Protein 9AVI (pdb70)

Secondary structure (DSSP, 8-state):
-HHHHHHSS-HHHHHHHHHHHHHHHHHHHHHHHHHHHHHHHHHHHHHHHHHHHSSS-HHHHHHHHHH-S---THHHHHHHHHHHHHHHHTT---HHHHHHHHHHTTTTTSSTTTTTTSSSHHHHHHHHHHHHHHHHHHHHHHHTTTHHHHTTSS---HHHHHHHHHHHHHHHHHHHHHHSTTTSSTTHHHHHHHHHHHHHHHHHHHHHHHHHHHH-/-HHHHHHSS-HHHHHHHHHHHHHHHHHHHHHHHHHHHHHHHHHHHHHHHHHHHSSS-HHHHHHHHHH-S---THHHHHHHHHHHHHHHHTT---HHHHHHHHHHTTTTTSSTTTTTTSSSHHHHHHHHHHHHHHHHHHHHHHHTTTHHHHTTSS---HHHHHHHHHHHHHHHHHHHHHHSTTTSSTTHHHHHHHHHHHHHHHHHHHHHHHHHHHH-/-HHHHHHSS-HHHHHHHHHHHHHHHHHHHHHHHHHHHHHHHHHHHHHHHHHHHSSS-HHHHHHHHHH-S---THHHHHHHHHHHHHHHHTT---HHHHHHHHH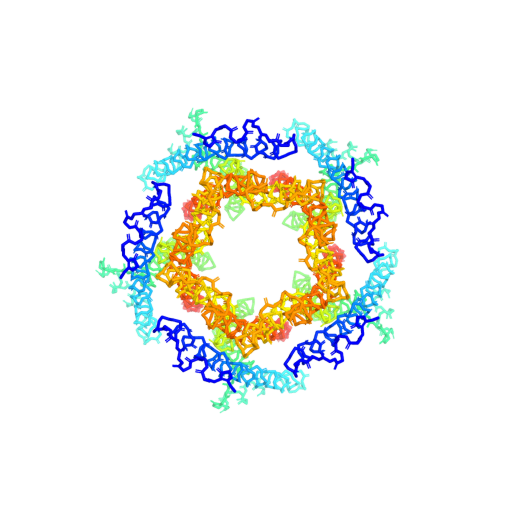HTTTTTSSTTTTTTSSSHHHHHHHHHHHHHHHHHHHHHHHTTTHHHHTTSS---HHHHHHHHHHHHHHHHHHHHHHSTTTSSTTHHHHHHHHHHHHHHHHHHHHHHHHHHHH-/-HHHHHHSS-HHHHHHHHHHHHHHHHHHHHHHHHHHHHHHHHHHHHHHHHHHHSSS-HHHHHHHHHH-S---THHHHHHHHHHHHHHHHTT---HHHHHHHHHHTTTTTSSTTTTTTSSSHHHHHHHHHHHHHHHHHHHHHHHTTTHHHHTTSS---HHHHHHHHHHHHHHHHHHHHHHSTTTSSTTHHHHHHHHHHHHHHHHHHHHHHHHHHHH-/-HHHHHHSS-HHHHHHHHHHHHHHHHHHHHHHHHHHHHHHHHHHHHHHHHHHHSSS-HHHHHHHHHH-S---THHHHHHHHHHHHHHHHTT---HHHHHHHHHHTTTTTSSTTTTTTSSSHHHHHHHHHHHHHHHHHHHHHHHTTTHHHHTTSS---HHHHHHHHHHHHHHHHHHHHHHSTTTSSTTHHHHHHHHHHHHHHHHHHHHHHHHHHHH-

InterPro domains:
  IPR002898 MotA/TolQ/ExbB proton channel [PF01618] (82-206)
  IPR014163 Tol-Pal system, TolQ [MF_02202] (9-227)
  IPR014163 Tol-Pal system, TolQ [TIGR02796] (11-222)
  IPR050790 ExbB/TolQ Biopolymer Transport [PTHR30625] (5-228)

Structure (mmCIF, N/CA/C/O backbone):
data_9AVI
#
_entry.id   9AVI
#
_cell.length_a   1.00
_cell.length_b   1.00
_cell.length_c   1.00
_cell.angle_alpha   90.00
_cell.angle_beta   90.00
_cell.angle_gamma   90.00
#
_symmetry.space_group_name_H-M   'P 1'
#
loop_
_atom_site.group_PDB
_atom_site.id
_atom_site.type_symbol
_atom_site.label_atom_id
_atom_site.label_alt_id
_atom_site.label_comp_id
_atom_site.label_asym_id
_atom_site.label_entity_id
_atom_site.label_seq_id
_atom_site.pdbx_PDB_ins_code
_atom_site.Cartn_x
_atom_site.Cartn_y
_atom_site.Cartn_z
_atom_site.occupancy
_atom_site.B_iso_or_equiv
_atom_site.auth_seq_id
_atom_site.auth_comp_id
_atom_site.auth_asym_id
_atom_site.auth_atom_id
_atom_site.pdbx_PDB_model_num
ATOM 1 N N . HIS A 1 10 ? 153.672 143.240 197.335 1.00 296.61 10 HIS A N 1
ATOM 2 C CA . HIS A 1 10 ? 153.323 144.429 198.181 1.00 306.30 10 HIS A CA 1
ATOM 3 C C . HIS A 1 10 ? 153.079 145.668 197.304 1.00 301.00 10 HIS A C 1
ATOM 4 O O . HIS A 1 10 ? 152.132 146.420 197.610 1.00 301.06 10 HIS A O 1
ATOM 11 N N . ILE A 1 11 ? 153.899 145.877 196.265 1.00 289.00 11 ILE A N 1
ATOM 12 C CA . ILE A 1 11 ? 153.849 147.082 195.375 1.00 273.44 11 ILE A CA 1
ATOM 13 C C . ILE A 1 11 ? 152.400 147.271 194.906 1.00 262.35 11 ILE A C 1
ATOM 14 O O . ILE A 1 11 ? 151.874 148.398 195.047 1.00 257.79 11 ILE A O 1
ATOM 19 N N . SER A 1 12 ? 151.780 146.191 194.411 1.00 257.22 12 SER A N 1
ATOM 20 C CA . SER A 1 12 ? 150.346 146.106 194.017 1.00 254.12 12 SER A CA 1
ATOM 21 C C . SER A 1 12 ? 149.477 146.909 194.993 1.00 237.27 12 SER A C 1
ATOM 22 O O . SER A 1 12 ? 148.655 147.715 194.515 1.00 232.23 12 SER A O 1
ATOM 25 N N . ASP A 1 13 ? 149.673 146.712 196.304 1.00 234.09 13 ASP A N 1
ATOM 26 C CA . ASP A 1 13 ? 148.909 147.412 197.374 1.00 237.03 13 ASP A CA 1
ATOM 27 C C . ASP A 1 13 ? 148.980 148.929 197.153 1.00 222.56 13 ASP A C 1
ATOM 28 O O . ASP A 1 13 ? 147.901 149.548 197.139 1.00 229.31 13 ASP A O 1
ATOM 33 N N . LEU A 1 14 ? 150.180 149.504 196.980 1.00 199.75 14 LEU A N 1
ATOM 34 C CA . LEU A 1 14 ? 150.360 150.984 196.866 1.00 179.00 14 LEU A CA 1
ATOM 35 C C . LEU A 1 14 ? 149.481 151.531 195.732 1.00 166.93 14 LEU A C 1
ATOM 36 O O . LEU A 1 14 ? 148.626 152.385 196.031 1.00 168.05 14 LEU A O 1
ATOM 41 N N . ILE A 1 15 ? 149.633 151.019 194.508 1.00 141.20 15 ILE A N 1
ATOM 42 C CA . ILE A 1 15 ? 148.836 151.454 193.317 1.00 135.41 15 ILE A CA 1
ATOM 43 C C . ILE A 1 15 ? 147.343 151.450 193.684 1.00 152.29 15 ILE A C 1
ATOM 44 O O . ILE A 1 15 ? 146.643 152.392 193.281 1.00 163.77 15 ILE A O 1
ATOM 49 N N . LEU A 1 16 ? 146.873 150.447 194.433 1.00 177.55 16 LEU A N 1
ATOM 50 C CA . LEU A 1 16 ? 145.440 150.305 194.814 1.00 194.85 16 LEU A CA 1
ATOM 51 C C . LEU A 1 16 ? 145.013 151.466 195.724 1.00 195.70 16 LEU A C 1
ATOM 52 O O . LEU A 1 16 ? 143.871 151.937 195.545 1.00 198.52 16 LEU A O 1
ATOM 57 N N . GLN A 1 17 ? 145.881 151.914 196.645 1.00 190.63 17 GLN A N 1
ATOM 58 C CA . GLN A 1 17 ? 145.545 152.931 197.686 1.00 206.31 17 GLN A CA 1
ATOM 59 C C . GLN A 1 17 ? 146.332 154.222 197.403 1.00 192.70 17 GLN A C 1
ATOM 60 O O . GLN A 1 17 ? 147.312 154.491 198.122 1.00 192.21 17 GLN A O 1
ATOM 66 N N . ALA A 1 18 ? 145.898 154.994 196.399 1.00 188.06 18 ALA A N 1
ATOM 67 C CA . ALA A 1 18 ? 146.517 156.274 195.971 1.00 181.49 18 ALA A CA 1
ATOM 68 C C . ALA A 1 18 ? 145.444 157.300 195.598 1.00 186.31 18 ALA A C 1
ATOM 69 O O . ALA A 1 18 ? 144.270 156.906 195.414 1.00 198.55 18 ALA A O 1
ATOM 71 N N . SER A 1 19 ? 145.856 158.567 195.485 1.00 170.67 19 SER A N 1
ATOM 72 C CA . SER A 1 19 ? 145.027 159.711 195.022 1.00 166.42 19 SER A CA 1
ATOM 73 C C . SER A 1 19 ? 144.377 159.359 193.688 1.00 144.91 19 SER A C 1
ATOM 74 O O . SER A 1 19 ? 145.033 158.764 192.840 1.00 153.99 19 SER A O 1
ATOM 77 N N . PRO A 1 20 ? 143.095 159.715 193.450 1.00 138.75 20 PRO A N 1
ATOM 78 C CA . PRO A 1 20 ? 142.446 159.450 192.167 1.00 139.56 20 PRO A CA 1
ATOM 79 C C . PRO A 1 20 ? 143.289 159.845 190.946 1.00 124.93 20 PRO A C 1
ATOM 80 O O . PRO A 1 20 ? 143.310 159.090 189.987 1.00 147.03 20 PRO A O 1
ATOM 84 N N . VAL A 1 21 ? 143.976 160.988 191.020 1.00 109.62 21 VAL A N 1
ATOM 85 C CA . VAL A 1 21 ? 144.757 161.568 189.889 1.00 99.40 21 VAL A CA 1
ATOM 86 C C . VAL A 1 21 ? 145.925 160.640 189.564 1.00 94.88 21 VAL A C 1
ATOM 87 O O . VAL A 1 21 ? 146.097 160.315 188.374 1.00 98.42 21 VAL A O 1
ATOM 91 N N . VAL A 1 22 ? 146.720 160.255 190.564 1.00 83.30 22 VAL A N 1
ATOM 92 C CA . VAL A 1 22 ? 147.911 159.407 190.303 1.00 82.08 22 VAL A CA 1
ATOM 93 C C . VAL A 1 22 ? 147.397 158.083 189.728 1.00 83.44 22 VAL A C 1
ATOM 94 O O . VAL A 1 22 ? 148.009 157.607 188.771 1.00 98.57 22 VAL A O 1
ATOM 98 N N . GLN A 1 23 ? 146.267 157.567 190.202 1.00 84.22 23 GLN A N 1
ATOM 99 C CA . GLN A 1 23 ? 145.704 156.291 189.689 1.00 95.27 23 GLN A CA 1
ATOM 100 C C . GLN A 1 23 ? 145.371 156.433 188.201 1.00 90.27 23 GLN A C 1
ATOM 101 O O . GLN A 1 23 ? 145.669 155.480 187.454 1.00 100.20 23 GLN A O 1
ATOM 107 N N . LEU A 1 24 ? 144.759 157.545 187.782 1.00 88.86 24 LEU A N 1
ATOM 108 C CA . LEU A 1 24 ? 144.446 157.792 186.345 1.00 80.09 24 LEU A CA 1
ATOM 109 C C . LEU A 1 24 ? 145.762 157.887 185.553 1.00 77.86 24 LEU A C 1
ATOM 110 O O . LEU A 1 24 ? 145.835 157.269 184.483 1.00 76.75 24 LEU A O 1
ATOM 115 N N . VAL A 1 25 ? 146.777 158.597 186.049 1.00 68.35 25 VAL A N 1
ATOM 116 C CA . VAL A 1 25 ? 148.113 158.614 185.385 1.00 65.40 25 VAL A CA 1
ATOM 117 C C . VAL A 1 25 ? 148.567 157.163 185.220 1.00 69.04 25 VAL A C 1
ATOM 118 O O . VAL A 1 25 ? 148.987 156.807 184.125 1.00 75.89 25 VAL A O 1
ATOM 122 N N . MET A 1 26 ? 148.456 156.344 186.259 1.00 72.39 26 MET A N 1
ATOM 123 C CA . MET A 1 26 ? 148.948 154.950 186.197 1.00 73.76 26 MET A CA 1
ATOM 124 C C . MET A 1 26 ? 148.106 154.116 185.221 1.00 72.63 26 MET A C 1
ATOM 125 O O . MET A 1 26 ? 148.708 153.241 184.597 1.00 83.95 26 MET A O 1
ATOM 130 N N . LEU A 1 27 ? 146.821 154.398 185.002 1.00 66.83 27 LEU A N 1
ATOM 131 C CA . LEU A 1 27 ? 146.062 153.656 183.958 1.00 75.44 27 LEU A CA 1
ATOM 132 C C . LEU A 1 27 ? 146.459 154.152 182.571 1.00 73.38 27 LEU A C 1
ATOM 133 O O . LEU A 1 27 ? 146.673 153.315 181.690 1.00 83.17 27 LEU A O 1
ATOM 138 N N . ILE A 1 28 ? 146.503 155.460 182.365 1.00 66.12 28 ILE A N 1
ATOM 139 C CA . ILE A 1 28 ? 146.930 156.040 181.065 1.00 61.80 28 ILE A CA 1
ATOM 140 C C . ILE A 1 28 ? 148.257 155.390 180.661 1.00 56.70 28 ILE A C 1
ATOM 141 O O . ILE A 1 28 ? 148.490 155.264 179.470 1.00 81.80 28 ILE A O 1
ATOM 146 N N . LEU A 1 29 ? 149.118 155.049 181.606 1.00 58.29 29 LEU A N 1
ATOM 147 C CA . LEU A 1 29 ? 150.490 154.590 181.313 1.00 57.66 29 LEU A CA 1
ATOM 148 C C . LEU A 1 29 ? 150.505 153.083 181.150 1.00 61.45 29 LEU A C 1
ATOM 149 O O . LEU A 1 29 ? 151.257 152.633 180.294 1.00 73.31 29 LEU A O 1
ATOM 154 N N . LEU A 1 30 ? 149.763 152.335 181.961 1.00 67.83 30 LEU A N 1
ATOM 155 C CA . LEU A 1 30 ? 149.709 150.864 181.793 1.00 79.63 30 LEU A CA 1
ATOM 156 C C . LEU A 1 30 ? 148.989 150.549 180.483 1.00 75.13 30 LEU A C 1
ATOM 157 O O . LEU A 1 30 ? 149.446 149.645 179.788 1.00 89.12 30 LEU A O 1
ATOM 162 N N . LEU A 1 31 ? 148.017 151.344 180.074 1.00 71.54 31 LEU A N 1
ATOM 163 C CA . LEU A 1 31 ? 147.419 151.163 178.732 1.00 79.18 31 LEU A CA 1
ATOM 164 C C . LEU A 1 31 ? 148.455 151.501 177.659 1.00 72.74 31 LEU A C 1
ATOM 165 O O . LEU A 1 31 ? 148.522 150.745 176.688 1.00 89.78 31 LEU A O 1
ATOM 170 N N . ALA A 1 32 ? 149.221 152.579 177.791 1.00 65.93 32 ALA A N 1
ATOM 171 C CA . ALA A 1 32 ? 150.260 152.916 176.789 1.00 64.92 32 ALA A CA 1
ATOM 172 C C . ALA A 1 32 ? 151.211 151.734 176.689 1.00 57.98 32 ALA A C 1
ATOM 173 O O . ALA A 1 32 ? 151.516 151.345 175.566 1.00 62.78 32 ALA A O 1
ATOM 175 N N . SER A 1 33 ? 151.619 151.177 177.828 1.00 57.69 33 SER A N 1
ATOM 176 C CA . SER A 1 33 ? 152.508 149.998 177.889 1.00 60.99 33 SER A CA 1
ATOM 177 C C . SER A 1 33 ? 151.884 148.902 177.054 1.00 57.99 33 SER A C 1
ATOM 178 O O . SER A 1 33 ? 152.526 148.429 176.103 1.00 71.67 33 SER A O 1
ATOM 181 N N . ILE A 1 34 ? 150.656 148.550 177.368 1.00 62.09 34 ILE A N 1
ATOM 182 C CA . ILE A 1 34 ? 149.975 147.411 176.694 1.00 69.20 34 ILE A CA 1
ATOM 183 C C . ILE A 1 34 ? 149.855 147.719 175.200 1.00 59.37 34 ILE A C 1
ATOM 184 O O . ILE A 1 34 ? 150.184 146.829 174.415 1.00 70.14 34 ILE A O 1
ATOM 189 N N . PHE A 1 35 ? 149.431 148.913 174.807 1.00 53.79 35 PHE A N 1
ATOM 190 C CA . PHE A 1 35 ? 149.309 149.235 173.370 1.00 61.55 35 PHE A CA 1
ATOM 191 C C . PHE A 1 35 ? 150.686 149.188 172.699 1.00 62.52 35 PHE A C 1
ATOM 192 O O . PHE A 1 35 ? 150.766 148.610 171.609 1.00 71.66 35 PHE A O 1
ATOM 200 N N . SER A 1 36 ? 151.723 149.780 173.299 1.00 60.77 36 SER A N 1
ATOM 201 C CA . SER A 1 36 ? 153.121 149.657 172.817 1.00 57.71 36 SER A CA 1
ATOM 202 C C . SER A 1 36 ? 153.349 148.209 172.422 1.00 60.86 36 SER A C 1
ATOM 203 O O . SER A 1 36 ? 153.709 147.964 171.262 1.00 67.10 36 SER A O 1
ATOM 206 N N . TRP A 1 37 ? 153.132 147.297 173.366 1.00 61.32 37 TRP A N 1
ATOM 207 C CA . TRP A 1 37 ? 153.457 145.870 173.165 1.00 66.77 37 TRP A CA 1
ATOM 208 C C . TRP A 1 37 ? 152.632 145.297 172.007 1.00 66.19 37 TRP A C 1
ATOM 209 O O . TRP A 1 37 ? 153.198 144.556 171.206 1.00 73.61 37 TRP A O 1
ATOM 220 N N . TYR A 1 38 ? 151.368 145.674 171.856 1.00 69.08 38 TYR A N 1
ATOM 221 C CA . TYR A 1 38 ? 150.542 145.174 170.730 1.00 75.21 38 TYR A CA 1
ATOM 222 C C . TYR A 1 38 ? 151.164 145.673 169.428 1.00 68.00 38 TYR A C 1
ATOM 223 O O . TYR A 1 38 ? 151.380 144.842 168.538 1.00 83.24 38 TYR A O 1
ATOM 232 N N . LEU A 1 39 ? 151.452 146.965 169.311 1.00 62.27 39 LEU A N 1
ATOM 233 C CA . LEU A 1 39 ? 152.122 147.530 168.110 1.00 59.48 39 LEU A CA 1
ATOM 234 C C . LEU A 1 39 ? 153.465 146.852 167.851 1.00 61.69 39 LEU A C 1
ATOM 235 O O . LEU A 1 39 ? 153.841 146.721 166.689 1.00 73.98 39 LEU A O 1
ATOM 240 N N . ILE A 1 40 ? 154.219 146.532 168.886 1.00 61.99 40 ILE A N 1
ATOM 241 C CA . ILE A 1 40 ? 155.584 145.984 168.697 1.00 58.48 40 ILE A CA 1
ATOM 242 C C . ILE A 1 40 ? 155.432 144.577 168.146 1.00 58.24 40 ILE A C 1
ATOM 243 O O . ILE A 1 40 ? 156.295 144.184 167.374 1.00 76.63 40 ILE A O 1
ATOM 248 N N . ALA A 1 41 ? 154.337 143.892 168.448 1.00 64.89 41 ALA A N 1
ATOM 249 C CA . ALA A 1 41 ? 154.020 142.581 167.848 1.00 76.75 41 ALA A CA 1
ATOM 250 C C . ALA A 1 41 ? 153.551 142.783 166.410 1.00 70.58 41 ALA A C 1
ATOM 251 O O . ALA A 1 41 ? 154.033 142.030 165.556 1.00 88.16 41 ALA A O 1
ATOM 253 N N . LYS A 1 42 ? 152.647 143.726 166.145 1.00 67.07 42 LYS A N 1
ATOM 254 C CA . LYS A 1 42 ? 152.146 143.953 164.763 1.00 80.32 42 LYS A CA 1
ATOM 255 C C . LYS A 1 42 ? 153.318 144.348 163.865 1.00 71.02 42 LYS A C 1
ATOM 256 O O . LYS A 1 42 ? 153.429 143.761 162.789 1.00 83.62 42 LYS A O 1
ATOM 262 N N . LEU A 1 43 ? 154.129 145.320 164.263 1.00 66.18 43 LEU A N 1
ATOM 263 C CA . LEU A 1 43 ? 155.254 145.811 163.432 1.00 61.04 43 LEU A CA 1
ATOM 264 C C . LEU A 1 43 ? 156.220 144.666 163.187 1.00 60.26 43 LEU A C 1
ATOM 265 O O . LEU A 1 43 ? 156.727 144.614 162.072 1.00 81.73 43 LEU A O 1
ATOM 270 N N . HIS A 1 44 ? 156.472 143.806 164.168 1.00 59.29 44 HIS A N 1
ATOM 271 C CA . HIS A 1 44 ? 157.415 142.672 164.007 1.00 71.96 44 HIS A CA 1
ATOM 272 C C . HIS A 1 44 ? 156.890 141.663 162.983 1.00 84.41 44 HIS A C 1
ATOM 273 O O . HIS A 1 44 ? 157.707 141.163 162.188 1.00 106.06 44 HIS A O 1
ATOM 280 N N . MET A 1 45 ? 155.601 141.346 163.002 1.00 82.19 45 MET A N 1
ATOM 281 C CA . MET A 1 45 ? 155.017 140.438 161.991 1.00 92.34 45 MET A CA 1
ATOM 282 C C . MET A 1 45 ? 155.130 141.088 160.616 1.00 77.92 45 MET A C 1
ATOM 283 O O . MET A 1 45 ? 155.617 140.413 159.707 1.00 99.93 45 MET A O 1
ATOM 288 N N . SER A 1 46 ? 154.685 142.334 160.474 1.00 79.90 46 SER A N 1
ATOM 289 C CA . SER A 1 46 ? 154.641 143.076 159.185 1.00 91.60 46 SER A CA 1
ATOM 290 C C . SER A 1 46 ? 156.025 143.096 158.538 1.00 84.73 46 SER A C 1
ATOM 291 O O . SER A 1 46 ? 156.093 142.901 157.317 1.00 101.69 46 SER A O 1
ATOM 294 N N . TYR A 1 47 ? 157.069 143.380 159.305 1.00 72.48 47 TYR A N 1
ATOM 295 C CA . TYR A 1 47 ? 158.426 143.553 158.754 1.00 68.11 47 TYR A CA 1
ATOM 296 C C . TYR A 1 47 ? 159.096 142.202 158.594 1.00 72.79 47 TYR A C 1
ATOM 297 O O . TYR A 1 47 ? 160.161 142.202 157.973 1.00 103.88 47 TYR A O 1
ATOM 306 N N . LYS A 1 48 ? 158.558 141.108 159.121 1.00 82.68 48 LYS A N 1
ATOM 307 C CA . LYS A 1 48 ? 159.164 139.783 158.828 1.00 103.32 48 LYS A CA 1
ATOM 308 C C . LYS A 1 48 ? 158.525 139.254 157.543 1.00 92.15 48 LYS A C 1
ATOM 309 O O . LYS A 1 48 ? 159.279 138.716 156.728 1.00 108.36 48 LYS A O 1
ATOM 315 N N . LYS A 1 49 ? 157.214 139.410 157.353 1.00 89.82 49 LYS A N 1
ATOM 316 C CA . LYS A 1 49 ? 156.546 139.023 156.084 1.00 95.74 49 LYS A CA 1
ATOM 317 C C . LYS A 1 49 ? 157.202 139.803 154.940 1.00 94.76 49 LYS A C 1
ATOM 318 O O . LYS A 1 49 ? 157.575 139.161 153.941 1.00 118.72 49 LYS A O 1
ATOM 324 N N . ALA A 1 50 ? 157.358 141.119 155.077 1.00 93.20 50 ALA A N 1
ATOM 325 C CA . ALA A 1 50 ? 158.010 141.993 154.068 1.00 97.57 50 ALA A CA 1
ATOM 326 C C . ALA A 1 50 ? 159.374 141.426 153.686 1.00 92.90 50 ALA A C 1
ATOM 327 O O . ALA A 1 50 ? 159.583 141.184 152.494 1.00 120.22 50 ALA A O 1
ATOM 329 N N . ARG A 1 51 ? 160.266 141.250 154.658 1.00 96.82 51 ARG A N 1
ATOM 330 C CA . ARG A 1 51 ? 161.657 140.805 154.402 1.00 107.82 51 ARG A CA 1
ATOM 331 C C . ARG A 1 51 ? 161.611 139.450 153.694 1.00 111.69 51 ARG A C 1
ATOM 332 O O . ARG A 1 51 ? 162.417 139.269 152.776 1.00 137.08 51 ARG A O 1
ATOM 340 N N . GLN A 1 52 ? 160.716 138.546 154.105 1.00 115.59 52 GLN A N 1
ATOM 341 C CA . GLN A 1 52 ? 160.624 137.165 153.561 1.00 129.34 52 GLN A CA 1
ATOM 342 C C . GLN A 1 52 ? 160.190 137.212 152.100 1.00 121.08 52 GLN A C 1
ATOM 343 O O . GLN A 1 52 ? 160.857 136.551 151.284 1.00 146.33 52 GLN A O 1
ATOM 349 N N . ASP A 1 53 ? 159.108 137.926 151.790 1.00 107.65 53 ASP A N 1
ATOM 350 C CA . ASP A 1 53 ? 158.537 137.947 150.417 1.00 117.61 53 ASP A CA 1
ATOM 351 C C . ASP A 1 53 ? 159.500 138.690 149.489 1.00 106.79 53 ASP A C 1
ATOM 352 O O . ASP A 1 53 ? 159.713 138.189 148.382 1.00 114.90 53 ASP A O 1
ATOM 357 N N . ASP A 1 54 ? 160.128 139.774 149.948 1.00 109.40 54 ASP A N 1
ATOM 358 C CA . ASP A 1 54 ? 161.145 140.521 149.160 1.00 118.65 54 ASP A CA 1
ATOM 359 C C . ASP A 1 54 ? 162.247 139.559 148.714 1.00 130.67 54 ASP A C 1
ATOM 360 O O . ASP A 1 54 ? 162.540 139.561 147.510 1.00 163.09 54 ASP A O 1
ATOM 365 N N . GLU A 1 55 ? 162.807 138.749 149.618 1.00 132.91 55 GLU A N 1
ATOM 366 C CA . GLU A 1 55 ? 163.890 137.788 149.270 1.00 146.86 55 GLU A CA 1
ATOM 367 C C . GLU A 1 55 ? 163.360 136.783 148.242 1.00 134.57 55 GLU A C 1
ATOM 368 O O . GLU A 1 55 ? 164.078 136.535 147.259 1.00 143.53 55 GLU A O 1
ATOM 374 N N . HIS A 1 56 ? 162.153 136.251 148.442 1.00 125.61 56 HIS A N 1
ATOM 375 C CA . HIS A 1 56 ? 161.540 135.238 147.545 1.00 137.76 56 HIS A CA 1
ATOM 376 C C . HIS A 1 56 ? 161.458 135.798 146.120 1.00 135.88 56 HIS A C 1
ATOM 377 O O . HIS A 1 56 ? 162.079 135.203 145.210 1.00 156.44 56 HIS A O 1
ATOM 384 N N . PHE A 1 57 ? 160.743 136.909 145.933 1.00 124.93 57 PHE A N 1
ATOM 385 C CA . PHE A 1 57 ? 160.561 137.574 144.615 1.00 116.02 57 PHE A CA 1
ATOM 386 C C . PHE A 1 57 ? 161.926 137.954 144.046 1.00 104.56 57 PHE A C 1
ATOM 387 O O . PHE A 1 57 ? 162.238 137.537 142.921 1.00 119.28 57 PHE A O 1
ATOM 395 N N . GLN A 1 58 ? 162.708 138.705 144.816 1.00 102.57 58 GLN A N 1
ATOM 396 C CA . GLN A 1 58 ? 164.018 139.247 144.375 1.00 117.48 58 GLN A CA 1
ATOM 397 C C . GLN A 1 58 ? 164.861 138.087 143.825 1.00 128.58 58 GLN A C 1
ATOM 398 O O . GLN A 1 58 ? 165.329 138.209 142.682 1.00 151.65 58 GLN A O 1
ATOM 404 N N . LYS A 1 59 ? 164.963 136.973 144.559 1.00 145.01 59 LYS A N 1
ATOM 405 C CA . LYS A 1 59 ? 165.636 135.722 144.098 1.00 163.24 59 LYS A CA 1
ATOM 406 C C . LYS A 1 59 ? 165.062 135.310 142.734 1.00 153.64 59 LYS A C 1
ATOM 407 O O . LYS A 1 59 ? 165.852 135.192 141.767 1.00 170.81 59 LYS A O 1
ATOM 413 N N . MET A 1 60 ? 163.743 135.114 142.660 1.00 136.02 60 MET A N 1
ATOM 414 C CA . MET A 1 60 ? 163.041 134.578 141.461 1.00 143.67 60 MET A CA 1
ATOM 415 C C . MET A 1 60 ? 163.246 135.503 140.247 1.00 146.21 60 MET A C 1
ATOM 416 O O . MET A 1 60 ? 163.462 134.990 139.134 1.00 154.47 60 MET A O 1
ATOM 421 N N . PHE A 1 61 ? 163.199 136.821 140.449 1.00 151.32 61 PHE A N 1
ATOM 422 C CA . PHE A 1 61 ? 163.410 137.853 139.396 1.00 148.63 61 PHE A CA 1
ATOM 423 C C . PHE A 1 61 ? 164.832 137.750 138.835 1.00 139.01 61 PHE A C 1
ATOM 424 O O . PHE A 1 61 ? 164.978 137.678 137.604 1.00 151.98 61 PHE A O 1
ATOM 432 N N . TRP A 1 62 ? 165.843 137.742 139.703 1.00 136.53 62 TRP A N 1
ATOM 433 C CA . TRP A 1 62 ? 167.267 137.627 139.288 1.00 163.42 62 TRP A CA 1
ATOM 434 C C . TRP A 1 62 ? 167.589 136.173 138.914 1.00 177.06 62 TRP A C 1
ATOM 435 O O . TRP A 1 62 ? 168.702 135.944 138.402 1.00 182.97 62 TRP A O 1
ATOM 446 N N . SER A 1 63 ? 166.655 135.232 139.122 1.00 185.80 63 SER A N 1
ATOM 447 C CA . SER A 1 63 ? 166.677 133.885 138.488 1.00 200.21 63 SER A CA 1
ATOM 448 C C . SER A 1 63 ? 166.411 134.017 136.981 1.00 207.80 63 SER A C 1
ATOM 449 O O . SER A 1 63 ? 165.926 135.083 136.548 1.00 223.25 63 SER A O 1
ATOM 452 N N . GLY A 1 64 ? 166.713 132.959 136.221 1.00 213.39 64 GLY A N 1
ATOM 453 C CA . GLY A 1 64 ? 166.776 132.955 134.744 1.00 222.78 64 GLY A CA 1
ATOM 454 C C . GLY A 1 64 ? 165.520 133.497 134.076 1.00 227.45 64 GLY A C 1
ATOM 455 O O . GLY A 1 64 ? 165.661 134.302 133.129 1.00 230.41 64 GLY A O 1
ATOM 456 N N . ALA A 1 65 ? 164.340 133.079 134.549 1.00 221.41 65 ALA A N 1
ATOM 457 C CA . ALA A 1 65 ? 163.013 133.338 133.935 1.00 226.43 65 ALA A CA 1
ATOM 458 C C . ALA A 1 65 ? 162.880 134.808 133.503 1.00 237.15 65 ALA A C 1
ATOM 459 O O . ALA A 1 65 ? 163.233 135.702 134.303 1.00 250.64 65 ALA A O 1
ATOM 461 N N . GLU A 1 66 ? 162.376 135.034 132.283 1.00 235.34 66 GLU A N 1
ATOM 462 C CA . GLU A 1 66 ? 162.215 136.368 131.632 1.00 232.92 66 GLU A CA 1
ATOM 463 C C . GLU A 1 66 ? 161.162 137.214 132.369 1.00 210.65 66 GLU A C 1
ATOM 464 O O . GLU A 1 66 ? 160.285 136.630 133.061 1.00 206.51 66 GLU A O 1
ATOM 470 N N . LEU A 1 67 ? 161.203 138.537 132.163 1.00 188.66 67 LEU A N 1
ATOM 471 C CA . LEU A 1 67 ? 160.204 139.508 132.690 1.00 178.03 67 LEU A CA 1
ATOM 472 C C . LEU A 1 67 ? 158.784 139.028 132.366 1.00 177.04 67 LEU A C 1
ATOM 473 O O . LEU A 1 67 ? 157.974 138.919 133.313 1.00 189.12 67 LEU A O 1
ATOM 478 N N . ASN A 1 68 ? 158.500 138.733 131.093 1.00 174.62 68 ASN A N 1
ATOM 479 C CA . ASN A 1 68 ? 157.141 138.339 130.631 1.00 179.03 68 ASN A CA 1
ATOM 480 C C . ASN A 1 68 ? 156.640 137.180 131.507 1.00 176.30 68 ASN A C 1
ATOM 481 O O . ASN A 1 68 ? 155.552 137.338 132.091 1.00 177.39 68 ASN A O 1
ATOM 486 N N . THR A 1 69 ? 157.406 136.088 131.624 1.00 180.20 69 THR A N 1
ATOM 487 C CA . THR A 1 69 ? 157.110 134.923 132.505 1.00 186.14 69 THR A CA 1
ATOM 488 C C . THR A 1 69 ? 156.670 135.434 133.883 1.00 179.16 69 THR A C 1
ATOM 489 O O . THR A 1 69 ? 155.510 135.162 134.273 1.00 169.81 69 THR A O 1
ATOM 493 N N . LEU A 1 70 ? 157.553 136.172 134.567 1.00 163.88 70 LEU A N 1
ATOM 494 C CA . LEU A 1 70 ? 157.300 136.717 135.928 1.00 149.52 70 LEU A CA 1
ATOM 495 C C . LEU A 1 70 ? 155.967 137.474 135.914 1.00 146.60 70 LEU A C 1
ATOM 496 O O . LEU A 1 70 ? 155.093 137.107 136.720 1.00 161.26 70 LEU A O 1
ATOM 501 N N . TYR A 1 71 ? 155.786 138.426 134.989 1.00 139.98 71 TYR A N 1
ATOM 502 C CA . TYR A 1 71 ? 154.545 139.241 134.878 1.00 145.20 71 TYR A CA 1
ATOM 503 C C . TYR A 1 71 ? 153.322 138.318 134.823 1.00 155.50 71 TYR A C 1
ATOM 504 O O . TYR A 1 71 ? 152.342 138.615 135.527 1.00 154.90 71 TYR A O 1
ATOM 513 N N . ASN A 1 72 ? 153.393 137.226 134.051 1.00 179.96 72 ASN A N 1
ATOM 514 C CA . ASN A 1 72 ? 152.277 136.252 133.899 1.00 202.34 72 ASN A CA 1
ATOM 515 C C . ASN A 1 72 ? 151.844 135.805 135.301 1.00 203.73 72 ASN A C 1
ATOM 516 O O . ASN A 1 72 ? 150.674 136.046 135.664 1.00 197.43 72 ASN A O 1
ATOM 521 N N . ASN A 1 73 ? 152.789 135.264 136.075 1.00 197.68 73 ASN A N 1
ATOM 522 C CA . ASN A 1 73 ? 152.550 134.641 137.406 1.00 199.66 73 ASN A CA 1
ATOM 523 C C . ASN A 1 73 ? 151.871 135.666 138.324 1.00 193.66 73 ASN A C 1
ATOM 524 O O . ASN A 1 73 ? 150.775 135.361 138.842 1.00 199.01 73 ASN A O 1
ATOM 529 N N . ALA A 1 74 ? 152.482 136.846 138.476 1.00 178.20 74 ALA A N 1
ATOM 530 C CA . ALA A 1 74 ? 151.988 137.966 139.315 1.00 171.16 74 ALA A CA 1
ATOM 531 C C . ALA A 1 74 ? 150.521 138.266 138.976 1.00 178.76 74 ALA A C 1
ATOM 532 O O . ALA A 1 74 ? 149.696 138.296 139.910 1.00 183.73 74 ALA A O 1
ATOM 534 N N . GLN A 1 75 ? 150.204 138.453 137.691 1.00 199.30 75 GLN A N 1
ATOM 535 C CA . GLN A 1 75 ? 148.816 138.690 137.205 1.00 213.93 75 GLN A CA 1
ATOM 536 C C . GLN A 1 75 ? 147.910 137.558 137.710 1.00 214.78 75 GLN A C 1
ATOM 537 O O . GLN A 1 75 ? 146.803 137.874 138.186 1.00 199.82 75 GLN A O 1
ATOM 543 N N . LEU A 1 76 ? 148.384 136.305 137.660 1.00 227.11 76 LEU A N 1
ATOM 544 C CA . LEU A 1 76 ? 147.618 135.106 138.108 1.00 246.54 76 LEU A CA 1
ATOM 545 C C . LEU A 1 76 ? 147.345 135.198 139.616 1.00 249.00 76 LEU A C 1
ATOM 546 O O . LEU A 1 76 ? 146.180 134.976 140.009 1.00 244.24 76 LEU A O 1
ATOM 551 N N . ASN A 1 77 ? 148.364 135.517 140.424 1.00 251.05 77 ASN A N 1
ATOM 552 C CA . ASN A 1 77 ? 148.259 135.556 141.911 1.00 253.64 77 ASN A CA 1
ATOM 553 C C . ASN A 1 77 ? 147.327 136.702 142.330 1.00 259.75 77 ASN A C 1
ATOM 554 O O . ASN A 1 77 ? 147.518 137.833 141.839 1.00 275.14 77 ASN A O 1
ATOM 559 N N . SER A 1 78 ? 146.371 136.410 143.218 1.00 257.16 78 SER A N 1
ATOM 560 C CA . SER A 1 78 ? 145.461 137.395 143.865 1.00 256.16 78 SER A CA 1
ATOM 561 C C . SER A 1 78 ? 146.028 137.848 145.220 1.00 250.88 78 SER A C 1
ATOM 562 O O . SER A 1 78 ? 145.449 138.783 145.813 1.00 242.18 78 SER A O 1
ATOM 565 N N . LYS A 1 79 ? 147.108 137.208 145.687 1.00 246.03 79 LYS A N 1
ATOM 566 C CA . LYS A 1 79 ? 147.816 137.511 146.963 1.00 241.63 79 LYS A CA 1
ATOM 567 C C . LYS A 1 79 ? 149.052 138.390 146.714 1.00 219.99 79 LYS A C 1
ATOM 568 O O . LYS A 1 79 ? 149.891 138.481 147.637 1.00 214.18 79 LYS A O 1
ATOM 574 N N . ARG A 1 80 ? 149.163 139.025 145.538 1.00 201.95 80 ARG A N 1
ATOM 575 C CA . ARG A 1 80 ? 150.221 140.026 145.224 1.00 183.38 80 ARG A CA 1
ATOM 576 C C . ARG A 1 80 ? 150.382 140.976 146.414 1.00 171.99 80 ARG A C 1
ATOM 577 O O . ARG A 1 80 ? 149.374 141.598 146.816 1.00 154.90 80 ARG A O 1
ATOM 585 N N . SER A 1 81 ? 151.599 141.057 146.955 1.00 162.04 81 SER A N 1
ATOM 586 C CA . SER A 1 81 ? 151.973 141.907 148.113 1.00 150.59 81 SER A CA 1
ATOM 587 C C . SER A 1 81 ? 153.435 142.344 147.982 1.00 128.05 81 SER A C 1
ATOM 588 O O . SER A 1 81 ? 154.258 141.521 147.529 1.00 115.79 81 SER A O 1
ATOM 591 N N . GLY A 1 82 ? 153.744 143.575 148.394 1.00 123.17 82 GLY A N 1
ATOM 592 C CA . GLY A 1 82 ? 155.128 144.081 148.500 1.00 128.26 82 GLY A CA 1
ATOM 593 C C . GLY A 1 82 ? 155.761 144.225 147.133 1.00 116.80 82 GLY A C 1
ATOM 594 O O . GLY A 1 82 ? 155.058 144.697 146.223 1.00 126.86 82 GLY A O 1
ATOM 595 N N . LEU A 1 83 ? 157.025 143.816 146.972 1.00 110.76 83 LEU A N 1
ATOM 596 C CA . LEU A 1 83 ? 157.745 143.958 145.680 1.00 94.82 83 LEU A CA 1
ATOM 597 C C . LEU A 1 83 ? 156.879 143.381 144.564 1.00 94.13 83 LEU A C 1
ATOM 598 O O . LEU A 1 83 ? 156.663 144.125 143.601 1.00 97.41 83 LEU A O 1
ATOM 603 N N . GLU A 1 84 ? 156.330 142.172 144.718 1.00 94.14 84 GLU A N 1
ATOM 604 C CA . GLU A 1 84 ? 155.561 141.520 143.625 1.00 105.54 84 GLU A CA 1
ATOM 605 C C . GLU A 1 84 ? 154.465 142.469 143.111 1.00 102.29 84 GLU A C 1
ATOM 606 O O . GLU A 1 84 ? 154.348 142.583 141.884 1.00 120.25 84 GLU A O 1
ATOM 612 N N . ASP A 1 85 ? 153.717 143.152 143.978 1.00 100.15 85 ASP A N 1
ATOM 613 C CA . ASP A 1 85 ? 152.671 144.115 143.537 1.00 106.61 85 ASP A CA 1
ATOM 614 C C . ASP A 1 85 ? 153.349 145.363 142.964 1.00 96.91 85 ASP A C 1
ATOM 615 O O . ASP A 1 85 ? 152.837 145.876 141.962 1.00 119.21 85 ASP A O 1
ATOM 620 N N . ILE A 1 86 ? 154.454 145.833 143.544 1.00 84.62 86 ILE A N 1
ATOM 621 C CA . ILE A 1 86 ? 155.149 147.062 143.054 1.00 86.47 86 ILE A CA 1
ATOM 622 C C . ILE A 1 86 ? 155.645 146.791 141.629 1.00 95.00 86 ILE A C 1
ATOM 623 O O . ILE A 1 86 ? 155.530 147.701 140.789 1.00 103.75 86 ILE A O 1
ATOM 628 N N . PHE A 1 87 ? 156.152 145.581 141.375 1.00 98.29 87 PHE A N 1
ATOM 629 C CA . PHE A 1 87 ? 156.586 145.092 140.038 1.00 101.74 87 PHE A CA 1
ATOM 630 C C . PHE A 1 87 ? 155.377 145.027 139.094 1.00 93.74 87 PHE A C 1
ATOM 631 O O . PHE A 1 87 ? 155.474 145.585 137.988 1.00 105.42 87 PHE A O 1
ATOM 639 N N . TYR A 1 88 ? 154.287 144.372 139.487 1.00 84.19 88 TYR A N 1
ATOM 640 C CA . TYR A 1 88 ? 153.103 144.228 138.608 1.00 98.48 88 TYR A CA 1
ATOM 641 C C . TYR A 1 88 ? 152.634 145.617 138.176 1.00 99.18 88 TYR A C 1
ATOM 642 O O . TYR A 1 88 ? 152.363 145.785 136.979 1.00 116.16 88 TYR A O 1
ATOM 651 N N . GLN A 1 89 ? 152.520 146.557 139.113 1.00 103.57 89 GLN A N 1
ATOM 652 C CA . GLN A 1 89 ? 152.020 147.926 138.828 1.00 126.20 89 GLN A CA 1
ATOM 653 C C . GLN A 1 89 ? 153.003 148.637 137.893 1.00 119.56 89 GLN A C 1
ATOM 654 O O . GLN A 1 89 ? 152.529 149.349 136.991 1.00 122.18 89 GLN A O 1
ATOM 660 N N . GLY A 1 90 ? 154.308 148.436 138.101 1.00 115.36 90 GLY A N 1
ATOM 661 C CA . GLY A 1 90 ? 155.388 148.979 137.256 1.00 115.39 9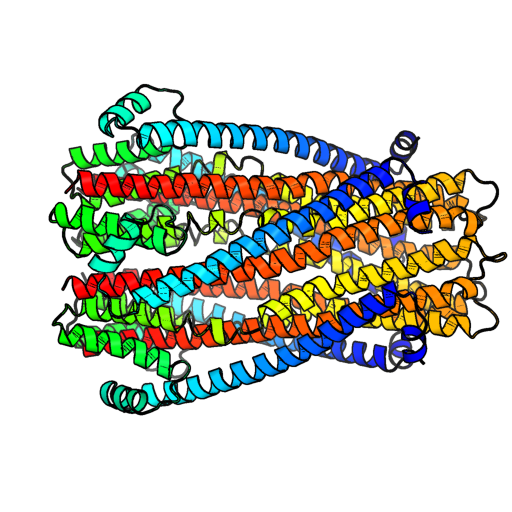0 GLY A CA 1
ATOM 662 C C . GLY A 1 90 ? 155.269 148.505 135.819 1.00 118.99 90 GLY A C 1
ATOM 663 O O . GLY A 1 90 ? 155.068 149.357 134.938 1.00 126.50 90 GLY A O 1
ATOM 664 N N . LEU A 1 91 ? 155.389 147.195 135.582 1.00 123.32 91 LEU A N 1
ATOM 665 C CA . LEU A 1 91 ? 155.349 146.607 134.214 1.00 124.49 91 LEU A CA 1
ATOM 666 C C . LEU A 1 91 ? 153.970 146.844 133.590 1.00 125.98 91 LEU A C 1
ATOM 667 O O . LEU A 1 91 ? 153.938 147.151 132.386 1.00 151.64 91 LEU A O 1
ATOM 672 N N . SER A 1 92 ? 152.883 146.737 134.361 1.00 117.00 92 SER A N 1
ATOM 673 C CA . SER A 1 92 ? 151.515 147.020 133.861 1.00 125.41 92 SER A CA 1
ATOM 674 C C . SER A 1 92 ? 151.539 148.354 133.113 1.00 130.60 92 SER A C 1
ATOM 675 O O . SER A 1 92 ? 151.009 148.391 131.988 1.00 150.39 92 SER A O 1
ATOM 678 N N . GLU A 1 93 ? 152.174 149.383 133.686 1.00 121.02 93 GLU A N 1
ATOM 679 C CA . GLU A 1 93 ? 152.330 150.709 133.030 1.00 125.99 93 GLU A CA 1
ATOM 680 C C . GLU A 1 93 ? 153.115 150.526 131.732 1.00 134.10 93 GLU A C 1
ATOM 681 O O . GLU A 1 93 ? 152.608 150.965 130.684 1.00 149.87 93 GLU A O 1
ATOM 687 N N . PHE A 1 94 ? 154.281 149.880 131.806 1.00 128.99 94 PHE A N 1
ATOM 688 C CA . PHE A 1 94 ? 155.228 149.680 130.674 1.00 131.02 94 PHE A CA 1
ATOM 689 C C . PHE A 1 94 ? 154.515 148.974 129.511 1.00 126.61 94 PHE A C 1
ATOM 690 O O . PHE A 1 94 ? 154.585 149.491 128.388 1.00 139.73 94 PHE A O 1
ATOM 698 N N . PHE A 1 95 ? 153.824 147.862 129.768 1.00 134.73 95 PHE A N 1
ATOM 699 C CA . PHE A 1 95 ? 153.055 147.112 128.736 1.00 158.68 95 PHE A CA 1
ATOM 700 C C . PHE A 1 95 ? 151.927 147.993 128.186 1.00 155.91 95 PHE A C 1
ATOM 701 O O . PHE A 1 95 ? 151.747 148.016 126.957 1.00 168.19 95 PHE A O 1
ATOM 709 N N . LYS A 1 96 ? 151.235 148.730 129.056 1.00 156.47 96 LYS A N 1
ATOM 710 C CA . LYS A 1 96 ? 150.098 149.613 128.680 1.00 165.92 96 LYS A CA 1
ATOM 711 C C . LYS A 1 96 ? 150.590 150.722 127.739 1.00 153.08 96 LYS A C 1
ATOM 712 O O . LYS A 1 96 ? 149.830 151.074 126.814 1.00 163.06 96 LYS A O 1
ATOM 718 N N . LEU A 1 97 ? 151.809 151.237 127.941 1.00 137.45 97 LEU A N 1
ATOM 719 C CA . LEU A 1 97 ? 152.405 152.287 127.066 1.00 141.56 97 LEU A CA 1
ATOM 720 C C . LEU A 1 97 ? 152.835 151.671 125.729 1.00 158.67 97 LEU A C 1
ATOM 721 O O . LEU A 1 97 ? 152.331 152.152 124.689 1.00 175.21 97 LEU A O 1
ATOM 726 N N . LYS A 1 98 ? 153.699 150.648 125.744 1.00 163.05 98 LYS A N 1
ATOM 727 C CA . LYS A 1 98 ? 154.250 150.006 124.514 1.00 177.67 98 LYS A CA 1
ATOM 728 C C . LYS A 1 98 ? 153.120 149.774 123.501 1.00 185.45 98 LYS A C 1
ATOM 729 O O . LYS A 1 98 ? 153.311 150.127 122.321 1.00 200.76 98 LYS A O 1
ATOM 735 N N . LYS A 1 99 ? 151.979 149.248 123.962 1.00 185.34 99 LYS A N 1
ATOM 736 C CA . LYS A 1 99 ? 150.761 148.999 123.140 1.00 194.45 99 LYS A CA 1
ATOM 737 C C . LYS A 1 99 ? 150.311 150.293 122.442 1.00 194.82 99 LYS A C 1
ATOM 738 O O . LYS A 1 99 ? 149.779 150.190 121.318 1.00 205.61 99 LYS A O 1
ATOM 744 N N . ARG A 1 100 ? 150.514 151.458 123.072 1.00 193.78 100 ARG A N 1
ATOM 745 C CA . ARG A 1 100 ? 150.258 152.805 122.483 1.00 200.72 100 ARG A CA 1
ATOM 746 C C . ARG A 1 100 ? 151.516 153.345 121.777 1.00 189.41 100 ARG A C 1
ATOM 747 O O . ARG A 1 100 ? 151.661 154.582 121.717 1.00 189.06 100 ARG A O 1
ATOM 755 N N . GLN A 1 101 ? 152.377 152.465 121.246 1.00 196.40 101 GLN A N 1
ATOM 756 C CA . GLN A 1 101 ? 153.565 152.798 120.406 1.00 210.18 101 GLN A CA 1
ATOM 757 C C . GLN A 1 101 ? 154.133 154.167 120.807 1.00 194.27 101 GLN A C 1
ATOM 758 O O . GLN A 1 101 ? 154.144 155.085 119.961 1.00 199.99 101 GLN A O 1
ATOM 764 N N . ALA A 1 102 ? 154.562 154.297 122.065 1.00 176.09 102 ALA A N 1
ATOM 765 C CA . ALA A 1 102 ? 155.217 155.502 122.624 1.00 173.18 102 ALA A CA 1
ATOM 766 C C . ALA A 1 102 ? 156.733 155.330 122.534 1.00 173.95 102 ALA A C 1
ATOM 767 O O . ALA A 1 102 ? 157.221 154.217 122.338 1.00 170.47 102 ALA A O 1
ATOM 769 N N . PRO A 1 103 ? 157.534 156.410 122.684 1.00 181.53 103 PRO A N 1
ATOM 770 C CA . PRO A 1 103 ? 158.990 156.295 122.607 1.00 192.49 103 PRO A CA 1
ATOM 771 C C . PRO A 1 103 ? 159.560 155.638 123.874 1.00 188.28 103 PRO A C 1
ATOM 772 O O . PRO A 1 103 ? 159.112 155.981 124.955 1.00 193.03 103 PRO A O 1
ATOM 776 N N . THR A 1 104 ? 160.515 154.715 123.704 1.00 191.08 104 THR A N 1
ATOM 777 C CA . THR A 1 104 ? 161.226 153.988 124.796 1.00 200.67 104 THR A CA 1
ATOM 778 C C . THR A 1 104 ? 161.449 154.932 125.983 1.00 195.43 104 THR A C 1
ATOM 779 O O . THR A 1 104 ? 160.942 154.628 127.078 1.00 201.39 104 THR A O 1
ATOM 783 N N . SER A 1 105 ? 162.148 156.048 125.741 1.00 190.86 105 SER A N 1
ATOM 784 C CA . SER A 1 105 ? 162.439 157.128 126.724 1.00 194.00 105 SER A CA 1
ATOM 785 C C . SER A 1 105 ? 161.218 157.374 127.619 1.00 183.02 105 SER A C 1
ATOM 786 O O . SER A 1 105 ? 161.377 157.350 128.853 1.00 186.58 105 SER A O 1
ATOM 789 N N . GLN A 1 106 ? 160.050 157.594 127.009 1.00 182.18 106 GLN A N 1
ATOM 790 C CA . GLN A 1 106 ? 158.758 157.811 127.714 1.00 179.72 106 GLN A CA 1
ATOM 791 C C . GLN A 1 106 ? 158.376 156.533 128.474 1.00 158.33 106 GLN A C 1
ATOM 792 O O . GLN A 1 106 ? 158.115 156.647 129.690 1.00 147.99 106 GLN A O 1
ATOM 798 N N . MET A 1 107 ? 158.375 155.372 127.800 1.00 146.23 107 MET A N 1
ATOM 799 C CA . MET A 1 107 ? 157.989 154.058 128.396 1.00 138.76 107 MET A CA 1
ATOM 800 C C . MET A 1 107 ? 158.715 153.872 129.733 1.00 133.56 107 MET A C 1
ATOM 801 O O . MET A 1 107 ? 158.030 153.594 130.733 1.00 137.99 107 MET A O 1
ATOM 806 N N . ILE A 1 108 ? 160.040 154.047 129.754 1.00 122.59 108 ILE A N 1
ATOM 807 C CA . ILE A 1 108 ? 160.870 153.887 130.987 1.00 120.70 108 ILE A CA 1
ATOM 808 C C . ILE A 1 108 ? 160.439 154.952 132.001 1.00 124.92 108 ILE A C 1
ATOM 809 O O . ILE A 1 108 ? 160.064 154.548 133.107 1.00 121.16 108 ILE A O 1
ATOM 814 N N . GLU A 1 109 ? 160.435 156.236 131.628 1.00 142.66 109 GLU A N 1
ATOM 815 C CA . GLU A 1 109 ? 160.075 157.353 132.547 1.00 154.73 109 GLU A CA 1
ATOM 816 C C . GLU A 1 109 ? 158.743 157.019 133.228 1.00 142.25 109 GLU A C 1
ATOM 817 O O . GLU A 1 109 ? 158.701 157.042 134.474 1.00 147.63 109 GLU A O 1
ATOM 823 N N . GLY A 1 110 ? 157.721 156.686 132.431 1.00 130.95 110 GLY A N 1
ATOM 824 C CA . GLY A 1 110 ? 156.390 156.254 132.901 1.00 130.46 110 GLY A CA 1
ATOM 825 C C . GLY A 1 110 ? 156.489 155.148 133.936 1.00 121.79 110 GLY A C 1
ATOM 826 O O . GLY A 1 110 ? 156.095 155.394 135.086 1.00 126.81 110 GLY A O 1
ATOM 827 N N . THR A 1 111 ? 157.068 153.999 133.572 1.00 115.50 111 THR A N 1
ATOM 828 C CA . THR A 1 111 ? 157.162 152.798 134.449 1.00 114.56 111 THR A CA 1
ATOM 829 C C . THR A 1 111 ? 157.947 153.117 135.728 1.00 107.75 111 THR A C 1
ATOM 830 O O . THR A 1 111 ? 157.733 152.398 136.709 1.00 113.95 111 THR A O 1
ATOM 834 N N . GLU A 1 112 ? 158.843 154.108 135.689 1.00 111.25 112 GLU A N 1
ATOM 835 C CA . GLU A 1 112 ? 159.709 154.523 136.825 1.00 117.80 112 GLU A CA 1
ATOM 836 C C . GLU A 1 112 ? 158.940 155.475 137.753 1.00 118.87 112 GLU A C 1
ATOM 837 O O . GLU A 1 112 ? 159.382 155.612 138.915 1.00 131.65 112 GLU A O 1
ATOM 843 N N . ARG A 1 113 ? 157.861 156.119 137.276 1.00 116.83 113 ARG A N 1
ATOM 844 C CA . ARG A 1 113 ? 156.987 156.992 138.112 1.00 111.82 113 ARG A CA 1
ATOM 845 C C . ARG A 1 113 ? 156.013 156.085 138.867 1.00 101.55 113 ARG A C 1
ATOM 846 O O . ARG A 1 113 ? 155.826 156.311 140.074 1.00 105.95 113 ARG A O 1
ATOM 854 N N . ILE A 1 114 ? 155.424 155.097 138.191 1.00 96.17 114 ILE A N 1
ATOM 855 C CA . ILE A 1 114 ? 154.318 154.284 138.769 1.00 96.98 114 ILE A CA 1
ATOM 856 C C . ILE A 1 114 ? 154.891 153.201 139.684 1.00 100.50 114 ILE A C 1
ATOM 857 O O . ILE A 1 114 ? 154.060 152.445 140.246 1.00 106.77 114 ILE A O 1
ATOM 862 N N . LEU A 1 115 ? 156.221 153.086 139.814 1.00 95.12 115 LEU A N 1
ATOM 863 C CA . LEU A 1 115 ? 156.828 152.222 140.864 1.00 99.46 115 LEU A CA 1
ATOM 864 C C . LEU A 1 115 ? 157.653 153.046 141.855 1.00 98.29 115 LEU A C 1
ATOM 865 O O . LEU A 1 115 ? 158.258 152.418 142.715 1.00 120.09 115 LEU A O 1
ATOM 870 N N . ARG A 1 116 ? 157.677 154.375 141.760 1.00 101.77 116 ARG A N 1
ATOM 871 C CA . ARG A 1 116 ? 157.959 155.265 142.923 1.00 111.40 116 ARG A CA 1
ATOM 872 C C . ARG A 1 116 ? 156.645 155.557 143.655 1.00 107.91 116 ARG A C 1
ATOM 873 O O . ARG A 1 116 ? 156.705 156.048 144.790 1.00 125.97 116 ARG A O 1
ATOM 881 N N . VAL A 1 117 ? 155.516 155.294 142.992 1.00 97.20 117 VAL A N 1
ATOM 882 C CA . VAL A 1 117 ? 154.115 155.423 143.488 1.00 88.70 117 VAL A CA 1
ATOM 883 C C . VAL A 1 117 ? 153.636 154.021 143.878 1.00 89.81 117 VAL A C 1
ATOM 884 O O . VAL A 1 117 ? 152.417 153.769 143.878 1.00 92.41 117 VAL A O 1
ATOM 888 N N . GLY A 1 118 ? 154.581 153.109 144.106 1.00 86.96 118 GLY A N 1
ATOM 889 C CA . GLY A 1 118 ? 154.329 151.772 144.667 1.00 87.67 118 GLY A CA 1
ATOM 890 C C . GLY A 1 118 ? 155.247 151.490 145.837 1.00 89.78 118 GLY A C 1
ATOM 891 O O . GLY A 1 118 ? 154.786 150.806 146.766 1.00 99.84 118 GLY A O 1
ATOM 892 N N . LEU A 1 119 ? 156.489 151.988 145.802 1.00 89.95 119 LEU A N 1
ATOM 893 C CA . LEU A 1 119 ? 157.470 151.848 146.911 1.00 106.66 119 LEU A CA 1
ATOM 894 C C . LEU A 1 119 ? 157.182 152.873 148.005 1.00 120.00 119 LEU A C 1
ATOM 895 O O . LEU A 1 119 ? 157.925 152.859 149.003 1.00 156.88 119 LEU A O 1
ATOM 900 N N . SER A 1 120 ? 156.246 153.793 147.780 1.00 108.80 120 SER A N 1
ATOM 901 C CA . SER A 1 120 ? 155.884 154.857 148.742 1.00 105.29 120 SER A CA 1
ATOM 902 C C . SER A 1 120 ? 154.472 154.641 149.267 1.00 92.80 120 SER A C 1
ATOM 903 O O . SER A 1 120 ? 154.151 155.226 150.312 1.00 122.10 120 SER A O 1
ATOM 906 N N . ARG A 1 121 ? 153.666 153.863 148.557 1.00 86.67 121 ARG A N 1
ATOM 907 C CA . ARG A 1 121 ? 152.286 153.521 148.960 1.00 92.42 121 ARG A CA 1
ATOM 908 C C . ARG A 1 121 ? 152.294 152.124 149.582 1.00 91.41 121 ARG A C 1
ATOM 909 O O . ARG A 1 121 ? 151.189 151.567 149.770 1.00 109.26 121 ARG A O 1
ATOM 917 N N . ASP A 1 122 ? 153.472 151.543 149.831 1.00 84.71 122 ASP A N 1
ATOM 918 C CA . ASP A 1 122 ? 153.589 150.291 150.626 1.00 89.52 122 ASP A CA 1
ATOM 919 C C . ASP A 1 122 ? 154.574 150.481 151.771 1.00 93.98 122 ASP A C 1
ATOM 920 O O . ASP A 1 122 ? 154.556 149.622 152.675 1.00 93.88 122 ASP A O 1
ATOM 925 N N . GLN A 1 123 ? 155.399 151.534 151.749 1.00 97.83 123 GLN A N 1
ATOM 926 C CA . GLN A 1 123 ? 156.193 151.936 152.939 1.00 96.02 123 GLN A CA 1
ATOM 927 C C . GLN A 1 123 ? 155.189 152.337 154.016 1.00 99.07 123 GLN A C 1
ATOM 928 O O . GLN A 1 123 ? 155.208 151.716 155.091 1.00 117.82 123 GLN A O 1
ATOM 934 N N . GLY A 1 124 ? 154.271 153.238 153.669 1.00 103.19 124 GLY A N 1
ATOM 935 C CA . GLY A 1 124 ? 153.179 153.725 154.531 1.00 115.01 124 GLY A CA 1
ATOM 936 C C . GLY A 1 124 ? 152.380 152.622 155.216 1.00 110.32 124 GLY A C 1
ATOM 937 O O . GLY A 1 124 ? 151.786 152.924 156.282 1.00 148.11 124 GLY A O 1
ATOM 938 N N . SER A 1 125 ? 152.306 151.423 154.639 1.00 89.90 125 SER A N 1
ATOM 939 C CA . SER A 1 125 ? 151.449 150.319 155.139 1.00 110.19 125 SER A CA 1
ATOM 940 C C . SER A 1 125 ? 152.268 149.287 155.924 1.00 106.54 125 SER A C 1
ATOM 941 O O . SER A 1 125 ? 151.646 148.365 156.496 1.00 120.96 125 SER A O 1
ATOM 944 N N . LEU A 1 126 ? 153.596 149.398 155.907 1.00 103.16 126 LEU A N 1
ATOM 945 C CA . LEU A 1 126 ? 154.506 148.587 156.758 1.00 105.69 126 LEU A CA 1
ATOM 946 C C . LEU A 1 126 ? 154.674 149.304 158.092 1.00 98.22 126 LEU A C 1
ATOM 947 O O . LEU A 1 126 ? 154.595 148.630 159.137 1.00 104.05 126 LEU A O 1
ATOM 952 N N . GLU A 1 127 ? 154.902 150.618 158.023 1.00 85.88 127 GLU A N 1
ATOM 953 C CA . GLU A 1 127 ? 155.105 151.525 159.174 1.00 83.65 127 GLU A CA 1
ATOM 954 C C . GLU A 1 127 ? 153.743 151.834 159.806 1.00 93.88 127 GLU A C 1
ATOM 955 O O . GLU A 1 127 ? 153.417 153.035 159.923 1.00 108.18 127 GLU A O 1
ATOM 961 N N . TYR A 1 128 ? 152.957 150.814 160.175 1.00 102.47 128 TYR A N 1
ATOM 962 C CA . TYR A 1 128 ? 151.520 150.977 160.518 1.00 110.61 128 TYR A CA 1
ATOM 963 C C . TYR A 1 128 ? 151.404 151.860 161.752 1.00 117.14 128 TYR A C 1
ATOM 964 O O . TYR A 1 128 ? 150.652 152.871 161.690 1.00 147.48 128 TYR A O 1
ATOM 973 N N . GLY A 1 129 ? 152.099 151.466 162.826 1.00 92.80 129 GLY A N 1
ATOM 974 C CA . GLY A 1 129 ? 151.989 152.087 164.161 1.00 81.88 129 GLY A CA 1
ATOM 975 C C . GLY A 1 129 ? 153.273 152.761 164.583 1.00 63.55 129 GLY A C 1
ATOM 976 O O . GLY A 1 129 ? 153.409 153.109 165.742 1.00 65.67 129 GLY A O 1
ATOM 977 N N . LEU A 1 130 ? 154.220 152.900 163.679 1.00 63.07 130 LEU A N 1
ATOM 978 C CA . LEU A 1 130 ? 155.602 153.218 164.083 1.00 68.45 130 LEU A CA 1
ATOM 979 C C . LEU A 1 130 ? 155.618 154.631 164.676 1.00 67.80 130 LEU A C 1
ATOM 980 O O . LEU A 1 130 ? 156.468 154.918 165.505 1.00 76.33 130 LEU A O 1
ATOM 985 N N . GLY A 1 131 ? 154.676 155.478 164.297 1.00 75.15 131 GLY A N 1
ATOM 986 C CA . GLY A 1 131 ? 154.649 156.865 164.783 1.00 82.65 131 GLY A CA 1
ATOM 987 C C . GLY A 1 131 ? 154.092 156.947 166.185 1.00 75.79 131 GLY A C 1
ATOM 988 O O . GLY A 1 131 ? 154.562 157.814 166.933 1.00 87.98 131 GLY A O 1
ATOM 989 N N . THR A 1 132 ? 153.084 156.132 166.491 1.00 58.60 132 THR A N 1
ATOM 990 C CA . THR A 1 132 ? 152.516 155.958 167.851 1.00 51.37 132 THR A CA 1
ATOM 991 C C . THR A 1 132 ? 153.610 155.576 168.864 1.00 50.61 132 THR A C 1
ATOM 992 O O . THR A 1 132 ? 153.706 156.204 169.919 1.00 57.84 132 THR A O 1
ATOM 996 N N . LEU A 1 133 ? 154.359 154.521 168.600 1.00 46.51 133 LEU A N 1
ATOM 997 C CA . LEU A 1 133 ? 155.510 154.149 169.431 1.00 45.32 133 LEU A CA 1
ATOM 998 C C . LEU A 1 133 ? 156.412 155.358 169.655 1.00 50.48 133 LEU A C 1
ATOM 999 O O . LEU A 1 133 ? 157.100 155.367 170.674 1.00 67.12 133 LEU A O 1
ATOM 1004 N N . ALA A 1 134 ? 156.533 156.280 168.720 1.00 52.61 134 ALA A N 1
ATOM 1005 C CA . ALA A 1 134 ? 157.415 157.443 168.936 1.00 68.56 134 ALA A CA 1
ATOM 1006 C C . ALA A 1 134 ? 156.782 158.336 170.001 1.00 70.93 134 ALA A C 1
ATOM 1007 O O . ALA A 1 134 ? 157.537 158.801 170.874 1.00 90.52 134 ALA A O 1
ATOM 1009 N N . SER A 1 135 ? 155.471 158.592 169.901 1.00 59.46 135 SER A N 1
ATOM 1010 C CA . SER A 1 135 ? 154.692 159.361 170.901 1.00 61.94 135 SER A CA 1
ATOM 1011 C C . SER A 1 135 ? 154.780 158.647 172.257 1.00 61.37 135 SER A C 1
ATOM 1012 O O . SER A 1 135 ? 155.506 159.154 173.144 1.00 62.83 135 SER A O 1
ATOM 1015 N N . ILE A 1 136 ? 154.132 157.490 172.414 1.00 51.60 136 ILE A N 1
ATOM 1016 C CA . ILE A 1 136 ? 154.240 156.694 173.667 1.00 48.90 136 ILE A CA 1
ATOM 1017 C C . ILE A 1 136 ? 155.650 156.866 174.232 1.00 45.72 136 ILE A C 1
ATOM 1018 O O . ILE A 1 136 ? 155.816 157.139 175.396 1.00 53.78 136 ILE A O 1
ATOM 1023 N N . GLY A 1 137 ? 156.657 156.704 173.422 1.00 51.52 137 GLY A N 1
ATOM 1024 C CA . GLY A 1 137 ? 158.029 156.714 173.930 1.00 57.65 137 GLY A CA 1
ATOM 1025 C C . GLY A 1 137 ? 158.470 158.061 174.437 1.00 53.27 137 GLY A C 1
ATOM 1026 O O . GLY A 1 137 ? 159.403 158.073 175.247 1.00 71.84 137 GLY A O 1
ATOM 1027 N N . SER A 1 138 ? 157.956 159.148 173.885 1.00 61.33 138 SER A N 1
ATOM 1028 C CA . SER A 1 138 ? 158.472 160.506 174.170 1.00 84.61 138 SER A CA 1
ATOM 1029 C C . SER A 1 138 ? 157.648 161.114 175.308 1.00 80.39 138 SER A C 1
ATOM 1030 O O . SER A 1 138 ? 158.251 161.547 176.321 1.00 86.39 138 SER A O 1
ATOM 1033 N N . VAL A 1 139 ? 156.328 161.136 175.139 1.00 64.10 139 VAL A N 1
ATOM 1034 C CA . VAL A 1 139 ? 155.367 161.654 176.147 1.00 63.95 139 VAL A CA 1
ATOM 1035 C C . VAL A 1 139 ? 155.387 160.825 177.441 1.00 66.24 139 VAL A C 1
ATOM 1036 O O . VAL A 1 139 ? 155.466 161.439 178.511 1.00 91.88 139 VAL A O 1
ATOM 1040 N N . ALA A 1 140 ? 155.265 159.507 177.375 1.00 58.81 140 ALA A N 1
ATOM 1041 C CA . ALA A 1 140 ? 154.938 158.652 178.539 1.00 56.52 140 ALA A CA 1
ATOM 1042 C C . ALA A 1 140 ? 155.847 158.931 179.709 1.00 62.37 140 ALA A C 1
ATOM 1043 O O . ALA A 1 140 ? 155.370 158.889 180.835 1.00 61.25 140 ALA A O 1
ATOM 1045 N N . PRO A 1 141 ? 157.165 159.167 179.513 1.00 72.58 141 PRO A N 1
ATOM 1046 C CA . PRO A 1 141 ? 158.040 159.519 180.629 1.00 76.11 141 PRO A CA 1
ATOM 1047 C C . PRO A 1 141 ? 157.458 160.699 181.417 1.00 82.05 141 PRO A C 1
ATOM 1048 O O . PRO A 1 141 ? 157.384 160.570 182.621 1.00 77.27 141 PRO A O 1
ATOM 1052 N N . TYR A 1 142 ? 156.964 161.723 180.709 1.00 65.02 142 TYR A N 1
ATOM 1053 C CA . TYR A 1 142 ? 156.498 163.012 181.268 1.00 65.85 142 TYR A CA 1
ATOM 1054 C C . TYR A 1 142 ? 155.056 162.924 181.789 1.00 58.91 142 TYR A C 1
ATOM 1055 O O . TYR A 1 142 ? 154.723 163.689 182.684 1.00 67.55 142 TYR A O 1
ATOM 1064 N N . ILE A 1 143 ? 154.211 162.035 181.283 1.00 55.57 143 ILE A N 1
ATOM 1065 C CA . ILE A 1 143 ? 152.928 161.678 181.964 1.00 53.34 143 ILE A CA 1
ATOM 1066 C C . ILE A 1 143 ? 153.253 161.121 183.349 1.00 55.07 143 ILE A C 1
ATOM 1067 O O . ILE A 1 143 ? 152.572 161.477 184.323 1.00 58.95 143 ILE A O 1
ATOM 1072 N N . GLY A 1 144 ? 154.237 160.233 183.411 1.00 54.80 144 GLY A N 1
ATOM 1073 C CA . GLY A 1 144 ? 154.703 159.662 184.676 1.00 55.50 144 GLY A CA 1
ATOM 1074 C C . GLY A 1 144 ? 155.128 160.767 185.598 1.00 58.53 144 GLY A C 1
ATOM 1075 O O . GLY A 1 144 ? 154.644 160.795 186.740 1.00 68.19 144 GLY A O 1
ATOM 1076 N N . LEU A 1 145 ? 155.977 161.661 185.106 1.00 57.30 145 LEU A N 1
ATOM 1077 C CA . LEU A 1 145 ? 156.538 162.782 185.908 1.00 64.37 145 LEU A CA 1
ATOM 1078 C C . LEU A 1 145 ? 155.407 163.640 186.464 1.00 58.70 145 LEU A C 1
ATOM 1079 O O . LEU A 1 145 ? 155.520 164.065 187.610 1.00 66.70 145 LEU A O 1
ATOM 1084 N N . PHE A 1 146 ? 154.373 163.900 185.673 1.00 50.70 146 PHE A N 1
ATOM 1085 C CA . PHE A 1 146 ? 153.191 164.633 186.154 1.00 49.42 146 PHE A CA 1
ATOM 1086 C C . PHE A 1 146 ? 152.600 163.880 187.341 1.00 50.63 146 PHE A C 1
ATOM 1087 O O . PHE A 1 146 ? 152.314 164.512 188.368 1.00 62.56 146 PHE A O 1
ATOM 1095 N N . GLY A 1 147 ? 152.450 162.570 187.227 1.00 53.39 147 GLY A N 1
ATOM 1096 C CA . GLY A 1 147 ? 152.000 161.739 188.356 1.00 61.79 147 GLY A CA 1
ATOM 1097 C C . GLY A 1 147 ? 152.908 161.914 189.564 1.00 56.03 147 GLY A C 1
ATOM 1098 O O . GLY A 1 147 ? 152.395 162.092 190.682 1.00 53.33 147 GLY A O 1
ATOM 1099 N N . THR A 1 148 ? 154.213 161.888 189.344 1.00 53.02 148 THR A N 1
ATOM 1100 C CA . THR A 1 148 ? 155.204 162.045 190.429 1.00 65.89 148 THR A CA 1
ATOM 1101 C C . THR A 1 148 ? 154.943 163.377 191.130 1.00 65.31 148 THR A C 1
ATOM 1102 O O . THR A 1 148 ? 154.801 163.382 192.361 1.00 71.47 148 THR A O 1
ATOM 1106 N N . VAL A 1 149 ? 154.915 164.469 190.378 1.00 63.24 149 VAL A N 1
ATOM 1107 C CA . VAL A 1 149 ? 154.746 165.831 190.950 1.00 58.84 149 VAL A CA 1
ATOM 1108 C C . VAL A 1 149 ? 153.408 165.879 191.683 1.00 57.73 149 VAL A C 1
ATOM 1109 O O . VAL A 1 149 ? 153.416 166.284 192.833 1.00 67.39 149 VAL A O 1
ATOM 1113 N N . TRP A 1 150 ? 152.314 165.434 191.089 1.00 57.85 150 TRP A N 1
ATOM 1114 C CA . TRP A 1 150 ? 151.030 165.394 191.827 1.00 66.43 150 TRP A CA 1
ATOM 1115 C C . TRP A 1 150 ? 151.199 164.650 193.144 1.00 71.36 150 TRP A C 1
ATOM 1116 O O . TRP A 1 150 ? 150.566 165.055 194.126 1.00 91.43 150 TRP A O 1
ATOM 1127 N N . GLY A 1 151 ? 152.005 163.593 193.152 1.00 71.99 151 GLY A N 1
ATOM 1128 C CA . GLY A 1 151 ? 152.225 162.758 194.344 1.00 79.87 151 GLY A CA 1
ATOM 1129 C C . GLY A 1 151 ? 153.015 163.481 195.415 1.00 73.90 151 GLY A C 1
ATOM 1130 O O . GLY A 1 151 ? 152.568 163.469 196.575 1.00 85.47 151 GLY A O 1
ATOM 1131 N N . ILE A 1 152 ? 154.147 164.074 195.051 1.00 65.94 152 ILE A N 1
ATOM 1132 C CA . ILE A 1 152 ? 155.018 164.818 196.001 1.00 77.19 152 ILE A CA 1
ATOM 1133 C C . ILE A 1 152 ? 154.239 166.026 196.552 1.00 92.81 152 ILE A C 1
ATOM 1134 O O . ILE A 1 152 ? 154.573 166.509 197.654 1.00 116.07 152 ILE A O 1
ATOM 1139 N N . MET A 1 153 ? 153.230 166.485 195.819 1.00 89.62 153 MET A N 1
ATOM 1140 C CA . MET A 1 153 ? 152.430 167.693 196.107 1.00 85.16 153 MET A CA 1
ATOM 1141 C C . MET A 1 153 ? 151.115 167.302 196.790 1.00 90.21 153 MET A C 1
ATOM 1142 O O . MET A 1 153 ? 150.334 168.210 197.069 1.00 106.03 153 MET A O 1
ATOM 1147 N N . ASN A 1 154 ? 150.847 166.014 197.013 1.00 93.55 154 ASN A N 1
ATOM 1148 C CA . ASN A 1 154 ? 149.752 165.551 197.907 1.00 115.86 154 ASN A CA 1
ATOM 1149 C C . ASN A 1 154 ? 150.383 164.868 199.117 1.00 131.70 154 ASN A C 1
ATOM 1150 O O . ASN A 1 154 ? 149.646 164.215 199.893 1.00 151.80 154 ASN A O 1
ATOM 1155 N N . ALA A 1 155 ? 151.698 165.021 199.261 1.00 123.74 155 ALA A N 1
ATOM 1156 C CA . ALA A 1 155 ? 152.424 164.845 200.532 1.00 140.59 155 ALA A CA 1
ATOM 1157 C C . ALA A 1 155 ? 152.429 166.201 201.234 1.00 142.85 155 ALA A C 1
ATOM 1158 O O . ALA A 1 155 ? 151.658 166.374 202.190 1.00 151.24 155 ALA A O 1
ATOM 1160 N N . PHE A 1 156 ? 153.209 167.143 200.706 1.00 130.74 156 PHE A N 1
ATOM 1161 C CA . PHE A 1 156 ? 153.545 168.424 201.374 1.00 129.96 156 PHE A CA 1
ATOM 1162 C C . PHE A 1 156 ? 152.241 169.144 201.737 1.00 134.18 156 PHE A C 1
ATOM 1163 O O . PHE A 1 156 ? 152.102 169.551 202.901 1.00 154.43 156 PHE A O 1
ATOM 1171 N N . ILE A 1 157 ? 151.279 169.214 200.816 1.00 132.11 157 ILE A N 1
ATOM 1172 C CA . ILE A 1 157 ? 149.914 169.747 201.110 1.00 142.51 157 ILE A CA 1
ATOM 1173 C C . ILE A 1 157 ? 149.332 169.005 202.324 1.00 157.46 157 ILE A C 1
ATOM 1174 O O . ILE A 1 157 ? 148.697 169.677 203.162 1.00 172.23 157 ILE A O 1
ATOM 1179 N N . GLY A 1 158 ? 149.560 167.694 202.437 1.00 169.60 158 GLY A N 1
ATOM 1180 C CA . GLY A 1 158 ? 149.148 166.877 203.598 1.00 194.54 158 GLY A CA 1
ATOM 1181 C C . GLY A 1 158 ? 149.971 167.162 204.850 1.00 207.48 158 GLY A C 1
ATOM 1182 O O . GLY A 1 158 ? 149.357 167.296 205.933 1.00 218.94 158 GLY A O 1
ATOM 1183 N N . LEU A 1 159 ? 151.303 167.236 204.716 1.00 207.40 159 LEU A N 1
ATOM 1184 C CA . LEU A 1 159 ? 152.294 167.392 205.824 1.00 215.24 159 LEU A CA 1
ATOM 1185 C C . LEU A 1 159 ? 151.878 168.531 206.766 1.00 232.70 159 LEU A C 1
ATOM 1186 O O . LEU A 1 159 ? 151.912 168.315 207.990 1.00 247.22 159 LEU A O 1
ATOM 1191 N N . ALA A 1 160 ? 151.522 169.698 206.218 1.00 242.34 160 ALA A N 1
ATOM 1192 C CA . ALA A 1 160 ? 151.117 170.912 206.970 1.00 255.58 160 ALA A CA 1
ATOM 1193 C C . ALA A 1 160 ? 150.126 170.549 208.086 1.00 267.59 160 ALA A C 1
ATOM 1194 O O . ALA A 1 160 ? 150.363 170.963 209.239 1.00 262.83 160 ALA A O 1
ATOM 1196 N N . ALA A 1 161 ? 149.090 169.768 207.756 1.00 284.52 161 ALA A N 1
ATOM 1197 C CA . ALA A 1 161 ? 147.926 169.447 208.621 1.00 301.05 161 ALA A CA 1
ATOM 1198 C C . ALA A 1 161 ? 148.361 168.742 209.915 1.00 319.22 161 ALA A C 1
ATOM 1199 O O . ALA A 1 161 ? 147.839 169.125 210.982 1.00 316.43 161 ALA A O 1
ATOM 1201 N N . VAL A 1 162 ? 149.266 167.756 209.832 1.00 344.86 162 VAL A N 1
ATOM 1202 C CA . VAL A 1 162 ? 149.608 166.836 210.964 1.00 363.98 162 VAL A CA 1
ATOM 1203 C C . VAL A 1 162 ? 150.316 167.618 212.080 1.00 376.58 162 VAL A C 1
ATOM 1204 O O . VAL A 1 162 ? 150.989 168.627 211.776 1.00 372.32 162 VAL A O 1
ATOM 1208 N N . ASP A 1 163 ? 150.165 167.142 213.320 1.00 389.61 163 ASP A N 1
ATOM 1209 C CA . ASP A 1 163 ? 150.838 167.672 214.538 1.00 394.99 163 ASP A CA 1
ATOM 1210 C C . ASP A 1 163 ? 152.362 167.545 214.394 1.00 385.71 163 ASP A C 1
ATOM 1211 O O . ASP A 1 163 ? 153.062 168.527 214.721 1.00 371.10 163 ASP A O 1
ATOM 1216 N N . GLN A 1 164 ? 152.853 166.390 213.924 1.00 379.81 164 GLN A N 1
ATOM 1217 C CA . GLN A 1 164 ? 154.301 166.042 213.917 1.00 372.05 164 GLN A CA 1
ATOM 1218 C C . GLN A 1 164 ? 154.745 165.581 212.523 1.00 351.53 164 GLN A C 1
ATOM 1219 O O . GLN A 1 164 ? 154.150 164.617 211.983 1.00 346.10 164 GLN A O 1
ATOM 1225 N N . VAL A 1 165 ? 155.805 166.213 212.009 1.00 331.88 165 VAL A N 1
ATOM 1226 C CA . VAL A 1 165 ? 156.403 165.945 210.667 1.00 317.54 165 VAL A CA 1
ATOM 1227 C C . VAL A 1 165 ? 157.481 164.858 210.808 1.00 300.40 165 VAL A C 1
ATOM 1228 O O . VAL A 1 165 ? 158.670 165.139 210.541 1.00 281.96 165 VAL A O 1
ATOM 1232 N N . THR A 1 166 ? 157.078 163.650 211.213 1.00 293.55 166 THR A N 1
ATOM 1233 C CA . THR A 1 166 ? 157.925 162.430 211.126 1.00 288.54 166 THR A CA 1
ATOM 1234 C C . THR A 1 166 ? 158.145 162.136 209.640 1.00 270.21 166 THR A C 1
ATOM 1235 O O . THR A 1 166 ? 157.162 162.238 208.877 1.00 267.29 166 THR A O 1
ATOM 1239 N N . LEU A 1 167 ? 159.378 161.821 209.234 1.00 249.22 167 LEU A N 1
ATOM 1240 C CA . LEU A 1 167 ? 159.662 161.372 207.844 1.00 232.70 167 LEU A CA 1
ATOM 1241 C C . LEU A 1 167 ? 158.630 160.287 207.502 1.00 203.62 167 LEU A C 1
ATOM 1242 O O . LEU A 1 167 ? 157.902 160.460 206.517 1.00 206.98 167 LEU A O 1
ATOM 1247 N N . ALA A 1 168 ? 158.468 159.303 208.394 1.00 192.49 168 ALA A N 1
ATOM 1248 C CA . ALA A 1 168 ? 157.466 158.208 208.333 1.00 197.43 168 ALA A CA 1
ATOM 1249 C C . ALA A 1 168 ? 156.061 158.705 207.945 1.00 190.89 168 ALA A C 1
ATOM 1250 O O . ALA A 1 168 ? 155.317 157.896 207.359 1.00 192.06 168 ALA A O 1
ATOM 1252 N N . THR A 1 169 ? 155.680 159.945 208.284 1.00 196.07 169 THR A N 1
ATOM 1253 C CA . THR A 1 169 ? 154.380 160.552 207.871 1.00 205.32 169 THR A CA 1
ATOM 1254 C C . THR A 1 169 ? 154.328 160.690 206.342 1.00 196.55 169 THR A C 1
ATOM 1255 O O . THR A 1 169 ? 153.335 160.226 205.743 1.00 193.07 169 THR A O 1
ATOM 1259 N N . VAL A 1 170 ? 155.346 161.323 205.747 1.00 175.27 170 VAL A N 1
ATOM 1260 C CA . VAL A 1 170 ? 155.377 161.707 204.301 1.00 152.04 170 VAL A CA 1
ATOM 1261 C C . VAL A 1 170 ? 155.654 160.462 203.439 1.00 148.32 170 VAL A C 1
ATOM 1262 O O . VAL A 1 170 ? 154.944 160.286 202.430 1.00 151.40 170 VAL A O 1
ATOM 1266 N N . ALA A 1 171 ? 156.604 159.611 203.855 1.00 150.43 171 ALA A N 1
ATOM 1267 C CA . ALA A 1 171 ? 157.247 158.546 203.041 1.00 148.52 171 ALA A CA 1
ATOM 1268 C C . ALA A 1 171 ? 156.217 157.688 202.313 1.00 147.08 171 ALA A C 1
ATOM 1269 O O . ALA A 1 171 ? 156.400 157.423 201.132 1.00 157.33 171 ALA A O 1
ATOM 1271 N N . PRO A 1 172 ? 155.120 157.216 202.951 1.00 164.72 172 PRO A N 1
ATOM 1272 C CA . PRO A 1 172 ? 154.104 156.443 202.234 1.00 177.36 172 PRO A CA 1
ATOM 1273 C C . PRO A 1 172 ? 153.547 157.191 201.012 1.00 167.25 172 PRO A C 1
ATOM 1274 O O . PRO A 1 172 ? 153.196 156.530 200.060 1.00 167.46 172 PRO A O 1
ATOM 1278 N N . GLY A 1 173 ? 153.489 158.527 201.076 1.00 150.36 173 GLY A N 1
ATOM 1279 C CA . GLY A 1 173 ? 153.046 159.411 199.980 1.00 137.71 173 GLY A CA 1
ATOM 1280 C C . GLY A 1 173 ? 154.125 159.667 198.934 1.00 120.36 173 GLY A C 1
ATOM 1281 O O . GLY A 1 173 ? 153.754 159.843 197.765 1.00 119.13 173 GLY A O 1
ATOM 1282 N N . ILE A 1 174 ? 155.403 159.727 199.323 1.00 109.23 174 ILE A N 1
ATOM 1283 C CA . ILE A 1 174 ? 156.550 159.931 198.385 1.00 104.87 174 ILE A CA 1
ATOM 1284 C C . ILE A 1 174 ? 156.680 158.701 197.479 1.00 105.78 174 ILE A C 1
ATOM 1285 O O . ILE A 1 174 ? 156.847 158.894 196.275 1.00 126.78 174 ILE A O 1
ATOM 1290 N N . ALA A 1 175 ? 156.582 157.489 198.028 1.00 100.58 175 ALA A N 1
ATOM 1291 C CA . ALA A 1 175 ? 156.599 156.220 197.266 1.00 100.59 175 ALA A CA 1
ATOM 1292 C C . ALA A 1 175 ? 155.594 156.295 196.111 1.00 105.55 175 ALA A C 1
ATOM 1293 O O . ALA A 1 175 ? 156.018 156.244 194.945 1.00 108.77 175 ALA A O 1
ATOM 1295 N N . GLU A 1 176 ? 154.314 156.484 196.427 1.00 117.03 176 GLU A N 1
ATOM 1296 C CA . GLU A 1 176 ? 153.203 156.492 195.436 1.00 133.66 176 GLU A CA 1
ATOM 1297 C C . GLU A 1 176 ? 153.451 157.532 194.332 1.00 104.80 176 GLU A C 1
ATOM 1298 O O . GLU A 1 176 ? 152.797 157.417 193.283 1.00 130.73 176 GLU A O 1
ATOM 1304 N N . ALA A 1 177 ? 154.337 158.499 194.541 1.00 79.19 177 ALA A N 1
ATOM 1305 C CA . ALA A 1 177 ? 154.863 159.375 193.472 1.00 93.56 177 ALA A CA 1
ATOM 1306 C C . ALA A 1 177 ? 155.841 158.615 192.575 1.00 96.72 177 ALA A C 1
ATOM 1307 O O . ALA A 1 177 ? 155.636 158.617 191.344 1.00 111.28 177 ALA A O 1
ATOM 1309 N N . LEU A 1 178 ? 156.908 158.065 193.160 1.00 90.87 178 LEU A N 1
ATOM 1310 C CA . LEU A 1 178 ? 157.984 157.371 192.408 1.00 81.13 178 LEU A CA 1
ATOM 1311 C C . LEU A 1 178 ? 157.374 156.224 191.610 1.00 77.40 178 LEU A C 1
ATOM 1312 O O . LEU A 1 178 ? 157.817 155.992 190.492 1.00 80.09 178 LEU A O 1
ATOM 1317 N N . ILE A 1 179 ? 156.385 155.531 192.150 1.00 76.43 179 ILE A N 1
ATOM 1318 C CA . ILE A 1 179 ? 155.732 154.439 191.383 1.00 80.37 179 ILE A CA 1
ATOM 1319 C C . ILE A 1 179 ? 155.332 154.997 190.018 1.00 75.06 179 ILE A C 1
ATOM 1320 O O . ILE A 1 179 ? 155.709 154.390 189.028 1.00 79.75 179 ILE A O 1
ATOM 1325 N N . ALA A 1 180 ? 154.662 156.143 189.974 1.00 80.40 180 ALA A N 1
ATOM 1326 C CA . ALA A 1 180 ? 154.168 156.743 188.716 1.00 79.13 180 ALA A CA 1
ATOM 1327 C C . ALA A 1 180 ? 155.344 157.044 187.789 1.00 69.98 180 ALA A C 1
ATOM 1328 O O . ALA A 1 180 ? 155.226 156.654 186.622 1.00 79.21 180 ALA A O 1
ATOM 1330 N N . THR A 1 181 ? 156.450 157.636 188.252 1.00 60.77 181 THR A N 1
ATOM 1331 C CA . THR A 1 181 ? 157.590 157.903 187.328 1.00 68.42 181 THR A CA 1
ATOM 1332 C C . THR A 1 181 ? 158.234 156.592 186.848 1.00 65.10 181 THR A C 1
ATOM 1333 O O . THR A 1 181 ? 158.668 156.555 185.698 1.00 67.68 181 THR A O 1
ATOM 1337 N N . ALA A 1 182 ? 158.299 155.564 187.686 1.00 63.03 182 ALA A N 1
ATOM 1338 C CA . ALA A 1 182 ? 158.788 154.224 187.300 1.00 58.52 182 ALA A CA 1
ATOM 1339 C C . ALA A 1 182 ? 157.895 153.668 186.195 1.00 55.71 182 ALA A C 1
ATOM 1340 O O . ALA A 1 182 ? 158.454 153.284 185.157 1.00 67.88 182 ALA A O 1
ATOM 1342 N N . ILE A 1 183 ? 156.579 153.600 186.411 1.00 52.15 183 ILE A N 1
ATOM 1343 C CA . ILE A 1 183 ? 155.607 153.110 185.384 1.00 55.03 183 ILE A CA 1
ATOM 1344 C C . ILE A 1 183 ? 155.811 153.953 184.121 1.00 53.43 183 ILE A C 1
ATOM 1345 O O . ILE A 1 183 ? 155.769 153.370 183.019 1.00 57.65 183 ILE A O 1
ATOM 1350 N N . GLY A 1 184 ? 156.058 155.253 184.275 1.00 49.97 184 GLY A N 1
ATOM 1351 C CA . GLY A 1 184 ? 156.273 156.170 183.146 1.00 53.61 184 GLY A CA 1
ATOM 1352 C C . GLY A 1 184 ? 157.442 155.753 182.281 1.00 57.94 184 GLY A C 1
ATOM 1353 O O . GLY A 1 184 ? 157.270 155.736 181.066 1.00 60.59 184 GLY A O 1
ATOM 1354 N N . LEU A 1 185 ? 158.585 155.443 182.906 1.00 63.01 185 LEU A N 1
ATOM 1355 C CA . LEU A 1 185 ? 159.825 154.921 182.266 1.00 54.01 185 LEU A CA 1
ATOM 1356 C C . LEU A 1 185 ? 159.600 153.523 181.706 1.00 54.00 185 LEU A C 1
ATOM 1357 O O . LEU A 1 185 ? 160.367 153.157 180.816 1.00 69.21 185 LEU A O 1
ATOM 1362 N N . PHE A 1 186 ? 158.710 152.725 182.284 1.00 54.33 186 PHE A N 1
ATOM 1363 C CA . PHE A 1 186 ? 158.500 151.327 181.844 1.00 59.56 186 PHE A CA 1
ATOM 1364 C C . PHE A 1 186 ? 157.585 151.288 180.616 1.00 66.85 186 PHE A C 1
ATOM 1365 O O . PHE A 1 186 ? 157.642 150.272 179.886 1.00 79.37 186 PHE A O 1
ATOM 1373 N N . ALA A 1 187 ? 156.735 152.303 180.408 1.00 73.90 187 ALA A N 1
ATOM 1374 C CA . ALA A 1 187 ? 155.893 152.446 179.190 1.00 70.37 187 ALA A CA 1
ATOM 1375 C C . ALA A 1 187 ? 156.775 152.906 178.035 1.00 65.12 187 ALA A C 1
ATOM 1376 O O . ALA A 1 187 ? 156.548 152.457 176.894 1.00 74.93 187 ALA A O 1
ATOM 1378 N N . ALA A 1 188 ? 157.768 153.728 178.354 1.00 57.31 188 ALA A N 1
ATOM 1379 C CA . ALA A 1 188 ? 158.484 154.585 177.396 1.00 59.62 188 ALA A CA 1
ATOM 1380 C C . ALA A 1 188 ? 159.725 153.896 176.848 1.00 60.69 188 ALA A C 1
ATOM 1381 O O . ALA A 1 188 ? 160.177 154.342 175.789 1.00 66.28 188 ALA A O 1
ATOM 1383 N N . ILE A 1 189 ? 160.306 152.941 177.575 1.00 64.40 189 ILE A N 1
ATOM 1384 C CA . ILE A 1 189 ? 161.617 152.339 177.188 1.00 68.14 189 ILE A CA 1
ATOM 1385 C C . ILE A 1 189 ? 161.365 151.313 176.098 1.00 59.09 189 ILE A C 1
ATOM 1386 O O . ILE A 1 189 ? 161.955 151.411 175.032 1.00 60.86 189 ILE A O 1
ATOM 1391 N N . PRO A 1 190 ? 160.432 150.363 176.267 1.00 54.31 190 PRO A N 1
ATOM 1392 C CA . PRO A 1 190 ? 160.115 149.419 175.200 1.00 54.13 190 PRO A CA 1
ATOM 1393 C C . PRO A 1 190 ? 159.652 150.066 173.889 1.00 57.77 190 PRO A C 1
ATOM 1394 O O . PRO A 1 190 ? 159.721 149.422 172.897 1.00 75.99 190 PRO A O 1
ATOM 1398 N N . ALA A 1 191 ? 159.196 151.309 173.924 1.00 59.31 191 ALA A N 1
ATOM 1399 C CA . ALA A 1 191 ? 158.635 152.029 172.767 1.00 55.84 191 ALA A CA 1
ATOM 1400 C C . ALA A 1 191 ? 159.653 153.019 172.204 1.00 65.79 191 ALA A C 1
ATOM 1401 O O . ALA A 1 191 ? 159.280 153.719 171.268 1.00 78.32 191 ALA A O 1
ATOM 1403 N N . VAL A 1 192 ? 160.856 153.146 172.775 1.00 70.75 192 VAL A N 1
ATOM 1404 C CA . VAL A 1 192 ? 161.980 153.861 172.098 1.00 71.69 192 VAL A CA 1
ATOM 1405 C C . VAL A 1 192 ? 163.108 152.887 171.781 1.00 68.57 192 VAL A C 1
ATOM 1406 O O . VAL A 1 192 ? 164.160 153.338 171.322 1.00 84.08 192 VAL A O 1
ATOM 1410 N N . LEU A 1 193 ? 162.888 151.611 172.041 1.00 63.11 193 LEU A N 1
ATOM 1411 C CA . LEU A 1 193 ? 163.707 150.510 171.512 1.00 67.78 193 LEU A CA 1
ATOM 1412 C C . LEU A 1 193 ? 162.891 149.753 170.472 1.00 83.82 193 LEU A C 1
ATOM 1413 O O . LEU A 1 193 ? 163.153 148.538 170.265 1.00 126.10 193 LEU A O 1
ATOM 1418 N N . ALA A 1 194 ? 161.858 150.370 169.931 1.00 65.84 194 ALA A N 1
ATOM 1419 C CA . ALA A 1 194 ? 161.079 149.760 168.840 1.00 55.70 194 ALA A CA 1
ATOM 1420 C C . ALA A 1 194 ? 160.685 150.850 167.853 1.00 64.42 194 ALA A C 1
ATOM 1421 O O . ALA A 1 194 ? 160.501 150.514 166.688 1.00 73.35 194 ALA A O 1
ATOM 1423 N N . PHE A 1 195 ? 160.576 152.109 168.278 1.00 64.54 195 PHE A N 1
ATOM 1424 C CA . PHE A 1 195 ? 160.635 153.216 167.314 1.00 63.24 195 PHE A CA 1
ATOM 1425 C C . PHE A 1 195 ? 162.069 153.391 166.850 1.00 73.92 195 PHE A C 1
ATOM 1426 O O . PHE A 1 195 ? 162.316 154.271 166.047 1.00 97.08 195 PHE A O 1
ATOM 1434 N N . ASN A 1 196 ? 163.016 152.637 167.384 1.00 80.61 196 ASN A N 1
ATOM 1435 C CA . ASN A 1 196 ? 164.411 152.733 166.901 1.00 77.41 196 ASN A CA 1
ATOM 1436 C C . ASN A 1 196 ? 164.701 151.547 166.002 1.00 68.20 196 ASN A C 1
ATOM 1437 O O . ASN A 1 196 ? 165.469 151.734 165.059 1.00 84.84 196 ASN A O 1
ATOM 1442 N N . HIS A 1 197 ? 164.157 150.387 166.339 1.00 63.87 197 HIS A N 1
ATOM 1443 C CA . HIS A 1 197 ? 164.477 149.093 165.699 1.00 66.67 197 HIS A CA 1
ATOM 1444 C C . HIS A 1 197 ? 163.653 148.890 164.437 1.00 66.29 197 HIS A C 1
ATOM 1445 O O . HIS A 1 197 ? 164.090 148.121 163.582 1.00 91.00 197 HIS A O 1
ATOM 1452 N N . PHE A 1 198 ? 162.464 149.463 164.378 1.00 63.91 198 PHE A N 1
ATOM 1453 C CA . PHE A 1 198 ? 161.540 149.304 163.239 1.00 52.96 198 PHE A CA 1
ATOM 1454 C C . PHE A 1 198 ? 161.680 150.502 162.317 1.00 52.11 198 PHE A C 1
ATOM 1455 O O . PHE A 1 198 ? 161.375 150.326 161.136 1.00 53.80 198 PHE A O 1
ATOM 1463 N N . THR A 1 199 ? 162.105 151.662 162.814 1.00 55.08 199 THR A N 1
ATOM 1464 C CA . THR A 1 199 ? 162.489 152.776 161.913 1.00 65.20 199 THR A CA 1
ATOM 1465 C C . THR A 1 199 ? 163.683 152.307 161.070 1.00 67.33 199 THR A C 1
ATOM 1466 O O . THR A 1 199 ? 163.678 152.547 159.850 1.00 73.36 199 THR A O 1
ATOM 1470 N N . ALA A 1 200 ? 164.632 151.615 161.688 1.00 68.79 200 ALA A N 1
ATOM 1471 C CA . ALA A 1 200 ? 165.769 150.964 161.010 1.00 70.61 200 ALA A CA 1
ATOM 1472 C C . ALA A 1 200 ? 165.268 149.925 160.013 1.00 61.92 200 ALA A C 1
ATOM 1473 O O . ALA A 1 200 ? 165.669 150.010 158.849 1.00 71.86 200 ALA A O 1
ATOM 1475 N N . LYS A 1 201 ? 164.478 148.953 160.456 1.00 57.08 201 LYS A N 1
ATOM 1476 C CA . LYS A 1 201 ? 163.977 147.882 159.555 1.00 59.87 201 LYS A CA 1
ATOM 1477 C C . LYS A 1 201 ? 163.159 148.517 158.431 1.00 58.35 201 LYS A C 1
ATOM 1478 O O . LYS A 1 201 ? 163.148 147.943 157.344 1.00 68.31 201 LYS A O 1
ATOM 1484 N N . SER A 1 202 ? 162.529 149.663 158.659 1.00 60.63 202 SER A N 1
ATOM 1485 C CA . SER A 1 202 ? 161.703 150.319 157.628 1.00 70.44 202 SER A CA 1
ATOM 1486 C C . SER A 1 202 ? 162.622 150.872 156.550 1.00 75.01 202 SER A C 1
ATOM 1487 O O . SER A 1 202 ? 162.260 150.731 155.369 1.00 89.11 202 SER A O 1
ATOM 1490 N N . GLU A 1 203 ? 163.735 151.495 156.938 1.00 78.24 203 GLU A N 1
ATOM 1491 C CA . GLU A 1 203 ? 164.675 152.128 155.977 1.00 92.56 203 GLU A CA 1
ATOM 1492 C C . GLU A 1 203 ? 165.406 151.026 155.202 1.00 85.24 203 GLU A C 1
ATOM 1493 O O . GLU A 1 203 ? 165.588 151.196 153.980 1.00 93.77 203 GLU A O 1
ATOM 1499 N N . SER A 1 204 ? 165.757 149.924 155.863 1.00 76.38 204 SER A N 1
ATOM 1500 C CA . SER A 1 204 ? 166.293 148.703 155.210 1.00 78.61 204 SER A CA 1
ATOM 1501 C C . SER A 1 204 ? 165.359 148.257 154.091 1.00 72.40 204 SER A C 1
ATOM 1502 O O . SER A 1 204 ? 165.851 148.089 152.971 1.00 104.98 204 SER A O 1
ATOM 1505 N N . VAL A 1 205 ? 164.078 148.056 154.383 1.00 72.43 205 VAL A N 1
ATOM 1506 C CA . VAL A 1 205 ? 163.108 147.507 153.397 1.00 70.65 205 VAL A CA 1
ATOM 1507 C C . VAL A 1 205 ? 162.908 148.538 152.290 1.00 73.70 205 VAL A C 1
ATOM 1508 O O . VAL A 1 205 ? 162.800 148.114 151.129 1.00 83.36 205 VAL A O 1
ATOM 1512 N N . TYR A 1 206 ? 162.849 149.831 152.600 1.00 78.42 206 TYR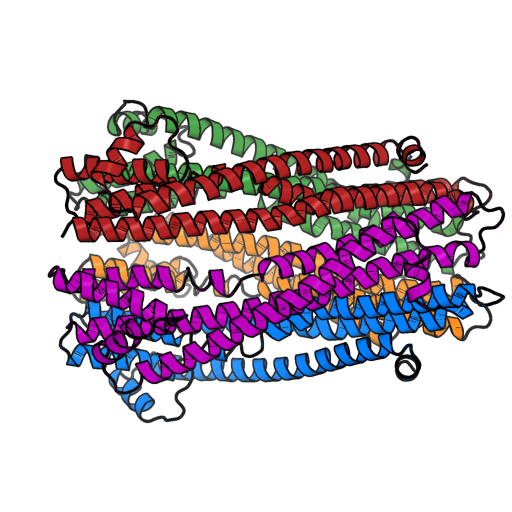 A N 1
ATOM 1513 C CA . TYR A 1 206 ? 162.682 150.849 151.536 1.00 86.96 206 TYR A CA 1
ATOM 1514 C C . TYR A 1 206 ? 163.891 150.751 150.617 1.00 96.62 206 TYR A C 1
ATOM 1515 O O . TYR A 1 206 ? 163.692 150.641 149.395 1.00 119.12 206 TYR A O 1
ATOM 1524 N N . SER A 1 207 ? 165.097 150.785 151.187 1.00 90.27 207 SER A N 1
ATOM 1525 C CA . SER A 1 207 ? 166.360 150.753 150.411 1.00 93.00 207 SER A CA 1
ATOM 1526 C C . SER A 1 207 ? 166.426 149.474 149.568 1.00 82.57 207 SER A C 1
ATOM 1527 O O . SER A 1 207 ? 166.619 149.593 148.357 1.00 83.96 207 SER A O 1
ATOM 1530 N N . ASP A 1 208 ? 166.229 148.306 150.168 1.00 82.88 208 ASP A N 1
ATOM 1531 C CA . ASP A 1 208 ? 166.213 147.015 149.438 1.00 94.19 208 ASP A CA 1
ATOM 1532 C C . ASP A 1 208 ? 165.282 147.126 148.228 1.00 86.24 208 ASP A C 1
ATOM 1533 O O . ASP A 1 208 ? 165.707 146.739 147.125 1.00 104.62 208 ASP A O 1
ATOM 1538 N N . ARG A 1 209 ? 164.061 147.618 148.415 1.00 88.43 209 ARG A N 1
ATOM 1539 C CA . ARG A 1 209 ? 163.044 147.676 147.329 1.00 88.86 209 ARG A CA 1
ATOM 1540 C C . ARG A 1 209 ? 163.395 148.788 146.336 1.00 80.93 209 ARG A C 1
ATOM 1541 O O . ARG A 1 209 ? 163.158 148.588 145.135 1.00 77.79 209 ARG A O 1
ATOM 1549 N N . ALA A 1 210 ? 163.924 149.916 146.813 1.00 75.37 210 ALA A N 1
ATOM 1550 C CA . ALA A 1 210 ? 164.327 151.061 145.967 1.00 84.49 210 ALA A CA 1
ATOM 1551 C C . ALA A 1 210 ? 165.440 150.627 145.015 1.00 93.06 210 ALA A C 1
ATOM 1552 O O . ALA A 1 210 ? 165.348 150.940 143.809 1.00 108.31 210 ALA A O 1
ATOM 1554 N N . LEU A 1 211 ? 166.459 149.950 145.547 1.00 96.17 211 LEU A N 1
ATOM 1555 C CA . LEU A 1 211 ? 167.617 149.469 144.750 1.00 92.86 211 LEU A CA 1
ATOM 1556 C C . LEU A 1 211 ? 167.149 148.364 143.805 1.00 85.17 211 LEU A C 1
ATOM 1557 O O . LEU A 1 211 ? 167.640 148.343 142.679 1.00 107.26 211 LEU A O 1
ATOM 1562 N N . PHE A 1 212 ? 166.193 147.528 144.203 1.00 83.43 212 PHE A N 1
ATOM 1563 C CA . PHE A 1 212 ? 165.577 146.553 143.273 1.00 85.98 212 PHE A CA 1
ATOM 1564 C C . PHE A 1 212 ? 164.857 147.292 142.154 1.00 85.42 212 PHE A C 1
ATOM 1565 O O . PHE A 1 212 ? 164.886 146.786 141.025 1.00 109.76 212 PHE A O 1
ATOM 1573 N N . ALA A 1 213 ? 164.177 148.393 142.457 1.00 92.29 213 ALA A N 1
ATOM 1574 C CA . ALA A 1 213 ? 163.442 149.172 141.436 1.00 111.24 213 ALA A CA 1
ATOM 1575 C C . ALA A 1 213 ? 164.449 149.702 140.414 1.00 118.64 213 ALA A C 1
ATOM 1576 O O . ALA A 1 213 ? 164.203 149.498 139.204 1.00 124.67 213 ALA A O 1
ATOM 1578 N N . GLU A 1 214 ? 165.546 150.312 140.886 1.00 116.19 214 GLU A N 1
ATOM 1579 C CA . GLU A 1 214 ? 166.631 150.848 140.020 1.00 112.33 214 GLU A CA 1
ATOM 1580 C C . GLU A 1 214 ? 167.136 149.726 139.115 1.00 104.14 214 GLU A C 1
ATOM 1581 O O . GLU A 1 214 ? 167.157 149.923 137.899 1.00 121.72 214 GLU A O 1
ATOM 1587 N N . GLU A 1 215 ? 167.478 148.577 139.685 1.00 104.55 215 GLU A N 1
ATOM 1588 C CA . GLU A 1 215 ? 168.041 147.442 138.915 1.00 116.04 215 GLU A CA 1
ATOM 1589 C C . GLU A 1 215 ? 166.995 146.904 137.933 1.00 104.55 215 GLU A C 1
ATOM 1590 O O . GLU A 1 215 ? 167.407 146.516 136.838 1.00 132.83 215 GLU A O 1
ATOM 1596 N N . MET A 1 216 ? 165.705 146.910 138.267 1.00 108.41 216 MET A N 1
ATOM 1597 C CA . MET A 1 216 ? 164.661 146.487 137.299 1.00 120.06 216 MET A CA 1
ATOM 1598 C C . MET A 1 216 ? 164.619 147.500 136.154 1.00 120.90 216 MET A C 1
ATOM 1599 O O . MET A 1 216 ? 164.507 147.053 135.011 1.00 132.58 216 MET A O 1
ATOM 1604 N N . ILE A 1 217 ? 164.686 148.805 136.439 1.00 123.70 217 ILE A N 1
ATOM 1605 C CA . ILE A 1 217 ? 164.643 149.857 135.378 1.00 130.14 217 ILE A CA 1
ATOM 1606 C C . ILE A 1 217 ? 165.752 149.529 134.378 1.00 131.66 217 ILE A C 1
ATOM 1607 O O . ILE A 1 217 ? 165.409 149.295 133.209 1.00 145.09 217 ILE A O 1
ATOM 1612 N N . ALA A 1 218 ? 167.002 149.428 134.848 1.00 120.78 218 ALA A N 1
ATOM 1613 C CA . ALA A 1 218 ? 168.196 149.094 134.031 1.00 124.79 218 ALA A CA 1
ATOM 1614 C C . ALA A 1 218 ? 167.853 147.961 133.051 1.00 121.23 218 ALA A C 1
ATOM 1615 O O . ALA A 1 218 ? 168.001 148.183 131.829 1.00 134.93 218 ALA A O 1
ATOM 1617 N N . LEU A 1 219 ? 167.365 146.821 133.551 1.00 109.87 219 LEU A N 1
ATOM 1618 C CA . LEU A 1 219 ? 166.978 145.666 132.701 1.00 113.69 219 LEU A CA 1
ATOM 1619 C C . LEU A 1 219 ? 166.083 146.169 131.565 1.00 125.71 219 LEU A C 1
ATOM 1620 O O . LEU A 1 219 ? 166.423 145.902 130.401 1.00 160.74 219 LEU A O 1
ATOM 1625 N N . LEU A 1 220 ? 165.013 146.902 131.882 1.00 126.79 220 LEU A N 1
ATOM 1626 C CA . LEU A 1 220 ? 163.996 147.334 130.885 1.00 135.21 220 LEU A CA 1
ATOM 1627 C C . LEU A 1 220 ? 164.648 148.207 129.803 1.00 132.27 220 LEU A C 1
ATOM 1628 O O . LEU A 1 220 ? 164.399 147.916 128.619 1.00 132.63 220 LEU A O 1
ATOM 1633 N N . GLN A 1 221 ? 165.486 149.184 130.181 1.00 128.51 221 GLN A N 1
ATOM 1634 C CA . GLN A 1 221 ? 166.218 150.076 129.233 1.00 137.23 221 GLN A CA 1
ATOM 1635 C C . GLN A 1 221 ? 167.022 149.236 128.229 1.00 159.15 221 GLN A C 1
ATOM 1636 O O . GLN A 1 221 ? 166.866 149.471 127.006 1.00 177.62 221 GLN A O 1
ATOM 1642 N N . ARG A 1 222 ? 167.822 148.281 128.716 1.00 157.51 222 ARG A N 1
ATOM 1643 C CA . ARG A 1 222 ? 168.635 147.362 127.869 1.00 161.73 222 ARG A CA 1
ATOM 1644 C C . ARG A 1 222 ? 167.705 146.516 126.987 1.00 164.02 222 ARG A C 1
ATOM 1645 O O . ARG A 1 222 ? 167.826 146.607 125.753 1.00 185.85 222 ARG A O 1
ATOM 1653 N N . GLN A 1 223 ? 166.789 145.756 127.591 1.00 161.10 223 GLN A N 1
ATOM 1654 C CA . GLN A 1 223 ? 165.800 144.912 126.862 1.00 189.32 223 GLN A CA 1
ATOM 1655 C C . GLN A 1 223 ? 165.043 145.740 125.810 1.00 210.78 223 GLN A C 1
ATOM 1656 O O . GLN A 1 223 ? 164.530 145.119 124.857 1.00 210.51 223 GLN A O 1
ATOM 1662 N N . SER A 1 224 ? 164.980 147.073 125.957 1.00 226.60 224 SER A N 1
ATOM 1663 C CA . SER A 1 224 ? 164.424 148.007 124.937 1.00 241.42 224 SER A CA 1
ATOM 1664 C C . SER A 1 224 ? 165.366 148.100 123.727 1.00 249.35 224 SER A C 1
ATOM 1665 O O . SER A 1 224 ? 164.968 147.619 122.643 1.00 253.18 224 SER A O 1
ATOM 1668 N N . VAL A 1 225 ? 166.560 148.683 123.899 1.00 244.61 225 VAL A N 1
ATOM 1669 C CA . VAL A 1 225 ? 167.553 148.926 122.806 1.00 243.87 225 VAL A CA 1
ATOM 1670 C C . VAL A 1 225 ? 168.085 147.573 122.312 1.00 244.52 225 VAL A C 1
ATOM 1671 O O . VAL A 1 225 ? 167.668 147.074 121.264 1.00 227.72 225 VAL A O 1
ATOM 1675 N N . HIS B 1 10 ? 184.822 147.086 197.335 1.00 296.61 10 HIS B N 1
ATOM 1676 C CA . HIS B 1 10 ? 183.583 147.122 198.181 1.00 306.30 10 HIS B CA 1
ATOM 1677 C C . HIS B 1 10 ? 182.329 147.272 197.304 1.00 301.00 10 HIS B C 1
ATOM 1678 O O . HIS B 1 10 ? 181.321 146.604 197.610 1.00 301.06 10 HIS B O 1
ATOM 1685 N N . ILE B 1 11 ? 182.384 148.117 196.265 1.00 289.00 11 ILE B N 1
ATOM 1686 C CA . ILE B 1 11 ? 181.222 148.442 195.375 1.00 273.44 11 ILE B CA 1
ATOM 1687 C C . ILE B 1 11 ? 180.595 147.122 194.906 1.00 262.35 11 ILE B C 1
ATOM 1688 O O . ILE B 1 11 ? 179.361 146.970 195.047 1.00 257.79 11 ILE B O 1
ATOM 1693 N N . SER B 1 12 ? 181.430 146.199 194.411 1.00 257.22 12 SER B N 1
ATOM 1694 C CA . SER B 1 12 ? 181.068 144.809 194.017 1.00 254.12 12 SER B CA 1
ATOM 1695 C C . SER B 1 12 ? 180.036 144.230 194.993 1.00 237.27 12 SER B C 1
ATOM 1696 O O . SER B 1 12 ? 179.015 143.698 194.515 1.00 232.23 12 SER B O 1
ATOM 1699 N N . ASP B 1 13 ? 180.284 144.356 196.304 1.00 234.09 13 ASP B N 1
ATOM 1700 C CA . ASP B 1 13 ? 179.382 143.845 197.374 1.00 237.03 13 ASP B CA 1
ATOM 1701 C C . ASP B 1 13 ? 177.961 144.382 197.153 1.00 222.56 13 ASP B C 1
ATOM 1702 O O . ASP B 1 13 ? 177.039 143.547 197.139 1.00 229.31 13 ASP B O 1
ATOM 1707 N N . LEU B 1 14 ? 177.785 145.701 196.980 1.00 199.75 14 LEU B N 1
ATOM 1708 C CA . LEU B 1 14 ? 176.433 146.329 196.866 1.00 179.00 14 LEU B CA 1
ATOM 1709 C C . LEU B 1 14 ? 175.641 145.662 195.732 1.00 166.93 14 LEU B C 1
ATOM 1710 O O . LEU B 1 14 ? 174.565 145.113 196.031 1.00 168.05 14 LEU B O 1
ATOM 1715 N N . ILE B 1 15 ? 176.175 145.649 194.508 1.00 141.20 15 ILE B N 1
ATOM 1716 C CA . ILE B 1 15 ? 175.515 145.025 193.317 1.00 135.41 15 ILE B CA 1
ATOM 1717 C C . ILE B 1 15 ? 175.058 143.604 193.684 1.00 152.29 15 ILE B C 1
ATOM 1718 O O . ILE B 1 15 ? 173.946 143.229 193.281 1.00 163.77 15 ILE B O 1
ATOM 1723 N N . LEU B 1 16 ? 175.866 142.847 194.433 1.00 177.55 16 LEU B N 1
ATOM 1724 C CA . LEU B 1 16 ? 175.559 141.440 194.814 1.00 194.85 16 LEU B CA 1
ATOM 1725 C C . LEU B 1 16 ? 174.323 141.393 195.724 1.00 195.70 16 LEU B C 1
ATOM 1726 O O . LEU B 1 16 ? 173.522 140.452 195.545 1.00 198.52 16 LEU B O 1
ATOM 1731 N N . GLN B 1 17 ? 174.165 142.357 196.645 1.00 190.63 17 GLN B N 1
ATOM 1732 C CA . GLN B 1 17 ? 173.094 142.352 197.686 1.00 206.31 17 GLN B CA 1
ATOM 1733 C C . GLN B 1 17 ? 172.109 143.499 197.403 1.00 192.70 17 GLN B C 1
ATOM 1734 O O . GLN B 1 17 ? 172.156 144.514 198.122 1.00 192.21 17 GLN B O 1
ATOM 1740 N N . ALA B 1 18 ? 171.241 143.325 196.399 1.00 188.06 18 ALA B N 1
ATOM 1741 C CA . ALA B 1 18 ? 170.215 144.309 195.971 1.00 181.49 18 ALA B CA 1
ATOM 1742 C C . ALA B 1 18 ? 168.907 143.606 195.598 1.00 186.31 18 ALA B C 1
ATOM 1743 O O . ALA B 1 18 ? 168.919 142.367 195.414 1.00 198.55 18 ALA B O 1
ATOM 1745 N N . SER B 1 19 ? 167.830 144.389 195.485 1.00 170.67 19 SER B N 1
ATOM 1746 C CA . SER B 1 19 ? 166.485 143.954 195.022 1.00 166.42 19 SER B CA 1
ATOM 1747 C C . SER B 1 19 ? 166.619 143.227 193.688 1.00 144.91 19 SER B C 1
ATOM 1748 O O . SER B 1 19 ? 167.388 143.667 192.840 1.00 153.99 19 SER B O 1
ATOM 1751 N N . PRO B 1 20 ? 165.885 142.118 193.450 1.00 138.75 20 PRO B N 1
ATOM 1752 C CA . PRO B 1 20 ? 165.936 141.419 192.167 1.00 139.56 20 PRO B CA 1
ATOM 1753 C C . PRO B 1 20 ? 165.821 142.343 190.946 1.00 124.93 20 PRO B C 1
ATOM 1754 O O . PRO B 1 20 ? 166.545 142.129 189.987 1.00 147.03 20 PRO B O 1
ATOM 1758 N N . VAL B 1 21 ? 164.946 143.349 191.020 1.00 109.62 21 VAL B N 1
ATOM 1759 C CA . VAL B 1 21 ? 164.636 144.271 189.889 1.00 99.40 21 VAL B CA 1
ATOM 1760 C C . VAL B 1 21 ? 165.879 145.095 189.564 1.00 94.88 21 VAL B C 1
ATOM 1761 O O . VAL B 1 21 ? 166.242 145.158 188.374 1.00 98.42 21 VAL B O 1
ATOM 1765 N N . VAL B 1 22 ? 166.491 145.732 190.564 1.00 83.30 22 VAL B N 1
ATOM 1766 C CA . VAL B 1 22 ? 167.666 146.603 190.303 1.00 82.08 22 VAL B CA 1
ATOM 1767 C C . VAL B 1 22 ? 168.766 145.705 189.728 1.00 83.44 22 VAL B C 1
ATOM 1768 O O . VAL B 1 22 ? 169.408 146.140 188.771 1.00 98.57 22 VAL B O 1
ATOM 1772 N N . GLN B 1 23 ? 168.908 144.471 190.202 1.00 84.22 23 GLN B N 1
ATOM 1773 C CA . GLN B 1 23 ? 169.947 143.541 189.689 1.00 95.27 23 GLN B CA 1
ATOM 1774 C C . GLN B 1 23 ? 169.709 143.268 188.201 1.00 90.27 23 GLN B C 1
ATOM 1775 O O . GLN B 1 23 ? 170.708 143.257 187.454 1.00 100.20 23 GLN B O 1
ATOM 1781 N N . LEU B 1 24 ? 168.463 143.030 187.782 1.00 88.86 24 LEU B N 1
ATOM 1782 C CA . LEU B 1 24 ? 168.131 142.808 186.345 1.00 80.09 24 LEU B CA 1
ATOM 1783 C C . LEU B 1 24 ? 168.447 144.089 185.553 1.00 77.86 24 LEU B C 1
ATOM 1784 O O . LEU B 1 24 ? 169.058 143.968 184.483 1.00 76.75 24 LEU B O 1
ATOM 1789 N N . VAL B 1 25 ? 168.086 145.274 186.049 1.00 68.35 25 VAL B N 1
ATOM 1790 C CA . VAL B 1 25 ? 168.482 146.550 185.385 1.00 65.40 25 VAL B CA 1
ATOM 1791 C C . VAL B 1 25 ? 170.003 146.533 185.220 1.00 69.04 25 VAL B C 1
ATOM 1792 O O . VAL B 1 25 ? 170.471 146.823 184.125 1.00 75.89 25 VAL B O 1
ATOM 1796 N N . MET B 1 26 ? 170.747 146.175 186.259 1.00 72.39 26 MET B N 1
ATOM 1797 C CA . MET B 1 26 ? 172.225 146.212 186.197 1.00 73.76 26 MET B CA 1
ATOM 1798 C C . MET B 1 26 ? 172.758 145.153 185.221 1.00 72.63 26 MET B C 1
ATOM 1799 O O . MET B 1 26 ? 173.776 145.456 184.597 1.00 83.95 26 MET B O 1
ATOM 1804 N N . LEU B 1 27 ? 172.093 144.018 185.002 1.00 66.83 27 LEU B N 1
ATOM 1805 C CA . LEU B 1 27 ? 172.564 143.067 183.958 1.00 75.44 27 LEU B CA 1
ATOM 1806 C C . LEU B 1 27 ? 172.215 143.598 182.571 1.00 73.38 27 LEU B C 1
ATOM 1807 O O . LEU B 1 27 ? 173.077 143.543 181.690 1.00 83.17 27 LEU B O 1
ATOM 1812 N N . ILE B 1 28 ? 170.984 144.044 182.365 1.00 66.12 28 ILE B N 1
ATOM 1813 C CA . ILE B 1 28 ? 170.565 144.630 181.065 1.00 61.80 28 ILE B CA 1
ATOM 1814 C C . ILE B 1 28 ? 171.593 145.691 180.661 1.00 56.70 28 ILE B C 1
ATOM 1815 O O . ILE B 1 28 ? 171.785 145.873 179.470 1.00 81.80 28 ILE B O 1
ATOM 1820 N N . LEU B 1 29 ? 172.183 146.404 181.606 1.00 58.29 29 LEU B N 1
ATOM 1821 C CA . LEU B 1 29 ? 173.044 147.567 181.313 1.00 57.66 29 LEU B CA 1
ATOM 1822 C C . LEU B 1 29 ? 174.482 147.116 181.150 1.00 61.45 29 LEU B C 1
ATOM 1823 O O . LEU B 1 29 ? 175.142 147.692 180.294 1.00 73.31 29 LEU B O 1
ATOM 1828 N N . LEU B 1 30 ? 174.964 146.179 181.961 1.00 67.83 30 LEU B N 1
ATOM 1829 C CA . LEU B 1 30 ? 176.346 145.673 181.793 1.00 79.63 30 LEU B CA 1
ATOM 1830 C C . LEU B 1 30 ? 176.423 144.891 180.483 1.00 75.13 30 LEU B C 1
ATOM 1831 O O . LEU B 1 30 ? 177.424 145.046 179.788 1.00 89.12 30 LEU B O 1
ATOM 1836 N N . LEU B 1 31 ? 175.367 144.212 180.074 1.00 71.54 31 LEU B N 1
ATOM 1837 C CA . LEU B 1 31 ? 175.354 143.588 178.732 1.00 79.18 31 LEU B CA 1
ATOM 1838 C C . LEU B 1 31 ? 175.353 144.677 177.659 1.00 72.74 31 LEU B C 1
ATOM 1839 O O . LEU B 1 31 ? 176.093 144.507 176.688 1.00 89.78 31 LEU B O 1
ATOM 1844 N N . ALA B 1 32 ? 174.564 145.739 177.791 1.00 65.93 32 ALA B N 1
ATOM 1845 C CA . ALA B 1 32 ? 174.565 146.831 176.789 1.00 64.92 32 ALA B CA 1
ATOM 1846 C C . ALA B 1 32 ? 175.983 147.370 176.689 1.00 57.98 32 ALA B C 1
ATOM 1847 O O . ALA B 1 32 ? 176.447 147.540 175.566 1.00 62.78 32 ALA B O 1
ATOM 1849 N N . SER B 1 33 ? 176.639 147.586 177.828 1.00 57.69 33 SER B N 1
ATOM 1850 C CA . SER B 1 33 ? 178.035 148.067 177.889 1.00 60.99 33 SER B CA 1
ATOM 1851 C C . SER B 1 33 ? 178.884 147.135 177.054 1.00 57.99 33 SER B C 1
ATOM 1852 O O . SER B 1 33 ? 179.533 147.600 176.103 1.00 71.67 33 SER B O 1
ATOM 1855 N N . ILE B 1 34 ? 178.840 145.859 177.368 1.00 62.09 34 ILE B N 1
ATOM 1856 C CA . ILE B 1 34 ? 179.712 144.859 176.694 1.00 69.20 34 ILE B CA 1
ATOM 1857 C C . ILE B 1 34 ? 179.382 144.840 175.200 1.00 59.37 34 ILE B C 1
ATOM 1858 O O . ILE B 1 34 ? 180.331 144.878 174.415 1.00 70.14 34 ILE B O 1
ATOM 1863 N N . PHE B 1 35 ? 178.116 144.806 174.807 1.00 53.79 35 PHE B N 1
ATOM 1864 C CA . PHE B 1 35 ? 177.772 144.789 173.370 1.00 61.55 35 PHE B CA 1
ATOM 1865 C C . PHE B 1 35 ? 178.242 146.084 172.699 1.00 62.52 35 PHE B C 1
ATOM 1866 O O . PHE B 1 35 ? 178.817 145.982 171.609 1.00 71.66 35 PHE B O 1
ATOM 1874 N N . SER B 1 36 ? 178.000 147.253 173.299 1.00 60.77 36 SER B N 1
ATOM 1875 C CA . SER B 1 36 ? 178.549 148.545 172.817 1.00 57.71 36 SER B CA 1
ATOM 1876 C C . SER B 1 36 ? 179.996 148.314 172.422 1.00 60.86 36 SER B C 1
ATOM 1877 O O . SER B 1 36 ? 180.340 148.581 171.262 1.00 67.10 36 SER B O 1
ATOM 1880 N N . TRP B 1 37 ? 180.796 147.826 173.366 1.00 61.32 37 TRP B N 1
ATOM 1881 C CA . TRP B 1 37 ? 182.254 147.694 173.165 1.00 66.77 37 TRP B CA 1
ATOM 1882 C C . TRP B 1 37 ? 182.544 146.733 172.007 1.00 66.19 37 TRP B C 1
ATOM 1883 O O . TRP B 1 37 ? 183.424 147.042 171.206 1.00 73.61 37 TRP B O 1
ATOM 1894 N N . TYR B 1 38 ? 181.795 145.647 171.856 1.00 69.08 38 TYR B N 1
ATOM 1895 C CA . TYR B 1 38 ? 182.015 144.707 170.730 1.00 75.21 38 TYR B CA 1
ATOM 1896 C C . TYR B 1 38 ? 181.733 145.453 169.428 1.00 68.00 38 TYR B C 1
ATOM 1897 O O . TYR B 1 38 ? 182.590 145.401 168.538 1.00 83.24 38 TYR B O 1
ATOM 1906 N N . LEU B 1 39 ? 180.593 146.126 169.311 1.00 62.27 39 LEU B N 1
ATOM 1907 C CA . LEU B 1 39 ? 180.263 146.938 168.110 1.00 59.48 39 LEU B CA 1
ATOM 1908 C C . LEU B 1 39 ? 181.323 148.005 167.851 1.00 61.69 39 LEU B C 1
ATOM 1909 O O . LEU B 1 39 ? 181.563 148.323 166.689 1.00 73.98 39 LEU B O 1
ATOM 1914 N N . ILE B 1 40 ? 181.860 148.624 168.886 1.00 61.99 40 ILE B N 1
ATOM 1915 C CA . ILE B 1 40 ? 182.803 149.752 168.697 1.00 58.48 40 ILE B CA 1
ATOM 1916 C C . ILE B 1 40 ? 184.094 149.173 168.146 1.00 58.24 40 ILE B C 1
ATOM 1917 O O . ILE B 1 40 ? 184.734 149.872 167.374 1.00 76.63 40 ILE B O 1
ATOM 1922 N N . ALA B 1 41 ? 184.407 147.920 168.448 1.00 64.89 41 ALA B N 1
ATOM 1923 C CA . ALA B 1 41 ? 185.556 147.213 167.848 1.00 76.75 41 ALA B CA 1
ATOM 1924 C C . ALA B 1 41 ? 185.219 146.830 166.410 1.00 70.58 41 ALA B C 1
ATOM 1925 O O . ALA B 1 41 ? 186.084 147.056 165.556 1.00 88.16 41 ALA B O 1
ATOM 1927 N N . LYS B 1 42 ? 184.043 146.261 166.145 1.00 67.07 42 LYS B N 1
ATOM 1928 C CA . LYS B 1 42 ? 183.672 145.855 164.763 1.00 80.32 42 LYS B CA 1
ATOM 1929 C C . LYS B 1 42 ? 183.659 147.092 163.865 1.00 71.02 42 LYS B C 1
ATOM 1930 O O . LYS B 1 42 ? 184.251 147.016 162.789 1.00 83.62 42 LYS B O 1
ATOM 1936 N N . LEU B 1 43 ? 182.985 148.164 164.263 1.00 66.18 43 LEU B N 1
ATOM 1937 C CA . LEU B 1 43 ? 182.865 149.385 163.432 1.00 61.04 43 LEU B CA 1
ATOM 1938 C C . LEU B 1 43 ? 184.253 149.950 163.187 1.00 60.26 43 LEU B C 1
ATOM 1939 O O . LEU B 1 43 ? 184.459 150.416 162.072 1.00 81.73 43 LEU B O 1
ATOM 1944 N N . HIS B 1 44 ? 185.149 149.924 164.168 1.00 59.29 44 HIS B N 1
ATOM 1945 C CA . HIS B 1 44 ? 186.519 150.470 164.007 1.00 71.96 44 HIS B CA 1
ATOM 1946 C C . HIS B 1 44 ? 187.316 149.659 162.983 1.00 84.41 44 HIS B C 1
ATOM 1947 O O . HIS B 1 44 ? 188.044 150.282 162.188 1.00 106.06 44 HIS B O 1
ATOM 1954 N N . MET B 1 45 ? 187.219 148.335 163.002 1.00 82.19 45 MET B N 1
ATOM 1955 C CA . MET B 1 45 ? 187.902 147.499 161.991 1.00 92.34 45 MET B CA 1
ATOM 1956 C C . MET B 1 45 ? 187.319 147.808 160.616 1.00 77.92 45 MET B C 1
ATOM 1957 O O . MET B 1 45 ? 188.111 148.062 159.707 1.00 99.93 45 MET B O 1
ATOM 1962 N N . SER B 1 46 ? 185.996 147.770 160.474 1.00 79.90 46 SER B N 1
ATOM 1963 C CA . SER B 1 46 ? 185.277 147.957 159.185 1.00 91.60 46 SER B CA 1
ATOM 1964 C C . SER B 1 46 ? 185.686 149.279 158.538 1.00 84.73 46 SER B C 1
ATOM 1965 O O . SER B 1 46 ? 185.892 149.284 157.317 1.00 101.69 46 SER B O 1
ATOM 1968 N N . TYR B 1 47 ? 185.738 150.360 159.305 1.00 72.48 47 TYR B N 1
ATOM 1969 C CA . TYR B 1 47 ? 185.993 151.704 158.754 1.00 68.11 47 TYR B CA 1
ATOM 1970 C C . TYR B 1 47 ? 187.485 151.924 158.594 1.00 72.79 47 TYR B C 1
ATOM 1971 O O . TYR B 1 47 ? 187.814 152.937 157.973 1.00 103.88 47 TYR B O 1
ATOM 1980 N N . LYS B 1 48 ? 188.359 151.074 159.121 1.00 82.68 48 LYS B N 1
ATOM 1981 C CA . LYS B 1 48 ? 189.807 151.241 158.828 1.00 103.32 48 LYS B CA 1
ATOM 1982 C C . LYS B 1 48 ? 190.112 150.470 157.543 1.00 92.15 48 LYS B C 1
ATOM 1983 O O . LYS B 1 48 ? 190.857 151.021 156.728 1.00 108.36 48 LYS B O 1
ATOM 1989 N N . LYS B 1 49 ? 189.559 149.271 157.353 1.00 89.82 49 LYS B N 1
ATOM 1990 C CA . LYS B 1 49 ? 189.720 148.516 156.084 1.00 95.74 49 LYS B CA 1
ATOM 1991 C C . LYS B 1 49 ? 189.181 149.381 154.940 1.00 94.76 49 LYS B C 1
ATOM 1992 O O . LYS B 1 49 ? 189.907 149.538 153.941 1.00 118.72 49 LYS B O 1
ATOM 1998 N N . ALA B 1 50 ? 187.978 149.936 155.077 1.00 93.20 50 ALA B N 1
ATOM 1999 C CA . ALA B 1 50 ? 187.348 150.826 154.068 1.00 97.57 50 ALA B CA 1
ATOM 2000 C C . ALA B 1 50 ? 188.309 151.948 153.686 1.00 92.90 50 ALA B C 1
ATOM 2001 O O . ALA B 1 50 ? 188.604 152.072 152.494 1.00 120.22 50 ALA B O 1
ATOM 2003 N N . ARG B 1 51 ? 188.752 152.742 154.658 1.00 96.82 51 ARG B N 1
ATOM 2004 C CA . ARG B 1 51 ? 189.605 153.928 154.402 1.00 107.82 51 ARG B CA 1
ATOM 2005 C C . ARG B 1 51 ? 190.879 153.465 153.694 1.00 111.69 51 ARG B C 1
ATOM 2006 O O . ARG B 1 51 ? 191.301 154.176 152.776 1.00 137.08 51 ARG B O 1
ATOM 2014 N N . GLN B 1 52 ? 191.463 152.335 154.105 1.00 115.59 52 GLN B N 1
ATOM 2015 C CA . GLN B 1 52 ? 192.748 151.821 153.561 1.00 129.34 52 GLN B CA 1
ATOM 2016 C C . GLN B 1 52 ? 192.569 151.422 152.100 1.00 121.08 52 GLN B C 1
ATOM 2017 O O . GLN B 1 52 ? 193.404 151.852 151.284 1.00 146.33 52 GLN B O 1
ATOM 2023 N N . ASP B 1 53 ? 191.555 150.614 151.790 1.00 107.65 53 ASP B N 1
ATOM 2024 C CA . ASP B 1 53 ? 191.359 150.077 150.417 1.00 117.61 53 ASP B CA 1
ATOM 2025 C C . ASP B 1 53 ? 190.950 151.223 149.489 1.00 106.79 53 ASP B C 1
ATOM 2026 O O . ASP B 1 53 ? 191.492 151.271 148.382 1.00 114.90 53 ASP B O 1
ATOM 2031 N N . ASP B 1 54 ? 190.113 152.155 149.948 1.00 109.40 54 ASP B N 1
ATOM 2032 C CA . ASP B 1 54 ? 189.717 153.353 149.160 1.00 118.65 54 ASP B CA 1
ATOM 2033 C C . ASP B 1 54 ? 190.972 154.104 148.714 1.00 130.67 54 ASP B C 1
ATOM 2034 O O . ASP B 1 54 ? 191.061 154.383 147.510 1.00 163.09 54 ASP B O 1
ATOM 2039 N N . GLU B 1 55 ? 191.916 154.386 149.618 1.00 132.91 55 GLU B N 1
ATOM 2040 C CA . GLU B 1 55 ? 193.164 155.119 149.270 1.00 146.86 55 GLU B CA 1
ATOM 2041 C C . GLU B 1 55 ? 193.956 154.305 148.242 1.00 134.57 55 GLU B C 1
ATOM 2042 O O . GLU B 1 55 ? 194.414 154.911 147.259 1.00 143.53 55 GLU B O 1
ATOM 2048 N N . HIS B 1 56 ? 194.089 152.992 148.442 1.00 125.61 56 HIS B N 1
ATOM 2049 C CA . HIS B 1 56 ? 194.863 152.096 147.545 1.00 137.76 56 HIS B CA 1
ATOM 2050 C C . HIS B 1 56 ? 194.305 152.191 146.120 1.00 135.88 56 HIS B C 1
ATOM 2051 O O . HIS B 1 56 ? 195.063 152.598 145.210 1.00 156.44 56 HIS B O 1
ATOM 2058 N N . PHE B 1 57 ? 193.028 151.855 145.933 1.00 124.93 57 PHE B N 1
ATOM 2059 C CA . PHE B 1 57 ? 192.339 151.887 144.615 1.00 116.02 57 PHE B CA 1
ATOM 2060 C C . PHE B 1 57 ? 192.400 153.303 144.046 1.00 104.56 57 PHE B C 1
ATOM 2061 O O . PHE B 1 57 ? 192.893 153.471 142.921 1.00 119.28 57 PHE B O 1
ATOM 2069 N N . GLN B 1 58 ? 191.927 154.278 144.816 1.00 102.57 58 GLN B N 1
ATOM 2070 C CA . GLN B 1 58 ? 191.816 155.692 144.375 1.00 117.48 58 GLN B CA 1
ATOM 2071 C C . GLN B 1 58 ? 193.180 156.135 143.825 1.00 128.58 58 GLN B C 1
ATOM 2072 O O . GLN B 1 58 ? 193.209 156.618 142.682 1.00 151.65 58 GLN B O 1
ATOM 2078 N N . LYS B 1 59 ? 194.271 155.888 144.559 1.00 145.01 59 LYS B N 1
ATOM 2079 C CA . LYS B 1 59 ? 195.669 156.141 144.098 1.00 163.24 59 LYS B CA 1
ATOM 2080 C C . LYS B 1 59 ? 195.883 155.468 142.734 1.00 153.64 59 LYS B C 1
ATOM 2081 O O . LYS B 1 59 ? 196.240 156.183 141.767 1.00 170.81 59 LYS B O 1
ATOM 2087 N N . MET B 1 60 ? 195.662 154.153 142.660 1.00 136.02 60 MET B N 1
ATOM 2088 C CA . MET B 1 60 ? 195.955 153.320 141.461 1.00 143.67 60 MET B CA 1
ATOM 2089 C C . MET B 1 60 ? 195.139 153.801 140.247 1.00 146.21 60 MET B C 1
ATOM 2090 O O . MET B 1 60 ? 195.693 153.848 139.134 1.00 154.47 60 MET B O 1
ATOM 2095 N N . PHE B 1 61 ? 193.871 154.163 140.449 1.00 151.32 61 PHE B N 1
ATOM 2096 C CA . PHE B 1 61 ? 192.954 154.683 139.396 1.00 148.63 61 PHE B CA 1
ATOM 2097 C C . PHE B 1 61 ? 193.492 156.003 138.835 1.00 139.01 61 PHE B C 1
ATOM 2098 O O . PHE B 1 61 ? 193.605 156.120 137.604 1.00 151.98 61 PHE B O 1
ATOM 2106 N N . TRP B 1 62 ? 193.812 156.962 139.703 1.00 136.53 62 TRP B N 1
ATOM 2107 C CA . TRP B 1 62 ? 194.361 158.281 139.288 1.00 163.42 62 TRP B CA 1
ATOM 2108 C C . TRP B 1 62 ? 195.843 158.138 138.914 1.00 177.06 62 TRP B C 1
ATOM 2109 O O . TRP B 1 62 ? 196.405 159.126 138.402 1.00 182.97 62 TRP B O 1
ATOM 2120 N N . SER B 1 63 ? 196.450 156.959 139.122 1.00 185.80 63 SER B N 1
ATOM 2121 C CA . SER B 1 63 ? 197.738 156.564 138.488 1.00 200.21 63 SER B CA 1
ATOM 2122 C C . SER B 1 63 ? 197.530 156.352 136.981 1.00 207.80 63 SER B C 1
ATOM 2123 O O . SER B 1 63 ? 196.366 156.22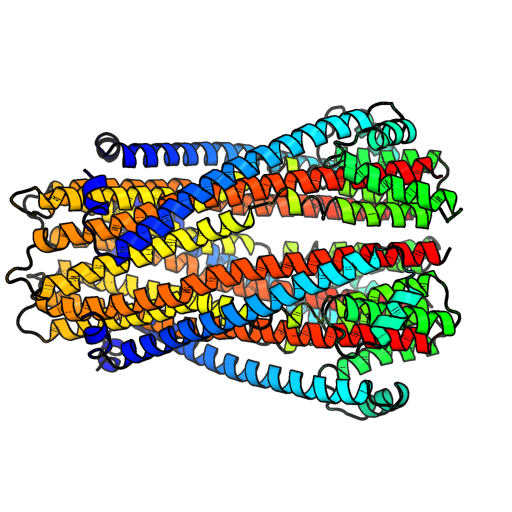0 136.548 1.00 223.25 63 SER B O 1
ATOM 2126 N N . GLY B 1 64 ? 198.629 156.312 136.221 1.00 213.39 64 GLY B N 1
ATOM 2127 C CA . GLY B 1 64 ? 198.653 156.371 134.744 1.00 222.78 64 GLY B CA 1
ATOM 2128 C C . GLY B 1 64 ? 197.749 155.343 134.076 1.00 227.45 64 GLY B C 1
ATOM 2129 O O . GLY B 1 64 ? 197.027 155.726 133.129 1.00 230.41 64 GLY B O 1
ATOM 2130 N N . ALA B 1 65 ? 197.782 154.092 134.549 1.00 221.41 65 ALA B N 1
ATOM 2131 C CA . ALA B 1 65 ? 197.126 152.910 133.935 1.00 226.43 65 ALA B CA 1
ATOM 2132 C C . ALA B 1 65 ? 195.686 153.238 133.503 1.00 237.15 65 ALA B C 1
ATOM 2133 O O . ALA B 1 65 ? 194.945 153.850 134.303 1.00 250.64 65 ALA B O 1
ATOM 2135 N N . GLU B 1 66 ? 195.316 152.828 132.283 1.00 235.34 66 GLU B N 1
ATOM 2136 C CA . GLU B 1 66 ? 193.997 153.087 131.632 1.00 232.92 66 GLU B CA 1
ATOM 2137 C C . GLU B 1 66 ? 192.867 152.347 132.369 1.00 210.65 66 GLU B C 1
ATOM 2138 O O . GLU B 1 66 ? 193.152 151.333 133.061 1.00 206.51 66 GLU B O 1
ATOM 2144 N N . LEU B 1 67 ? 191.622 152.795 132.163 1.00 188.66 67 LEU B N 1
ATOM 2145 C CA . LEU B 1 67 ? 190.390 152.145 132.690 1.00 178.03 67 LEU B CA 1
ATOM 2146 C C . LEU B 1 67 ? 190.407 150.646 132.366 1.00 177.04 67 LEU B C 1
ATOM 2147 O O . LEU B 1 67 ? 190.261 149.842 133.313 1.00 189.12 67 LEU B O 1
ATOM 2152 N N . ASN B 1 68 ? 190.600 150.285 131.093 1.00 174.62 68 ASN B N 1
ATOM 2153 C CA . ASN B 1 68 ? 190.555 148.871 130.631 1.00 179.03 68 ASN B CA 1
ATOM 2154 C C . ASN B 1 68 ? 191.502 148.036 131.507 1.00 176.30 68 ASN B C 1
ATOM 2155 O O . ASN B 1 68 ? 191.016 147.050 132.091 1.00 177.39 68 ASN B O 1
ATOM 2160 N N . THR B 1 69 ? 192.778 148.427 131.624 1.00 180.20 69 THR B N 1
ATOM 2161 C CA . THR B 1 69 ? 193.794 147.786 132.505 1.00 186.14 69 THR B CA 1
ATOM 2162 C C . THR B 1 69 ? 193.172 147.525 133.883 1.00 179.16 69 THR B C 1
ATOM 2163 O O . THR B 1 69 ? 193.072 146.338 134.273 1.00 169.81 69 THR B O 1
ATOM 2167 N N . LEU B 1 70 ? 192.743 148.593 134.567 1.00 163.88 70 LEU B N 1
ATOM 2168 C CA . LEU B 1 70 ? 192.147 148.521 135.928 1.00 149.52 70 LEU B CA 1
ATOM 2169 C C . LEU B 1 70 ? 191.015 147.487 135.914 1.00 146.60 70 LEU B C 1
ATOM 2170 O O . LEU B 1 70 ? 191.094 146.542 136.720 1.00 161.26 70 LEU B O 1
ATOM 2175 N N . TYR B 1 71 ? 190.053 147.609 134.989 1.00 139.98 71 TYR B N 1
ATOM 2176 C CA . TYR B 1 71 ? 188.895 146.681 134.878 1.00 145.20 71 TYR B CA 1
ATOM 2177 C C . TYR B 1 71 ? 189.395 145.232 134.823 1.00 155.50 71 TYR B C 1
ATOM 2178 O O . TYR B 1 71 ? 188.809 144.392 135.527 1.00 154.90 71 TYR B O 1
ATOM 2187 N N . ASN B 1 72 ? 190.455 144.962 134.051 1.00 179.96 72 ASN B N 1
ATOM 2188 C CA . ASN B 1 72 ? 191.037 143.600 133.899 1.00 202.34 72 ASN B CA 1
ATOM 2189 C C . ASN B 1 72 ? 191.328 143.050 135.301 1.00 203.73 72 ASN B C 1
ATOM 2190 O O . ASN B 1 72 ? 190.737 142.012 135.664 1.00 197.43 72 ASN B O 1
ATOM 2195 N N . ASN B 1 73 ? 192.134 143.782 136.075 1.00 197.68 73 ASN B N 1
ATOM 2196 C CA . ASN B 1 73 ? 192.653 143.362 137.406 1.00 199.66 73 ASN B CA 1
ATOM 2197 C C . ASN B 1 73 ? 191.468 143.033 138.324 1.00 193.66 73 ASN B C 1
ATOM 2198 O O . ASN B 1 73 ? 191.420 141.896 138.842 1.00 199.01 73 ASN B O 1
ATOM 2203 N N . ALA B 1 74 ? 190.535 143.979 138.476 1.00 178.20 74 ALA B N 1
ATOM 2204 C CA . ALA B 1 74 ? 189.317 143.855 139.315 1.00 171.16 74 ALA B CA 1
ATOM 2205 C C . ALA B 1 74 ? 188.579 142.552 138.976 1.00 178.76 74 ALA B C 1
ATOM 2206 O O . ALA B 1 74 ? 188.295 141.777 139.910 1.00 183.73 74 ALA B O 1
ATOM 2208 N N . GLN B 1 75 ? 188.303 142.309 137.691 1.00 199.30 75 GLN B N 1
ATOM 2209 C CA . GLN B 1 75 ? 187.648 141.062 137.205 1.00 213.93 75 GLN B CA 1
ATOM 2210 C C . GLN B 1 75 ? 188.445 139.850 137.710 1.00 214.78 75 GLN B C 1
ATOM 2211 O O . GLN B 1 75 ? 187.802 138.895 138.186 1.00 199.82 75 GLN B O 1
ATOM 2217 N N . LEU B 1 76 ? 189.783 139.914 137.660 1.00 227.11 76 LEU B N 1
ATOM 2218 C CA . LEU B 1 76 ? 190.687 138.815 138.108 1.00 246.54 76 LEU B CA 1
ATOM 2219 C C . LEU B 1 76 ? 190.515 138.584 139.616 1.00 249.00 76 LEU B C 1
ATOM 2220 O O . LEU B 1 76 ? 190.366 137.407 140.009 1.00 244.24 76 LEU B O 1
ATOM 2225 N N . ASN B 1 77 ? 190.526 139.651 140.424 1.00 251.05 77 ASN B N 1
ATOM 2226 C CA . ASN B 1 77 ? 190.457 139.564 141.911 1.00 253.64 77 ASN B CA 1
ATOM 2227 C C . ASN B 1 77 ? 189.079 139.031 142.330 1.00 259.75 77 ASN B C 1
ATOM 2228 O O . ASN B 1 77 ? 188.062 139.562 141.839 1.00 275.14 77 ASN B O 1
ATOM 2233 N N . SER B 1 78 ? 189.061 138.032 143.218 1.00 257.16 78 SER B N 1
ATOM 2234 C CA . SER B 1 78 ? 187.843 137.471 143.865 1.00 256.16 78 SER B CA 1
ATOM 2235 C C . SER B 1 78 ? 187.588 138.150 145.220 1.00 250.88 78 SER B C 1
ATOM 2236 O O . SER B 1 78 ? 186.520 137.888 145.813 1.00 242.18 78 SER B O 1
ATOM 2239 N N . LYS B 1 79 ? 188.530 138.979 145.687 1.00 246.03 79 LYS B N 1
ATOM 2240 C CA . LYS B 1 79 ? 188.461 139.746 146.963 1.00 241.63 79 LYS B CA 1
ATOM 2241 C C . LYS B 1 79 ? 188.007 141.194 146.714 1.00 219.99 79 LYS B C 1
ATOM 2242 O O . LYS B 1 79 ? 188.179 142.020 147.637 1.00 214.18 79 LYS B O 1
ATOM 2248 N N . ARG B 1 80 ? 187.437 141.495 145.538 1.00 201.95 80 ARG B N 1
ATOM 2249 C CA . ARG B 1 80 ? 186.812 142.811 145.224 1.00 183.38 80 ARG B CA 1
ATOM 2250 C C . ARG B 1 80 ? 185.958 143.258 146.414 1.00 171.99 80 ARG B C 1
ATOM 2251 O O . ARG B 1 80 ? 185.055 142.491 146.816 1.00 154.90 80 ARG B O 1
ATOM 2259 N N . SER B 1 81 ? 186.257 144.440 146.955 1.00 162.04 81 SER B N 1
ATOM 2260 C CA . SER B 1 81 ? 185.564 145.058 148.113 1.00 150.59 81 SER B CA 1
ATOM 2261 C C . SER B 1 81 ? 185.601 146.584 147.982 1.00 128.05 81 SER B C 1
ATOM 2262 O O . SER B 1 81 ? 186.638 147.112 147.529 1.00 115.79 81 SER B O 1
ATOM 2265 N N . GLY B 1 82 ? 184.525 147.258 148.394 1.00 123.17 82 GLY B N 1
ATOM 2266 C CA . GLY B 1 82 ? 184.472 148.731 148.500 1.00 128.26 82 GLY B CA 1
ATOM 2267 C C . GLY B 1 82 ? 184.530 149.377 147.133 1.00 116.80 82 GLY B C 1
ATOM 2268 O O . GLY B 1 82 ? 183.864 148.855 146.223 1.00 126.86 82 GLY B O 1
ATOM 2269 N N . LEU B 1 83 ? 185.310 150.453 146.972 1.00 110.76 83 LEU B N 1
ATOM 2270 C CA . LEU B 1 83 ? 185.397 151.182 145.680 1.00 94.82 83 LEU B CA 1
ATOM 2271 C C . LEU B 1 83 ? 185.679 150.180 144.564 1.00 94.13 83 LEU B C 1
ATOM 2272 O O . LEU B 1 83 ? 184.904 150.204 143.601 1.00 97.41 83 LEU B O 1
ATOM 2277 N N . GLU B 1 84 ? 186.659 149.284 144.718 1.00 94.14 84 GLU B N 1
ATOM 2278 C CA . GLU B 1 84 ? 187.041 148.351 143.625 1.00 105.54 84 GLU B CA 1
ATOM 2279 C C . GLU B 1 84 ? 185.800 147.602 143.111 1.00 102.29 84 GLU B C 1
ATOM 2280 O O . GLU B 1 84 ? 185.655 147.526 141.884 1.00 120.25 84 GLU B O 1
ATOM 2286 N N . ASP B 1 85 ? 184.919 147.102 143.978 1.00 100.15 85 ASP B N 1
ATOM 2287 C CA . ASP B 1 85 ? 183.680 146.405 143.537 1.00 106.61 85 ASP B CA 1
ATOM 2288 C C . ASP B 1 85 ? 182.703 147.435 142.964 1.00 96.91 85 ASP B C 1
ATOM 2289 O O . ASP B 1 85 ? 182.057 147.107 141.962 1.00 119.21 85 ASP B O 1
ATOM 2294 N N . ILE B 1 86 ? 182.597 148.631 143.544 1.00 84.62 86 ILE B N 1
ATOM 2295 C CA . ILE B 1 86 ? 181.643 149.672 143.054 1.00 86.47 86 ILE B CA 1
ATOM 2296 C C . ILE B 1 86 ? 182.054 150.060 141.629 1.00 95.00 86 ILE B C 1
ATOM 2297 O O . ILE B 1 86 ? 181.153 150.232 140.789 1.00 103.75 86 ILE B O 1
ATOM 2302 N N . PHE B 1 87 ? 183.362 150.168 141.375 1.00 98.29 87 PHE B N 1
ATOM 2303 C CA . PHE B 1 87 ? 183.961 150.430 140.038 1.00 101.74 87 PHE B CA 1
ATOM 2304 C C . PHE B 1 87 ? 183.649 149.260 139.094 1.00 93.74 87 PHE B C 1
ATOM 2305 O O . PHE B 1 87 ? 183.148 149.525 137.988 1.00 105.42 87 PHE B O 1
ATOM 2313 N N . TYR B 1 88 ? 183.935 148.021 139.487 1.00 84.19 88 TYR B N 1
ATOM 2314 C CA . TYR B 1 88 ? 183.706 146.850 138.608 1.00 98.48 88 TYR B CA 1
ATOM 2315 C C . TYR B 1 88 ? 182.240 146.833 138.176 1.00 99.18 88 TYR B C 1
ATOM 2316 O O . TYR B 1 88 ? 181.997 146.628 136.979 1.00 116.16 88 TYR B O 1
ATOM 2325 N N . GLN B 1 89 ? 181.311 147.016 139.113 1.00 103.57 89 GLN B N 1
ATOM 2326 C CA . GLN B 1 89 ? 179.855 146.963 138.828 1.00 126.20 89 GLN B CA 1
ATOM 2327 C C . GLN B 1 89 ? 179.482 148.118 137.893 1.00 119.56 89 GLN B C 1
ATOM 2328 O O . GLN B 1 89 ? 178.658 147.887 136.991 1.00 122.18 89 GLN B O 1
ATOM 2334 N N . GLY B 1 90 ? 180.077 149.297 138.101 1.00 115.36 90 GLY B N 1
ATOM 2335 C CA . GLY B 1 90 ? 179.894 150.492 137.256 1.00 115.39 90 GLY B CA 1
ATOM 2336 C C . GLY B 1 90 ? 180.308 150.232 135.819 1.00 118.99 90 GLY B C 1
ATOM 2337 O O . GLY B 1 90 ? 179.435 150.304 134.938 1.00 126.50 90 GLY B O 1
ATOM 2338 N N . LEU B 1 91 ? 181.591 149.941 135.582 1.00 123.32 91 LEU B N 1
ATOM 2339 C CA . LEU B 1 91 ? 182.138 149.722 134.214 1.00 124.49 91 LEU B CA 1
ATOM 2340 C C . LEU B 1 91 ? 181.486 148.483 133.590 1.00 125.98 91 LEU B C 1
ATOM 2341 O O . LEU B 1 91 ? 181.184 148.548 132.386 1.00 151.64 91 LEU B O 1
ATOM 2346 N N . SER B 1 92 ? 181.252 147.416 134.361 1.00 117.00 92 SER B N 1
ATOM 2347 C CA . SER B 1 92 ? 180.560 146.203 133.861 1.00 125.41 92 SER B CA 1
ATOM 2348 C C . SER B 1 92 ? 179.299 146.638 133.113 1.00 130.60 92 SER B C 1
ATOM 2349 O O . SER B 1 92 ? 179.100 146.145 131.988 1.00 150.39 92 SER B O 1
ATOM 2352 N N . GLU B 1 93 ? 178.516 147.560 133.686 1.00 121.02 93 GLU B N 1
ATOM 2353 C CA . GLU B 1 93 ? 177.304 148.118 133.030 1.00 125.99 93 GLU B CA 1
ATOM 2354 C C . GLU B 1 93 ? 177.720 148.808 131.732 1.00 134.10 93 GLU B C 1
ATOM 2355 O O . GLU B 1 93 ? 177.146 148.461 130.684 1.00 149.87 93 GLU B O 1
ATOM 2361 N N . PHE B 1 94 ? 178.695 149.717 131.806 1.00 128.99 94 PHE B N 1
ATOM 2362 C CA . PHE B 1 94 ? 179.178 150.556 130.674 1.00 131.02 94 PHE B CA 1
ATOM 2363 C C . PHE B 1 94 ? 179.629 149.660 129.511 1.00 126.61 94 PHE B C 1
ATOM 2364 O O . PHE B 1 94 ? 179.159 149.886 128.388 1.00 139.73 94 PHE B O 1
ATOM 2372 N N . PHE B 1 95 ? 180.473 148.659 129.768 1.00 134.73 95 PHE B N 1
ATOM 2373 C CA . PHE B 1 95 ? 180.949 147.696 128.736 1.00 158.68 95 PHE B CA 1
ATOM 2374 C C . PHE B 1 95 ? 179.762 146.895 128.186 1.00 155.91 95 PHE B C 1
ATOM 2375 O O . PHE B 1 95 ? 179.685 146.731 126.957 1.00 168.19 95 PHE B O 1
ATOM 2383 N N . LYS B 1 96 ? 178.847 146.465 129.056 1.00 156.47 96 LYS B N 1
ATOM 2384 C CA . LYS B 1 96 ? 177.656 145.656 128.680 1.00 165.92 96 LYS B CA 1
ATOM 2385 C C . LYS B 1 96 ? 176.754 146.467 127.739 1.00 153.08 96 LYS B C 1
ATOM 2386 O O . LYS B 1 96 ? 176.184 145.853 126.814 1.00 163.06 96 LYS B O 1
ATOM 2392 N N . LEU B 1 97 ? 176.640 147.786 127.941 1.00 137.45 97 LEU B N 1
ATOM 2393 C CA . LEU B 1 97 ? 175.826 148.677 127.066 1.00 141.56 97 LEU B CA 1
ATOM 2394 C C . LEU B 1 97 ? 176.545 148.895 125.729 1.00 158.67 97 LEU B C 1
ATOM 2395 O O . LEU B 1 97 ? 175.931 148.565 124.689 1.00 175.21 97 LEU B O 1
ATOM 2400 N N . LYS B 1 98 ? 177.785 149.401 125.744 1.00 163.05 98 LYS B N 1
ATOM 2401 C CA . LYS B 1 98 ? 178.565 149.727 124.514 1.00 177.67 98 LYS B CA 1
ATOM 2402 C C . LYS B 1 98 ? 178.437 148.580 123.501 1.00 185.45 98 LYS B C 1
ATOM 2403 O O . LYS B 1 98 ? 178.160 148.871 122.321 1.00 200.76 98 LYS B O 1
ATOM 2409 N N . LYS B 1 99 ? 178.585 147.333 123.962 1.00 185.34 99 LYS B N 1
ATOM 2410 C CA . LYS B 1 99 ? 178.445 146.097 123.140 1.00 194.45 99 LYS B CA 1
ATOM 2411 C C . LYS B 1 99 ? 177.075 146.069 122.442 1.00 194.82 99 LYS B C 1
ATOM 2412 O O . LYS B 1 99 ? 177.009 145.531 121.318 1.00 205.61 99 LYS B O 1
ATOM 2418 N N . ARG B 1 100 ? 176.030 146.622 123.072 1.00 193.78 100 ARG B N 1
ATOM 2419 C CA . ARG B 1 100 ? 174.670 146.795 122.483 1.00 200.72 100 ARG B CA 1
ATOM 2420 C C . ARG B 1 100 ? 174.545 148.158 121.777 1.00 189.41 100 ARG B C 1
ATOM 2421 O O . ARG B 1 100 ? 173.413 148.678 121.717 1.00 189.06 100 ARG B O 1
ATOM 2429 N N . GLN B 1 101 ? 175.648 148.705 121.246 1.00 196.40 101 GLN B N 1
ATOM 2430 C CA . GLN B 1 101 ? 175.698 149.938 120.406 1.00 210.18 101 GLN B CA 1
ATOM 2431 C C . GLN B 1 101 ? 174.572 150.901 120.807 1.00 194.27 101 GLN B C 1
ATOM 2432 O O . GLN B 1 101 ? 173.702 151.195 119.961 1.00 199.99 101 GLN B O 1
ATOM 2438 N N . ALA B 1 102 ? 174.581 151.349 122.065 1.00 176.09 102 ALA B N 1
ATOM 2439 C CA . ALA B 1 102 ? 173.637 152.345 122.624 1.00 173.18 102 ALA B CA 1
ATOM 2440 C C . ALA B 1 102 ? 174.269 153.733 122.534 1.00 173.95 102 ALA B C 1
ATOM 2441 O O . ALA B 1 102 ? 175.479 153.854 122.338 1.00 170.47 102 ALA B O 1
ATOM 2443 N N . PRO B 1 103 ? 173.490 154.829 122.684 1.00 181.53 103 PRO B N 1
ATOM 2444 C CA . PRO B 1 103 ? 174.049 156.178 122.607 1.00 192.49 103 PRO B CA 1
ATOM 2445 C C . PRO B 1 103 ? 174.850 156.517 123.874 1.00 188.28 103 PRO B C 1
ATOM 2446 O O . PRO B 1 103 ? 174.385 156.197 124.955 1.00 193.03 103 PRO B O 1
ATOM 2450 N N . THR B 1 104 ? 176.023 157.140 123.704 1.00 191.08 104 THR B N 1
ATOM 2451 C CA . THR B 1 104 ? 176.934 157.592 124.796 1.00 200.67 104 THR B CA 1
ATOM 2452 C C . THR B 1 104 ? 176.105 158.096 125.983 1.00 195.43 104 THR B C 1
ATOM 2453 O O . THR B 1 104 ? 176.238 157.519 127.078 1.00 201.39 104 THR B O 1
ATOM 2457 N N . SER B 1 105 ? 175.260 159.105 125.741 1.00 190.86 105 SER B N 1
ATOM 2458 C CA . SER B 1 105 ? 174.323 159.716 126.724 1.00 194.00 105 SER B CA 1
ATOM 2459 C C . SER B 1 105 ? 173.711 158.630 127.619 1.00 183.02 105 SER B C 1
ATOM 2460 O O . SER B 1 105 ? 173.783 158.774 128.853 1.00 186.58 105 SER B O 1
ATOM 2463 N N . GLN B 1 106 ? 173.141 157.588 127.009 1.00 182.18 106 GLN B N 1
ATOM 2464 C CA . GLN B 1 106 ? 172.536 156.426 127.714 1.00 179.72 106 GLN B CA 1
ATOM 2465 C C . GLN B 1 106 ? 173.633 155.668 128.474 1.00 158.33 106 GLN B C 1
ATOM 2466 O O . GLN B 1 106 ? 173.444 155.455 129.690 1.00 147.99 106 GLN B O 1
ATOM 2472 N N . MET B 1 107 ? 174.737 155.308 127.800 1.00 146.23 107 MET B N 1
ATOM 2473 C CA . MET B 1 107 ? 175.867 154.535 128.396 1.00 138.76 107 MET B CA 1
ATOM 2474 C C . MET B 1 107 ? 176.268 155.168 129.733 1.00 133.56 107 MET B C 1
ATOM 2475 O O . MET B 1 107 ? 176.321 154.430 130.733 1.00 137.99 107 MET B O 1
ATOM 2480 N N . ILE B 1 108 ? 176.511 156.482 129.754 1.00 122.59 108 ILE B N 1
ATOM 2481 C CA . ILE B 1 108 ? 176.920 157.222 130.987 1.00 120.70 108 ILE B CA 1
ATOM 2482 C C . ILE B 1 108 ? 175.774 157.141 132.001 1.00 124.92 108 ILE B C 1
ATOM 2483 O O . ILE B 1 108 ? 176.042 156.660 133.107 1.00 121.16 108 ILE B O 1
ATOM 2488 N N . GLU B 1 109 ? 174.552 157.534 131.628 1.00 142.66 109 GLU B N 1
ATOM 2489 C CA . GLU B 1 109 ? 173.378 157.537 132.547 1.00 154.73 109 GLU B CA 1
ATOM 2490 C C . GLU B 1 109 ? 173.284 156.167 133.228 1.00 142.25 109 GLU B C 1
ATOM 2491 O O . GLU B 1 109 ? 173.249 156.134 134.474 1.00 147.63 109 GLU B O 1
ATOM 2497 N N . GLY B 1 110 ? 173.285 155.092 132.431 1.00 130.95 110 GLY B N 1
ATOM 2498 C CA . GLY B 1 110 ? 173.285 153.693 132.901 1.00 130.46 110 GLY B CA 1
ATOM 2499 C C . GLY B 1 110 ? 174.367 153.445 133.936 1.00 121.79 110 GLY B C 1
ATOM 2500 O O . GLY B 1 110 ? 174.011 153.146 135.086 1.00 126.81 110 GLY B O 1
ATOM 2501 N N . THR B 1 111 ? 175.639 153.641 133.572 1.00 115.50 111 THR B N 1
ATOM 2502 C CA . THR B 1 111 ? 176.810 153.359 134.449 1.00 114.56 111 THR B CA 1
ATOM 2503 C C . THR B 1 111 ? 176.749 154.204 135.728 1.00 107.75 111 THR B C 1
ATOM 2504 O O . THR B 1 111 ? 177.367 153.778 136.709 1.00 113.95 111 THR B O 1
ATOM 2508 N N . GLU B 1 112 ? 176.084 155.362 135.689 1.00 111.25 112 GLU B N 1
ATOM 2509 C CA . GLU B 1 112 ? 175.956 156.314 136.825 1.00 117.80 112 GLU B CA 1
ATOM 2510 C C . GLU B 1 112 ? 174.813 155.877 137.753 1.00 118.87 112 GLU B C 1
ATOM 2511 O O . GLU B 1 112 ? 174.820 156.340 138.915 1.00 131.65 112 GLU B O 1
ATOM 2517 N N . ARG B 1 113 ? 173.868 155.050 137.276 1.00 116.83 113 ARG B N 1
ATOM 2518 C CA . ARG B 1 113 ? 172.767 154.488 138.112 1.00 111.82 113 ARG B CA 1
ATOM 2519 C C . ARG B 1 113 ? 173.329 153.282 138.867 1.00 101.55 113 ARG B C 1
ATOM 2520 O O . ARG B 1 113 ? 173.056 153.174 140.074 1.00 105.95 113 ARG B O 1
ATOM 2528 N N . ILE B 1 114 ? 174.086 152.416 138.191 1.00 96.17 114 ILE B N 1
ATOM 2529 C CA . ILE B 1 114 ? 174.518 151.113 138.769 1.00 96.98 114 ILE B CA 1
ATOM 2530 C C . ILE B 1 114 ? 175.725 151.324 139.684 1.00 100.50 114 ILE B C 1
ATOM 2531 O O . ILE B 1 114 ? 176.187 150.300 140.246 1.00 106.77 114 ILE B O 1
ATOM 2536 N N . LEU B 1 115 ? 176.245 152.553 139.814 1.00 95.12 115 LEU B N 1
ATOM 2537 C CA . LEU B 1 115 ? 177.255 152.863 140.864 1.00 99.46 115 LEU B CA 1
ATOM 2538 C C . LEU B 1 115 ? 176.726 153.903 141.855 1.00 98.29 115 LEU B C 1
ATOM 2539 O O . LEU B 1 115 ? 177.510 154.284 142.715 1.00 120.09 115 LEU B O 1
ATOM 2544 N N . ARG B 1 116 ? 175.469 154.336 141.760 1.00 101.77 116 ARG B N 1
ATOM 2545 C CA . ARG B 1 116 ? 174.710 154.879 142.923 1.00 111.40 116 ARG B CA 1
ATOM 2546 C C . ARG B 1 116 ? 174.026 153.720 143.655 1.00 107.91 116 ARG B C 1
ATOM 2547 O O . ARG B 1 116 ? 173.578 153.929 144.790 1.00 125.97 116 ARG B O 1
ATOM 2555 N N . VAL B 1 117 ? 173.927 152.565 142.992 1.00 97.20 117 VAL B N 1
ATOM 2556 C CA . VAL B 1 117 ? 173.372 151.272 143.488 1.00 88.70 117 VAL B CA 1
ATOM 2557 C C . VAL B 1 117 ? 174.557 150.383 143.878 1.00 89.81 117 VAL B C 1
ATOM 2558 O O . VAL B 1 117 ? 174.420 149.146 143.878 1.00 92.41 117 VAL B O 1
ATOM 2562 N N . GLY B 1 118 ? 175.717 151.000 144.106 1.00 86.96 118 GLY B N 1
ATOM 2563 C CA . GLY B 1 118 ? 176.910 150.347 144.667 1.00 87.67 118 GLY B CA 1
ATOM 2564 C C . GLY B 1 118 ? 177.462 151.133 145.837 1.00 89.78 118 GLY B C 1
ATOM 2565 O O . GLY B 1 118 ? 177.970 150.484 146.766 1.00 99.84 118 GLY B O 1
ATOM 2566 N N . LEU B 1 119 ? 177.372 1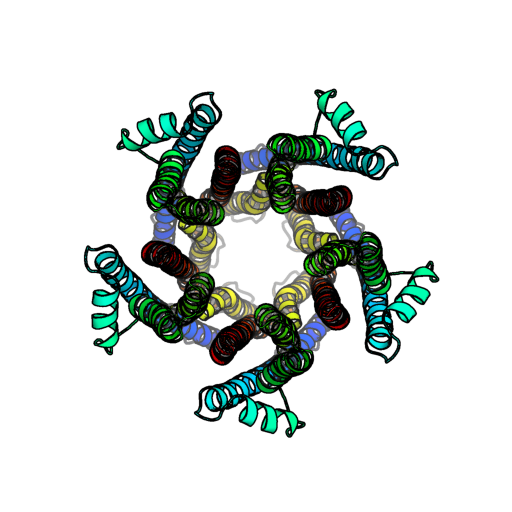52.469 145.802 1.00 89.95 119 LEU B N 1
ATOM 2567 C CA . LEU B 1 119 ? 177.809 153.358 146.911 1.00 106.66 119 LEU B CA 1
ATOM 2568 C C . LEU B 1 119 ? 176.745 153.401 148.005 1.00 120.00 119 LEU B C 1
ATOM 2569 O O . LEU B 1 119 ? 176.988 154.103 149.003 1.00 156.88 119 LEU B O 1
ATOM 2574 N N . SER B 1 120 ? 175.581 152.795 147.780 1.00 108.80 120 SER B N 1
ATOM 2575 C CA . SER B 1 120 ? 174.457 152.780 148.742 1.00 105.29 120 SER B CA 1
ATOM 2576 C C . SER B 1 120 ? 174.226 151.370 149.267 1.00 92.80 120 SER B C 1
ATOM 2577 O O . SER B 1 120 ? 173.570 151.246 150.312 1.00 122.10 120 SER B O 1
ATOM 2580 N N . ARG B 1 121 ? 174.717 150.363 148.557 1.00 86.67 121 ARG B N 1
ATOM 2581 C CA . ARG B 1 121 ? 174.616 148.945 148.960 1.00 92.42 121 ARG B CA 1
ATOM 2582 C C . ARG B 1 121 ? 175.947 148.521 149.582 1.00 91.41 121 ARG B C 1
ATOM 2583 O O . ARG B 1 121 ? 176.135 147.298 149.770 1.00 109.26 121 ARG B O 1
ATOM 2591 N N . ASP B 1 122 ? 176.863 149.462 149.831 1.00 84.71 122 ASP B N 1
ATOM 2592 C CA . ASP B 1 122 ? 178.090 149.186 150.626 1.00 89.52 122 ASP B CA 1
ATOM 2593 C C . ASP B 1 122 ? 178.214 150.182 151.771 1.00 93.98 122 ASP B C 1
ATOM 2594 O O . ASP B 1 122 ? 179.025 149.899 152.675 1.00 93.88 122 ASP B O 1
ATOM 2599 N N . GLN B 1 123 ? 177.467 151.292 151.749 1.00 97.83 123 GLN B N 1
ATOM 2600 C CA . GLN B 1 123 ? 177.330 152.171 152.939 1.00 96.02 123 GLN B CA 1
ATOM 2601 C C . GLN B 1 123 ? 176.639 151.340 154.016 1.00 99.07 123 GLN B C 1
ATOM 2602 O O . GLN B 1 123 ? 177.235 151.166 155.091 1.00 117.82 123 GLN B O 1
ATOM 2608 N N . GLY B 1 124 ? 175.498 150.745 153.669 1.00 103.19 124 GLY B N 1
ATOM 2609 C CA . GLY B 1 124 ? 174.698 149.857 154.531 1.00 115.01 124 GLY B CA 1
ATOM 2610 C C . GLY B 1 124 ? 175.500 148.757 155.216 1.00 110.32 124 GLY B C 1
ATOM 2611 O O . GLY B 1 124 ? 175.029 148.285 156.282 1.00 148.11 124 GLY B O 1
ATOM 2612 N N . SER B 1 125 ? 176.617 148.316 154.639 1.00 89.90 125 SER B N 1
ATOM 2613 C CA . SER B 1 125 ? 177.402 147.159 155.139 1.00 110.19 125 SER B CA 1
ATOM 2614 C C . SER B 1 125 ? 178.637 147.619 155.924 1.00 106.54 125 SER B C 1
ATOM 2615 O O . SER B 1 125 ? 179.321 146.743 156.496 1.00 120.96 125 SER B O 1
ATOM 2618 N N . LEU B 1 126 ? 178.942 148.917 155.907 1.00 103.16 126 LEU B N 1
ATOM 2619 C CA . LEU B 1 126 ? 179.994 149.532 156.758 1.00 105.69 126 LEU B CA 1
ATOM 2620 C C . LEU B 1 126 ? 179.364 149.913 158.092 1.00 98.22 126 LEU B C 1
ATOM 2621 O O . LEU B 1 126 ? 179.981 149.630 159.137 1.00 104.05 126 LEU B O 1
ATOM 2626 N N . GLU B 1 127 ? 178.185 150.536 158.023 1.00 85.88 127 GLU B N 1
ATOM 2627 C CA . GLU B 1 127 ? 177.385 151.009 159.174 1.00 83.65 127 GLU B CA 1
ATOM 2628 C C . GLU B 1 127 ? 176.670 149.809 159.806 1.00 93.88 127 GLU B C 1
ATOM 2629 O O . GLU B 1 127 ? 175.427 149.870 159.923 1.00 108.18 127 GLU B O 1
ATOM 2635 N N . TYR B 1 128 ? 177.397 148.747 160.175 1.00 102.47 128 TYR B N 1
ATOM 2636 C CA . TYR B 1 128 ? 176.798 147.430 160.518 1.00 110.61 128 TYR B CA 1
ATOM 2637 C C . TYR B 1 128 ? 175.923 147.593 161.752 1.00 117.14 128 TYR B C 1
ATOM 2638 O O . TYR B 1 128 ? 174.729 147.190 161.690 1.00 147.48 128 TYR B O 1
ATOM 2647 N N . GLY B 1 129 ? 176.512 148.132 162.826 1.00 92.80 129 GLY B N 1
ATOM 2648 C CA . GLY B 1 129 ? 175.888 148.219 164.161 1.00 81.88 129 GLY B CA 1
ATOM 2649 C C . GLY B 1 129 ? 175.643 149.649 164.583 1.00 63.55 129 GLY B C 1
ATOM 2650 O O . GLY B 1 129 ? 175.354 149.886 165.742 1.00 65.67 129 GLY B O 1
ATOM 2651 N N . LEU B 1 130 ? 175.804 150.592 163.679 1.00 63.07 130 LEU B N 1
ATOM 2652 C CA . LEU B 1 130 ? 175.928 152.005 164.083 1.00 68.45 130 LEU B CA 1
ATOM 2653 C C . LEU B 1 130 ? 174.590 152.457 164.676 1.00 67.80 130 LEU B C 1
ATOM 2654 O O . LEU B 1 130 ? 174.579 153.354 165.505 1.00 76.33 130 LEU B O 1
ATOM 2659 N N . GLY B 1 131 ? 173.493 151.823 164.297 1.00 75.15 131 GLY B N 1
ATOM 2660 C CA . GLY B 1 131 ? 172.165 152.226 164.783 1.00 82.65 131 GLY B CA 1
ATOM 2661 C C . GLY B 1 131 ? 171.915 151.721 166.185 1.00 75.79 131 GLY B C 1
ATOM 2662 O O . GLY B 1 131 ? 171.236 152.436 166.933 1.00 87.98 131 GLY B O 1
ATOM 2663 N N . THR B 1 132 ? 172.379 150.511 166.491 1.00 58.60 132 THR B N 1
ATOM 2664 C CA . THR B 1 132 ? 172.369 149.917 167.851 1.00 51.37 132 THR B CA 1
ATOM 2665 C C . THR B 1 132 ? 173.070 150.839 168.864 1.00 50.61 132 THR B C 1
ATOM 2666 O O . THR B 1 132 ? 172.503 151.125 169.919 1.00 57.84 132 THR B O 1
ATOM 2670 N N . LEU B 1 133 ? 174.305 151.226 168.600 1.00 46.51 133 LEU B N 1
ATOM 2671 C CA . LEU B 1 133 ? 175.015 152.205 169.431 1.00 45.32 133 LEU B CA 1
ATOM 2672 C C . LEU B 1 133 ? 174.144 153.437 169.655 1.00 50.48 133 LEU B C 1
ATOM 2673 O O . LEU B 1 133 ? 174.348 154.094 170.674 1.00 67.12 133 LEU B O 1
ATOM 2678 N N . ALA B 1 134 ? 173.304 153.837 168.720 1.00 52.61 134 ALA B N 1
ATOM 2679 C CA . ALA B 1 134 ? 172.470 155.035 168.936 1.00 68.56 134 ALA B CA 1
ATOM 2680 C C . ALA B 1 134 ? 171.426 154.709 170.001 1.00 70.93 134 ALA B C 1
ATOM 2681 O O . ALA B 1 134 ? 171.217 155.571 170.874 1.00 90.52 134 ALA B O 1
ATOM 2683 N N . SER B 1 135 ? 170.777 153.541 169.901 1.00 59.46 135 SER B N 1
ATOM 2684 C CA . SER B 1 135 ? 169.805 153.038 170.901 1.00 61.94 135 SER B CA 1
ATOM 2685 C C . SER B 1 135 ? 170.511 152.901 172.257 1.00 61.37 135 SER B C 1
ATOM 2686 O O . SER B 1 135 ? 170.253 153.748 173.144 1.00 62.83 135 SER B O 1
ATOM 2689 N N . ILE B 1 136 ? 171.411 151.927 172.414 1.00 51.60 136 ILE B N 1
ATOM 2690 C CA . ILE B 1 136 ? 172.202 151.784 173.667 1.00 48.90 136 ILE B CA 1
ATOM 2691 C C . ILE B 1 136 ? 172.474 153.178 174.232 1.00 45.72 136 ILE B C 1
ATOM 2692 O O . ILE B 1 136 ? 172.265 153.420 175.396 1.00 53.78 136 ILE B O 1
ATOM 2697 N N . GLY B 1 137 ? 172.939 154.086 173.422 1.00 51.52 137 GLY B N 1
ATOM 2698 C CA . GLY B 1 137 ? 173.354 155.394 173.930 1.00 57.65 137 GLY B CA 1
ATOM 2699 C C . GLY B 1 137 ? 172.209 156.229 174.437 1.00 53.27 137 GLY B C 1
ATOM 2700 O O . GLY B 1 137 ? 172.486 157.120 175.247 1.00 71.84 137 GLY B O 1
ATOM 2701 N N . SER B 1 138 ? 171.016 156.076 173.885 1.00 61.33 138 SER B N 1
ATOM 2702 C CA . SER B 1 138 ? 169.884 156.987 174.170 1.00 84.61 138 SER B CA 1
ATOM 2703 C C . SER B 1 138 ? 169.051 156.391 175.308 1.00 80.39 138 SER B C 1
ATOM 2704 O O . SER B 1 138 ? 168.826 157.098 176.321 1.00 86.39 138 SER B O 1
ATOM 2707 N N . VAL B 1 139 ? 168.622 155.142 175.139 1.00 64.10 139 VAL B N 1
ATOM 2708 C CA . VAL B 1 139 ? 167.833 154.388 176.147 1.00 63.95 139 VAL B CA 1
ATOM 2709 C C . VAL B 1 139 ? 168.627 154.151 177.441 1.00 66.24 139 VAL B C 1
ATOM 2710 O O . VAL B 1 139 ? 168.068 154.416 178.511 1.00 91.88 139 VAL B O 1
ATOM 2714 N N . ALA B 1 140 ? 169.843 153.628 177.375 1.00 58.81 140 ALA B N 1
ATOM 2715 C CA . ALA B 1 140 ? 170.555 153.053 178.539 1.00 56.52 140 ALA B CA 1
ATOM 2716 C C . ALA B 1 140 ? 170.571 154.003 179.709 1.00 62.37 140 ALA B C 1
ATOM 2717 O O . ALA B 1 140 ? 170.463 153.537 180.835 1.00 61.25 140 ALA B O 1
ATOM 2719 N N . PRO B 1 141 ? 170.754 155.330 179.513 1.00 72.58 141 PRO B N 1
ATOM 2720 C CA . PRO B 1 141 ? 170.689 156.271 180.629 1.00 76.11 141 PRO B CA 1
ATOM 2721 C C . PRO B 1 141 ? 169.387 156.082 181.417 1.00 82.05 141 PRO B C 1
ATOM 2722 O O . PRO B 1 141 ? 169.487 155.972 182.621 1.00 77.27 141 PRO B O 1
ATOM 2726 N N . TYR B 1 142 ? 168.261 155.929 180.709 1.00 65.02 142 TYR B N 1
ATOM 2727 C CA . TYR B 1 142 ? 166.891 155.884 181.268 1.00 65.85 142 TYR B CA 1
ATOM 2728 C C . TYR B 1 142 ? 166.529 154.485 181.789 1.00 58.91 142 TYR B C 1
ATOM 2729 O O . TYR B 1 142 ? 165.698 154.405 182.684 1.00 67.55 142 TYR B O 1
ATOM 2738 N N . ILE B 1 143 ? 167.113 153.407 181.283 1.00 55.57 143 ILE B N 1
ATOM 2739 C CA . ILE B 1 143 ? 167.056 152.076 181.964 1.00 53.34 143 ILE B CA 1
ATOM 2740 C C . ILE B 1 143 ? 167.686 152.213 183.349 1.00 55.07 143 ILE B C 1
ATOM 2741 O O . ILE B 1 143 ? 167.137 151.676 184.323 1.00 58.95 143 ILE B O 1
ATOM 2746 N N . GLY B 1 144 ? 168.835 152.875 183.411 1.00 54.80 144 GLY B N 1
ATOM 2747 C CA . GLY B 1 144 ? 169.522 153.141 184.676 1.00 55.50 144 GLY B CA 1
ATOM 2748 C C . GLY B 1 144 ? 168.602 153.887 185.598 1.00 58.53 144 GLY B C 1
ATOM 2749 O O . GLY B 1 144 ? 168.426 153.435 186.740 1.00 68.19 144 GLY B O 1
ATOM 2750 N N . LEU B 1 145 ? 168.015 154.971 185.106 1.00 57.30 145 LEU B N 1
ATOM 2751 C CA . LEU B 1 145 ? 167.122 155.851 185.908 1.00 64.37 145 LEU B CA 1
ATOM 2752 C C . LEU B 1 145 ? 165.956 155.040 186.464 1.00 58.70 145 LEU B C 1
ATOM 2753 O O . LEU B 1 145 ? 165.587 155.279 187.610 1.00 66.70 145 LEU B O 1
ATOM 2758 N N . PHE B 1 146 ? 165.389 154.137 185.673 1.00 50.70 146 PHE B N 1
ATOM 2759 C CA . PHE B 1 146 ? 164.327 153.239 186.154 1.00 49.42 146 PHE B CA 1
ATOM 2760 C C . PHE B 1 146 ? 164.861 152.445 187.341 1.00 50.63 146 PHE B C 1
ATOM 2761 O O . PHE B 1 146 ? 164.171 152.368 188.368 1.00 62.56 146 PHE B O 1
ATOM 2769 N N . GLY B 1 147 ? 166.060 151.897 187.227 1.00 53.39 147 GLY B N 1
ATOM 2770 C CA . GLY B 1 147 ? 166.711 151.212 188.356 1.00 61.79 147 GLY B CA 1
ATOM 2771 C C . GLY B 1 147 ? 166.826 152.130 189.564 1.00 56.03 147 GLY B C 1
ATOM 2772 O O . GLY B 1 147 ? 166.498 151.697 190.682 1.00 53.33 147 GLY B O 1
ATOM 2773 N N . THR B 1 148 ? 167.254 153.363 189.344 1.00 53.02 148 THR B N 1
ATOM 2774 C CA . THR B 1 148 ? 167.410 154.354 190.429 1.00 65.89 148 THR B CA 1
ATOM 2775 C C . THR B 1 148 ? 166.063 154.518 191.130 1.00 65.31 148 THR B C 1
ATOM 2776 O O . THR B 1 148 ? 166.014 154.384 192.361 1.00 71.47 148 THR B O 1
ATOM 2780 N N . VAL B 1 149 ? 165.016 154.828 190.378 1.00 63.24 149 VAL B N 1
ATOM 2781 C CA . VAL B 1 149 ? 163.668 155.089 190.950 1.00 58.84 149 VAL B CA 1
ATOM 2782 C C . VAL B 1 149 ? 163.209 153.831 191.683 1.00 57.73 149 VAL B C 1
ATOM 2783 O O . VAL B 1 149 ? 162.826 153.964 192.833 1.00 67.39 149 VAL B O 1
ATOM 2787 N N . TRP B 1 150 ? 163.294 152.653 191.089 1.00 57.85 150 TRP B N 1
ATOM 2788 C CA . TRP B 1 150 ? 162.936 151.419 191.827 1.00 66.43 150 TRP B CA 1
ATOM 2789 C C . TRP B 1 150 ? 163.695 151.350 193.144 1.00 71.36 150 TRP B C 1
ATOM 2790 O O . TRP B 1 150 ? 163.115 150.873 194.126 1.00 91.43 150 TRP B O 1
ATOM 2801 N N . GLY B 1 151 ? 164.950 151.790 193.152 1.00 71.99 151 GLY B N 1
ATOM 2802 C CA . GLY B 1 151 ? 165.812 151.741 194.344 1.00 79.87 151 GLY B CA 1
ATOM 2803 C C . GLY B 1 151 ? 165.368 152.716 195.415 1.00 73.90 151 GLY B C 1
ATOM 2804 O O . GLY B 1 151 ? 165.242 152.287 196.575 1.00 85.47 151 GLY B O 1
ATOM 2805 N N . ILE B 1 152 ? 165.154 153.976 195.051 1.00 65.94 152 ILE B N 1
ATOM 2806 C CA . ILE B 1 152 ? 164.716 155.034 196.001 1.00 77.19 152 ILE B CA 1
ATOM 2807 C C . ILE B 1 152 ? 163.326 154.667 196.552 1.00 92.81 152 ILE B C 1
ATOM 2808 O O . ILE B 1 152 ? 162.970 155.134 197.654 1.00 116.07 152 ILE B O 1
ATOM 2813 N N . MET B 1 153 ? 162.578 153.849 195.819 1.00 89.62 153 MET B N 1
ATOM 2814 C CA . MET B 1 153 ? 161.182 153.461 196.107 1.00 85.16 153 MET B CA 1
ATOM 2815 C C . MET B 1 153 ? 161.147 152.090 196.790 1.00 90.21 153 MET B C 1
ATOM 2816 O O . MET B 1 153 ? 160.042 151.628 197.069 1.00 106.03 153 MET B O 1
ATOM 2821 N N . ASN B 1 154 ? 162.289 151.437 197.013 1.00 93.55 154 ASN B N 1
ATOM 2822 C CA . ASN B 1 154 ? 162.391 150.252 197.907 1.00 115.86 154 ASN B CA 1
ATOM 2823 C C . ASN B 1 154 ? 163.236 150.642 199.117 1.00 131.70 154 ASN B C 1
ATOM 2824 O O . ASN B 1 154 ? 163.629 149.739 199.893 1.00 151.80 154 ASN B O 1
ATOM 2829 N N . ALA B 1 155 ? 163.497 151.939 199.261 1.00 123.74 155 ALA B N 1
ATOM 2830 C CA . ALA B 1 155 ? 163.888 152.576 200.532 1.00 140.59 155 ALA B CA 1
ATOM 2831 C C . ALA B 1 155 ? 162.600 152.999 201.234 1.00 142.85 155 ALA B C 1
ATOM 2832 O O . ALA B 1 155 ? 162.198 152.319 202.190 1.00 151.24 155 ALA B O 1
ATOM 2834 N N . PHE B 1 156 ? 161.946 154.032 200.706 1.00 130.74 156 PHE B N 1
ATOM 2835 C CA . PHE B 1 156 ? 160.831 154.748 201.374 1.00 129.96 156 PHE B CA 1
ATOM 2836 C C . PHE B 1 156 ? 159.743 153.730 201.737 1.00 134.18 156 PHE B C 1
ATOM 2837 O O . PHE B 1 156 ? 159.313 153.724 202.901 1.00 154.43 156 PHE B O 1
ATOM 2845 N N . ILE B 1 157 ? 159.379 152.837 200.816 1.00 132.11 157 ILE B N 1
ATOM 2846 C CA . ILE B 1 157 ? 158.451 151.703 201.110 1.00 142.51 157 ILE B CA 1
ATOM 2847 C C . ILE B 1 157 ? 158.977 150.920 202.324 1.00 157.46 157 ILE B C 1
ATOM 2848 O O . ILE B 1 157 ? 158.141 150.524 203.162 1.00 172.23 157 ILE B O 1
ATOM 2853 N N . GLY B 1 158 ? 160.294 150.732 202.437 1.00 169.60 158 GLY B N 1
ATOM 2854 C CA . GLY B 1 158 ? 160.944 150.088 203.598 1.00 194.54 158 GLY B CA 1
ATOM 2855 C C . GLY B 1 158 ? 160.927 150.959 204.850 1.00 207.48 158 GLY B C 1
ATOM 2856 O O . GLY B 1 158 ? 160.610 150.416 205.933 1.00 218.94 158 GLY B O 1
ATOM 2857 N N . LEU B 1 159 ? 161.268 152.248 204.716 1.00 207.40 159 LEU B N 1
ATOM 2858 C CA . LEU B 1 159 ? 161.426 153.239 205.824 1.00 215.24 159 LEU B CA 1
ATOM 2859 C C . LEU B 1 159 ? 160.214 153.195 206.766 1.00 232.70 159 LEU B C 1
ATOM 2860 O O . LEU B 1 159 ? 160.430 153.161 207.990 1.00 247.22 159 LEU B O 1
ATOM 2865 N N . ALA B 1 160 ? 158.994 153.217 206.218 1.00 242.34 160 ALA B N 1
ATOM 2866 C CA . ALA B 1 160 ? 157.715 153.207 206.970 1.00 255.58 160 ALA B CA 1
ATOM 2867 C C . ALA B 1 160 ? 157.754 152.153 208.086 1.00 267.59 160 ALA B C 1
ATOM 2868 O O . ALA B 1 160 ? 157.433 152.506 209.239 1.00 262.83 160 ALA B O 1
ATOM 2870 N N . ALA B 1 161 ? 158.176 150.926 207.756 1.00 284.52 161 ALA B N 1
ATOM 2871 C CA . ALA B 1 161 ? 158.122 149.720 208.621 1.00 301.05 161 ALA B CA 1
ATOM 2872 C C . ALA B 1 161 ? 158.927 149.916 209.915 1.00 319.22 161 ALA B C 1
ATOM 2873 O O . ALA B 1 161 ? 158.401 149.538 210.982 1.00 316.43 161 ALA B O 1
ATOM 2875 N N . VAL B 1 162 ? 160.144 150.472 209.832 1.00 344.86 162 VAL B N 1
ATOM 2876 C CA . VAL B 1 162 ? 161.125 150.513 210.964 1.00 363.98 162 VAL B CA 1
ATOM 2877 C C . VAL B 1 162 ? 160.600 151.428 212.080 1.00 376.58 162 VAL B C 1
ATOM 2878 O O . VAL B 1 162 ? 159.848 152.379 211.776 1.00 372.32 162 VAL B O 1
ATOM 2882 N N . ASP B 1 163 ? 161.006 151.137 213.320 1.00 389.61 163 ASP B N 1
ATOM 2883 C CA . ASP B 1 163 ? 160.710 151.941 214.538 1.00 394.99 163 ASP B CA 1
ATOM 2884 C C . ASP B 1 163 ? 161.301 153.351 214.394 1.00 385.71 163 ASP B C 1
ATOM 2885 O O . ASP B 1 163 ? 160.584 154.320 214.721 1.00 371.10 163 ASP B O 1
ATOM 2890 N N . GLN B 1 164 ? 162.552 153.461 213.924 1.00 379.81 164 GLN B N 1
ATOM 2891 C CA . GLN B 1 164 ? 163.330 154.731 213.917 1.00 372.05 164 GLN B CA 1
ATOM 2892 C C . GLN B 1 164 ? 163.906 155.010 212.523 1.00 351.53 164 GLN B C 1
ATOM 2893 O O . GLN B 1 164 ? 164.639 154.147 211.983 1.00 346.10 164 GLN B O 1
ATOM 2899 N N . VAL B 1 165 ? 163.632 156.214 212.009 1.00 331.88 165 VAL B N 1
ATOM 2900 C CA . VAL B 1 165 ? 164.072 156.700 210.667 1.00 317.54 165 VAL B CA 1
ATOM 2901 C C . VAL B 1 165 ? 165.439 157.389 210.808 1.00 300.40 165 VAL B C 1
ATOM 2902 O O . VAL B 1 165 ? 165.539 158.607 210.541 1.00 281.96 165 VAL B O 1
ATOM 2906 N N . THR B 1 166 ? 166.463 156.632 211.213 1.00 293.55 166 THR B N 1
ATOM 2907 C CA . THR B 1 166 ? 167.885 157.061 211.126 1.00 288.54 166 THR B CA 1
ATOM 2908 C C . THR B 1 166 ? 168.233 157.179 209.640 1.00 270.21 166 THR B C 1
ATOM 2909 O O . THR B 1 166 ? 167.832 156.276 208.877 1.00 267.29 166 THR B O 1
ATOM 2913 N N . LEU B 1 167 ? 168.913 158.255 209.234 1.00 249.22 167 LEU B N 1
ATOM 2914 C CA . LEU B 1 167 ? 169.428 158.386 207.844 1.00 232.70 167 LEU B CA 1
ATOM 2915 C C . LEU B 1 167 ? 170.141 157.069 207.502 1.00 203.62 167 LEU B C 1
ATOM 2916 O O . LEU B 1 167 ? 169.752 156.430 206.517 1.00 206.98 167 LEU B O 1
ATOM 2921 N N . ALA B 1 168 ? 171.027 156.611 208.394 1.00 192.49 168 ALA B N 1
ATOM 2922 C CA . ALA B 1 168 ? 171.759 155.320 208.333 1.00 197.43 168 ALA B CA 1
ATOM 2923 C C . ALA B 1 168 ? 170.852 154.137 207.945 1.00 190.89 168 ALA B C 1
ATOM 2924 O O . ALA B 1 168 ? 171.391 153.180 207.359 1.00 192.06 168 ALA B O 1
ATOM 2926 N N . THR B 1 169 ? 169.555 154.158 208.284 1.00 196.07 169 THR B N 1
ATOM 2927 C CA . THR B 1 169 ? 168.576 153.109 207.871 1.00 205.32 169 THR B CA 1
ATOM 2928 C C . THR B 1 169 ? 168.428 153.102 206.342 1.00 196.55 169 THR B C 1
ATOM 2929 O O . THR B 1 169 ? 168.563 152.015 205.743 1.00 193.07 169 THR B O 1
ATOM 2933 N N . VAL B 1 170 ? 168.141 154.266 205.747 1.00 175.27 170 VAL B N 1
ATOM 2934 C CA . VAL B 1 170 ? 167.785 154.414 204.301 1.00 152.04 170 VAL B CA 1
ATOM 2935 C C . VAL B 1 170 ? 169.055 154.293 203.439 1.00 148.32 170 VAL B C 1
ATOM 2936 O O . VAL B 1 170 ? 169.003 153.563 202.430 1.00 151.40 170 VAL B O 1
ATOM 2940 N N . ALA B 1 171 ? 170.158 154.934 203.855 1.00 150.43 171 ALA B N 1
ATOM 2941 C CA . ALA B 1 171 ? 171.370 155.216 203.041 1.00 148.52 171 ALA B CA 1
ATOM 2942 C C . ALA B 1 171 ? 171.867 153.971 202.313 1.00 147.08 171 ALA B C 1
ATOM 2943 O O . ALA B 1 171 ? 172.176 154.063 201.132 1.00 157.33 171 ALA B O 1
ATOM 2945 N N . PRO B 1 172 ? 171.977 152.782 202.951 1.00 164.72 172 PRO B N 1
ATOM 2946 C CA . PRO B 1 172 ? 172.398 151.577 202.234 1.00 177.36 172 PRO B CA 1
ATOM 2947 C C . PRO B 1 172 ? 171.515 151.278 201.012 1.00 167.25 172 PRO B C 1
ATOM 2948 O O . PRO B 1 172 ? 172.035 150.740 200.060 1.00 167.46 172 PRO B O 1
ATOM 2952 N N . GLY B 1 173 ? 170.226 151.636 201.076 1.00 150.36 173 GLY B N 1
ATOM 2953 C CA . GLY B 1 173 ? 169.249 151.488 199.980 1.00 137.71 173 GLY B CA 1
ATOM 2954 C C . GLY B 1 173 ? 169.339 152.593 198.934 1.00 120.36 173 GLY B C 1
ATOM 2955 O O . GLY B 1 173 ? 169.057 152.295 197.765 1.00 119.13 173 GLY B O 1
ATOM 2956 N N . ILE B 1 174 ? 169.677 153.827 199.323 1.00 109.23 174 ILE B N 1
ATOM 2957 C CA . ILE B 1 174 ? 169.837 154.981 198.385 1.00 104.87 174 ILE B CA 1
ATOM 2958 C C . ILE B 1 174 ? 171.047 154.725 197.479 1.00 105.78 174 ILE B C 1
ATOM 2959 O O . ILE B 1 174 ? 170.915 154.943 196.275 1.00 126.78 174 ILE B O 1
ATOM 2964 N N . ALA B 1 175 ? 172.169 154.257 198.028 1.00 100.58 175 ALA B N 1
ATOM 2965 C CA . ALA B 1 175 ? 173.381 153.881 197.266 1.00 100.59 175 ALA B CA 1
ATOM 2966 C C . ALA B 1 175 ? 173.000 152.948 196.111 1.00 105.55 175 ALA B C 1
ATOM 2967 O O . ALA B 1 175 ? 173.179 153.336 194.945 1.00 108.77 175 ALA B O 1
ATOM 2969 N N . GLU B 1 176 ? 172.424 151.789 196.427 1.00 117.03 176 GLU B N 1
ATOM 2970 C CA . GLU B 1 176 ? 172.073 150.735 195.436 1.00 133.66 176 GLU B CA 1
ATOM 2971 C C . GLU B 1 176 ? 171.161 151.292 194.332 1.00 104.80 176 GLU B C 1
ATOM 2972 O O . GLU B 1 176 ? 171.068 150.635 193.283 1.00 130.73 176 GLU B O 1
ATOM 2978 N N . ALA B 1 177 ? 170.515 152.434 194.541 1.00 79.19 177 ALA B N 1
ATOM 2979 C CA . ALA B 1 177 ? 169.844 153.205 193.472 1.00 93.56 177 ALA B CA 1
ATOM 2980 C C . ALA B 1 177 ? 170.869 153.900 192.575 1.00 96.72 177 ALA B C 1
ATOM 2981 O O . ALA B 1 177 ? 170.804 153.706 191.344 1.00 111.28 177 ALA B O 1
ATOM 2983 N N . LEU B 1 178 ? 171.722 154.745 193.160 1.00 90.87 178 LEU B N 1
ATOM 2984 C CA . LEU B 1 178 ? 172.715 155.554 192.408 1.00 81.13 178 LEU B CA 1
ATOM 2985 C C . LEU B 1 178 ? 173.617 154.619 191.610 1.00 77.40 178 LEU B C 1
ATOM 2986 O O . LEU B 1 178 ? 173.975 154.969 190.492 1.00 80.09 178 LEU B O 1
ATOM 2991 N N . ILE B 1 179 ? 173.971 153.464 192.150 1.00 76.43 179 ILE B N 1
ATOM 2992 C CA . ILE B 1 179 ? 174.807 152.506 191.383 1.00 80.37 179 ILE B CA 1
ATOM 2993 C C . ILE B 1 179 ? 174.153 152.298 190.018 1.00 75.06 179 ILE B C 1
ATOM 2994 O O . ILE B 1 179 ? 174.847 152.469 189.028 1.00 79.75 179 ILE B O 1
ATOM 2999 N N . ALA B 1 180 ? 172.856 152.015 189.974 1.00 80.40 180 ALA B N 1
ATOM 3000 C CA . ALA B 1 180 ? 172.133 151.731 188.716 1.00 79.13 180 ALA B CA 1
ATOM 3001 C C . ALA B 1 180 ? 172.210 152.942 187.789 1.00 69.98 180 ALA B C 1
ATOM 3002 O O . ALA B 1 180 ? 172.544 152.709 186.622 1.00 79.21 180 ALA B O 1
ATOM 3004 N N . THR B 1 181 ? 171.989 154.177 188.252 1.00 60.77 181 THR B N 1
ATOM 3005 C CA . THR B 1 181 ? 172.087 155.343 187.328 1.00 68.42 181 THR B CA 1
ATOM 3006 C C . THR B 1 181 ? 173.533 155.551 186.848 1.00 65.10 181 THR B C 1
ATOM 3007 O O . THR B 1 181 ? 173.702 155.952 185.698 1.00 67.68 181 THR B O 1
ATOM 3011 N N . ALA B 1 182 ? 174.531 155.295 187.686 1.00 63.03 182 ALA B N 1
ATOM 3012 C CA . ALA B 1 182 ? 175.956 155.346 187.300 1.00 58.52 182 ALA B CA 1
ATOM 3013 C C . ALA B 1 182 ? 176.209 154.325 186.195 1.00 55.71 182 ALA B C 1
ATOM 3014 O O . ALA B 1 182 ? 176.747 154.738 185.157 1.00 67.88 182 ALA B O 1
ATOM 3016 N N . ILE B 1 183 ? 175.867 153.052 186.411 1.00 52.15 183 ILE B N 1
ATOM 3017 C CA . ILE B 1 183 ? 176.033 151.976 185.384 1.00 55.03 183 ILE B CA 1
ATOM 3018 C C . ILE B 1 183 ? 175.294 152.431 184.121 1.00 53.43 183 ILE B C 1
ATOM 3019 O O . ILE B 1 183 ? 175.836 152.211 183.019 1.00 57.65 183 ILE B O 1
ATOM 3024 N N . GLY B 1 184 ? 174.134 153.068 184.275 1.00 49.97 184 GLY B N 1
ATOM 3025 C CA . GLY B 1 184 ? 173.328 153.555 183.146 1.00 53.61 184 GLY B CA 1
ATOM 3026 C C . GLY B 1 184 ? 174.086 154.538 182.281 1.00 57.94 184 GLY B C 1
ATOM 3027 O O . GLY B 1 184 ? 174.049 154.370 181.066 1.00 60.59 184 GLY B O 1
ATOM 3028 N N . LEU B 1 185 ? 174.734 155.530 182.906 1.00 63.01 185 LEU B N 1
ATOM 3029 C CA . LEU B 1 185 ? 175.614 156.548 182.266 1.00 54.01 185 LEU B CA 1
ATOM 3030 C C . LEU B 1 185 ? 176.874 155.902 181.706 1.00 54.00 185 LEU B C 1
ATOM 3031 O O . LEU B 1 185 ? 177.459 156.518 180.816 1.00 69.21 185 LEU B O 1
ATOM 3036 N N . PHE B 1 186 ? 177.358 154.809 182.284 1.00 54.33 186 PHE B N 1
ATOM 3037 C CA . PHE B 1 186 ? 178.622 154.177 181.844 1.00 59.56 186 PHE B CA 1
ATOM 3038 C C . PHE B 1 186 ? 178.377 153.295 180.616 1.00 66.85 186 PHE B C 1
ATOM 3039 O O . PHE B 1 186 ? 179.361 153.035 179.886 1.00 79.37 186 PHE B O 1
ATOM 3047 N N . ALA B 1 187 ? 177.149 152.800 180.408 1.00 73.90 187 ALA B N 1
ATOM 3048 C CA . ALA B 1 187 ? 176.753 152.043 179.190 1.00 70.37 187 ALA B CA 1
ATOM 3049 C C . ALA B 1 187 ? 176.588 153.024 178.035 1.00 65.12 187 ALA B C 1
ATOM 3050 O O . ALA B 1 187 ? 176.945 152.670 176.894 1.00 74.93 187 ALA B O 1
ATOM 3052 N N . ALA B 1 188 ? 176.113 154.223 178.354 1.00 57.31 188 ALA B N 1
ATOM 3053 C CA . ALA B 1 188 ? 175.519 155.168 177.396 1.00 59.62 188 ALA B CA 1
ATOM 3054 C C . ALA B 1 188 ? 176.558 156.136 176.848 1.00 60.69 188 ALA B C 1
ATOM 3055 O O . ALA B 1 188 ? 176.273 156.703 175.789 1.00 66.28 188 ALA B O 1
ATOM 3057 N N . ILE B 1 189 ? 177.646 156.393 177.575 1.00 64.40 189 ILE B N 1
ATOM 3058 C CA . ILE B 1 189 ? 178.623 157.454 177.188 1.00 68.14 189 ILE B CA 1
ATOM 3059 C C . ILE B 1 189 ? 179.521 156.897 176.098 1.00 59.09 189 ILE B C 1
ATOM 3060 O O . ILE B 1 189 ? 179.610 157.489 175.032 1.00 60.86 189 ILE B O 1
ATOM 3065 N N . PRO B 1 190 ? 180.136 155.716 176.267 1.00 54.31 190 PRO B N 1
ATOM 3066 C CA . PRO B 1 190 ? 180.936 155.123 175.200 1.00 54.13 190 PRO B CA 1
ATOM 3067 C C . PRO B 1 190 ? 180.178 154.883 173.889 1.00 57.77 190 PRO B C 1
ATOM 3068 O O . PRO B 1 190 ? 180.812 154.749 172.897 1.00 75.99 190 PRO B O 1
ATOM 3072 N N . ALA B 1 191 ? 178.855 154.833 173.924 1.00 59.31 191 ALA B N 1
ATOM 3073 C CA . ALA B 1 191 ? 177.997 154.522 172.767 1.00 55.84 191 ALA B CA 1
ATOM 3074 C C . ALA B 1 191 ? 177.370 155.796 172.204 1.00 65.79 191 ALA B C 1
ATOM 3075 O O . ALA B 1 191 ? 176.589 155.658 171.268 1.00 78.32 191 ALA B O 1
ATOM 3077 N N . VAL B 1 192 ? 177.621 156.980 172.775 1.00 70.75 192 VAL B N 1
ATOM 3078 C CA . VAL B 1 192 ? 177.288 158.270 172.098 1.00 71.69 192 VAL B CA 1
ATOM 3079 C C . VAL B 1 192 ? 178.563 159.041 171.781 1.00 68.57 192 VAL B C 1
ATOM 3080 O O . VAL B 1 192 ? 178.459 160.181 171.322 1.00 84.08 192 VAL B O 1
ATOM 3084 N N . LEU B 1 193 ? 179.708 158.438 172.041 1.00 63.11 193 LEU B N 1
ATOM 3085 C CA . LEU B 1 193 ? 181.009 158.877 171.512 1.00 67.78 193 LEU B CA 1
ATOM 3086 C C . LEU B 1 193 ? 181.476 157.867 170.472 1.00 83.82 193 LEU B C 1
ATOM 3087 O O . LEU B 1 193 ? 182.713 157.740 170.265 1.00 126.10 193 LEU B O 1
ATOM 3092 N N . ALA B 1 194 ? 180.570 157.075 169.931 1.00 65.84 194 ALA B N 1
ATOM 3093 C CA . ALA B 1 194 ? 180.910 156.145 168.840 1.00 55.70 194 ALA B CA 1
ATOM 3094 C C . ALA B 1 194 ? 179.751 156.108 167.853 1.00 64.42 194 ALA B C 1
ATOM 3095 O O . ALA B 1 194 ? 180.014 155.829 166.688 1.00 73.35 194 ALA B O 1
ATOM 3097 N N . PHE B 1 195 ? 178.520 156.393 168.278 1.00 64.54 195 PHE B N 1
ATOM 3098 C CA . PHE B 1 195 ? 177.486 156.791 167.314 1.00 63.24 195 PHE B CA 1
ATOM 3099 C C . PHE B 1 195 ? 177.762 158.209 166.850 1.00 73.92 195 PHE B C 1
ATOM 3100 O O . PHE B 1 195 ? 177.002 158.716 166.047 1.00 97.08 195 PHE B O 1
ATOM 3108 N N . ASN B 1 196 ? 178.772 158.877 167.384 1.00 80.61 196 ASN B N 1
ATOM 3109 C CA . ASN B 1 196 ? 179.112 160.233 166.901 1.00 77.41 196 ASN B CA 1
ATOM 3110 C C . ASN B 1 196 ? 180.329 160.142 166.002 1.00 68.20 196 ASN B C 1
ATOM 3111 O O . ASN B 1 196 ? 180.389 160.931 165.059 1.00 84.84 196 ASN B O 1
ATOM 3116 N N . HIS B 1 197 ? 181.265 159.266 166.339 1.00 63.87 197 HIS B N 1
ATOM 3117 C CA . HIS B 1 197 ? 182.594 159.171 165.699 1.00 66.67 197 HIS B CA 1
ATOM 3118 C C . HIS B 1 197 ? 182.533 158.325 164.437 1.00 66.29 197 HIS B C 1
ATOM 3119 O O . HIS B 1 197 ? 183.399 158.503 163.582 1.00 91.00 197 HIS B O 1
ATOM 3126 N N . PHE B 1 198 ? 181.620 157.371 164.378 1.00 63.91 198 PHE B N 1
ATOM 3127 C CA . PHE B 1 198 ? 181.486 156.443 163.239 1.00 52.96 198 PHE B CA 1
ATOM 3128 C C . PHE B 1 198 ? 180.390 156.946 162.317 1.00 52.11 198 PHE B C 1
ATOM 3129 O O . PHE B 1 198 ? 180.463 156.602 161.136 1.00 53.80 198 PHE B O 1
ATOM 3137 N N . THR B 1 199 ? 179.418 157.709 162.814 1.00 55.08 199 THR B N 1
ATOM 3138 C CA . THR B 1 199 ? 178.477 158.418 161.913 1.00 65.20 199 THR B CA 1
ATOM 3139 C C . THR B 1 199 ? 179.292 159.409 161.070 1.00 67.33 199 THR B C 1
ATOM 3140 O O . THR B 1 199 ? 179.062 159.478 159.850 1.00 73.36 199 THR B O 1
ATOM 3144 N N . ALA B 1 200 ? 180.243 160.098 161.688 1.00 68.79 200 ALA B N 1
ATOM 3145 C CA . ALA B 1 200 ? 181.214 160.978 161.010 1.00 70.61 200 ALA B CA 1
ATOM 3146 C C . ALA B 1 200 ? 182.047 160.180 160.013 1.00 61.92 200 ALA B C 1
ATOM 3147 O O . ALA B 1 200 ? 182.090 160.588 158.849 1.00 71.86 200 ALA B O 1
ATOM 3149 N N . LYS B 1 201 ? 182.728 159.129 160.456 1.00 57.08 201 LYS B N 1
ATOM 3150 C CA . LYS B 1 201 ? 183.591 158.321 159.555 1.00 59.87 201 LYS B CA 1
ATOM 3151 C C . LYS B 1 201 ? 182.735 157.739 158.431 1.00 58.35 201 LYS B C 1
ATOM 3152 O O . LYS B 1 201 ? 183.277 157.552 157.344 1.00 68.31 201 LYS B O 1
ATOM 3158 N N . SER B 1 202 ? 181.450 157.494 158.659 1.00 60.63 202 SER B N 1
ATOM 3159 C CA . SER B 1 202 ? 180.571 156.912 157.628 1.00 70.44 202 SER B CA 1
ATOM 3160 C C . SER B 1 202 ? 180.329 157.957 156.550 1.00 75.01 202 SER B C 1
ATOM 3161 O O . SER B 1 202 ? 180.351 157.569 155.369 1.00 89.11 202 SER B O 1
ATOM 3164 N N . GLU B 1 203 ? 180.080 159.208 156.938 1.00 78.24 203 GLU B N 1
ATOM 3165 C CA . GLU B 1 203 ? 179.769 160.297 155.977 1.00 92.56 203 GLU B CA 1
ATOM 3166 C C . GLU B 1 203 ? 181.043 160.652 155.202 1.00 85.24 203 GLU B C 1
ATOM 3167 O O . GLU B 1 203 ? 180.937 160.877 153.980 1.00 93.77 203 GLU B O 1
ATOM 3173 N N . SER B 1 204 ? 182.199 160.645 155.863 1.00 76.38 204 SER B N 1
ATOM 3174 C CA . SER B 1 204 ? 183.526 160.778 155.210 1.00 78.61 204 SER B CA 1
ATOM 3175 C C . SER B 1 204 ? 183.662 159.751 154.091 1.00 72.40 204 SER B C 1
ATOM 3176 O O . SER B 1 204 ? 183.974 160.167 152.971 1.00 104.98 204 SER B O 1
ATOM 3179 N N . VAL B 1 205 ? 183.457 158.471 154.383 1.00 72.43 205 VAL B N 1
ATOM 3180 C CA . VAL B 1 205 ? 183.679 157.379 153.397 1.00 70.65 205 VAL B CA 1
ATOM 3181 C C . VAL B 1 205 ? 182.637 157.507 152.290 1.00 73.70 205 VAL B C 1
ATOM 3182 O O . VAL B 1 205 ? 183.007 157.274 151.129 1.00 83.36 205 VAL B O 1
ATOM 3186 N N . TYR B 1 206 ? 181.389 157.851 152.600 1.00 78.42 206 TYR B N 1
ATOM 3187 C CA . TYR B 1 206 ? 180.369 158.006 151.536 1.00 86.96 206 TYR B CA 1
ATOM 3188 C C . TYR B 1 206 ? 180.836 159.126 150.617 1.00 96.62 206 TYR B C 1
ATOM 3189 O O . TYR B 1 206 ? 180.879 158.903 149.395 1.00 119.12 206 TYR B O 1
ATOM 3198 N N . SER B 1 207 ? 181.176 160.283 151.187 1.00 90.27 207 SER B N 1
ATOM 3199 C CA . SER B 1 207 ? 181.597 161.475 150.411 1.00 93.00 207 SER B CA 1
ATOM 3200 C C . SER B 1 207 ? 182.834 161.142 149.568 1.00 82.57 207 SER B C 1
ATOM 3201 O O . SER B 1 207 ? 182.780 161.363 148.357 1.00 83.96 207 SER B O 1
ATOM 3204 N N . ASP B 1 208 ? 183.884 160.594 150.168 1.00 82.88 208 ASP B N 1
ATOM 3205 C CA . ASP B 1 208 ? 185.107 160.180 149.438 1.00 94.19 208 ASP B CA 1
ATOM 3206 C C . ASP B 1 208 ? 184.714 159.329 148.228 1.00 86.24 208 ASP B C 1
ATOM 3207 O O . ASP B 1 208 ? 185.213 159.613 147.125 1.00 104.62 208 ASP B O 1
ATOM 3212 N N . ARG B 1 209 ? 183.868 158.320 148.415 1.00 88.43 209 ARG B N 1
ATOM 3213 C CA . ARG B 1 209 ? 183.499 157.370 147.329 1.00 88.86 209 ARG B CA 1
ATOM 3214 C C . ARG B 1 209 ? 182.550 158.048 146.336 1.00 80.93 209 ARG B C 1
ATOM 3215 O O . ARG B 1 209 ? 182.667 157.760 145.135 1.00 77.79 209 ARG B O 1
ATOM 3223 N N . ALA B 1 210 ? 181.640 158.899 146.813 1.00 75.37 210 ALA B N 1
ATOM 3224 C CA . ALA B 1 210 ? 180.676 159.636 145.967 1.00 84.49 210 ALA B CA 1
ATOM 3225 C C . ALA B 1 210 ? 181.433 160.561 145.015 1.00 93.06 210 ALA B C 1
ATOM 3226 O O . ALA B 1 210 ? 181.107 160.570 143.809 1.00 108.31 210 ALA B O 1
ATOM 3228 N N . LEU B 1 211 ? 182.392 161.321 145.547 1.00 96.17 211 LEU B N 1
ATOM 3229 C CA . LEU B 1 211 ? 183.207 162.273 144.750 1.00 92.86 211 LEU B CA 1
ATOM 3230 C C . LEU B 1 211 ? 184.113 161.487 143.805 1.00 85.17 211 LEU B C 1
ATOM 3231 O O . LEU B 1 211 ? 184.285 161.947 142.679 1.00 107.26 211 LEU B O 1
ATOM 3236 N N . PHE B 1 212 ? 184.613 160.319 144.203 1.00 83.43 212 PHE B N 1
ATOM 3237 C CA . PHE B 1 212 ? 185.350 159.432 143.273 1.00 85.98 212 PHE B CA 1
ATOM 3238 C C . PHE B 1 212 ? 184.424 158.976 142.154 1.00 85.42 212 PHE B C 1
ATOM 3239 O O . PHE B 1 212 ? 184.915 158.847 141.025 1.00 109.76 212 PHE B O 1
ATOM 3247 N N . ALA B 1 213 ? 183.167 158.669 142.457 1.00 92.29 213 ALA B N 1
ATOM 3248 C CA . ALA B 1 213 ? 182.199 158.211 141.436 1.00 111.24 213 ALA B CA 1
ATOM 3249 C C . ALA B 1 213 ? 182.006 159.333 140.414 1.00 118.64 213 ALA B C 1
ATOM 3250 O O . ALA B 1 213 ? 182.124 159.036 139.204 1.00 124.67 213 ALA B O 1
ATOM 3252 N N . GLU B 1 214 ? 181.765 160.564 140.886 1.00 116.19 214 GLU B N 1
ATOM 3253 C CA . GLU B 1 214 ? 181.591 161.762 140.020 1.00 112.33 214 GLU B CA 1
ATOM 3254 C C . GLU B 1 214 ? 182.814 161.895 139.115 1.00 104.14 214 GLU B C 1
ATOM 3255 O O . GLU B 1 214 ? 182.633 161.976 137.899 1.00 121.72 214 GLU B O 1
ATOM 3261 N N . GLU B 1 215 ? 184.012 161.866 139.685 1.00 104.55 215 GLU B N 1
ATOM 3262 C CA . GLU B 1 215 ? 185.266 162.050 138.915 1.00 116.04 215 GLU B CA 1
ATOM 3263 C C . GLU B 1 215 ? 185.454 160.889 137.933 1.00 104.55 215 GLU B C 1
ATOM 3264 O O . GLU B 1 215 ? 185.950 161.161 136.838 1.00 132.83 215 GLU B O 1
ATOM 3270 N N . MET B 1 216 ? 185.050 159.664 138.267 1.00 108.41 216 MET B N 1
ATOM 3271 C CA . MET B 1 216 ? 185.129 158.541 137.299 1.00 120.06 216 MET B CA 1
ATOM 3272 C C . MET B 1 216 ? 184.153 158.814 136.154 1.00 120.90 216 MET B C 1
ATOM 3273 O O . MET B 1 216 ? 184.544 158.569 135.011 1.00 132.58 216 MET B O 1
ATOM 3278 N N . ILE B 1 217 ? 182.933 159.281 136.439 1.00 123.70 217 ILE B N 1
ATOM 3279 C CA . ILE B 1 217 ? 181.919 159.565 135.378 1.00 130.14 217 ILE B CA 1
ATOM 3280 C C . ILE B 1 217 ? 182.573 160.518 134.378 1.00 131.66 217 ILE B C 1
ATOM 3281 O O . ILE B 1 217 ? 182.690 160.120 133.209 1.00 145.09 217 ILE B O 1
ATOM 3286 N N . ALA B 1 218 ? 183.056 161.676 134.848 1.00 120.78 218 ALA B N 1
ATOM 3287 C CA . ALA B 1 218 ? 183.742 162.708 134.031 1.00 124.79 218 ALA B CA 1
ATOM 3288 C C . ALA B 1 218 ? 184.714 162.032 133.051 1.00 121.23 218 ALA B C 1
ATOM 3289 O O . ALA B 1 218 ? 184.549 162.241 131.829 1.00 134.93 218 ALA B O 1
ATOM 3291 N N . LEU B 1 219 ? 185.647 161.216 133.551 1.00 109.87 219 LEU B N 1
ATOM 3292 C CA . LEU B 1 219 ? 186.626 160.491 132.701 1.00 113.69 219 LEU B CA 1
ATOM 3293 C C . LEU B 1 219 ? 185.871 159.795 131.565 1.00 125.71 219 LEU B C 1
ATOM 3294 O O . LEU B 1 219 ? 186.230 160.036 130.401 1.00 160.74 219 LEU B O 1
ATOM 3299 N N . LEU B 1 220 ? 184.843 159.004 131.882 1.00 126.79 220 LEU B N 1
ATOM 3300 C CA . LEU B 1 220 ? 184.118 158.170 130.885 1.00 135.21 220 LEU B CA 1
ATOM 3301 C C . LEU B 1 220 ? 183.490 159.060 129.803 1.00 132.27 220 LEU B C 1
ATOM 3302 O O . LEU B 1 220 ? 183.689 158.733 128.619 1.00 132.63 220 LEU B O 1
ATOM 3307 N N . GLN B 1 221 ? 182.819 160.159 130.181 1.00 128.51 221 GLN B N 1
ATOM 3308 C CA . GLN B 1 221 ? 182.197 161.131 129.233 1.00 137.23 221 GLN B CA 1
ATOM 3309 C C . GLN B 1 221 ? 183.245 161.636 128.229 1.00 159.15 221 GLN B C 1
ATOM 3310 O O . GLN B 1 221 ? 182.973 161.560 127.006 1.00 177.62 221 GLN B O 1
ATOM 3316 N N . ARG B 1 222 ? 184.400 162.101 128.716 1.00 157.51 222 ARG B N 1
ATOM 3317 C CA . ARG B 1 222 ? 185.525 162.591 127.869 1.00 161.73 222 ARG B CA 1
ATOM 3318 C C . ARG B 1 222 ? 186.042 161.445 126.987 1.00 164.02 222 ARG B C 1
ATOM 3319 O O . ARG B 1 222 ? 185.993 161.588 125.753 1.00 185.85 222 ARG B O 1
ATOM 3327 N N . GLN B 1 223 ? 186.482 160.339 127.591 1.00 161.10 223 GLN B N 1
ATOM 3328 C CA . GLN B 1 223 ? 186.979 159.137 126.862 1.00 189.32 223 GLN B CA 1
ATOM 3329 C C . GLN B 1 223 ? 185.958 158.673 125.810 1.00 210.78 223 GLN B C 1
ATOM 3330 O O . GLN B 1 223 ? 186.390 157.993 124.857 1.00 210.51 223 GLN B O 1
ATOM 3336 N N . SER B 1 224 ? 184.671 159.025 125.957 1.00 226.60 224 SER B N 1
ATOM 3337 C CA . SER B 1 224 ? 183.611 158.785 124.937 1.00 241.42 224 SER B CA 1
ATOM 3338 C C . SER B 1 224 ? 183.813 159.710 123.727 1.00 249.35 224 SER B C 1
ATOM 3339 O O . SER B 1 224 ? 184.148 159.182 122.643 1.00 253.18 224 SER B O 1
ATOM 3342 N N . VAL B 1 225 ? 183.628 161.025 123.899 1.00 244.61 225 VAL B N 1
ATOM 3343 C CA . VAL B 1 225 ? 183.703 162.045 122.806 1.00 243.87 225 VAL B CA 1
ATOM 3344 C C . VAL B 1 225 ? 185.155 162.133 122.312 1.00 244.52 225 VAL B C 1
ATOM 3345 O O . VAL B 1 225 ? 185.500 161.582 121.264 1.00 227.72 225 VAL B O 1
ATOM 3349 N N . HIS C 1 10 ? 190.790 177.900 197.335 1.00 296.61 10 HIS C N 1
ATOM 3350 C CA . HIS C 1 10 ? 190.373 176.733 198.181 1.00 306.30 10 HIS C CA 1
ATOM 3351 C C . HIS C 1 10 ? 189.842 175.587 197.304 1.00 301.00 10 HIS C C 1
ATOM 3352 O O . HIS C 1 10 ? 190.166 174.422 197.610 1.00 301.06 10 HIS C O 1
ATOM 3359 N N . ILE C 1 11 ? 189.056 175.900 196.265 1.00 289.00 11 ILE C N 1
ATOM 3360 C CA . ILE C 1 11 ? 188.388 174.896 195.375 1.00 273.44 11 ILE C CA 1
ATOM 3361 C C . ILE C 1 11 ? 189.449 173.891 194.906 1.00 262.35 11 ILE C C 1
ATOM 3362 O O . ILE C 1 11 ? 189.212 172.670 195.047 1.00 257.79 11 ILE C O 1
ATOM 3367 N N . SER C 1 12 ? 190.586 174.400 194.411 1.00 257.22 12 SER C N 1
ATOM 3368 C CA . SER C 1 12 ? 191.796 173.626 194.017 1.00 254.12 12 SER C CA 1
ATOM 3369 C C . SER C 1 12 ? 192.027 172.466 194.993 1.00 237.27 12 SER C C 1
ATOM 3370 O O . SER C 1 12 ? 192.218 171.330 194.515 1.00 232.23 12 SER C O 1
ATOM 3373 N N . ASP C 1 13 ? 191.984 172.740 196.304 1.00 234.09 13 ASP C N 1
ATOM 3374 C CA . ASP C 1 13 ? 192.191 171.725 197.374 1.00 237.03 13 ASP C CA 1
ATOM 3375 C C . ASP C 1 13 ? 191.242 170.539 197.153 1.00 222.56 13 ASP C C 1
ATOM 3376 O O . ASP C 1 13 ? 191.751 169.404 197.139 1.00 229.31 13 ASP C O 1
ATOM 3381 N N . LEU C 1 14 ? 189.933 170.780 196.980 1.00 199.75 14 LEU C N 1
ATOM 3382 C CA . LEU C 1 14 ? 188.917 169.688 196.866 1.00 179.00 14 LEU C CA 1
ATOM 3383 C C . LEU C 1 14 ? 189.307 168.729 195.732 1.00 166.93 14 LEU C C 1
ATOM 3384 O O . LEU C 1 14 ? 189.497 167.535 196.031 1.00 168.05 14 LEU C O 1
ATOM 3389 N N . ILE C 1 15 ? 189.485 169.232 194.508 1.00 141.20 15 ILE C N 1
ATOM 3390 C CA . ILE C 1 15 ? 189.874 168.412 193.317 1.00 135.41 15 ILE C CA 1
ATOM 3391 C C . ILE C 1 15 ? 191.084 167.538 193.684 1.00 152.29 15 ILE C C 1
ATOM 3392 O O . ILE C 1 15 ? 191.097 166.364 193.281 1.00 163.77 15 ILE C O 1
ATOM 3397 N N . LEU C 1 16 ? 192.054 168.073 194.433 1.00 177.55 16 LEU C N 1
ATOM 3398 C CA . LEU C 1 16 ? 193.297 167.345 194.814 1.00 194.85 16 LEU C CA 1
ATOM 3399 C C . LEU C 1 16 ? 192.960 166.155 195.724 1.00 195.70 16 LEU C C 1
ATOM 3400 O O . LEU C 1 16 ? 193.607 165.103 195.545 1.00 198.52 16 LEU C O 1
ATOM 3405 N N . GLN C 1 17 ? 191.994 166.303 196.645 1.00 190.63 17 GLN C N 1
ATOM 3406 C CA . GLN C 1 17 ? 191.668 165.283 197.686 1.00 206.31 17 GLN C CA 1
ATOM 3407 C C . GLN C 1 17 ? 190.273 164.701 197.403 1.00 192.70 17 GLN C C 1
ATOM 3408 O O . GLN C 1 17 ? 189.322 165.059 198.122 1.00 192.21 17 GLN C O 1
ATOM 3414 N N . ALA C 1 18 ? 190.170 163.821 196.399 1.00 188.06 18 ALA C N 1
ATOM 3415 C CA . ALA C 1 18 ? 188.917 163.149 195.971 1.00 181.49 18 ALA C CA 1
ATOM 3416 C C . ALA C 1 18 ? 189.182 161.689 195.598 1.00 186.31 18 ALA C C 1
ATOM 3417 O O . ALA C 1 18 ? 190.363 161.317 195.414 1.00 198.55 18 ALA C O 1
ATOM 3419 N N . SER C 1 19 ? 188.104 160.906 195.485 1.00 170.67 19 SER C N 1
ATOM 3420 C CA . SER C 1 19 ? 188.102 159.493 195.022 1.00 166.42 19 SER C CA 1
ATOM 3421 C C . SER C 1 19 ? 188.835 159.396 193.688 1.00 144.91 19 SER C C 1
ATOM 3422 O O . SER C 1 19 ? 188.654 160.263 192.840 1.00 153.99 19 SER C O 1
ATOM 3425 N N . PRO C 1 20 ? 189.663 158.354 193.450 1.00 138.75 20 PRO C N 1
ATOM 3426 C CA . PRO C 1 20 ? 190.344 158.187 192.167 1.00 139.56 20 PRO C CA 1
ATOM 3427 C C . PRO C 1 20 ? 189.430 158.363 190.946 1.00 124.93 20 PRO C C 1
ATOM 3428 O O . PRO C 1 20 ? 189.856 158.986 189.987 1.00 147.03 20 PRO C O 1
ATOM 3432 N N . VAL C 1 21 ? 188.202 157.842 191.020 1.00 109.62 21 VAL C N 1
ATOM 3433 C CA . VAL C 1 21 ? 187.229 157.832 189.889 1.00 99.40 21 VAL C CA 1
ATOM 3434 C C . VAL C 1 21 ? 186.830 159.269 189.564 1.00 94.88 21 VAL C C 1
ATOM 3435 O O . VAL C 1 21 ? 186.882 159.633 188.374 1.00 98.42 21 VAL C O 1
ATOM 3439 N N . VAL C 1 22 ? 186.413 160.048 190.564 1.00 83.30 22 VAL C N 1
ATOM 3440 C CA . VAL C 1 22 ? 185.948 161.434 190.303 1.00 82.08 22 VAL C CA 1
ATOM 3441 C C . VAL C 1 22 ? 187.142 162.203 189.728 1.00 83.44 22 VAL C C 1
ATOM 3442 O O . VAL C 1 22 ? 186.926 162.948 188.771 1.00 98.57 22 VAL C O 1
ATOM 3446 N N . GLN C 1 23 ? 188.359 161.956 190.202 1.00 84.22 23 GLN C N 1
ATOM 3447 C CA . GLN C 1 23 ? 189.565 162.658 189.689 1.00 95.27 23 GLN C CA 1
ATOM 3448 C C . GLN C 1 23 ? 189.751 162.347 188.201 1.00 90.27 23 GLN C C 1
ATOM 3449 O O . GLN C 1 23 ? 190.070 163.293 187.454 1.00 100.20 23 GLN C O 1
ATOM 3455 N N . LEU C 1 24 ? 189.592 161.088 187.782 1.00 88.86 24 LEU C N 1
ATOM 3456 C CA . LEU C 1 24 ? 189.700 160.704 186.345 1.00 80.09 24 LEU C CA 1
ATOM 3457 C C . LEU C 1 24 ? 188.580 161.401 185.553 1.00 77.86 24 LEU C C 1
ATOM 3458 O O . LEU C 1 24 ? 188.884 161.944 184.483 1.00 76.75 24 LEU C O 1
ATOM 3463 N N . VAL C 1 25 ? 187.341 161.423 186.049 1.00 68.35 25 VAL C N 1
ATOM 3464 C CA . VAL C 1 25 ? 186.250 162.194 185.385 1.00 65.40 25 VAL C CA 1
ATOM 3465 C C . VAL C 1 25 ? 186.736 163.635 185.220 1.00 69.04 25 VAL C C 1
ATOM 3466 O O . VAL C 1 25 ? 186.605 164.170 184.125 1.00 75.89 25 VAL C O 1
ATOM 3470 N N . MET C 1 26 ? 187.307 164.233 186.259 1.00 72.39 26 MET C N 1
ATOM 3471 C CA . MET C 1 26 ? 187.728 165.649 186.197 1.00 73.76 26 MET C CA 1
ATOM 3472 C C . MET C 1 26 ? 188.900 165.829 185.221 1.00 72.63 26 MET C C 1
ATOM 3473 O O . MET C 1 26 ? 188.927 166.891 184.597 1.00 83.95 26 MET C O 1
ATOM 3478 N N . LEU C 1 27 ? 189.774 164.846 185.002 1.00 66.83 27 LEU C N 1
ATOM 3479 C CA . LEU C 1 27 ? 190.824 165.000 183.958 1.00 75.44 27 LEU C CA 1
ATOM 3480 C C . LEU C 1 27 ? 190.211 164.832 182.571 1.00 73.38 27 LEU C C 1
ATOM 3481 O O . LEU C 1 27 ? 190.530 165.635 181.690 1.00 83.17 27 LEU C O 1
ATOM 3486 N N . ILE C 1 28 ? 189.407 163.800 182.365 1.00 66.12 28 ILE C N 1
ATOM 3487 C CA . ILE C 1 28 ? 188.720 163.581 181.065 1.00 61.80 28 ILE C CA 1
ATOM 3488 C C . ILE C 1 28 ? 188.029 164.887 180.661 1.00 56.70 28 ILE C C 1
ATOM 3489 O O . ILE C 1 28 ? 187.914 165.126 179.470 1.00 81.80 28 ILE C O 1
ATOM 3494 N N . LEU C 1 29 ? 187.533 165.669 181.606 1.00 58.29 29 LEU C N 1
ATOM 3495 C CA . LEU C 1 29 ? 186.693 166.847 181.313 1.00 57.66 29 LEU C CA 1
ATOM 3496 C C . LEU C 1 29 ? 187.566 168.075 181.150 1.00 61.45 29 LEU C C 1
ATOM 3497 O O . LEU C 1 29 ? 187.222 168.881 180.294 1.00 73.31 29 LEU C O 1
ATOM 3502 N N . LEU C 1 30 ? 188.606 168.244 181.961 1.00 67.83 30 LEU C N 1
ATOM 3503 C CA . LEU C 1 30 ? 189.515 169.402 181.793 1.00 79.63 30 LEU C CA 1
ATOM 3504 C C . LEU C 1 30 ? 190.282 169.234 180.483 1.00 75.13 30 LEU C C 1
ATOM 3505 O O . LEU C 1 30 ? 190.444 170.234 179.788 1.00 89.12 30 LEU C O 1
ATOM 3510 N N . LEU C 1 31 ? 190.601 168.020 180.074 1.00 71.54 31 LEU C N 1
ATOM 3511 C CA . LEU C 1 31 ? 191.191 167.814 178.732 1.00 79.18 31 LEU C CA 1
ATOM 3512 C C . LEU C 1 31 ? 190.155 168.150 177.659 1.00 72.74 31 LEU C C 1
ATOM 3513 O O . LEU C 1 31 ? 190.545 168.801 176.688 1.00 89.78 31 LEU C O 1
ATOM 3518 N N . ALA C 1 32 ? 188.901 167.728 177.791 1.00 65.93 32 ALA C N 1
ATOM 3519 C CA . ALA C 1 32 ? 187.863 168.066 176.789 1.00 64.92 32 ALA C CA 1
ATOM 3520 C C . ALA C 1 32 ? 187.788 169.581 176.689 1.00 57.98 32 ALA C C 1
ATOM 3521 O O . ALA C 1 32 ? 187.770 170.075 175.566 1.00 62.78 32 ALA C O 1
ATOM 3523 N N . SER C 1 33 ? 187.785 170.272 177.828 1.00 57.69 33 SER C N 1
ATOM 3524 C CA . SER C 1 33 ? 187.759 171.748 177.889 1.00 60.99 33 SER C CA 1
ATOM 3525 C C . SER C 1 33 ? 188.908 172.268 177.054 1.00 57.99 33 SER C C 1
ATOM 3526 O O . SER C 1 33 ? 188.667 173.028 176.103 1.00 71.67 33 SER C O 1
ATOM 3529 N N . ILE C 1 34 ? 190.109 171.831 177.368 1.00 62.09 34 ILE C N 1
ATOM 3530 C CA . ILE C 1 34 ? 191.329 172.352 176.694 1.00 69.20 34 ILE C CA 1
ATOM 3531 C C . ILE C 1 34 ? 191.245 172.033 175.200 1.00 59.37 34 ILE C C 1
ATOM 3532 O O . ILE C 1 34 ? 191.502 172.946 174.415 1.00 70.14 34 ILE C O 1
ATOM 3537 N N . PHE C 1 35 ? 190.886 170.817 174.807 1.00 53.79 35 PHE C N 1
ATOM 3538 C CA . PHE C 1 35 ? 190.796 170.485 173.370 1.00 61.55 35 PHE C CA 1
ATOM 3539 C C . PHE C 1 35 ? 189.709 171.333 172.699 1.00 62.52 35 PHE C C 1
ATOM 3540 O O . PHE C 1 35 ? 189.984 171.847 171.609 1.00 71.66 35 PHE C O 1
ATOM 3548 N N . SER C 1 36 ? 188.522 171.463 173.299 1.00 60.77 36 SER C N 1
ATOM 3549 C CA . SER C 1 36 ? 187.464 172.384 172.817 1.00 57.71 36 SER C CA 1
ATOM 3550 C C . SER C 1 36 ? 188.130 173.690 172.422 1.00 60.86 36 SER C C 1
ATOM 3551 O O . SER C 1 36 ? 187.983 174.100 171.262 1.00 67.10 36 SER C O 1
ATOM 3554 N N . TRP C 1 37 ? 188.842 174.300 173.366 1.00 61.32 37 TRP C N 1
ATOM 3555 C CA . TRP C 1 37 ? 189.418 175.646 173.165 1.00 66.77 37 TRP C CA 1
ATOM 3556 C C . TRP C 1 37 ? 190.422 175.624 172.007 1.00 66.19 37 TRP C C 1
ATOM 3557 O O . TRP C 1 37 ? 190.400 176.556 171.206 1.00 73.61 37 TRP C O 1
ATOM 3568 N N . TYR C 1 38 ? 191.223 174.576 171.856 1.00 69.08 38 TYR C N 1
ATOM 3569 C CA . TYR C 1 38 ? 192.185 174.495 170.730 1.00 75.21 38 TYR C CA 1
ATOM 3570 C C . TYR C 1 38 ? 191.389 174.457 169.428 1.00 68.00 38 TYR C C 1
ATOM 3571 O O . TYR C 1 38 ? 191.702 175.256 168.538 1.00 83.24 38 TYR C O 1
ATOM 3580 N N . LEU C 1 39 ? 190.396 173.581 169.311 1.00 62.27 39 LEU C N 1
ATOM 3581 C CA . LEU C 1 39 ? 189.522 173.518 168.110 1.00 59.48 39 LEU C CA 1
ATOM 3582 C C . LEU C 1 39 ? 188.834 174.856 167.851 1.00 61.69 39 LEU C C 1
ATOM 3583 O O . LEU C 1 39 ? 188.607 175.183 166.689 1.00 73.98 39 LEU C O 1
ATOM 3588 N N . ILE C 1 40 ? 188.412 175.558 168.886 1.00 61.99 40 ILE C N 1
ATOM 3589 C CA . ILE C 1 40 ? 187.630 176.804 168.697 1.00 58.48 40 ILE C CA 1
ATOM 3590 C C . ILE C 1 40 ? 188.580 177.853 168.146 1.00 58.24 40 ILE C C 1
ATOM 3591 O O . ILE C 1 40 ? 188.113 178.678 167.374 1.00 76.63 40 ILE C O 1
ATOM 3596 N N . ALA C 1 41 ? 189.868 177.763 168.448 1.00 64.89 41 ALA C N 1
ATOM 3597 C CA . ALA C 1 41 ? 190.895 178.637 167.848 1.00 76.75 41 ALA C CA 1
ATOM 3598 C C . ALA C 1 41 ? 191.156 178.198 166.410 1.00 70.58 41 ALA C C 1
ATOM 3599 O O . ALA C 1 41 ? 191.209 179.091 165.556 1.00 88.16 41 ALA C O 1
ATOM 3601 N N . LYS C 1 42 ? 191.333 176.904 166.145 1.00 67.07 42 LYS C N 1
ATOM 3602 C CA . LYS C 1 42 ? 191.605 176.426 164.763 1.00 80.32 42 LYS C CA 1
ATOM 3603 C C . LYS C 1 42 ? 190.425 176.795 163.865 1.00 71.02 42 LYS C C 1
ATOM 3604 O O . LYS C 1 42 ? 190.680 177.335 162.789 1.00 83.62 42 LYS C O 1
ATOM 3610 N N . LEU C 1 43 ? 189.197 176.486 164.263 1.00 66.18 43 LEU C N 1
ATOM 3611 C CA . LEU C 1 43 ? 187.999 176.750 163.432 1.00 61.04 43 LEU C CA 1
ATOM 3612 C C . LEU C 1 43 ? 187.890 178.244 163.187 1.00 60.26 43 LEU C C 1
ATOM 3613 O O . LEU C 1 43 ? 187.510 178.584 162.072 1.00 81.73 43 LEU C O 1
ATOM 3618 N N . HIS C 1 44 ? 188.192 179.088 164.168 1.00 59.29 44 HIS C N 1
ATOM 3619 C CA . HIS C 1 44 ? 188.095 180.559 164.007 1.00 71.96 44 HIS C CA 1
ATOM 3620 C C . HIS C 1 44 ? 189.113 181.067 162.983 1.00 84.41 44 HIS C C 1
ATOM 3621 O O . HIS C 1 44 ? 188.746 181.952 162.188 1.00 106.06 44 HIS C O 1
ATOM 3628 N N . MET C 1 45 ? 190.342 180.566 163.002 1.00 82.19 45 MET C N 1
ATOM 3629 C CA . MET C 1 45 ? 191.348 180.957 161.991 1.00 92.34 45 MET C CA 1
ATOM 3630 C C . MET C 1 45 ? 190.875 180.498 160.616 1.00 77.92 45 MET C C 1
ATOM 3631 O O . MET C 1 45 ? 190.878 181.330 159.707 1.00 99.93 45 MET C O 1
ATOM 3636 N N . SER C 1 46 ? 190.503 179.228 160.474 1.00 79.90 46 SER C N 1
ATOM 3637 C CA . SER C 1 46 ? 190.102 178.602 159.185 1.00 91.60 46 SER C CA 1
ATOM 3638 C C . SER C 1 46 ? 188.971 179.399 158.538 1.00 84.73 46 SER C C 1
ATOM 3639 O O . SER C 1 46 ? 189.030 179.597 157.317 1.00 101.69 46 SER C O 1
ATOM 3642 N N . TYR C 1 47 ? 187.959 179.783 159.305 1.00 72.48 47 TYR C N 1
ATOM 3643 C CA . TYR C 1 47 ? 186.760 180.441 158.754 1.00 68.11 47 TYR C CA 1
ATOM 3644 C C . TYR C 1 47 ? 187.012 181.928 158.594 1.00 72.79 47 TYR C C 1
ATOM 3645 O O . TYR C 1 47 ? 186.150 182.554 157.973 1.00 103.88 47 TYR C O 1
ATOM 3654 N N . LYS C 1 48 ? 188.090 182.496 159.121 1.00 82.68 48 LYS C N 1
ATOM 3655 C CA . LYS C 1 48 ? 188.379 183.925 158.828 1.00 103.32 48 LYS C CA 1
ATOM 3656 C C . LYS C 1 48 ? 189.206 183.977 157.543 1.00 92.15 48 LYS C C 1
ATOM 3657 O O . LYS C 1 48 ? 188.913 184.855 156.728 1.00 108.36 48 LYS C O 1
ATOM 3663 N N . LYS C 1 49 ? 190.175 183.080 157.353 1.00 89.82 49 LYS C N 1
ATOM 3664 C CA . LYS C 1 49 ? 190.943 183.001 156.084 1.00 95.74 49 LYS C CA 1
ATOM 3665 C C . LYS C 1 49 ? 189.954 182.755 154.940 1.00 94.76 49 LYS C C 1
ATOM 3666 O O . LYS C 1 49 ? 190.030 183.494 153.941 1.00 118.72 49 LYS C O 1
ATOM 3672 N N . ALA C 1 50 ? 189.054 181.782 155.077 1.00 93.20 50 ALA C N 1
ATOM 3673 C CA . ALA C 1 50 ? 188.013 181.458 154.068 1.00 97.57 50 ALA C CA 1
ATOM 3674 C C . ALA C 1 50 ? 187.243 182.719 153.686 1.00 92.90 50 ALA C C 1
ATOM 3675 O O . ALA C 1 50 ? 187.216 183.037 152.494 1.00 120.22 50 ALA C O 1
ATOM 3677 N N . ARG C 1 51 ? 186.625 183.386 154.658 1.00 96.82 51 ARG C N 1
ATOM 3678 C CA . ARG C 1 51 ? 185.761 184.563 154.402 1.00 107.82 51 ARG C CA 1
ATOM 3679 C C . ARG C 1 51 ? 186.595 185.632 153.694 1.00 111.69 51 ARG C C 1
ATOM 3680 O O . ARG C 1 51 ? 186.049 186.253 152.776 1.00 137.08 51 ARG C O 1
ATOM 3688 N N . GLN C 1 52 ? 187.850 185.838 154.105 1.00 115.59 52 GLN C N 1
ATOM 3689 C CA . GLN C 1 52 ? 188.736 186.901 153.561 1.00 129.34 52 GLN C CA 1
ATOM 3690 C C . GLN C 1 52 ? 189.060 186.608 152.100 1.00 121.08 52 GLN C C 1
ATOM 3691 O O . GLN C 1 52 ? 188.909 187.534 151.284 1.00 146.33 52 GLN C O 1
ATOM 3697 N N . ASP C 1 53 ? 189.515 185.394 151.790 1.00 107.65 53 ASP C N 1
ATOM 3698 C CA . ASP C 1 53 ? 189.965 185.041 150.417 1.00 117.61 53 ASP C CA 1
ATOM 3699 C C . ASP C 1 53 ? 188.749 185.006 149.489 1.00 106.79 53 ASP C C 1
ATOM 3700 O O . ASP C 1 53 ? 188.871 185.537 148.382 1.00 114.90 53 ASP C O 1
ATOM 3705 N N . ASP C 1 54 ? 187.604 184.499 149.948 1.00 109.40 54 ASP C N 1
ATOM 3706 C CA . ASP C 1 54 ? 186.342 184.492 149.160 1.00 118.65 54 ASP C CA 1
ATOM 3707 C C . ASP C 1 54 ? 186.016 185.918 148.714 1.00 130.67 54 ASP C C 1
ATOM 3708 O O . ASP C 1 54 ? 185.778 186.089 147.510 1.00 163.09 54 ASP C O 1
ATOM 3713 N N . GLU C 1 55 ? 186.039 186.902 149.618 1.00 132.91 55 GLU C N 1
ATOM 3714 C CA . GLU C 1 55 ? 185.728 188.316 149.270 1.00 146.86 55 GLU C CA 1
ATOM 3715 C C . GLU C 1 55 ? 186.747 188.818 148.242 1.00 134.57 55 GLU C C 1
ATOM 3716 O O . GLU C 1 55 ? 186.312 189.441 147.259 1.00 143.53 55 GLU C O 1
ATOM 3722 N N . HIS C 1 56 ? 188.036 188.539 148.442 1.00 125.61 56 HIS C N 1
ATOM 3723 C CA . HIS C 1 56 ? 189.128 188.998 147.545 1.00 137.76 56 HIS C CA 1
ATOM 3724 C C . HIS C 1 56 ? 188.865 188.497 146.120 1.00 135.88 56 HIS C C 1
ATOM 3725 O O . HIS C 1 56 ? 188.712 189.343 145.210 1.00 156.44 56 HIS C O 1
ATOM 3732 N N . PHE C 1 57 ? 188.790 187.178 145.933 1.00 124.93 57 PHE C N 1
ATOM 3733 C CA . PHE C 1 57 ? 188.547 186.533 144.615 1.00 116.02 57 PHE C CA 1
ATOM 3734 C C . PHE C 1 57 ? 187.219 187.028 144.046 1.00 104.56 57 PHE C C 1
ATOM 3735 O O . PHE C 1 57 ? 187.212 187.549 142.921 1.00 119.28 57 PHE C O 1
ATOM 3743 N N . GLN C 1 58 ? 186.145 186.880 144.816 1.00 102.57 58 GLN C N 1
ATOM 3744 C CA . GLN C 1 58 ? 184.767 187.211 144.375 1.00 117.48 58 GLN C CA 1
ATOM 3745 C C . GLN C 1 58 ? 184.766 188.645 143.825 1.00 128.58 58 GLN C C 1
ATOM 3746 O O . GLN C 1 58 ? 184.316 188.822 142.682 1.00 151.65 58 GLN C O 1
ATOM 3752 N N . LYS C 1 59 ? 185.339 189.607 144.559 1.00 145.01 59 LYS C N 1
ATOM 3753 C CA . LYS C 1 59 ? 185.530 191.014 144.098 1.00 163.24 59 LYS C CA 1
ATOM 3754 C C . LYS C 1 59 ? 186.236 191.010 142.734 1.00 153.64 59 LYS C C 1
ATOM 3755 O O . LYS C 1 59 ? 185.666 191.570 141.767 1.00 170.81 59 LYS C O 1
ATOM 3761 N N . MET C 1 60 ? 187.418 190.393 142.660 1.00 136.02 60 MET C N 1
ATOM 3762 C CA . MET C 1 60 ? 188.301 190.414 141.461 1.00 143.67 60 MET C CA 1
ATOM 3763 C C . MET C 1 60 ? 187.592 189.787 140.247 1.00 146.21 60 MET C C 1
ATOM 3764 O O . MET C 1 60 ? 187.719 190.329 139.134 1.00 154.47 60 MET C O 1
ATOM 3769 N N . PHE C 1 61 ? 186.855 188.693 140.449 1.00 151.32 61 PHE C N 1
ATOM 3770 C CA . PHE C 1 61 ? 186.078 187.982 139.396 1.00 148.63 61 PHE C CA 1
ATOM 3771 C C . PHE C 1 61 ? 184.988 188.901 138.835 1.00 139.01 61 PHE C C 1
ATOM 3772 O O . PHE C 1 61 ? 184.912 189.045 137.604 1.00 151.98 61 PHE C O 1
ATOM 3780 N N . TRP C 1 62 ? 184.175 189.502 139.703 1.00 136.53 62 TRP C N 1
ATOM 3781 C CA . TRP C 1 62 ? 183.090 190.432 139.288 1.00 163.42 62 TRP C CA 1
ATOM 3782 C C . TRP C 1 62 ? 183.684 191.797 138.914 1.00 177.06 62 TRP C C 1
ATOM 3783 O O . TRP C 1 62 ? 182.919 192.637 138.402 1.00 182.97 62 TRP C O 1
ATOM 3794 N N . SER C 1 63 ? 184.993 192.010 139.122 1.00 185.80 63 SER C N 1
ATOM 3795 C CA . SER C 1 63 ? 185.767 193.112 138.488 1.00 200.21 63 SER C CA 1
ATOM 3796 C C . SER C 1 63 ? 185.905 192.849 136.981 1.00 207.80 63 SER C C 1
ATOM 3797 O O . SER C 1 63 ? 185.671 191.702 136.548 1.00 223.25 63 SER C O 1
ATOM 3800 N N . GLY C 1 64 ? 186.282 193.883 136.221 1.00 213.39 64 GLY C N 1
ATOM 3801 C CA . GLY C 1 64 ? 186.234 193.923 134.744 1.00 222.78 64 GLY C CA 1
ATOM 3802 C C . GLY C 1 64 ? 186.931 192.746 134.076 1.00 227.45 64 GLY C C 1
ATOM 3803 O O . GLY C 1 64 ? 186.344 192.178 133.129 1.00 230.41 64 GLY C O 1
ATOM 3804 N N . ALA C 1 65 ? 188.132 192.391 134.549 1.00 221.41 65 ALA C N 1
ATOM 3805 C CA . ALA C 1 65 ? 189.053 191.401 133.935 1.00 226.43 65 ALA C CA 1
ATOM 3806 C C . ALA C 1 65 ? 188.296 190.134 133.503 1.00 237.15 65 ALA C C 1
ATOM 3807 O O . ALA C 1 65 ? 187.485 189.618 134.303 1.00 250.64 65 ALA C O 1
ATOM 3809 N N . GLU C 1 66 ? 188.571 189.655 132.283 1.00 235.34 66 GLU C N 1
ATOM 3810 C CA . GLU C 1 66 ? 187.917 188.481 131.632 1.00 232.92 66 GLU C CA 1
ATOM 3811 C C . GLU C 1 66 ? 188.272 187.177 132.369 1.00 210.65 66 GLU C C 1
ATOM 3812 O O . GLU C 1 66 ? 189.325 187.134 133.061 1.00 206.51 66 GLU C O 1
ATOM 3818 N N . LEU C 1 67 ? 187.461 186.131 132.163 1.00 188.66 67 LEU C N 1
ATOM 3819 C CA . LEU C 1 67 ? 187.699 184.758 132.690 1.00 178.03 67 LEU C CA 1
ATOM 3820 C C . LEU C 1 67 ? 189.130 184.312 132.366 1.00 177.04 67 LEU C C 1
ATOM 3821 O O . LEU C 1 67 ? 189.849 183.924 133.313 1.00 189.12 67 LEU C O 1
ATOM 3826 N N . ASN C 1 68 ? 189.533 184.384 131.093 1.00 174.62 68 ASN C N 1
ATOM 3827 C CA . ASN C 1 68 ? 190.864 183.904 130.631 1.00 179.03 68 ASN C CA 1
ATOM 3828 C C . ASN C 1 68 ? 191.950 184.547 131.507 1.00 176.30 68 ASN C C 1
ATOM 3829 O O . ASN C 1 68 ? 192.738 183.780 132.091 1.00 177.39 68 ASN C O 1
ATOM 3834 N N . THR C 1 69 ? 191.973 185.881 131.624 1.00 180.20 69 THR C N 1
ATOM 3835 C CA . THR C 1 69 ? 192.897 186.649 132.505 1.00 186.14 69 THR C CA 1
ATOM 3836 C C . THR C 1 69 ? 192.952 185.977 133.883 1.00 179.16 69 THR C C 1
ATOM 3837 O O . THR C 1 69 ? 194.051 185.515 134.273 1.00 169.81 69 THR C O 1
ATOM 3841 N N . LEU C 1 70 ? 191.804 185.899 134.567 1.00 163.88 70 LEU C N 1
ATOM 3842 C CA . LEU C 1 70 ? 191.689 185.309 135.928 1.00 149.52 70 LEU C CA 1
ATOM 3843 C C . LEU C 1 70 ? 192.322 183.914 135.914 1.00 146.60 70 LEU C C 1
ATOM 3844 O O . LEU C 1 70 ? 193.245 183.697 136.720 1.00 161.26 70 LEU C O 1
ATOM 3849 N N . TYR C 1 71 ? 191.909 183.037 134.989 1.00 139.98 71 TYR C N 1
ATOM 3850 C CA . TYR C 1 71 ? 192.434 181.648 134.878 1.00 145.20 71 TYR C CA 1
ATOM 3851 C C . TYR C 1 71 ? 193.966 181.676 134.823 1.00 155.50 71 TYR C C 1
ATOM 3852 O O . TYR C 1 71 ? 194.584 180.860 135.527 1.00 154.90 71 TYR C O 1
ATOM 3861 N N . ASN C 1 72 ? 194.550 182.601 134.051 1.00 179.96 72 ASN C N 1
ATOM 3862 C CA . ASN C 1 72 ? 196.026 182.733 133.899 1.00 202.34 72 ASN C CA 1
ATOM 3863 C C . ASN C 1 72 ? 196.639 182.840 135.301 1.00 203.73 72 ASN C C 1
ATOM 3864 O O . ASN C 1 72 ? 197.444 181.958 135.664 1.00 197.43 72 ASN C O 1
ATOM 3869 N N . ASN C 1 73 ? 196.192 183.833 136.075 1.00 197.68 73 ASN C N 1
ATOM 3870 C CA . ASN C 1 73 ? 196.752 184.197 137.406 1.00 199.66 73 ASN C CA 1
ATOM 3871 C C . ASN C 1 73 ? 196.699 182.969 138.324 1.00 193.66 73 ASN C C 1
ATOM 3872 O O . ASN C 1 73 ? 197.765 182.571 138.842 1.00 199.01 73 ASN C O 1
ATOM 3877 N N . ALA C 1 74 ? 195.511 182.373 138.476 1.00 178.20 74 ALA C N 1
ATOM 3878 C CA . ALA C 1 74 ? 195.252 181.177 139.315 1.00 171.16 74 ALA C CA 1
ATOM 3879 C C . ALA C 1 74 ? 196.263 180.072 138.976 1.00 178.76 74 ALA C C 1
ATOM 3880 O O . ALA C 1 74 ? 196.912 179.562 139.910 1.00 183.73 74 ALA C O 1
ATOM 3882 N N . GLN C 1 75 ? 196.409 179.734 137.691 1.00 199.30 75 GLN C N 1
ATOM 3883 C CA . GLN C 1 75 ? 197.393 178.726 137.205 1.00 213.93 75 GLN C CA 1
ATOM 3884 C C . GLN C 1 75 ? 198.791 179.110 137.710 1.00 214.78 75 GLN C C 1
ATOM 3885 O O . GLN C 1 75 ? 199.501 178.203 138.186 1.00 199.82 75 GLN C O 1
ATOM 3891 N N . LEU C 1 76 ? 199.144 180.402 137.660 1.00 227.11 76 LEU C N 1
ATOM 3892 C CA . LEU C 1 76 ? 200.468 180.922 138.108 1.00 246.54 76 LEU C CA 1
ATOM 3893 C C . LEU C 1 76 ? 200.635 180.687 139.616 1.00 249.00 76 LEU C C 1
ATOM 3894 O O . LEU C 1 76 ? 201.708 180.182 140.009 1.00 244.24 76 LEU C O 1
ATOM 3899 N N . ASN C 1 77 ? 199.623 181.028 140.424 1.00 251.05 77 ASN C N 1
ATOM 3900 C CA . ASN C 1 77 ? 199.685 180.935 141.911 1.00 253.64 77 ASN C CA 1
ATOM 3901 C C . ASN C 1 77 ? 199.766 179.460 142.330 1.00 259.75 77 ASN C C 1
ATOM 3902 O O . ASN C 1 77 ? 198.946 178.657 141.839 1.00 275.14 77 ASN C O 1
ATOM 3907 N N . SER C 1 78 ? 200.711 179.134 143.218 1.00 257.16 78 SER C N 1
ATOM 3908 C CA . SER C 1 78 ? 200.868 177.802 143.865 1.00 256.16 78 SER C CA 1
ATOM 3909 C C . SER C 1 78 ? 200.143 177.769 145.220 1.00 250.88 78 SER C C 1
ATOM 3910 O O . SER C 1 78 ? 200.062 176.672 145.813 1.00 242.18 78 SER C O 1
ATOM 3913 N N . LYS C 1 79 ? 199.646 178.922 145.687 1.00 246.03 79 LYS C N 1
ATOM 3914 C CA . LYS C 1 79 ? 198.895 179.093 146.963 1.00 241.63 79 LYS C CA 1
ATOM 3915 C C . LYS C 1 79 ? 197.378 179.108 146.714 1.00 219.99 79 LYS C C 1
ATOM 3916 O O . LYS C 1 79 ? 196.646 179.527 147.637 1.00 214.18 79 LYS C O 1
ATOM 3922 N N . ARG C 1 80 ? 196.915 178.659 145.538 1.00 201.95 80 ARG C N 1
ATOM 3923 C CA . ARG C 1 80 ? 195.471 178.471 145.224 1.00 183.38 80 ARG C CA 1
ATOM 3924 C C . ARG C 1 80 ? 194.782 177.798 146.414 1.00 171.99 80 ARG C C 1
ATOM 3925 O O . ARG C 1 80 ? 195.232 176.702 146.816 1.00 154.90 80 ARG C O 1
ATOM 3933 N N . SER C 1 81 ? 193.750 178.447 146.955 1.00 162.04 81 SER C N 1
ATOM 3934 C CA . SER C 1 81 ? 192.948 177.980 148.113 1.00 150.59 81 SER C CA 1
ATOM 3935 C C . SER C 1 81 ? 191.508 178.485 147.982 1.00 128.05 81 SER C C 1
ATOM 3936 O O . SER C 1 81 ? 191.326 179.635 147.529 1.00 115.79 81 SER C O 1
ATOM 3939 N N . GLY C 1 82 ? 190.534 177.671 148.394 1.00 123.17 82 GLY C N 1
ATOM 3940 C CA . GLY C 1 82 ? 189.117 178.075 148.500 1.00 128.26 82 GLY C CA 1
ATOM 3941 C C . GLY C 1 82 ? 188.521 178.331 147.133 1.00 116.80 82 GLY C C 1
ATOM 3942 O O . GLY C 1 82 ? 188.812 177.536 146.223 1.00 126.86 82 GLY C O 1
ATOM 3943 N N . LEU C 1 83 ? 187.738 179.405 146.972 1.00 110.76 83 LEU C N 1
ATOM 3944 C CA . LEU C 1 83 ? 187.072 179.713 145.680 1.00 94.82 83 LEU C CA 1
ATOM 3945 C C . LEU C 1 83 ? 188.112 179.671 144.564 1.00 94.13 83 LEU C C 1
ATOM 3946 O O . LEU C 1 83 ? 187.850 178.942 143.601 1.00 97.41 83 LEU C O 1
ATOM 3951 N N . GLU C 1 84 ? 189.267 180.326 144.718 1.00 94.14 84 GLU C N 1
ATOM 3952 C CA . GLU C 1 84 ? 190.272 180.402 143.625 1.00 105.54 84 GLU C CA 1
ATOM 3953 C C . GLU C 1 84 ? 190.601 178.990 143.111 1.00 102.29 84 GLU C C 1
ATOM 3954 O O . GLU C 1 84 ? 190.629 178.829 141.884 1.00 120.25 84 GLU C O 1
ATOM 3960 N N . ASP C 1 85 ? 190.805 177.997 143.978 1.00 100.15 85 ASP C N 1
ATOM 3961 C CA . ASP C 1 85 ? 191.085 176.603 143.537 1.00 106.61 85 ASP C CA 1
ATOM 3962 C C . ASP C 1 85 ? 189.803 175.992 142.964 1.00 96.91 85 ASP C C 1
ATOM 3963 O O . ASP C 1 85 ? 189.916 175.276 141.962 1.00 119.21 85 ASP C O 1
ATOM 3968 N N . ILE C 1 86 ? 188.633 176.262 143.544 1.00 84.62 86 ILE C N 1
ATOM 3969 C CA . ILE C 1 86 ? 187.348 175.676 143.054 1.00 86.47 86 ILE C CA 1
ATOM 3970 C C . ILE C 1 86 ? 187.106 176.187 141.629 1.00 95.00 86 ILE C C 1
ATOM 3971 O O . ILE C 1 86 ? 186.664 175.383 140.789 1.00 103.75 86 ILE C O 1
ATOM 3976 N N . PHE C 1 87 ? 187.407 177.464 141.375 1.00 98.29 87 PHE C N 1
ATOM 3977 C CA . PHE C 1 87 ? 187.344 178.114 140.038 1.00 101.74 87 PHE C CA 1
ATOM 3978 C C . PHE C 1 87 ? 188.360 177.456 139.094 1.00 93.74 87 PHE C C 1
ATOM 3979 O O . PHE C 1 87 ? 187.953 177.062 137.988 1.00 105.42 87 PHE C O 1
ATOM 3987 N N . TYR C 1 88 ? 189.627 177.345 139.487 1.00 84.19 88 TYR C N 1
ATOM 3988 C CA . TYR C 1 88 ? 190.669 176.766 138.608 1.00 98.48 88 TYR C CA 1
ATOM 3989 C C . TYR C 1 88 ? 190.232 175.367 138.176 1.00 99.18 88 TYR C C 1
ATOM 3990 O O . TYR C 1 88 ? 190.353 175.071 136.979 1.00 116.16 88 TYR C O 1
ATOM 3999 N N . GLN C 1 89 ? 189.772 174.539 139.113 1.00 103.57 89 GLN C N 1
ATOM 4000 C CA . GLN C 1 89 ? 189.372 173.138 138.828 1.00 126.20 89 GLN C CA 1
ATOM 4001 C C . GLN C 1 89 ? 188.159 173.140 137.893 1.00 119.56 89 GLN C C 1
ATOM 4002 O O . GLN C 1 89 ? 188.124 172.286 136.991 1.00 122.18 89 GLN C O 1
ATOM 4008 N N . GLY C 1 90 ? 187.221 174.070 138.101 1.00 115.36 90 GLY C N 1
ATOM 4009 C CA . GLY C 1 90 ? 186.028 174.265 137.256 1.00 115.39 90 GLY C CA 1
ATOM 4010 C C . GLY C 1 90 ? 186.403 174.579 135.819 1.00 118.99 90 GLY C C 1
ATOM 4011 O O . GLY C 1 90 ? 186.065 173.772 134.938 1.00 126.50 90 GLY C O 1
ATOM 4012 N N . LEU C 1 91 ? 187.076 175.709 135.582 1.00 123.32 91 LEU C N 1
ATOM 4013 C CA . LEU C 1 91 ? 187.454 176.162 134.214 1.00 124.49 91 LEU C CA 1
ATOM 4014 C C . LEU C 1 91 ? 188.430 175.159 133.590 1.00 125.98 91 LEU C C 1
ATOM 4015 O O . LEU C 1 91 ? 188.276 174.892 132.386 1.00 151.64 91 LEU C O 1
ATOM 4020 N N . SER C 1 92 ? 189.372 174.607 134.361 1.00 117.00 92 SER C N 1
ATOM 4021 C CA . SER C 1 92 ? 190.313 173.574 133.861 1.00 125.41 92 SER C CA 1
ATOM 4022 C C . SER C 1 92 ? 189.509 172.509 133.113 1.00 130.60 92 SER C C 1
ATOM 4023 O O . SER C 1 92 ? 189.916 172.167 131.988 1.00 150.39 92 SER C O 1
ATOM 4026 N N . GLU C 1 93 ? 188.391 172.049 133.686 1.00 121.02 93 GLU C N 1
ATOM 4027 C CA . GLU C 1 93 ? 187.485 171.068 133.030 1.00 125.99 93 GLU C CA 1
ATOM 4028 C C . GLU C 1 93 ? 186.958 171.678 131.732 1.00 134.10 93 GLU C C 1
ATOM 4029 O O . GLU C 1 93 ? 187.110 171.025 130.684 1.00 149.8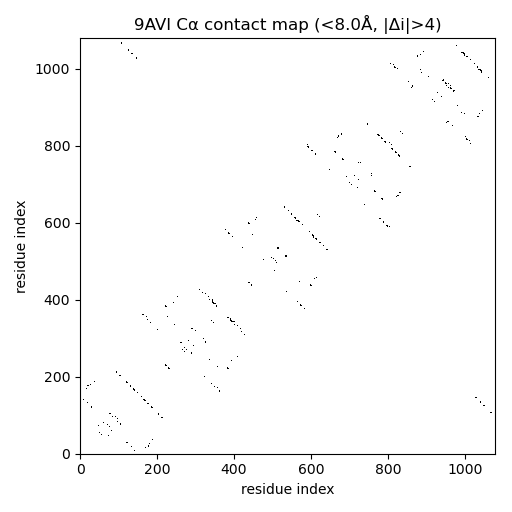7 93 GLU C O 1
ATOM 4035 N N . PHE C 1 94 ? 186.394 172.886 131.806 1.00 128.99 94 PHE C N 1
ATOM 4036 C CA . PHE C 1 94 ? 185.745 173.604 130.674 1.00 131.02 94 PHE C CA 1
ATOM 4037 C C . PHE C 1 94 ? 186.737 173.756 129.511 1.00 126.61 94 PHE C C 1
ATOM 4038 O O . PHE C 1 94 ? 186.377 173.379 128.388 1.00 139.73 94 PHE C O 1
ATOM 4046 N N . PHE C 1 95 ? 187.950 174.250 129.768 1.00 134.73 95 PHE C N 1
ATOM 4047 C CA . PHE C 1 95 ? 189.013 174.405 128.736 1.00 158.68 95 PHE C CA 1
ATOM 4048 C C . PHE C 1 95 ? 189.408 173.029 128.186 1.00 155.91 95 PHE C C 1
ATOM 4049 O O . PHE C 1 95 ? 189.540 172.904 126.957 1.00 168.19 95 PHE C O 1
ATOM 4057 N N . LYS C 1 96 ? 189.534 172.026 129.056 1.00 156.47 96 LYS C N 1
ATOM 4058 C CA . LYS C 1 96 ? 189.935 170.643 128.680 1.00 165.92 96 LYS C CA 1
ATOM 4059 C C . LYS C 1 96 ? 188.885 170.035 127.739 1.00 153.08 96 LYS C C 1
ATOM 4060 O O . LYS C 1 96 ? 189.293 169.304 126.814 1.00 163.06 96 LYS C O 1
ATOM 4066 N N . LEU C 1 97 ? 187.596 170.335 127.941 1.00 137.45 97 LEU C N 1
ATOM 4067 C CA . LEU C 1 97 ? 186.497 169.836 127.066 1.00 141.56 97 LEU C CA 1
ATOM 4068 C C . LEU C 1 97 ? 186.511 170.587 125.729 1.00 158.67 97 LEU C C 1
ATOM 4069 O O . LEU C 1 97 ? 186.636 169.902 124.689 1.00 175.21 97 LEU C O 1
ATOM 4074 N N . LYS C 1 98 ? 186.413 171.922 125.744 1.00 163.05 98 LYS C N 1
ATOM 4075 C CA . LYS C 1 98 ? 186.345 172.766 124.514 1.00 177.67 98 LYS C CA 1
ATOM 4076 C C . LYS C 1 98 ? 187.396 172.289 123.501 1.00 185.45 98 LYS C C 1
ATOM 4077 O O . LYS C 1 98 ? 187.034 172.116 122.321 1.00 200.76 98 LYS C O 1
ATOM 4083 N N . LYS C 1 99 ? 188.628 172.044 123.962 1.00 185.34 99 LYS C N 1
ATOM 4084 C CA . LYS C 1 99 ? 189.760 171.530 123.140 1.00 194.45 99 LYS C CA 1
ATOM 4085 C C . LYS C 1 99 ? 189.363 170.218 122.442 1.00 194.82 99 LYS C C 1
ATOM 4086 O O . LYS C 1 99 ? 189.854 169.989 121.318 1.00 205.61 99 LYS C O 1
ATOM 4092 N N . ARG C 1 100 ? 188.514 169.395 123.072 1.00 193.78 100 ARG C N 1
ATOM 4093 C CA . ARG C 1 100 ? 187.929 168.155 122.483 1.00 200.72 100 ARG C CA 1
ATOM 4094 C C . ARG C 1 100 ? 186.594 168.457 121.777 1.00 189.41 100 ARG C C 1
ATOM 4095 O O . ARG C 1 100 ? 185.750 167.542 121.717 1.00 189.06 100 ARG C O 1
ATOM 4103 N N . GLN C 1 101 ? 186.415 169.675 121.246 1.00 196.40 101 GLN C N 1
ATOM 4104 C CA . GLN C 1 101 ? 185.258 170.104 120.406 1.00 210.18 101 GLN C CA 1
ATOM 4105 C C . GLN C 1 101 ? 183.994 169.331 120.807 1.00 194.27 101 GLN C C 1
ATOM 4106 O O . GLN C 1 101 ? 183.445 168.594 119.961 1.00 199.99 101 GLN C O 1
ATOM 4112 N N . ALA C 1 102 ? 183.570 169.478 122.065 1.00 176.09 102 ALA C N 1
ATOM 4113 C CA . ALA C 1 102 ? 182.332 168.888 122.624 1.00 173.18 102 ALA C CA 1
ATOM 4114 C C . ALA C 1 102 ? 181.207 169.918 122.534 1.00 173.95 102 ALA C C 1
ATOM 4115 O O . ALA C 1 102 ? 181.466 171.105 122.338 1.00 170.47 102 ALA C O 1
ATOM 4117 N N . PRO C 1 103 ? 179.924 169.515 122.684 1.00 181.53 103 PRO C N 1
ATOM 4118 C CA . PRO C 1 103 ? 178.814 170.464 122.607 1.00 192.49 103 PRO C CA 1
ATOM 4119 C C . PRO C 1 103 ? 178.739 171.330 123.874 1.00 188.28 103 PRO C C 1
ATOM 4120 O O . PRO C 1 103 ? 178.900 170.790 124.955 1.00 193.03 103 PRO C O 1
ATOM 4124 N N . THR C 1 104 ? 178.509 172.638 123.704 1.00 191.08 104 THR C N 1
ATOM 4125 C CA . THR C 1 104 ? 178.361 173.645 124.796 1.00 200.67 104 THR C CA 1
ATOM 4126 C C . THR C 1 104 ? 177.626 173.012 125.983 1.00 195.43 104 THR C C 1
ATOM 4127 O O . THR C 1 104 ? 178.214 172.960 127.078 1.00 201.39 104 THR C O 1
ATOM 4131 N N . SER C 1 105 ? 176.404 172.520 125.741 1.00 190.86 105 SER C N 1
ATOM 4132 C CA . SER C 1 105 ? 175.534 171.817 126.724 1.00 194.00 105 SER C CA 1
ATOM 4133 C C . SER C 1 105 ? 176.377 170.901 127.619 1.00 183.02 105 SER C C 1
ATOM 4134 O O . SER C 1 105 ? 176.263 171.013 128.853 1.00 186.58 105 SER C O 1
ATOM 4137 N N . GLN C 1 106 ? 177.193 170.036 127.009 1.00 182.18 106 GLN C N 1
ATOM 4138 C CA . GLN C 1 106 ? 178.110 169.101 127.714 1.00 179.72 106 GLN C CA 1
ATOM 4139 C C . GLN C 1 106 ? 179.171 169.910 128.474 1.00 158.33 106 GLN C C 1
ATOM 4140 O O . GLN C 1 106 ? 179.315 169.665 129.690 1.00 147.99 106 GLN C O 1
ATOM 4146 N N . MET C 1 107 ? 179.854 170.849 127.800 1.00 146.23 107 MET C N 1
ATOM 4147 C CA . MET C 1 107 ? 180.938 171.685 128.396 1.00 138.76 107 MET C CA 1
ATOM 4148 C C . MET C 1 107 ? 180.460 172.262 129.733 1.00 133.56 107 MET C C 1
ATOM 4149 O O . MET C 1 107 ? 181.178 172.085 130.733 1.00 137.99 107 MET C O 1
ATOM 4154 N N . ILE C 1 108 ? 179.286 172.900 129.754 1.00 122.59 108 ILE C N 1
ATOM 4155 C CA . ILE C 1 108 ? 178.708 173.517 130.987 1.00 120.70 108 ILE C CA 1
ATOM 4156 C C . ILE C 1 108 ? 178.431 172.402 132.001 1.00 124.92 108 ILE C C 1
ATOM 4157 O O . ILE C 1 108 ? 178.972 172.509 133.107 1.00 121.16 108 ILE C O 1
ATOM 4162 N N . GLU C 1 109 ? 177.679 171.361 131.628 1.00 142.66 109 GLU C N 1
ATOM 4163 C CA . GLU C 1 109 ? 177.314 170.246 132.547 1.00 154.73 109 GLU C CA 1
ATOM 4164 C C . GLU C 1 109 ? 178.588 169.733 133.228 1.00 142.25 109 GLU C C 1
ATOM 4165 O O . GLU C 1 109 ? 178.608 169.690 134.474 1.00 147.63 109 GLU C O 1
ATOM 4171 N N . GLY C 1 110 ? 179.611 169.402 132.431 1.00 130.95 110 GLY C N 1
ATOM 4172 C CA . GLY C 1 110 ? 180.941 168.969 132.901 1.00 130.46 110 GLY C CA 1
ATOM 4173 C C . GLY C 1 110 ? 181.511 169.922 133.936 1.00 121.79 110 GLY C C 1
ATOM 4174 O O . GLY C 1 110 ? 181.685 169.491 135.086 1.00 126.81 110 GLY C O 1
ATOM 4175 N N . THR C 1 111 ? 181.718 171.192 133.572 1.00 115.50 111 THR C N 1
ATOM 4176 C CA . THR C 1 111 ? 182.348 172.219 134.449 1.00 114.56 111 THR C CA 1
ATOM 4177 C C . THR C 1 111 ? 181.526 172.422 135.728 1.00 107.75 111 THR C C 1
ATOM 4178 O O . THR C 1 111 ? 182.121 172.878 136.709 1.00 113.95 111 THR C O 1
ATOM 4182 N N . GLU C 1 112 ? 180.218 172.147 135.689 1.00 111.25 112 GLU C N 1
ATOM 4183 C CA . GLU C 1 112 ? 179.274 172.320 136.825 1.00 117.80 112 GLU C CA 1
ATOM 4184 C C . GLU C 1 112 ? 179.336 171.098 137.753 1.00 118.87 112 GLU C C 1
ATOM 4185 O O . GLU C 1 112 ? 178.898 171.247 138.915 1.00 131.65 112 GLU C O 1
ATOM 4191 N N . ARG C 1 113 ? 179.831 169.943 137.276 1.00 116.83 113 ARG C N 1
ATOM 4192 C CA . ARG C 1 113 ? 180.025 168.723 138.112 1.00 111.82 113 ARG C CA 1
ATOM 4193 C C . ARG C 1 113 ? 181.346 168.884 138.867 1.00 101.55 113 ARG C C 1
ATOM 4194 O O . ARG C 1 113 ? 181.364 168.591 140.074 1.00 105.95 113 ARG C O 1
ATOM 4202 N N . ILE C 1 114 ? 182.403 169.337 138.191 1.00 96.17 114 ILE C N 1
ATOM 4203 C CA . ILE C 1 114 ? 183.776 169.345 138.769 1.00 96.98 114 ILE C CA 1
ATOM 4204 C C . ILE C 1 114 ? 183.949 170.558 139.684 1.00 100.50 114 ILE C C 1
ATOM 4205 O O . ILE C 1 114 ? 185.065 170.681 140.246 1.00 106.77 114 ILE C O 1
ATOM 4210 N N . LEU C 1 115 ? 182.940 171.432 139.814 1.00 95.12 115 LEU C N 1
ATOM 4211 C CA . LEU C 1 115 ? 182.957 172.488 140.864 1.00 99.46 115 LEU C CA 1
ATOM 4212 C C . LEU C 1 115 ? 181.805 172.306 141.855 1.00 98.29 115 LEU C C 1
ATOM 4213 O O . LEU C 1 115 ? 181.685 173.170 142.715 1.00 120.09 115 LEU C O 1
ATOM 4218 N N . ARG C 1 116 ? 181.005 171.245 141.760 1.00 101.77 116 ARG C N 1
ATOM 4219 C CA . ARG C 1 116 ? 180.253 170.691 142.923 1.00 111.40 116 ARG C CA 1
ATOM 4220 C C . ARG C 1 116 ? 181.145 169.683 143.655 1.00 107.91 116 ARG C C 1
ATOM 4221 O O . ARG C 1 116 ? 180.808 169.321 144.790 1.00 125.97 116 ARG C O 1
ATOM 4229 N N . VAL C 1 117 ? 182.213 169.232 142.992 1.00 97.20 117 VAL C N 1
ATOM 4230 C CA . VAL C 1 117 ? 183.270 168.304 143.488 1.00 88.70 117 VAL C CA 1
ATOM 4231 C C . VAL C 1 117 ? 184.482 169.157 143.878 1.00 89.81 117 VAL C C 1
ATOM 4232 O O . VAL C 1 117 ? 185.616 168.644 143.878 1.00 92.41 117 VAL C O 1
ATOM 4236 N N . GLY C 1 118 ? 184.253 170.450 144.106 1.00 86.96 118 GLY C N 1
ATOM 4237 C CA . GLY C 1 118 ? 185.243 171.383 144.667 1.00 87.67 118 GLY C CA 1
ATOM 4238 C C . GLY C 1 118 ? 184.666 172.151 145.837 1.00 89.78 118 GLY C C 1
ATOM 4239 O O . GLY C 1 118 ? 185.441 172.434 146.766 1.00 99.84 118 GLY C O 1
ATOM 4240 N N . LEU C 1 119 ? 183.369 172.478 145.802 1.00 89.95 119 LEU C N 1
ATOM 4241 C CA . LEU C 1 119 ? 182.657 173.168 146.911 1.00 106.66 119 LEU C CA 1
ATOM 4242 C C . LEU C 1 119 ? 182.288 172.170 148.005 1.00 120.00 119 LEU C C 1
ATOM 4243 O O . LEU C 1 119 ? 181.695 172.618 149.003 1.00 156.88 119 LEU C O 1
ATOM 4248 N N . SER C 1 120 ? 182.504 170.875 147.780 1.00 108.80 120 SER C N 1
ATOM 4249 C CA . SER C 1 120 ? 182.172 169.802 148.742 1.00 105.29 120 SER C CA 1
ATOM 4250 C C . SER C 1 120 ? 183.441 169.146 149.267 1.00 92.80 120 SER C C 1
ATOM 4251 O O . SER C 1 120 ? 183.357 168.484 150.312 1.00 122.10 120 SER C O 1
ATOM 4254 N N . ARG C 1 121 ? 184.550 169.302 148.557 1.00 86.67 121 ARG C N 1
ATOM 4255 C CA . ARG C 1 121 ? 185.868 168.768 148.960 1.00 92.42 121 ARG C CA 1
ATOM 4256 C C . ARG C 1 121 ? 186.683 169.902 149.582 1.00 91.41 121 ARG C C 1
ATOM 4257 O O . ARG C 1 121 ? 187.904 169.704 149.770 1.00 109.26 121 ARG C O 1
ATOM 4265 N N . ASP C 1 122 ? 186.071 171.065 149.831 1.00 84.71 122 ASP C N 1
ATOM 4266 C CA . ASP C 1 122 ? 186.712 172.147 150.626 1.00 89.52 122 ASP C CA 1
ATOM 4267 C C . ASP C 1 122 ? 185.804 172.572 151.771 1.00 93.98 122 ASP C C 1
ATOM 4268 O O . ASP C 1 122 ? 186.323 173.256 152.675 1.00 93.88 122 ASP C O 1
ATOM 4273 N N . GLN C 1 123 ? 184.517 172.205 151.749 1.00 97.83 123 GLN C N 1
ATOM 4274 C CA . GLN C 1 123 ? 183.639 172.346 152.939 1.00 96.02 123 GLN C CA 1
ATOM 4275 C C . GLN C 1 123 ? 184.215 171.432 154.016 1.00 99.07 123 GLN C C 1
ATOM 4276 O O . GLN C 1 123 ? 184.565 171.945 155.091 1.00 117.82 123 GLN C O 1
ATOM 4282 N N . GLY C 1 124 ? 184.428 170.163 153.669 1.00 103.19 124 GLY C N 1
ATOM 4283 C CA . GLY C 1 124 ? 185.026 169.127 154.531 1.00 115.01 124 GLY C CA 1
ATOM 4284 C C . GLY C 1 124 ? 186.320 169.550 155.216 1.00 110.32 124 GLY C C 1
ATOM 4285 O O . GLY C 1 124 ? 186.623 168.957 156.282 1.00 148.11 124 GLY C O 1
ATOM 4286 N N . SER C 1 125 ? 187.085 170.477 154.639 1.00 89.90 125 SER C N 1
ATOM 4287 C CA . SER C 1 125 ? 188.427 170.866 155.139 1.00 110.19 125 SER C CA 1
ATOM 4288 C C . SER C 1 125 ? 188.371 172.182 155.924 1.00 106.54 125 SER C C 1
ATOM 4289 O O . SER C 1 125 ? 189.416 172.563 156.496 1.00 120.96 125 SER C O 1
ATOM 4292 N N . LEU C 1 126 ? 187.232 172.873 155.907 1.00 103.16 126 LEU C N 1
ATOM 4293 C CA . LEU C 1 126 ? 186.972 174.064 156.758 1.00 105.69 126 LEU C CA 1
ATOM 4294 C C . LEU C 1 126 ? 186.415 173.583 158.092 1.00 98.22 126 LEU C C 1
ATOM 4295 O O . LEU C 1 126 ? 186.875 174.082 159.137 1.00 104.05 126 LEU C O 1
ATOM 4300 N N . GLU C 1 127 ? 185.458 172.654 158.023 1.00 85.88 127 GLU C N 1
ATOM 4301 C CA . GLU C 1 127 ? 184.761 172.039 159.174 1.00 83.65 127 GLU C CA 1
ATOM 4302 C C . GLU C 1 127 ? 185.681 170.989 159.806 1.00 93.88 127 GLU C C 1
ATOM 4303 O O . GLU C 1 127 ? 185.239 169.826 159.923 1.00 108.18 127 GLU C O 1
ATOM 4309 N N . TYR C 1 128 ? 186.916 171.352 160.175 1.00 102.47 128 TYR C N 1
ATOM 4310 C CA . TYR C 1 128 ? 187.983 170.375 160.518 1.00 110.61 128 TYR C CA 1
ATOM 4311 C C . TYR C 1 128 ? 187.558 169.593 161.752 1.00 117.14 128 TYR C C 1
ATOM 4312 O O . TYR C 1 128 ? 187.572 168.333 161.690 1.00 147.48 128 TYR C O 1
ATOM 4321 N N . GLY C 1 129 ? 187.227 170.320 162.826 1.00 92.80 129 GLY C N 1
ATOM 4322 C CA . GLY C 1 129 ? 186.951 169.753 164.161 1.00 81.88 129 GLY C CA 1
ATOM 4323 C C . GLY C 1 129 ? 185.516 169.963 164.583 1.00 63.55 129 GLY C C 1
ATOM 4324 O O . GLY C 1 129 ? 185.202 169.761 165.742 1.00 65.67 129 GLY C O 1
ATOM 4325 N N . LEU C 1 130 ? 184.668 170.407 163.679 1.00 63.07 130 LEU C N 1
ATOM 4326 C CA . LEU C 1 130 ? 183.363 170.962 164.083 1.00 68.45 130 LEU C CA 1
ATOM 4327 C C . LEU C 1 130 ? 182.520 169.828 164.676 1.00 67.80 130 LEU C C 1
ATOM 4328 O O . LEU C 1 130 ? 181.663 170.095 165.505 1.00 76.33 130 LEU C O 1
ATOM 4333 N N . GLY C 1 131 ? 182.784 168.589 164.297 1.00 75.15 131 GLY C N 1
ATOM 4334 C CA . GLY C 1 131 ? 181.991 167.451 164.783 1.00 82.65 131 GLY C CA 1
ATOM 4335 C C . GLY C 1 131 ? 182.393 167.057 166.185 1.00 75.79 131 GLY C C 1
ATOM 4336 O O . GLY C 1 131 ? 181.503 166.632 166.933 1.00 87.98 131 GLY C O 1
ATOM 4337 N N . THR C 1 132 ? 183.688 167.124 166.491 1.00 58.60 132 THR C N 1
ATOM 4338 C CA . THR C 1 132 ? 184.249 166.931 167.851 1.00 51.37 132 THR C CA 1
ATOM 4339 C C . THR C 1 132 ? 183.589 167.883 168.864 1.00 50.61 132 THR C C 1
ATOM 4340 O O . THR C 1 132 ? 183.142 167.432 169.919 1.00 57.84 132 THR C O 1
ATOM 4344 N N . LEU C 1 133 ? 183.603 169.177 168.600 1.00 46.51 133 LEU C N 1
ATOM 4345 C CA . LEU C 1 133 ? 182.891 170.155 169.431 1.00 45.32 133 LEU C CA 1
ATOM 4346 C C . LEU C 1 133 ? 181.450 169.707 169.655 1.00 50.48 133 LEU C C 1
ATOM 4347 O O . LEU C 1 133 ? 180.888 170.104 170.674 1.00 67.12 133 LEU C O 1
ATOM 4352 N N . ALA C 1 134 ? 180.810 169.032 168.720 1.00 52.61 134 ALA C N 1
ATOM 4353 C CA . ALA C 1 134 ? 179.413 168.609 168.936 1.00 68.56 134 ALA C CA 1
ATOM 4354 C C . ALA C 1 134 ? 179.400 167.515 170.001 1.00 70.93 134 ALA C C 1
ATOM 4355 O O . ALA C 1 134 ? 178.516 167.582 170.874 1.00 90.52 134 ALA C O 1
ATOM 4357 N N . SER C 1 135 ? 180.311 166.537 169.901 1.00 59.46 135 SER C N 1
ATOM 4358 C CA . SER C 1 135 ? 180.489 165.457 170.901 1.00 61.94 135 SER C CA 1
ATOM 4359 C C . SER C 1 135 ? 180.837 166.086 172.257 1.00 61.37 135 SER C C 1
ATOM 4360 O O . SER C 1 135 ? 179.952 166.103 173.144 1.00 62.83 135 SER C O 1
ATOM 4363 N N . ILE C 1 136 ? 182.042 166.642 172.414 1.00 51.60 136 ILE C N 1
ATOM 4364 C CA . ILE C 1 136 ? 182.422 167.349 173.667 1.00 48.90 136 ILE C CA 1
ATOM 4365 C C . ILE C 1 136 ? 181.180 168.039 174.232 1.00 45.72 136 ILE C C 1
ATOM 4366 O O . ILE C 1 136 ? 180.885 167.915 175.396 1.00 53.78 136 ILE C O 1
ATOM 4371 N N . GLY C 1 137 ? 180.461 168.762 173.422 1.00 51.52 137 GLY C N 1
ATOM 4372 C CA . GLY C 1 137 ? 179.345 169.560 173.930 1.00 57.65 137 GLY C CA 1
ATOM 4373 C C . GLY C 1 137 ? 178.196 168.729 174.437 1.00 53.27 137 GLY C C 1
ATOM 4374 O O . GLY C 1 137 ? 177.435 169.268 175.247 1.00 71.84 137 GLY C O 1
ATOM 4375 N N . SER C 1 138 ? 177.973 167.548 173.885 1.00 61.33 138 SER C N 1
ATOM 4376 C CA . SER C 1 138 ? 176.758 166.753 174.170 1.00 84.61 138 SER C CA 1
ATOM 4377 C C . SER C 1 138 ? 177.067 165.776 175.308 1.00 80.39 138 SER C C 1
ATOM 4378 O O . SER C 1 138 ? 176.325 165.781 176.321 1.00 86.39 138 SER C O 1
ATOM 4381 N N . VAL C 1 139 ? 178.122 164.983 175.139 1.00 64.10 139 VAL C N 1
ATOM 4382 C CA . VAL C 1 139 ? 178.595 163.999 176.147 1.00 63.95 139 VAL C CA 1
ATOM 4383 C C . VAL C 1 139 ? 179.066 164.681 177.441 1.00 66.24 139 VAL C C 1
ATOM 4384 O O . VAL C 1 139 ? 178.641 164.231 178.511 1.00 91.88 139 VAL C O 1
ATOM 4388 N N . ALA C 1 140 ? 179.939 165.676 177.375 1.00 58.81 140 ALA C N 1
ATOM 4389 C CA . ALA C 1 140 ? 180.706 166.175 178.539 1.00 56.52 140 ALA C CA 1
ATOM 4390 C C . ALA C 1 140 ? 179.807 166.484 179.709 1.00 62.37 140 ALA C C 1
ATOM 4391 O O . ALA C 1 140 ? 180.218 166.237 180.835 1.00 61.25 140 ALA C O 1
ATOM 4393 N N . PRO C 1 141 ? 178.602 167.068 179.513 1.00 72.58 141 PRO C N 1
ATOM 4394 C CA . PRO C 1 141 ? 177.687 167.297 180.629 1.00 76.11 141 PRO C CA 1
ATOM 4395 C C . PRO C 1 141 ? 177.465 166.000 181.417 1.00 82.05 141 PRO C C 1
ATOM 4396 O O . PRO C 1 141 ? 177.600 166.061 182.621 1.00 77.27 141 PRO C O 1
ATOM 4400 N N . TYR C 1 142 ? 177.262 164.882 180.709 1.00 65.02 142 TYR C N 1
ATOM 4401 C CA . TYR C 1 142 ? 176.882 163.565 181.268 1.00 65.85 142 TYR C CA 1
ATOM 4402 C C . TYR C 1 142 ? 178.100 162.789 181.789 1.00 58.91 142 TYR C C 1
ATOM 4403 O O . TYR C 1 142 ? 177.920 161.974 182.684 1.00 67.55 142 TYR C O 1
ATOM 4412 N N . ILE C 1 143 ? 179.306 163.011 181.283 1.00 55.57 143 ILE C N 1
ATOM 4413 C CA . ILE C 1 143 ? 180.554 162.546 181.964 1.00 53.34 143 ILE C CA 1
ATOM 4414 C C . ILE C 1 143 ? 180.618 163.187 183.349 1.00 55.07 143 ILE C C 1
ATOM 4415 O O . ILE C 1 143 ? 180.960 162.499 184.323 1.00 58.95 143 ILE C O 1
ATOM 4420 N N . GLY C 1 144 ? 180.344 164.484 183.411 1.00 54.80 144 GLY C N 1
ATOM 4421 C CA . GLY C 1 144 ? 180.303 165.220 184.676 1.00 55.50 144 GLY C CA 1
ATOM 4422 C C . GLY C 1 144 ? 179.310 164.576 185.598 1.00 58.53 144 GLY C C 1
ATOM 4423 O O . GLY C 1 144 ? 179.685 164.269 186.740 1.00 68.19 144 GLY C O 1
ATOM 4424 N N . LEU C 1 145 ? 178.097 164.352 185.106 1.00 57.30 145 LEU C N 1
ATOM 4425 C CA . LEU C 1 145 ? 176.985 163.775 185.908 1.00 64.37 145 LEU C CA 1
ATOM 4426 C C . LEU C 1 145 ? 177.395 162.416 186.464 1.00 58.70 145 LEU C C 1
ATOM 4427 O O . LEU C 1 145 ? 177.054 162.138 187.610 1.00 66.70 145 LEU C O 1
ATOM 4432 N N . PHE C 1 146 ? 178.079 161.597 185.673 1.00 50.70 146 PHE C N 1
ATOM 4433 C CA . PHE C 1 146 ? 178.604 160.310 186.154 1.00 49.42 146 PHE C CA 1
ATOM 4434 C C . PHE C 1 146 ? 179.525 160.572 187.341 1.00 50.63 146 PHE C C 1
ATOM 4435 O O . PHE C 1 146 ? 179.385 159.892 188.368 1.00 62.56 146 PHE C O 1
ATOM 4443 N N . GLY C 1 147 ? 180.416 161.543 187.227 1.00 53.39 147 GLY C N 1
ATOM 4444 C CA . GLY C 1 147 ? 181.269 161.951 188.356 1.00 61.79 147 GLY C CA 1
ATOM 4445 C C . GLY C 1 147 ? 180.431 162.343 189.564 1.00 56.03 147 GLY C C 1
ATOM 4446 O O . GLY C 1 147 ? 180.742 161.898 190.682 1.00 53.33 147 GLY C O 1
ATOM 4447 N N . THR C 1 148 ? 179.391 163.131 189.344 1.00 53.02 148 THR C N 1
ATOM 4448 C CA . THR C 1 148 ? 178.497 163.587 190.429 1.00 65.89 148 THR C CA 1
ATOM 4449 C C . THR C 1 148 ? 177.925 162.356 191.130 1.00 65.31 148 THR C C 1
ATOM 4450 O O . THR C 1 148 ? 178.037 162.268 192.361 1.00 71.47 148 THR C O 1
ATOM 4454 N N . VAL C 1 149 ? 177.306 161.456 190.378 1.00 63.24 149 VAL C N 1
ATOM 4455 C CA . VAL C 1 149 ? 176.642 160.255 190.950 1.00 58.84 149 VAL C CA 1
ATOM 4456 C C . VAL C 1 149 ? 177.696 159.429 191.683 1.00 57.73 149 VAL C C 1
ATOM 4457 O O . VAL C 1 149 ? 177.452 159.106 192.833 1.00 67.39 149 VAL C O 1
ATOM 4461 N N . TRP C 1 150 ? 178.843 159.146 191.089 1.00 57.85 150 TRP C N 1
ATOM 4462 C CA . TRP C 1 150 ? 179.905 158.424 191.827 1.00 66.43 150 TRP C CA 1
ATOM 4463 C C . TRP C 1 150 ? 180.206 159.125 193.144 1.00 71.36 150 TRP C C 1
ATOM 4464 O O . TRP C 1 150 ? 180.480 158.425 194.126 1.00 91.43 150 TRP C O 1
ATOM 4475 N N . GLY C 1 151 ? 180.175 160.454 193.152 1.00 71.99 151 GLY C N 1
ATOM 4476 C CA . GLY C 1 151 ? 180.488 161.259 194.344 1.00 79.87 151 GLY C CA 1
ATOM 4477 C C . GLY C 1 151 ? 179.424 161.138 195.415 1.00 73.90 151 GLY C C 1
ATOM 4478 O O . GLY C 1 151 ? 179.793 160.885 196.575 1.00 85.47 151 GLY C O 1
ATOM 4479 N N . ILE C 1 152 ? 178.159 161.324 195.051 1.00 65.94 152 ILE C N 1
ATOM 4480 C CA . ILE C 1 152 ? 177.017 161.234 196.001 1.00 77.19 152 ILE C CA 1
ATOM 4481 C C . ILE C 1 152 ? 176.938 159.799 196.552 1.00 92.81 152 ILE C C 1
ATOM 4482 O O . ILE C 1 152 ? 176.384 159.604 197.654 1.00 116.07 152 ILE C O 1
ATOM 4487 N N . MET C 1 153 ? 177.484 158.834 195.819 1.00 89.62 153 MET C N 1
ATOM 4488 C CA . MET C 1 153 ? 177.421 157.387 196.107 1.00 85.16 153 MET C CA 1
ATOM 4489 C C . MET C 1 153 ? 178.715 156.930 196.790 1.00 90.21 153 MET C C 1
ATOM 4490 O O . MET C 1 153 ? 178.813 155.737 197.069 1.00 106.03 153 MET C O 1
ATOM 4495 N N . ASN C 1 154 ? 179.689 157.815 197.013 1.00 93.55 154 ASN C N 1
ATOM 4496 C CA . ASN C 1 154 ? 180.847 157.546 197.907 1.00 115.86 154 ASN C CA 1
ATOM 4497 C C . ASN C 1 154 ? 180.738 158.469 199.117 1.00 131.70 154 ASN C C 1
ATOM 4498 O O . ASN C 1 154 ? 181.718 158.564 199.893 1.00 151.80 154 ASN C O 1
ATOM 4503 N N . ALA C 1 155 ? 179.584 159.118 199.261 1.00 123.74 155 ALA C N 1
ATOM 4504 C CA . ALA C 1 155 ? 179.100 159.687 200.532 1.00 140.59 155 ALA C CA 1
ATOM 4505 C C . ALA C 1 155 ? 178.299 158.593 201.234 1.00 142.85 155 ALA C C 1
ATOM 4506 O O . ALA C 1 155 ? 178.821 158.000 202.190 1.00 151.24 155 ALA C O 1
ATOM 4508 N N . PHE C 1 156 ? 177.114 158.290 200.706 1.00 130.74 156 PHE C N 1
ATOM 4509 C CA . PHE C 1 156 ? 176.090 157.451 201.374 1.00 129.96 156 PHE C CA 1
ATOM 4510 C C . PHE C 1 156 ? 176.721 156.102 201.737 1.00 134.18 156 PHE C C 1
ATOM 4511 O O . PHE C 1 156 ? 176.595 155.691 202.901 1.00 154.43 156 PHE C O 1
ATOM 4519 N N . ILE C 1 157 ? 177.459 155.480 200.816 1.00 132.11 157 ILE C N 1
ATOM 4520 C CA . ILE C 1 157 ? 178.250 154.246 201.110 1.00 142.51 157 ILE C CA 1
ATOM 4521 C C . ILE C 1 157 ? 179.157 154.504 202.324 1.00 157.46 157 ILE C C 1
ATOM 4522 O O . ILE C 1 157 ? 179.275 153.588 203.162 1.00 172.23 157 ILE C O 1
ATOM 4527 N N . GLY C 1 158 ? 179.743 155.699 202.437 1.00 169.60 158 GLY C N 1
ATOM 4528 C CA . GLY C 1 158 ? 180.556 156.118 203.598 1.00 194.54 158 GLY C CA 1
ATOM 4529 C C . GLY C 1 158 ? 179.723 156.371 204.850 1.00 207.48 158 GLY C C 1
ATOM 4530 O O . GLY C 1 158 ? 180.141 155.902 205.933 1.00 218.94 158 GLY C O 1
ATOM 4531 N N . LEU C 1 159 ? 178.602 157.094 204.716 1.00 207.40 159 LEU C N 1
ATOM 4532 C CA . LEU C 1 159 ? 177.708 157.550 205.824 1.00 215.24 159 LEU C CA 1
ATOM 4533 C C . LEU C 1 159 ? 177.375 156.384 206.766 1.00 232.70 159 LEU C C 1
ATOM 4534 O O . LEU C 1 159 ? 177.475 156.579 207.990 1.00 247.22 159 LEU C O 1
ATOM 4539 N N . ALA C 1 160 ? 176.977 155.231 206.218 1.00 242.34 160 ALA C N 1
ATOM 4540 C CA . ALA C 1 160 ? 176.592 154.011 206.970 1.00 255.58 160 ALA C CA 1
ATOM 4541 C C . ALA C 1 160 ? 177.607 153.722 208.086 1.00 267.59 160 ALA C C 1
ATOM 4542 O O . ALA C 1 160 ? 177.172 153.526 209.239 1.00 262.83 160 ALA C O 1
ATOM 4544 N N . ALA C 1 161 ? 178.904 153.745 207.756 1.00 284.52 161 ALA C N 1
ATOM 4545 C CA . ALA C 1 161 ? 180.034 153.320 208.621 1.00 301.05 161 ALA C CA 1
ATOM 4546 C C . ALA C 1 161 ? 180.097 154.146 209.915 1.00 319.22 161 ALA C C 1
ATOM 4547 O O . ALA C 1 161 ? 180.294 153.530 210.982 1.00 316.43 161 ALA C O 1
ATOM 4549 N N . VAL C 1 162 ? 179.944 155.476 209.832 1.00 344.86 162 VAL C N 1
ATOM 4550 C CA . VAL C 1 162 ? 180.208 156.421 210.964 1.00 363.98 162 VAL C CA 1
ATOM 4551 C C . VAL C 1 162 ? 179.176 156.205 212.080 1.00 376.58 162 VAL C C 1
ATOM 4552 O O . VAL C 1 162 ? 178.038 155.784 211.776 1.00 372.32 162 VAL C O 1
ATOM 4556 N N . ASP C 1 163 ? 179.578 156.501 213.320 1.00 389.61 163 ASP C N 1
ATOM 4557 C CA . ASP C 1 163 ? 178.722 156.468 214.538 1.00 394.99 163 ASP C CA 1
ATOM 4558 C C . ASP C 1 163 ? 177.563 157.467 214.394 1.00 385.71 163 ASP C C 1
ATOM 4559 O O . ASP C 1 163 ? 176.420 157.084 214.721 1.00 371.10 163 ASP C O 1
ATOM 4564 N N . GLN C 1 164 ? 177.845 158.690 213.924 1.00 379.81 164 GLN C N 1
ATOM 4565 C CA . GLN C 1 164 ? 176.878 159.822 213.917 1.00 372.05 164 GLN C CA 1
ATOM 4566 C C . GLN C 1 164 ? 176.790 160.456 212.523 1.00 351.53 164 GLN C C 1
ATOM 4567 O O . GLN C 1 164 ? 177.838 160.886 211.983 1.00 346.10 164 GLN C O 1
ATOM 4573 N N . VAL C 1 165 ? 175.561 160.568 212.009 1.00 331.88 165 VAL C N 1
ATOM 4574 C CA . VAL C 1 165 ? 175.235 161.136 210.667 1.00 317.54 165 VAL C CA 1
ATOM 4575 C C . VAL C 1 165 ? 175.001 162.649 210.808 1.00 300.40 165 VAL C C 1
ATOM 4576 O O . VAL C 1 165 ? 173.874 163.121 210.541 1.00 281.96 165 VAL C O 1
ATOM 4580 N N . THR C 1 166 ? 176.037 163.390 211.213 1.00 293.55 166 THR C N 1
ATOM 4581 C CA . THR C 1 166 ? 176.069 164.875 211.126 1.00 288.54 166 THR C CA 1
ATOM 4582 C C . THR C 1 166 ? 176.064 165.242 209.640 1.00 270.21 166 THR C C 1
ATOM 4583 O O . THR C 1 166 ? 176.799 164.581 208.877 1.00 267.29 166 THR C O 1
ATOM 4587 N N . LEU C 1 167 ? 175.252 166.221 209.234 1.00 249.22 167 LEU C N 1
ATOM 4588 C CA . LEU C 1 167 ? 175.286 166.751 207.844 1.00 232.70 167 LEU C CA 1
ATOM 4589 C C . LEU C 1 167 ? 176.759 167.023 207.502 1.00 203.62 167 LEU C C 1
ATOM 4590 O O . LEU C 1 167 ? 177.246 166.455 206.517 1.00 206.98 167 LEU C O 1
ATOM 4595 N N . ALA C 1 168 ? 177.468 167.724 208.394 1.00 192.49 168 ALA C N 1
ATOM 4596 C CA . ALA C 1 168 ? 178.922 168.020 208.333 1.00 197.43 168 ALA C CA 1
ATOM 4597 C C . ALA C 1 168 ? 179.767 166.793 207.945 1.00 190.89 168 ALA C C 1
ATOM 4598 O O . ALA C 1 168 ? 180.844 167.010 207.359 1.00 192.06 168 ALA C O 1
ATOM 4600 N N . THR C 1 169 ? 179.346 165.565 208.284 1.00 196.07 169 THR C N 1
ATOM 4601 C CA . THR C 1 169 ? 180.041 164.310 207.871 1.00 205.32 169 THR C CA 1
ATOM 4602 C C . THR C 1 169 ? 180.002 164.168 206.342 1.00 196.55 169 THR C C 1
ATOM 4603 O O . THR C 1 169 ? 181.078 163.960 205.743 1.00 193.07 169 THR C O 1
ATOM 4607 N N . VAL C 1 170 ? 178.806 164.254 205.747 1.00 175.27 170 VAL C N 1
ATOM 4608 C CA . VAL C 1 170 ? 178.556 163.962 204.301 1.00 152.04 170 VAL C CA 1
ATOM 4609 C C . VAL C 1 170 ? 179.063 165.132 203.439 1.00 148.32 170 VAL C C 1
ATOM 4610 O O . VAL C 1 170 ? 179.741 164.857 202.430 1.00 151.40 170 VAL C O 1
ATOM 4614 N N . ALA C 1 171 ? 178.795 166.379 203.855 1.00 150.43 171 ALA C N 1
ATOM 4615 C CA . ALA C 1 171 ? 178.901 167.618 203.041 1.00 148.52 171 ALA C CA 1
ATOM 4616 C C . ALA C 1 171 ? 180.238 167.707 202.313 1.00 147.08 171 ALA C C 1
ATOM 4617 O O . ALA C 1 171 ? 180.246 168.029 201.132 1.00 157.33 171 ALA C O 1
ATOM 4619 N N . PRO C 1 172 ? 181.403 167.444 202.951 1.00 164.72 172 PRO C N 1
ATOM 4620 C CA . PRO C 1 172 ? 182.680 167.472 202.234 1.00 177.36 172 PRO C CA 1
ATOM 4621 C C . PRO C 1 172 ? 182.691 166.540 201.012 1.00 167.25 172 PRO C C 1
ATOM 4622 O O . PRO C 1 172 ? 183.363 166.868 200.060 1.00 167.46 172 PRO C O 1
ATOM 4626 N N . GLY C 1 173 ? 181.952 165.425 201.076 1.00 150.36 173 GLY C N 1
ATOM 4627 C CA . GLY C 1 173 ? 181.791 164.449 199.980 1.00 137.71 173 GLY C CA 1
ATOM 4628 C C . GLY C 1 173 ? 180.768 164.876 198.934 1.00 120.36 173 GLY C C 1
ATOM 4629 O O . GLY C 1 173 ? 180.964 164.516 197.765 1.00 119.13 173 GLY C O 1
ATOM 4630 N N . ILE C 1 174 ? 179.698 165.579 199.323 1.00 109.23 174 ILE C N 1
ATOM 4631 C CA . ILE C 1 174 ? 178.651 166.088 198.385 1.00 104.87 174 ILE C CA 1
ATOM 4632 C C . ILE C 1 174 ? 179.268 167.160 197.479 1.00 105.78 174 ILE C C 1
ATOM 4633 O O . ILE C 1 174 ? 179.020 167.102 196.275 1.00 126.78 174 ILE C O 1
ATOM 4638 N N . ALA C 1 175 ? 180.060 168.083 198.028 1.00 100.58 175 ALA C N 1
ATOM 4639 C CA . ALA C 1 175 ? 180.792 169.119 197.266 1.00 100.59 175 ALA C CA 1
ATOM 4640 C C . ALA C 1 175 ? 181.561 168.468 196.111 1.00 105.55 175 ALA C C 1
ATOM 4641 O O . ALA C 1 175 ? 181.248 168.758 194.945 1.00 108.77 175 ALA C O 1
ATOM 4643 N N . GLU C 1 176 ? 182.486 167.562 196.427 1.00 117.03 176 GLU C N 1
ATOM 4644 C CA . GLU C 1 176 ? 183.380 166.903 195.436 1.00 133.66 176 GLU C CA 1
ATOM 4645 C C . GLU C 1 176 ? 182.568 166.207 194.332 1.00 104.80 176 GLU C C 1
ATOM 4646 O O . GLU C 1 176 ? 183.165 165.916 193.283 1.00 130.73 176 GLU C O 1
ATOM 4652 N N . ALA C 1 177 ? 181.283 165.946 194.541 1.00 79.19 177 ALA C N 1
ATOM 4653 C CA . ALA C 1 177 ? 180.342 165.546 193.472 1.00 93.56 177 ALA C CA 1
ATOM 4654 C C . ALA C 1 177 ? 179.998 166.736 192.575 1.00 96.72 177 ALA C C 1
ATOM 4655 O O . ALA C 1 177 ? 180.162 166.614 191.344 1.00 111.28 177 ALA C O 1
ATOM 4657 N N . LEU C 1 178 ? 179.458 167.808 193.160 1.00 90.87 178 LEU C N 1
ATOM 4658 C CA . LEU C 1 178 ? 178.995 169.002 192.408 1.00 81.13 178 LEU C CA 1
ATOM 4659 C C . LEU C 1 178 ? 180.163 169.571 191.610 1.00 77.40 178 LEU C C 1
ATOM 4660 O O . LEU C 1 178 ? 179.941 170.020 190.492 1.00 80.09 178 LEU C O 1
ATOM 4665 N N . ILE C 1 179 ? 181.370 169.551 192.150 1.00 76.43 179 ILE C N 1
ATOM 4666 C CA . ILE C 1 179 ? 182.540 170.050 191.383 1.00 80.37 179 ILE C CA 1
ATOM 4667 C C . ILE C 1 179 ? 182.536 169.364 190.018 1.00 75.06 179 ILE C C 1
ATOM 4668 O O . ILE C 1 179 ? 182.588 170.077 189.028 1.00 79.75 179 ILE C O 1
ATOM 4673 N N . ALA C 1 180 ? 182.405 168.043 189.974 1.00 80.40 180 ALA C N 1
ATOM 4674 C CA . ALA C 1 180 ? 182.452 167.267 188.716 1.00 79.13 180 ALA C CA 1
ATOM 4675 C C . ALA C 1 180 ? 181.323 167.715 187.789 1.00 69.98 180 ALA C C 1
ATOM 4676 O O . ALA C 1 180 ? 181.648 167.961 186.622 1.00 79.21 180 ALA C O 1
ATOM 4678 N N . THR C 1 181 ? 180.080 167.886 188.252 1.00 60.77 181 THR C N 1
ATOM 4679 C CA . THR C 1 181 ? 179.001 168.340 187.328 1.00 68.42 181 THR C CA 1
ATOM 4680 C C . THR C 1 181 ? 179.251 169.779 186.848 1.00 65.10 181 THR C C 1
ATOM 4681 O O . THR C 1 181 ? 178.921 170.064 185.698 1.00 67.68 181 THR C O 1
ATOM 4685 N N . ALA C 1 182 ? 179.802 170.649 187.686 1.00 63.03 182 ALA C N 1
ATOM 4686 C CA . ALA C 1 182 ? 180.194 172.021 187.300 1.00 58.52 182 ALA C CA 1
ATOM 4687 C C . ALA C 1 182 ? 181.244 171.946 186.195 1.00 55.71 182 ALA C C 1
ATOM 4688 O O . ALA C 1 182 ? 181.017 172.585 185.157 1.00 67.88 182 ALA C O 1
ATOM 4690 N N . ILE C 1 183 ? 182.348 171.227 186.411 1.00 52.15 183 ILE C N 1
ATOM 4691 C CA . ILE C 1 183 ? 183.423 171.052 185.384 1.00 55.03 183 ILE C CA 1
ATOM 4692 C C . ILE C 1 183 ? 182.762 170.490 184.121 1.00 53.43 183 ILE C C 1
ATOM 4693 O O . ILE C 1 183 ? 183.139 170.937 183.019 1.00 57.65 183 ILE C O 1
ATOM 4698 N N . GLY C 1 184 ? 181.798 169.583 184.275 1.00 49.97 184 GLY C N 1
ATOM 4699 C CA . GLY C 1 184 ? 181.085 168.968 183.146 1.00 53.61 184 GLY C CA 1
ATOM 4700 C C . GLY C 1 184 ? 180.385 169.992 182.281 1.00 57.94 184 GLY C C 1
ATOM 4701 O O . GLY C 1 184 ? 180.534 169.905 181.066 1.00 60.59 184 GLY C O 1
ATOM 4702 N N . LEU C 1 185 ? 179.642 170.915 182.906 1.00 63.01 185 LEU C N 1
ATOM 4703 C CA . LEU C 1 185 ? 178.946 172.066 182.266 1.00 54.01 185 LEU C CA 1
ATOM 4704 C C . LEU C 1 185 ? 179.950 173.065 181.706 1.00 54.00 185 LEU C C 1
ATOM 4705 O O . LEU C 1 185 ? 179.544 173.812 180.816 1.00 69.21 185 LEU C O 1
ATOM 4710 N N . PHE C 1 186 ? 181.139 173.187 182.284 1.00 54.33 186 PHE C N 1
ATOM 4711 C CA . PHE C 1 186 ? 182.130 174.195 181.844 1.00 59.56 186 PHE C CA 1
ATOM 4712 C C . PHE C 1 186 ? 182.893 173.689 180.616 1.00 66.85 186 PHE C C 1
ATOM 4713 O O . PHE C 1 186 ? 183.445 174.544 179.886 1.00 79.37 186 PHE C O 1
ATOM 4721 N N . ALA C 1 187 ? 182.985 172.368 180.408 1.00 73.90 187 ALA C N 1
ATOM 4722 C CA . ALA C 1 187 ? 183.582 171.757 179.190 1.00 70.37 187 ALA C CA 1
ATOM 4723 C C . ALA C 1 187 ? 182.598 171.904 178.035 1.00 65.12 187 ALA C C 1
ATOM 4724 O O . ALA C 1 187 ? 183.045 172.134 176.894 1.00 74.93 187 ALA C O 1
ATOM 4726 N N . ALA C 1 188 ? 181.311 171.822 178.354 1.00 57.31 188 ALA C N 1
ATOM 4727 C CA . ALA C 1 188 ? 180.228 171.550 177.396 1.00 59.62 188 ALA C CA 1
ATOM 4728 C C . ALA C 1 188 ? 179.629 172.837 176.848 1.00 60.69 188 ALA C C 1
ATOM 4729 O O . ALA C 1 188 ? 179.001 172.742 175.789 1.00 66.28 188 ALA C O 1
ATOM 4731 N N . ILE C 1 189 ? 179.721 173.951 177.575 1.00 64.40 189 ILE C N 1
ATOM 4732 C CA . ILE C 1 189 ? 179.014 175.208 177.188 1.00 68.14 189 ILE C CA 1
ATOM 4733 C C . ILE C 1 189 ? 179.821 175.890 176.098 1.00 59.09 189 ILE C C 1
ATOM 4734 O O . ILE C 1 189 ? 179.286 176.158 175.032 1.00 60.86 189 ILE C O 1
ATOM 4739 N N . PRO C 1 190 ? 181.134 176.111 176.267 1.00 54.31 190 PRO C N 1
ATOM 4740 C CA . PRO C 1 190 ? 181.945 176.688 175.200 1.00 54.13 190 PRO C CA 1
ATOM 4741 C C . PRO C 1 190 ? 181.940 175.892 173.889 1.00 57.77 190 PRO C C 1
ATOM 4742 O O . PRO C 1 190 ? 182.262 176.454 172.897 1.00 75.99 190 PRO C O 1
ATOM 4746 N N . ALA C 1 191 ? 181.578 174.619 173.924 1.00 59.31 191 ALA C N 1
ATOM 4747 C CA . ALA C 1 191 ? 181.608 173.706 172.767 1.00 55.84 191 ALA C CA 1
ATOM 4748 C C . ALA C 1 191 ? 180.203 173.504 172.204 1.00 65.79 191 ALA C C 1
ATOM 4749 O O . ALA C 1 191 ? 180.093 172.718 171.268 1.00 78.32 191 ALA C O 1
ATOM 4751 N N . VAL C 1 192 ? 179.155 174.108 172.775 1.00 70.75 192 VAL C N 1
ATOM 4752 C CA . VAL C 1 192 ? 177.825 174.190 172.098 1.00 71.69 192 VAL C CA 1
ATOM 4753 C C . VAL C 1 192 ? 177.485 175.642 171.781 1.00 68.57 192 VAL C C 1
ATOM 4754 O O . VAL C 1 192 ? 176.369 175.895 171.322 1.00 84.08 192 VAL C O 1
ATOM 4758 N N . LEU C 1 193 ? 178.413 176.544 172.041 1.00 63.11 193 LEU C N 1
ATOM 4759 C CA . LEU C 1 193 ? 178.398 177.917 171.512 1.00 67.78 193 LEU C CA 1
ATOM 4760 C C . LEU C 1 193 ? 179.503 178.049 170.472 1.00 83.82 193 LEU C C 1
ATOM 4761 O O . LEU C 1 193 ? 180.005 179.186 170.265 1.00 126.10 193 LEU C O 1
ATOM 4766 N N . ALA C 1 194 ? 179.976 176.943 169.931 1.00 65.84 194 ALA C N 1
ATOM 4767 C CA . ALA C 1 194 ? 180.965 176.979 168.840 1.00 55.70 194 ALA C CA 1
ATOM 4768 C C . ALA C 1 194 ? 180.643 175.865 167.853 1.00 64.42 194 ALA C C 1
ATOM 4769 O O . ALA C 1 194 ? 180.989 176.029 166.688 1.00 73.35 194 ALA C O 1
ATOM 4771 N N . PHE C 1 195 ? 179.991 174.783 168.278 1.00 64.54 195 PHE C N 1
ATOM 4772 C CA . PHE C 1 195 ? 179.293 173.922 167.314 1.00 63.24 195 PHE C CA 1
ATOM 4773 C C . PHE C 1 195 ? 178.030 174.623 166.850 1.00 73.92 195 PHE C C 1
ATOM 4774 O O . PHE C 1 195 ? 177.313 174.056 166.047 1.00 97.08 195 PHE C O 1
ATOM 4782 N N . ASN C 1 196 ? 177.707 175.790 167.384 1.00 80.61 196 ASN C N 1
ATOM 4783 C CA . ASN C 1 196 ? 176.522 176.532 166.901 1.00 77.41 196 ASN C CA 1
ATOM 4784 C C . ASN C 1 196 ? 176.984 177.662 166.002 1.00 68.20 196 ASN C C 1
ATOM 4785 O O . ASN C 1 196 ? 176.253 177.962 165.059 1.00 84.84 196 ASN C O 1
ATOM 4790 N N . HIS C 1 197 ? 178.106 178.281 166.339 1.00 63.87 197 HIS C N 1
ATOM 4791 C CA . HIS C 1 197 ? 178.608 179.516 165.699 1.00 66.67 197 HIS C CA 1
ATOM 4792 C C . HIS C 1 197 ? 179.394 179.195 164.437 1.00 66.29 197 HIS C C 1
ATOM 4793 O O . HIS C 1 197 ? 179.492 180.074 163.582 1.00 91.00 197 HIS C O 1
ATOM 4800 N N . PHE C 1 198 ? 180.019 178.033 164.378 1.00 63.91 198 PHE C N 1
ATOM 4801 C CA . PHE C 1 198 ? 180.860 177.619 163.239 1.00 52.96 198 PHE C CA 1
ATOM 4802 C C . PHE C 1 198 ? 180.043 176.732 162.317 1.00 52.11 198 PHE C C 1
ATOM 4803 O O . PHE C 1 198 ? 180.393 176.695 161.136 1.00 53.80 198 PHE C O 1
ATOM 4811 N N . THR C 1 199 ? 179.017 176.043 162.814 1.00 55.08 199 THR C N 1
ATOM 4812 C CA . THR C 1 199 ? 178.051 175.367 161.913 1.00 65.20 199 THR C CA 1
ATOM 4813 C C . THR C 1 199 ? 177.361 176.449 161.070 1.00 67.33 199 THR C C 1
ATOM 4814 O O . THR C 1 199 ? 177.224 176.252 159.850 1.00 73.36 199 THR C O 1
ATOM 4818 N N . ALA C 1 200 ? 177.000 177.566 161.688 1.00 68.79 200 ALA C N 1
ATOM 4819 C CA . ALA C 1 200 ? 176.463 178.761 161.010 1.00 70.61 200 ALA C CA 1
ATOM 4820 C C . ALA C 1 200 ? 177.479 179.307 160.013 1.00 61.92 200 ALA C C 1
ATOM 4821 O O . ALA C 1 200 ? 177.105 179.474 158.849 1.00 71.86 200 ALA C O 1
ATOM 4823 N N . LYS C 1 201 ? 178.689 179.629 160.456 1.00 57.08 201 LYS C N 1
ATOM 4824 C CA . LYS C 1 201 ? 179.724 180.201 159.555 1.00 59.87 201 LYS C CA 1
ATOM 4825 C C . LYS C 1 201 ? 180.013 179.207 158.431 1.00 58.35 201 LYS C C 1
ATOM 4826 O O . LYS C 1 201 ? 180.359 179.665 157.344 1.00 68.31 201 LYS C O 1
ATOM 4832 N N . SER C 1 202 ? 179.849 177.909 158.659 1.00 60.63 202 SER C N 1
ATOM 4833 C CA . SER C 1 202 ? 180.132 176.893 157.628 1.00 70.44 202 SER C CA 1
ATOM 4834 C C . SER C 1 202 ? 179.063 176.986 156.550 1.00 75.01 202 SER C C 1
ATOM 4835 O O . SER C 1 202 ? 179.439 176.887 155.369 1.00 89.11 202 SER C O 1
ATOM 4838 N N . GLU C 1 203 ? 177.796 177.136 156.938 1.00 78.24 203 GLU C N 1
ATOM 4839 C CA . GLU C 1 203 ? 176.664 177.177 155.977 1.00 92.56 203 GLU C CA 1
ATOM 4840 C C . GLU C 1 203 ? 176.720 178.498 155.202 1.00 85.24 203 GLU C C 1
ATOM 4841 O O . GLU C 1 203 ? 176.473 178.467 153.980 1.00 93.77 203 GLU C O 1
ATOM 4847 N N . SER C 1 204 ? 177.084 179.596 155.863 1.00 76.38 204 SER C N 1
ATOM 4848 C CA . SER C 1 204 ? 177.368 180.899 155.210 1.00 78.61 204 SER C CA 1
ATOM 4849 C C . SER C 1 204 ? 178.386 180.710 154.091 1.00 72.40 204 SER C C 1
ATOM 4850 O O . SER C 1 204 ? 178.086 181.135 152.971 1.00 104.98 204 SER C O 1
ATOM 4853 N N . VAL C 1 205 ? 179.540 180.120 154.383 1.00 72.43 205 VAL C N 1
ATOM 4854 C CA . VAL C 1 205 ? 180.648 179.994 153.397 1.00 70.65 205 VAL C CA 1
ATOM 4855 C C . VAL C 1 205 ? 180.203 179.042 152.290 1.00 73.70 205 VAL C C 1
ATOM 4856 O O . VAL C 1 205 ? 180.540 179.322 151.129 1.00 83.36 205 VAL C O 1
ATOM 4860 N N . TYR C 1 206 ? 179.491 177.962 152.600 1.00 78.42 206 TYR C N 1
ATOM 4861 C CA . TYR C 1 206 ? 179.028 177.040 151.536 1.00 86.96 206 TYR C CA 1
ATOM 4862 C C . TYR C 1 206 ? 178.107 177.830 150.617 1.00 96.62 206 TYR C C 1
ATOM 4863 O O . TYR C 1 206 ? 178.333 177.802 149.395 1.00 119.12 206 TYR C O 1
ATOM 4872 N N . SER C 1 207 ? 177.112 178.511 151.187 1.00 90.27 207 SER C N 1
ATOM 4873 C CA . SER C 1 207 ? 176.109 179.279 150.411 1.00 93.00 207 SER C CA 1
ATOM 4874 C C . SER C 1 207 ? 176.807 180.353 149.568 1.00 82.57 207 SER C C 1
ATOM 4875 O O . SER C 1 207 ? 176.581 180.370 148.357 1.00 83.96 207 SER C O 1
ATOM 4878 N N . ASP C 1 208 ? 177.653 181.182 150.168 1.00 82.88 208 ASP C N 1
ATOM 4879 C CA . ASP C 1 208 ? 178.425 182.217 149.438 1.00 94.19 208 ASP C CA 1
ATOM 4880 C C . ASP C 1 208 ? 179.113 181.580 148.228 1.00 86.24 208 ASP C C 1
ATOM 4881 O O . ASP C 1 208 ? 178.996 182.143 147.125 1.00 104.62 208 ASP C O 1
ATOM 4886 N N . ARG C 1 209 ? 179.811 180.464 148.415 1.00 88.43 209 ARG C N 1
ATOM 4887 C CA . ARG C 1 209 ? 180.600 179.820 147.329 1.00 88.86 209 ARG C CA 1
ATOM 4888 C C . ARG C 1 209 ? 179.663 179.126 146.336 1.00 80.93 209 ARG C C 1
ATOM 4889 O O . ARG C 1 209 ? 179.972 179.149 145.135 1.00 77.79 209 ARG C O 1
ATOM 4897 N N . ALA C 1 210 ? 178.572 178.525 146.813 1.00 75.37 210 ALA C N 1
ATOM 4898 C CA . ALA C 1 210 ? 177.573 177.835 145.967 1.00 84.49 210 ALA C CA 1
ATOM 4899 C C . ALA C 1 210 ? 176.927 178.841 145.015 1.00 93.06 210 ALA C C 1
ATOM 4900 O O . ALA C 1 210 ? 176.818 178.533 143.809 1.00 108.31 210 ALA C O 1
ATOM 4902 N N . LEU C 1 211 ? 176.501 179.987 145.547 1.00 96.17 211 LEU C N 1
ATOM 4903 C CA . LEU C 1 211 ? 175.847 181.057 144.750 1.00 92.86 211 LEU C CA 1
ATOM 4904 C C . LEU C 1 211 ? 176.875 181.676 143.805 1.00 85.17 211 LEU C C 1
ATOM 4905 O O . LEU C 1 211 ? 176.490 181.982 142.679 1.00 107.26 211 LEU C O 1
ATOM 4910 N N . PHE C 1 212 ? 178.140 181.790 144.203 1.00 83.43 212 PHE C N 1
ATOM 4911 C CA . PHE C 1 212 ? 179.211 182.217 143.273 1.00 85.98 212 PHE C CA 1
ATOM 4912 C C . PHE C 1 212 ? 179.359 181.196 142.154 1.00 85.42 212 PHE C C 1
ATOM 4913 O O . PHE C 1 212 ? 179.633 181.622 141.025 1.00 109.76 212 PHE C O 1
ATOM 4921 N N . ALA C 1 213 ? 179.262 179.906 142.457 1.00 92.29 213 ALA C N 1
ATOM 4922 C CA . ALA C 1 213 ? 179.399 178.843 141.436 1.00 111.24 213 ALA C CA 1
ATOM 4923 C C . ALA C 1 213 ? 178.273 179.006 140.414 1.00 118.64 213 ALA C C 1
ATOM 4924 O O . ALA C 1 213 ? 178.592 179.027 139.204 1.00 124.67 213 ALA C O 1
ATOM 4926 N N . GLU C 1 214 ? 177.027 179.158 140.886 1.00 116.19 214 GLU C N 1
ATOM 4927 C CA . GLU C 1 214 ? 175.834 179.362 140.020 1.00 112.33 214 GLU C CA 1
ATOM 4928 C C . GLU C 1 214 ? 176.085 180.566 139.115 1.00 104.14 214 GLU C C 1
ATOM 4929 O O . GLU C 1 214 ? 175.952 180.419 137.899 1.00 121.72 214 GLU C O 1
ATOM 4935 N N . GLU C 1 215 ? 176.483 181.697 139.685 1.00 104.55 215 GLU C N 1
ATOM 4936 C CA . GLU C 1 215 ? 176.695 182.946 138.915 1.00 116.04 215 GLU C CA 1
ATOM 4937 C C . GLU C 1 215 ? 177.857 182.767 137.933 1.00 104.55 215 GLU C C 1
ATOM 4938 O O . GLU C 1 215 ? 177.752 183.323 136.838 1.00 132.83 215 GLU C O 1
ATOM 4944 N N . MET C 1 216 ? 178.898 182.003 138.267 1.00 108.41 216 MET C N 1
ATOM 4945 C CA . MET C 1 216 ? 179.991 181.732 137.299 1.00 120.06 216 MET C CA 1
ATOM 4946 C C . MET C 1 216 ? 179.429 180.888 136.154 1.00 120.90 216 MET C C 1
ATOM 4947 O O . MET C 1 216 ? 179.783 181.184 135.011 1.00 132.58 216 MET C O 1
ATOM 4952 N N . ILE C 1 217 ? 178.608 179.871 136.439 1.00 123.70 217 ILE C N 1
ATOM 4953 C CA . ILE C 1 217 ? 178.025 178.995 135.378 1.00 130.14 217 ILE C CA 1
ATOM 4954 C C . ILE C 1 217 ? 177.320 179.912 134.378 1.00 131.66 217 ILE C C 1
ATOM 4955 O O . ILE C 1 217 ? 177.735 179.900 133.209 1.00 145.09 217 ILE C O 1
ATOM 4960 N N . ALA C 1 218 ? 176.368 180.729 134.848 1.00 120.78 218 ALA C N 1
ATOM 4961 C CA . ALA C 1 218 ? 175.599 181.701 134.031 1.00 124.79 218 ALA C CA 1
ATOM 4962 C C . ALA C 1 218 ? 176.542 182.416 133.051 1.00 121.23 218 ALA C C 1
ATOM 4963 O O . ALA C 1 218 ? 176.292 182.323 131.829 1.00 134.93 218 ALA C O 1
ATOM 4965 N N . LEU C 1 219 ? 177.607 183.051 133.551 1.00 109.87 219 LEU C N 1
ATOM 4966 C CA . LEU C 1 219 ? 178.599 183.758 132.701 1.00 113.69 219 LEU C CA 1
ATOM 4967 C C . LEU C 1 219 ? 179.027 182.825 131.565 1.00 125.71 219 LEU C C 1
ATOM 4968 O O . LEU C 1 219 ? 178.909 183.241 130.401 1.00 160.74 219 LEU C O 1
ATOM 4973 N N . LEU C 1 220 ? 179.462 181.603 131.882 1.00 126.79 220 LEU C N 1
ATOM 4974 C CA . LEU C 1 220 ? 180.031 180.656 130.885 1.00 135.21 220 LEU C CA 1
ATOM 4975 C C . LEU C 1 220 ? 178.990 180.333 129.803 1.00 132.27 220 LEU C C 1
ATOM 4976 O O . LEU C 1 220 ? 179.363 180.422 128.619 1.00 132.63 220 LEU C O 1
ATOM 4981 N N . GLN C 1 221 ? 177.738 180.035 130.181 1.00 128.51 221 GLN C N 1
ATOM 4982 C CA . GLN C 1 221 ? 176.622 179.744 129.233 1.00 137.23 221 GLN C CA 1
ATOM 4983 C C . GLN C 1 221 ? 176.465 180.896 128.229 1.00 159.15 221 GLN C C 1
ATOM 4984 O O . GLN C 1 221 ? 176.453 180.614 127.006 1.00 177.62 221 GLN C O 1
ATOM 4990 N N . ARG C 1 222 ? 176.379 182.139 128.716 1.00 157.51 222 ARG C N 1
ATOM 4991 C CA . ARG C 1 222 ? 176.261 183.360 127.869 1.00 161.73 222 ARG C CA 1
ATOM 4992 C C . ARG C 1 222 ? 177.511 183.498 126.987 1.00 164.02 222 ARG C C 1
ATOM 4993 O O . ARG C 1 222 ? 177.360 183.495 125.753 1.00 185.85 222 ARG C O 1
ATOM 5001 N N . GLN C 1 223 ? 178.699 183.574 127.591 1.00 161.10 223 GLN C N 1
ATOM 5002 C CA . GLN C 1 223 ? 179.995 183.676 126.862 1.00 189.32 223 GLN C CA 1
ATOM 5003 C C . GLN C 1 223 ? 180.121 182.561 125.810 1.00 210.78 223 GLN C C 1
ATOM 5004 O O . GLN C 1 223 ? 180.901 182.762 124.857 1.00 210.51 223 GLN C O 1
ATOM 5010 N N . SER C 1 224 ? 179.388 181.445 125.957 1.00 226.60 224 SER C N 1
ATOM 5011 C CA . SER C 1 224 ? 179.289 180.363 124.937 1.00 241.42 224 SER C CA 1
ATOM 5012 C C . SER C 1 224 ? 178.472 180.841 123.727 1.00 249.35 224 SER C C 1
ATOM 5013 O O . SER C 1 224 ? 179.077 180.997 122.643 1.00 253.18 224 SER C O 1
ATOM 5016 N N . VAL C 1 225 ? 177.164 181.072 123.899 1.00 244.61 225 VAL C N 1
ATOM 5017 C CA . VAL C 1 225 ? 176.218 181.459 122.806 1.00 243.87 225 VAL C CA 1
ATOM 5018 C C . VAL C 1 225 ? 176.582 182.866 122.312 1.00 244.52 225 VAL C C 1
ATOM 5019 O O . VAL C 1 225 ? 177.213 183.025 121.264 1.00 227.72 225 VAL C O 1
ATOM 5023 N N . HIS D 1 10 ? 163.328 193.098 197.335 1.00 296.61 10 HIS D N 1
ATOM 5024 C CA . HIS D 1 10 ? 164.310 192.341 198.181 1.00 306.30 10 HIS D CA 1
ATOM 5025 C C . HIS D 1 10 ? 165.235 191.482 197.304 1.00 301.00 10 HIS D C 1
ATOM 5026 O O . HIS D 1 10 ? 166.443 191.430 197.610 1.00 301.06 10 HIS D O 1
ATOM 5033 N N . ILE D 1 11 ? 164.695 190.831 196.265 1.00 289.00 11 ILE D N 1
ATOM 5034 C CA . ILE D 1 11 ? 165.443 189.885 195.375 1.00 273.44 11 ILE D CA 1
ATOM 5035 C C . ILE D 1 11 ? 166.727 190.584 194.906 1.00 262.35 11 ILE D C 1
ATOM 5036 O O . ILE D 1 11 ? 167.815 189.981 195.047 1.00 257.79 11 ILE D O 1
ATOM 5041 N N . SER D 1 12 ? 166.594 191.822 194.411 1.00 257.22 12 SER D N 1
ATOM 5042 C CA . SER D 1 12 ? 167.704 192.734 194.017 1.00 254.12 12 SER D CA 1
ATOM 5043 C C . SER D 1 12 ? 168.879 192.595 194.993 1.00 237.27 12 SER D C 1
ATOM 5044 O O . SER D 1 12 ? 170.017 192.426 194.515 1.00 232.23 12 SER D O 1
ATOM 5047 N N . ASP D 1 13 ? 168.604 192.639 196.304 1.00 234.09 13 ASP D N 1
ATOM 5048 C CA . ASP D 1 13 ? 169.634 192.522 197.374 1.00 237.03 13 ASP D CA 1
ATOM 5049 C C . ASP D 1 13 ? 170.468 191.253 197.153 1.00 222.56 13 ASP D C 1
ATOM 5050 O O . ASP D 1 13 ? 171.705 191.386 197.139 1.00 229.31 13 ASP D O 1
ATOM 5055 N N . LEU D 1 14 ? 169.835 190.082 196.980 1.00 199.75 14 LEU D N 1
ATOM 5056 C CA . LEU D 1 14 ? 170.560 188.779 196.866 1.00 179.00 14 LEU D CA 1
ATOM 5057 C C . LEU D 1 14 ? 171.592 188.853 195.732 1.00 166.93 14 LEU D C 1
ATOM 5058 O O . LEU D 1 14 ? 172.786 188.665 196.031 1.00 168.05 14 LEU D O 1
ATOM 5063 N N . ILE D 1 15 ? 171.168 189.178 194.508 1.00 141.20 15 ILE D N 1
ATOM 5064 C CA . ILE D 1 15 ? 172.069 189.295 193.317 1.00 135.41 15 ILE D CA 1
ATOM 5065 C C . ILE D 1 15 ? 173.274 190.176 193.684 1.00 152.29 15 ILE D C 1
ATOM 5066 O O . ILE D 1 15 ? 174.394 189.825 193.281 1.00 163.77 15 ILE D O 1
ATOM 5071 N N . LEU D 1 16 ? 173.065 191.263 194.433 1.00 177.55 16 LEU D N 1
ATOM 5072 C CA . LEU D 1 16 ? 174.141 192.220 194.814 1.00 194.85 16 LEU D CA 1
ATOM 5073 C C . LEU D 1 16 ? 175.169 191.532 195.724 1.00 195.70 16 LEU D C 1
ATOM 5074 O O . LEU D 1 16 ? 176.369 191.822 195.545 1.00 198.52 16 LEU D O 1
ATOM 5079 N N . GLN D 1 17 ? 174.730 190.660 196.645 1.00 190.63 17 GLN D N 1
ATOM 5080 C CA . GLN D 1 17 ? 175.599 190.034 197.686 1.00 206.31 17 GLN D CA 1
ATOM 5081 C C . GLN D 1 17 ? 175.722 188.527 197.403 1.00 192.70 17 GLN D C 1
ATOM 5082 O O . GLN D 1 17 ? 175.087 187.734 198.122 1.00 192.21 17 GLN D O 1
ATOM 5088 N N . ALA D 1 18 ? 176.526 188.158 196.399 1.00 188.06 18 ALA D N 1
ATOM 5089 C CA . ALA D 1 18 ? 176.778 186.758 195.971 1.00 181.49 18 ALA D CA 1
ATOM 5090 C C . ALA D 1 18 ? 178.249 186.559 195.598 1.00 186.31 18 ALA D C 1
ATOM 5091 O O . ALA D 1 18 ? 178.967 187.568 195.414 1.00 198.55 18 ALA D O 1
ATOM 5093 N N . SER D 1 19 ? 178.661 185.292 195.485 1.00 170.67 19 SER D N 1
ATOM 5094 C CA . SER D 1 19 ? 180.004 184.854 195.022 1.00 166.42 19 SER D CA 1
ATOM 5095 C C . SER D 1 19 ? 180.323 185.520 193.688 1.00 144.91 19 SER D C 1
ATOM 5096 O O . SER D 1 19 ? 179.442 185.616 192.840 1.00 153.99 19 SER D O 1
ATOM 5099 N N . PRO D 1 20 ? 181.569 185.986 193.450 1.00 138.75 20 PRO D N 1
ATOM 5100 C CA . PRO D 1 20 ? 181.938 186.582 192.167 1.00 139.56 20 PRO D CA 1
ATOM 5101 C C . PRO D 1 20 ? 181.488 185.767 190.946 1.00 124.93 20 PRO D C 1
ATOM 5102 O O . PRO D 1 20 ? 181.028 186.365 189.987 1.00 147.03 20 PRO D O 1
ATOM 5106 N N . VAL D 1 21 ? 181.605 184.438 191.020 1.00 109.62 21 VAL D N 1
ATOM 5107 C CA . VAL D 1 21 ? 181.314 183.510 189.889 1.00 99.40 21 VAL D CA 1
ATOM 5108 C C . VAL D 1 21 ? 179.823 183.574 189.564 1.00 94.88 21 VAL D C 1
ATOM 5109 O O . VAL D 1 21 ? 179.493 183.736 188.374 1.00 98.42 21 VAL D O 1
ATOM 5113 N N . VAL D 1 22 ? 178.954 183.418 190.564 1.00 83.30 22 VAL D N 1
ATOM 5114 C CA . VAL D 1 22 ? 177.492 183.404 190.303 1.00 82.08 22 VAL D CA 1
ATOM 5115 C C . VAL D 1 22 ? 177.129 184.778 189.728 1.00 83.44 22 VAL D C 1
ATOM 5116 O O . VAL D 1 22 ? 176.354 184.803 188.771 1.00 98.57 22 VAL D O 1
ATOM 5120 N N . GLN D 1 23 ? 177.740 185.859 190.202 1.00 84.22 23 GLN D N 1
ATOM 5121 C CA . GLN D 1 23 ? 177.446 187.223 189.689 1.00 95.27 23 GLN D CA 1
ATOM 5122 C C . GLN D 1 23 ? 177.799 187.303 188.201 1.00 90.27 23 GLN D C 1
ATOM 5123 O O . GLN D 1 23 ? 176.997 187.899 187.454 1.00 100.20 23 GLN D O 1
ATOM 5129 N N . LEU D 1 24 ? 178.947 186.763 187.782 1.00 88.86 24 LEU D N 1
ATOM 5130 C CA . LEU D 1 24 ? 179.346 186.748 186.345 1.00 80.09 24 LEU D CA 1
ATOM 5131 C C . LEU D 1 24 ? 178.337 185.897 185.553 1.00 77.86 24 LEU D C 1
ATOM 5132 O O . LEU D 1 24 ? 177.915 186.354 184.483 1.00 76.75 24 LEU D O 1
ATOM 5137 N N . VAL D 1 25 ? 177.933 184.726 186.049 1.00 68.35 25 VAL D N 1
ATOM 5138 C CA . VAL D 1 25 ? 176.862 183.927 185.385 1.00 65.40 25 VAL D CA 1
ATOM 5139 C C . VAL D 1 25 ? 175.642 184.834 185.220 1.00 69.04 25 VAL D C 1
ATOM 5140 O O . VAL D 1 25 ? 175.093 184.875 184.125 1.00 75.89 25 VAL D O 1
ATOM 5144 N N . MET D 1 26 ? 175.250 185.562 186.259 1.00 72.39 26 MET D N 1
ATOM 5145 C CA . MET D 1 26 ? 174.033 186.401 186.197 1.00 73.76 26 MET D CA 1
ATOM 5146 C C . MET D 1 26 ? 174.224 187.570 185.221 1.00 72.63 26 MET D C 1
ATOM 5147 O 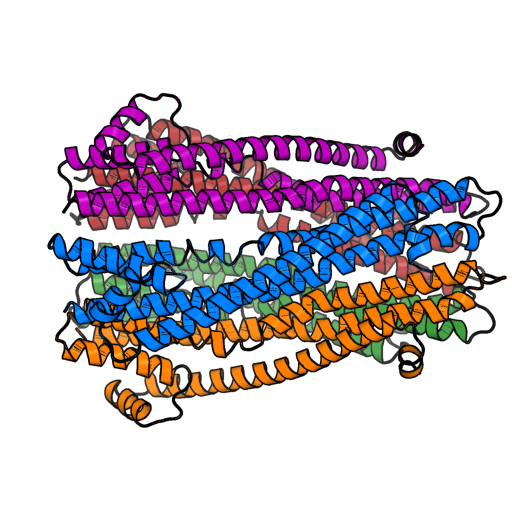O . MET D 1 26 ? 173.223 187.924 184.597 1.00 83.95 26 MET D O 1
ATOM 5152 N N . LEU D 1 27 ? 175.429 188.097 185.002 1.00 66.83 27 LEU D N 1
ATOM 5153 C CA . LEU D 1 27 ? 175.607 189.144 183.958 1.00 75.44 27 LEU D CA 1
ATOM 5154 C C . LEU D 1 27 ? 175.578 188.509 182.571 1.00 73.38 27 LEU D C 1
ATOM 5155 O O . LEU D 1 27 ? 174.913 189.061 181.690 1.00 83.17 27 LEU D O 1
ATOM 5160 N N . ILE D 1 28 ? 176.311 187.425 182.365 1.00 66.12 28 ILE D N 1
ATOM 5161 C CA . ILE D 1 28 ? 176.306 186.705 181.065 1.00 61.80 28 ILE D CA 1
ATOM 5162 C C . ILE D 1 28 ? 174.851 186.451 180.661 1.00 56.70 28 ILE D C 1
ATOM 5163 O O . ILE D 1 28 ? 174.588 186.416 179.470 1.00 81.80 28 ILE D O 1
ATOM 5168 N N . LEU D 1 29 ? 173.954 186.221 181.606 1.00 58.29 29 LEU D N 1
ATOM 5169 C CA . LEU D 1 29 ? 172.574 185.786 181.313 1.00 57.66 29 LEU D CA 1
ATOM 5170 C C . LEU D 1 29 ? 171.676 186.996 181.150 1.00 61.45 29 LEU D C 1
ATOM 5171 O O . LEU D 1 29 ? 170.803 186.918 180.294 1.00 73.31 29 LEU D O 1
ATOM 5176 N N . LEU D 1 30 ? 171.837 188.037 181.961 1.00 67.83 30 LEU D N 1
ATOM 5177 C CA . LEU D 1 30 ? 171.016 189.259 181.793 1.00 79.63 30 LEU D CA 1
ATOM 5178 C C . LEU D 1 30 ? 171.413 189.937 180.483 1.00 75.13 30 LEU D C 1
ATOM 5179 O O . LEU D 1 30 ? 170.512 190.400 179.788 1.00 89.12 30 LEU D O 1
ATOM 5184 N N . LEU D 1 31 ? 172.667 189.865 180.074 1.00 71.54 31 LEU D N 1
ATOM 5185 C CA . LEU D 1 31 ? 173.044 190.363 178.732 1.00 79.18 31 LEU D CA 1
ATOM 5186 C C . LEU D 1 31 ? 172.405 189.481 177.659 1.00 72.74 31 LEU D C 1
ATOM 5187 O O . LEU D 1 31 ? 171.906 190.053 176.688 1.00 89.78 31 LEU D O 1
ATOM 5192 N N . ALA D 1 32 ? 172.419 188.158 177.791 1.00 65.93 32 ALA D N 1
ATOM 5193 C CA . ALA D 1 32 ? 171.776 187.275 176.789 1.00 64.92 32 ALA D CA 1
ATOM 5194 C C . ALA D 1 32 ? 170.312 187.672 176.689 1.00 57.98 32 ALA D C 1
ATOM 5195 O O . ALA D 1 32 ? 169.837 187.808 175.566 1.00 62.78 32 ALA D O 1
ATOM 5197 N N . SER D 1 33 ? 169.654 187.883 177.828 1.00 57.69 33 SER D N 1
ATOM 5198 C CA . SER D 1 33 ? 168.242 188.314 177.889 1.00 60.99 33 SER D CA 1
ATOM 5199 C C . SER D 1 33 ? 168.103 189.568 177.054 1.00 57.99 33 SER D C 1
ATOM 5200 O O . SER D 1 33 ? 167.305 189.573 176.103 1.00 71.67 33 SER D O 1
ATOM 5203 N N . ILE D 1 34 ? 168.889 190.574 177.368 1.00 62.09 34 ILE D N 1
ATOM 5204 C CA . ILE D 1 34 ? 168.771 191.896 176.694 1.00 69.20 34 ILE D CA 1
ATOM 5205 C C . ILE D 1 34 ? 169.049 191.718 175.200 1.00 59.37 34 ILE D C 1
ATOM 5206 O O . ILE D 1 34 ? 168.260 192.244 174.415 1.00 70.14 34 ILE D O 1
ATOM 5211 N N . PHE D 1 35 ? 170.094 191.001 174.807 1.00 53.79 35 PHE D N 1
ATOM 5212 C CA . PHE D 1 35 ? 170.382 190.812 173.370 1.00 61.55 35 PHE D CA 1
ATOM 5213 C C . PHE D 1 35 ? 169.240 190.041 172.699 1.00 62.52 35 PHE D C 1
ATOM 5214 O O . PHE D 1 35 ? 168.836 190.461 171.609 1.00 71.66 35 PHE D O 1
ATOM 5222 N N . SER D 1 36 ? 168.749 188.952 173.299 1.00 60.77 36 SER D N 1
ATOM 5223 C CA . SER D 1 36 ? 167.546 188.230 172.817 1.00 57.71 36 SER D CA 1
ATOM 5224 C C . SER D 1 36 ? 166.510 189.267 172.422 1.00 60.86 36 SER D C 1
ATOM 5225 O O . SER D 1 36 ? 166.075 189.254 171.262 1.00 67.10 36 SER D O 1
ATOM 5228 N N . TRP D 1 37 ? 166.150 190.133 173.366 1.00 61.32 37 TRP D N 1
ATOM 5229 C CA . TRP D 1 37 ? 165.048 191.096 173.165 1.00 66.77 37 TRP D CA 1
ATOM 5230 C C . TRP D 1 37 ? 165.379 192.045 172.007 1.00 66.19 37 TRP D C 1
ATOM 5231 O O . TRP D 1 37 ? 164.485 192.311 171.206 1.00 73.61 37 TRP D O 1
ATOM 5242 N N . TYR D 1 38 ? 166.623 192.483 171.856 1.00 69.08 38 TYR D N 1
ATOM 5243 C CA . TYR D 1 38 ? 166.997 193.373 170.730 1.00 75.21 38 TYR D CA 1
ATOM 5244 C C . TYR D 1 38 ? 166.787 192.603 169.428 1.00 68.00 38 TYR D C 1
ATOM 5245 O O . TYR D 1 38 ? 166.124 193.149 168.538 1.00 83.24 38 TYR D O 1
ATOM 5254 N N . LEU D 1 39 ? 167.314 191.389 169.311 1.00 62.27 39 LEU D N 1
ATOM 5255 C CA . LEU D 1 39 ? 167.104 190.538 168.110 1.00 59.48 39 LEU D CA 1
ATOM 5256 C C . LEU D 1 39 ? 165.619 190.297 167.851 1.00 61.69 39 LEU D C 1
ATOM 5257 O O . LEU D 1 39 ? 165.238 190.182 166.689 1.00 73.98 39 LEU D O 1
ATOM 5262 N N . ILE D 1 40 ? 164.821 190.113 168.886 1.00 61.99 40 ILE D N 1
ATOM 5263 C CA . ILE D 1 40 ? 163.394 189.754 168.697 1.00 58.48 40 ILE D CA 1
ATOM 5264 C C . ILE D 1 40 ? 162.690 190.981 168.146 1.00 58.24 40 ILE D C 1
ATOM 5265 O O . ILE D 1 40 ? 161.761 190.792 167.374 1.00 76.63 40 ILE D O 1
ATOM 5270 N N . ALA D 1 41 ? 163.174 192.179 168.448 1.00 64.89 41 ALA D N 1
ATOM 5271 C CA . ALA D 1 41 ? 162.659 193.426 167.848 1.00 76.75 41 ALA D CA 1
ATOM 5272 C C . ALA D 1 41 ? 163.158 193.538 166.410 1.00 70.58 41 ALA D C 1
ATOM 5273 O O . ALA D 1 41 ? 162.325 193.864 165.556 1.00 88.16 41 ALA D O 1
ATOM 5275 N N . LYS D 1 42 ? 164.443 193.307 166.145 1.00 67.07 42 LYS D N 1
ATOM 5276 C CA . LYS D 1 42 ? 164.982 193.418 164.763 1.00 80.32 42 LYS D CA 1
ATOM 5277 C C . LYS D 1 42 ? 164.266 192.409 163.865 1.00 71.02 42 LYS D C 1
ATOM 5278 O O . LYS D 1 42 ? 163.831 192.819 162.789 1.00 83.62 42 LYS D O 1
ATOM 5284 N N . LEU D 1 43 ? 164.181 191.146 164.263 1.00 66.18 43 LEU D N 1
ATOM 5285 C CA . LEU D 1 43 ? 163.560 190.088 163.432 1.00 61.04 43 LEU D CA 1
ATOM 5286 C C . LEU D 1 43 ? 162.105 190.446 163.187 1.00 60.26 43 LEU D C 1
ATOM 5287 O O . LEU D 1 43 ? 161.664 190.190 162.072 1.00 81.73 43 LEU D O 1
ATOM 5292 N N . HIS D 1 44 ? 161.396 190.994 164.168 1.00 59.29 44 HIS D N 1
ATOM 5293 C CA . HIS D 1 44 ? 159.966 191.357 164.007 1.00 71.96 44 HIS D CA 1
ATOM 5294 C C . HIS D 1 44 ? 159.798 192.482 162.983 1.00 84.41 44 HIS D C 1
ATOM 5295 O O . HIS D 1 44 ? 158.843 192.406 162.188 1.00 106.06 44 HIS D O 1
ATOM 5302 N N . MET D 1 45 ? 160.654 193.496 163.002 1.00 82.19 45 MET D N 1
ATOM 5303 C CA . MET D 1 45 ? 160.593 194.574 161.991 1.00 92.34 45 MET D CA 1
ATOM 5304 C C . MET D 1 45 ? 160.884 193.982 160.616 1.00 77.92 45 MET D C 1
ATOM 5305 O O . MET D 1 45 ? 160.093 194.241 159.707 1.00 99.93 45 MET D O 1
ATOM 5310 N N . SER D 1 46 ? 161.976 193.235 160.474 1.00 79.90 46 SER D N 1
ATOM 5311 C CA . SER D 1 46 ? 162.448 192.661 159.185 1.00 91.60 46 SER D CA 1
ATOM 5312 C C . SER D 1 46 ? 161.340 191.831 158.538 1.00 84.73 46 SER D C 1
ATOM 5313 O O . SER D 1 46 ? 161.170 191.949 157.317 1.00 101.69 46 SER D O 1
ATOM 5316 N N . TYR D 1 47 ? 160.662 190.988 159.305 1.00 72.48 47 TYR D N 1
ATOM 5317 C CA . TYR D 1 47 ? 159.666 190.050 158.754 1.00 68.11 47 TYR D CA 1
ATOM 5318 C C . TYR D 1 47 ? 158.330 190.749 158.594 1.00 72.79 47 TYR D C 1
ATOM 5319 O O . TYR D 1 47 ? 157.468 190.123 157.973 1.00 103.88 47 TYR D O 1
ATOM 5328 N N . LYS D 1 48 ? 158.122 191.950 159.121 1.00 82.68 48 LYS D N 1
ATOM 5329 C CA . LYS D 1 48 ? 156.853 192.666 158.828 1.00 103.32 48 LYS D CA 1
ATOM 5330 C C . LYS D 1 48 ? 157.059 193.470 157.543 1.00 92.15 48 LYS D C 1
ATOM 5331 O O . LYS D 1 48 ? 156.133 193.462 156.728 1.00 108.36 48 LYS D O 1
ATOM 5337 N N . LYS D 1 49 ? 158.212 194.114 157.353 1.00 89.82 49 LYS D N 1
ATOM 5338 C CA . LYS D 1 49 ? 158.525 194.820 156.084 1.00 95.74 49 LYS D CA 1
ATOM 5339 C C . LYS D 1 49 ? 158.452 193.803 154.940 1.00 94.76 49 LYS D C 1
ATOM 5340 O O . LYS D 1 49 ? 157.773 194.103 153.941 1.00 118.72 49 LYS D O 1
ATOM 5346 N N . ALA D 1 50 ? 159.100 192.647 155.077 1.00 93.20 50 ALA D N 1
ATOM 5347 C CA . ALA D 1 50 ? 159.086 191.557 154.068 1.00 97.57 50 ALA D CA 1
ATOM 5348 C C . ALA D 1 50 ? 157.649 191.214 153.686 1.00 92.90 50 ALA D C 1
ATOM 5349 O O . ALA D 1 50 ? 157.338 191.286 152.494 1.00 120.22 50 ALA D O 1
ATOM 5351 N N . ARG D 1 51 ? 156.824 190.832 154.658 1.00 96.82 51 ARG D N 1
ATOM 5352 C CA . ARG D 1 51 ? 155.437 190.374 154.402 1.00 107.82 51 ARG D CA 1
ATOM 5353 C C . ARG D 1 51 ? 154.678 191.497 153.694 1.00 111.69 51 ARG D C 1
ATOM 5354 O O . ARG D 1 51 ? 153.919 191.170 152.776 1.00 137.08 51 ARG D O 1
ATOM 5362 N N . GLN D 1 52 ? 154.871 192.755 154.105 1.00 115.59 52 GLN D N 1
ATOM 5363 C CA . GLN D 1 52 ? 154.133 193.926 153.561 1.00 129.34 52 GLN D CA 1
ATOM 5364 C C . GLN D 1 52 ? 154.512 194.143 152.100 1.00 121.08 52 GLN D C 1
ATOM 5365 O O . GLN D 1 52 ? 153.584 194.286 151.284 1.00 146.33 52 GLN D O 1
ATOM 5371 N N . ASP D 1 53 ? 155.807 194.201 151.790 1.00 107.65 53 ASP D N 1
ATOM 5372 C CA . ASP D 1 53 ? 156.281 194.520 150.417 1.00 117.61 53 ASP D CA 1
ATOM 5373 C C . ASP D 1 53 ? 155.939 193.353 149.489 1.00 106.79 53 ASP D C 1
ATOM 5374 O O . ASP D 1 53 ? 155.472 193.633 148.382 1.00 114.90 53 ASP D O 1
ATOM 5379 N N . ASP D 1 54 ? 156.068 192.107 149.948 1.00 109.40 54 ASP D N 1
ATOM 5380 C CA . ASP D 1 54 ? 155.684 190.905 149.160 1.00 118.65 54 ASP D CA 1
ATOM 5381 C C . ASP D 1 54 ? 154.227 191.035 148.714 1.00 130.67 54 ASP D C 1
ATOM 5382 O O . ASP D 1 54 ? 153.991 190.861 147.510 1.00 163.09 54 ASP D O 1
ATOM 5387 N N . GLU D 1 55 ? 153.298 191.361 149.618 1.00 132.91 55 GLU D N 1
ATOM 5388 C CA . GLU D 1 55 ? 151.857 191.502 149.270 1.00 146.86 55 GLU D CA 1
ATOM 5389 C C . GLU D 1 55 ? 151.695 192.627 148.242 1.00 134.57 55 GLU D C 1
ATOM 5390 O O . GLU D 1 55 ? 150.969 192.406 147.259 1.00 143.53 55 GLU D O 1
ATOM 5396 N N . HIS D 1 56 ? 152.359 193.767 148.442 1.00 125.61 56 HIS D N 1
ATOM 5397 C CA . HIS D 1 56 ? 152.260 194.947 147.545 1.00 137.76 56 HIS D CA 1
ATOM 5398 C C . HIS D 1 56 ? 152.655 194.542 146.120 1.00 135.88 56 HIS D C 1
ATOM 5399 O O . HIS D 1 56 ? 151.803 194.658 145.210 1.00 156.44 56 HIS D O 1
ATOM 5406 N N . PHE D 1 57 ? 153.886 194.063 145.933 1.00 124.93 57 PHE D N 1
ATOM 5407 C CA . PHE D 1 57 ? 154.425 193.632 144.615 1.00 116.02 57 PHE D CA 1
ATOM 5408 C C . PHE D 1 57 ? 153.544 192.522 144.046 1.00 104.56 57 PHE D C 1
ATOM 5409 O O . PHE D 1 57 ? 153.046 192.676 142.921 1.00 119.28 57 PHE D O 1
ATOM 5417 N N . GLN D 1 58 ? 153.352 191.455 144.816 1.00 102.57 58 GLN D N 1
ATOM 5418 C CA . GLN D 1 58 ? 152.611 190.247 144.375 1.00 117.48 58 GLN D CA 1
ATOM 5419 C C . GLN D 1 58 ? 151.247 190.690 143.825 1.00 128.58 58 GLN D C 1
ATOM 5420 O O . GLN D 1 58 ? 150.940 190.316 142.682 1.00 151.65 58 GLN D O 1
ATOM 5426 N N . LYS D 1 59 ? 150.510 191.531 144.559 1.00 145.01 59 LYS D N 1
ATOM 5427 C CA . LYS D 1 59 ? 149.230 192.147 144.098 1.00 163.24 59 LYS D CA 1
ATOM 5428 C C . LYS D 1 59 ? 149.452 192.818 142.734 1.00 153.64 59 LYS D C 1
ATOM 5429 O O . LYS D 1 59 ? 148.744 192.449 141.767 1.00 170.81 59 LYS D O 1
ATOM 5435 N N . MET D 1 60 ? 150.404 193.752 142.660 1.00 136.02 60 MET D N 1
ATOM 5436 C CA . MET D 1 60 ? 150.657 194.598 141.461 1.00 143.67 60 MET D CA 1
ATOM 5437 C C . MET D 1 60 ? 151.035 193.729 140.247 1.00 146.21 60 MET D C 1
ATOM 5438 O O . MET D 1 60 ? 150.559 194.018 139.134 1.00 154.47 60 MET D O 1
ATOM 5443 N N . PHE D 1 61 ? 151.848 192.691 140.449 1.00 151.32 61 PHE D N 1
ATOM 5444 C CA . PHE D 1 61 ? 152.284 191.732 139.396 1.00 148.63 61 PHE D CA 1
ATOM 5445 C C . PHE D 1 61 ? 151.073 190.979 138.835 1.00 139.01 61 PHE D C 1
ATOM 5446 O O . PHE D 1 61 ? 150.912 190.952 137.604 1.00 151.98 61 PHE D O 1
ATOM 5454 N N . TRP D 1 62 ? 150.250 190.392 139.703 1.00 136.53 62 TRP D N 1
ATOM 5455 C CA . TRP D 1 62 ? 149.030 189.648 139.288 1.00 163.42 62 TRP D CA 1
ATOM 5456 C C . TRP D 1 62 ? 147.915 190.635 138.914 1.00 177.06 62 TRP D C 1
ATOM 5457 O O . TRP D 1 62 ? 146.880 190.166 138.402 1.00 182.97 62 TRP D O 1
ATOM 5468 N N . SER D 1 63 ? 148.118 191.945 139.122 1.00 185.80 63 SER D N 1
ATOM 5469 C CA . SER D 1 63 ? 147.308 193.022 138.488 1.00 200.21 63 SER D CA 1
ATOM 5470 C C . SER D 1 63 ? 147.601 193.071 136.981 1.00 207.80 63 SER D C 1
ATOM 5471 O O . SER D 1 63 ? 148.620 192.494 136.548 1.00 223.25 63 SER D O 1
ATOM 5474 N N . GLY D 1 64 ? 146.735 193.750 136.221 1.00 213.39 64 GLY D N 1
ATOM 5475 C CA . GLY D 1 64 ? 146.682 193.716 134.744 1.00 222.78 64 GLY D CA 1
ATOM 5476 C C . GLY D 1 64 ? 148.016 194.016 134.076 1.00 227.45 64 GLY D C 1
ATOM 5477 O O . GLY D 1 64 ? 148.375 193.282 133.129 1.00 230.41 64 GLY D O 1
ATOM 5478 N N . ALA D 1 65 ? 148.725 195.047 134.549 1.00 221.41 65 ALA D N 1
ATOM 5479 C CA . ALA D 1 65 ? 149.951 195.618 133.935 1.00 226.43 65 ALA D CA 1
ATOM 5480 C C . ALA D 1 65 ? 150.923 194.507 133.503 1.00 237.15 65 ALA D C 1
ATOM 5481 O O . ALA D 1 65 ? 151.163 193.576 134.303 1.00 250.64 65 ALA D O 1
ATOM 5483 N N . GLU D 1 66 ? 151.463 194.620 132.283 1.00 235.34 66 GLU D N 1
ATOM 5484 C CA . GLU D 1 66 ? 152.378 193.636 131.632 1.00 232.92 66 GLU D CA 1
ATOM 5485 C C . GLU D 1 66 ? 153.727 193.570 132.369 1.00 210.65 66 GLU D C 1
ATOM 5486 O O . GLU D 1 66 ? 154.093 194.558 133.061 1.00 206.51 66 GLU D O 1
ATOM 5492 N N . LEU D 1 67 ? 154.471 192.476 132.163 1.00 188.66 67 LEU D N 1
ATOM 5493 C CA . LEU D 1 67 ? 155.850 192.277 132.690 1.00 178.03 67 LEU D CA 1
ATOM 5494 C C . LEU D 1 67 ? 156.717 193.500 132.366 1.00 177.04 67 LEU D C 1
ATOM 5495 O O . LEU D 1 67 ? 157.308 194.065 133.313 1.00 189.12 67 LEU D O 1
ATOM 5500 N N . ASN D 1 68 ? 156.773 193.906 131.093 1.00 174.62 68 ASN D N 1
ATOM 5501 C CA . ASN D 1 68 ? 157.641 195.024 130.631 1.00 179.03 68 ASN D CA 1
ATOM 5502 C C . ASN D 1 68 ? 157.365 196.256 131.507 1.00 176.30 68 ASN D C 1
ATOM 5503 O O . ASN D 1 68 ? 158.338 196.767 132.091 1.00 177.39 68 ASN D O 1
ATOM 5508 N N . THR D 1 69 ? 156.104 196.689 131.624 1.00 180.20 69 THR D N 1
ATOM 5509 C CA . THR D 1 69 ? 155.658 197.805 132.505 1.00 186.14 69 THR D CA 1
ATOM 5510 C C . THR D 1 69 ? 156.315 197.651 133.883 1.00 179.16 69 THR D C 1
ATOM 5511 O O . THR D 1 69 ? 157.093 198.552 134.273 1.00 169.81 69 THR D O 1
ATOM 5515 N N . LEU D 1 70 ? 156.034 196.534 134.567 1.00 163.88 70 LEU D N 1
ATOM 5516 C CA . LEU D 1 70 ? 156.559 196.242 135.928 1.00 149.52 70 LEU D CA 1
ATOM 5517 C C . LEU D 1 70 ? 158.082 196.413 135.914 1.00 146.60 70 LEU D C 1
ATOM 5518 O O . LEU D 1 70 ? 158.574 197.224 136.720 1.00 161.26 70 LEU D O 1
ATOM 5523 N N . TYR D 1 71 ? 158.788 195.750 134.989 1.00 139.98 71 TYR D N 1
ATOM 5524 C CA . TYR D 1 71 ? 160.271 195.820 134.878 1.00 145.20 71 TYR D CA 1
ATOM 5525 C C . TYR D 1 71 ? 160.718 197.285 134.823 1.00 155.50 71 TYR D C 1
ATOM 5526 O O . TYR D 1 71 ? 161.686 197.621 135.527 1.00 154.90 71 TYR D O 1
ATOM 5535 N N . ASN D 1 72 ? 160.019 198.127 134.051 1.00 179.96 72 ASN D N 1
ATOM 5536 C CA . ASN D 1 72 ? 160.349 199.571 133.899 1.00 202.34 72 ASN D CA 1
ATOM 5537 C C . ASN D 1 72 ? 160.437 200.187 135.301 1.00 203.73 72 ASN D C 1
ATOM 5538 O O . ASN D 1 72 ? 161.525 200.680 135.664 1.00 197.43 72 ASN D O 1
ATOM 5543 N N . ASN D 1 73 ? 159.354 200.069 136.075 1.00 197.68 73 ASN D N 1
ATOM 5544 C CA . ASN D 1 73 ? 159.182 200.714 137.406 1.00 199.66 73 ASN D CA 1
ATOM 5545 C C . ASN D 1 73 ? 160.333 200.284 138.324 1.00 193.66 73 ASN D C 1
ATOM 5546 O O . ASN D 1 73 ? 161.041 201.175 138.842 1.00 199.01 73 ASN D O 1
ATOM 5551 N N . ALA D 1 74 ? 160.533 198.970 138.476 1.00 178.20 74 ALA D N 1
ATOM 5552 C CA . ALA D 1 74 ? 161.591 198.354 139.315 1.00 171.16 74 ALA D CA 1
ATOM 5553 C C . ALA D 1 74 ? 162.954 198.974 138.976 1.00 178.76 74 ALA D C 1
ATOM 5554 O O . ALA D 1 74 ? 163.639 199.434 139.910 1.00 183.73 74 ALA D O 1
ATOM 5556 N N . GLN D 1 75 ? 163.320 199.009 137.691 1.00 199.30 75 GLN D N 1
ATOM 5557 C CA . GLN D 1 75 ? 164.582 199.633 137.205 1.00 213.93 75 GLN D CA 1
ATOM 5558 C C . GLN D 1 75 ? 164.650 201.081 137.710 1.00 214.78 75 GLN D C 1
ATOM 5559 O O . GLN D 1 75 ? 165.731 201.476 138.186 1.00 199.82 75 GLN D O 1
ATOM 5565 N N . LEU D 1 76 ? 163.530 201.816 137.660 1.00 227.11 76 LEU D N 1
ATOM 5566 C CA . LEU D 1 76 ? 163.445 203.237 138.108 1.00 246.54 76 LEU D CA 1
ATOM 5567 C C . LEU D 1 76 ? 163.720 203.323 139.616 1.00 249.00 76 LEU D C 1
ATOM 5568 O O . LEU D 1 76 ? 164.532 204.187 140.009 1.00 244.24 76 LEU D O 1
ATOM 5573 N N . ASN D 1 77 ? 163.083 202.466 140.424 1.00 251.05 77 ASN D N 1
ATOM 5574 C CA . ASN D 1 77 ? 163.191 202.496 141.911 1.00 253.64 77 ASN D CA 1
ATOM 5575 C C . ASN D 1 77 ? 164.619 202.116 142.330 1.00 259.75 77 ASN D C 1
ATOM 5576 O O . ASN D 1 77 ? 165.129 201.089 141.839 1.00 275.14 77 ASN D O 1
ATOM 5581 N N . SER D 1 78 ? 165.220 202.915 143.218 1.00 257.16 78 SER D N 1
ATOM 5582 C CA . SER D 1 78 ? 166.536 202.653 143.865 1.00 256.16 78 SER D CA 1
ATOM 5583 C C . SER D 1 78 ? 166.343 201.953 145.220 1.00 250.88 78 SER D C 1
ATOM 5584 O O . SER D 1 78 ? 167.361 201.537 145.813 1.00 242.18 78 SER D O 1
ATOM 5587 N N . LYS D 1 79 ? 165.093 201.836 145.687 1.00 246.03 79 LYS D N 1
ATOM 5588 C CA . LYS D 1 79 ? 164.698 201.174 146.963 1.00 241.63 79 LYS D CA 1
ATOM 5589 C C . LYS D 1 79 ? 164.215 199.737 146.714 1.00 219.99 79 LYS D C 1
ATOM 5590 O O . LYS D 1 79 ? 163.590 199.170 147.637 1.00 214.18 79 LYS D O 1
ATOM 5596 N N . ARG D 1 80 ? 164.499 199.158 145.538 1.00 201.95 80 ARG D N 1
ATOM 5597 C CA . ARG D 1 80 ? 164.231 197.726 145.224 1.00 183.38 80 ARG D CA 1
ATOM 5598 C C . ARG D 1 80 ? 164.659 196.863 146.414 1.00 171.99 80 ARG D C 1
ATOM 5599 O O . ARG D 1 80 ? 165.840 196.952 146.816 1.00 154.90 80 ARG D O 1
ATOM 5607 N N . SER D 1 81 ? 163.722 196.082 146.955 1.00 162.04 81 SER D N 1
ATOM 5608 C CA . SER D 1 81 ? 163.919 195.175 148.113 1.00 150.59 81 SER D CA 1
ATOM 5609 C C . SER D 1 81 ? 162.993 193.962 147.982 1.00 128.05 81 SER D C 1
ATOM 5610 O O . SER D 1 81 ? 161.844 194.144 147.529 1.00 115.79 81 SER D O 1
ATOM 5613 N N . GLY D 1 82 ? 163.467 192.784 148.394 1.00 123.17 82 GLY D N 1
ATOM 5614 C CA . GLY D 1 82 ? 162.645 191.561 148.500 1.00 128.26 82 GLY D CA 1
ATOM 5615 C C . GLY D 1 82 ? 162.217 191.073 147.133 1.00 116.80 82 GLY D C 1
ATOM 5616 O O . GLY D 1 82 ? 163.063 191.104 146.223 1.00 126.86 82 GLY D O 1
ATOM 5617 N N . LEU D 1 83 ? 160.954 190.661 146.972 1.00 110.76 83 LEU D N 1
ATOM 5618 C CA . LEU D 1 83 ? 160.455 190.123 145.680 1.00 94.82 83 LEU D CA 1
ATOM 5619 C C . LEU D 1 83 ? 160.817 191.098 144.564 1.00 94.13 83 LEU D C 1
ATOM 5620 O O . LEU D 1 83 ? 161.429 190.623 143.601 1.00 97.41 83 LEU D O 1
ATOM 5625 N N . GLU D 1 84 ? 160.550 192.399 144.718 1.00 94.14 84 GLU D N 1
ATOM 5626 C CA . GLU D 1 84 ? 160.789 193.379 143.625 1.00 105.54 84 GLU D CA 1
ATOM 5627 C C . GLU D 1 84 ? 162.234 193.255 143.111 1.00 102.29 84 GLU D C 1
ATOM 5628 O O . GLU D 1 84 ? 162.395 193.232 141.884 1.00 120.25 84 GLU D O 1
ATOM 5634 N N . ASP D 1 85 ? 163.240 193.142 143.978 1.00 100.15 85 ASP D N 1
ATOM 5635 C CA . ASP D 1 85 ? 164.652 192.978 143.537 1.00 106.61 85 ASP D CA 1
ATOM 5636 C C . ASP D 1 85 ? 164.837 191.570 142.964 1.00 96.91 85 ASP D C 1
ATOM 5637 O O . ASP D 1 85 ? 165.553 191.456 141.962 1.00 119.21 85 ASP D O 1
ATOM 5642 N N . ILE D 1 86 ? 164.220 190.540 143.544 1.00 84.62 86 ILE D N 1
ATOM 5643 C CA . ILE D 1 86 ? 164.380 189.137 143.054 1.00 86.47 86 ILE D CA 1
ATOM 5644 C C . ILE D 1 86 ? 163.819 189.065 141.629 1.00 95.00 86 ILE D C 1
ATOM 5645 O O . ILE D 1 86 ? 164.447 188.396 140.789 1.00 103.75 86 ILE D O 1
ATOM 5650 N N . PHE D 1 87 ? 162.698 189.746 141.375 1.00 98.29 87 PHE D N 1
ATOM 5651 C CA . PHE D 1 87 ? 162.059 189.886 140.038 1.00 101.74 87 PHE D CA 1
ATOM 5652 C C . PHE D 1 87 ? 162.999 190.650 139.094 1.00 93.74 87 PHE D C 1
ATOM 5653 O O . PHE D 1 87 ? 163.249 190.141 137.988 1.00 105.42 87 PHE D O 1
ATOM 5661 N N . TYR D 1 88 ? 163.496 191.820 139.487 1.00 84.19 88 TYR D N 1
ATOM 5662 C CA . TYR D 1 88 ? 164.369 192.633 138.608 1.00 98.48 88 TYR D CA 1
ATOM 5663 C C . TYR D 1 88 ? 165.565 191.785 138.176 1.00 99.18 88 TYR D C 1
ATOM 5664 O O . TYR D 1 88 ? 165.883 191.808 136.979 1.00 116.16 88 TYR D O 1
ATOM 5673 N N . GLN D 1 89 ? 166.210 191.091 139.113 1.00 103.57 89 GLN D N 1
ATOM 5674 C CA . GLN D 1 89 ? 167.419 190.278 138.828 1.00 126.20 89 GLN D CA 1
ATOM 5675 C C . GLN D 1 89 ? 167.042 189.125 137.893 1.00 119.56 89 GLN D C 1
ATOM 5676 O O . GLN D 1 89 ? 167.844 188.827 136.991 1.00 122.18 89 GLN D O 1
ATOM 5682 N N . GLY D 1 90 ? 165.868 188.520 138.101 1.00 115.36 90 GLY D N 1
ATOM 5683 C CA . GLY D 1 90 ? 165.313 187.446 137.256 1.00 115.39 90 GLY D CA 1
ATOM 5684 C C . GLY D 1 90 ? 165.131 187.899 135.819 1.00 118.99 90 GLY D C 1
ATOM 5685 O O . GLY D 1 90 ? 165.794 187.328 134.938 1.00 126.50 90 GLY D O 1
ATOM 5686 N N . LEU D 1 91 ? 164.264 188.889 135.582 1.00 123.32 91 LEU D N 1
ATOM 5687 C CA . LEU D 1 91 ? 163.951 189.388 134.214 1.00 124.49 91 LEU D CA 1
ATOM 5688 C C . LEU D 1 91 ? 165.206 190.007 133.590 1.00 125.98 91 LEU D C 1
ATOM 5689 O O . LEU D 1 91 ? 165.412 189.777 132.386 1.00 151.64 91 LEU D O 1
ATOM 5694 N N . SER D 1 92 ? 166.022 190.732 134.361 1.00 117.00 92 SER D N 1
ATOM 5695 C CA . SER D 1 92 ? 167.295 191.307 133.861 1.00 125.41 92 SER D CA 1
ATOM 5696 C C . SER D 1 92 ? 168.060 190.214 133.113 1.00 130.60 92 SER D C 1
ATOM 5697 O O . SER D 1 92 ? 168.510 190.496 131.988 1.00 150.39 92 SER D O 1
ATOM 5700 N N . GLU D 1 93 ? 168.151 189.008 133.686 1.00 121.02 93 GLU D N 1
ATOM 5701 C CA . GLU D 1 93 ? 168.804 187.844 133.030 1.00 125.99 93 GLU D CA 1
ATOM 5702 C C . GLU D 1 93 ? 168.062 187.530 131.732 1.00 134.10 93 GLU D C 1
ATOM 5703 O O . GLU D 1 93 ? 168.730 187.473 130.684 1.00 149.87 93 GLU D O 1
ATOM 5709 N N . PHE D 1 94 ? 166.739 187.368 131.806 1.00 128.99 94 PHE D N 1
ATOM 5710 C CA . PHE D 1 94 ? 165.855 186.973 130.674 1.00 131.02 94 PHE D CA 1
ATOM 5711 C C . PHE D 1 94 ? 166.017 187.963 129.511 1.00 126.61 94 PHE D C 1
ATOM 5712 O O . PHE D 1 94 ? 166.264 187.504 128.388 1.00 139.73 94 PHE D O 1
ATOM 5720 N N . PHE D 1 95 ? 165.922 189.269 129.768 1.00 134.73 95 PHE D N 1
ATOM 5721 C CA . PHE D 1 95 ? 166.103 190.328 128.736 1.00 158.68 95 PHE D CA 1
ATOM 5722 C C . PHE D 1 95 ? 167.534 190.278 128.186 1.00 155.91 95 PHE D C 1
ATOM 5723 O O . PHE D 1 95 ? 167.693 190.365 126.957 1.00 168.19 95 PHE D O 1
ATOM 5731 N N . LYS D 1 96 ? 168.527 190.088 129.056 1.00 156.47 96 LYS D N 1
ATOM 5732 C CA . LYS D 1 96 ? 169.966 190.042 128.680 1.00 165.92 96 LYS D CA 1
ATOM 5733 C C . LYS D 1 96 ? 170.220 188.856 127.739 1.00 153.08 96 LYS D C 1
ATOM 5734 O O . LYS D 1 96 ? 171.041 189.018 126.814 1.00 163.06 96 LYS D O 1
ATOM 5740 N N . LEU D 1 97 ? 169.536 187.723 127.941 1.00 137.45 97 LEU D N 1
ATOM 5741 C CA . LEU D 1 97 ? 169.671 186.523 127.066 1.00 141.56 97 LEU D CA 1
ATOM 5742 C C . LEU D 1 97 ? 168.961 186.769 125.729 1.00 158.67 97 LEU D C 1
ATOM 5743 O O . LEU D 1 97 ? 169.652 186.676 124.689 1.00 175.21 97 LEU D O 1
ATOM 5748 N N . LYS D 1 98 ? 167.661 187.088 125.744 1.00 163.05 98 LYS D N 1
ATOM 5749 C CA . LYS D 1 98 ? 166.838 187.284 124.514 1.00 177.67 98 LYS D CA 1
ATOM 5750 C C . LYS D 1 98 ? 167.615 188.136 123.501 1.00 185.45 98 LYS D C 1
ATOM 5751 O O . LYS D 1 98 ? 167.668 187.738 122.321 1.00 200.76 98 LYS D O 1
ATOM 5757 N N . LYS D 1 99 ? 168.229 189.232 123.962 1.00 185.34 99 LYS D N 1
ATOM 5758 C CA . LYS D 1 99 ? 169.068 190.149 123.140 1.00 194.45 99 LYS D CA 1
ATOM 5759 C C . LYS D 1 99 ? 170.193 189.367 122.442 1.00 194.82 99 LYS D C 1
ATOM 5760 O O . LYS D 1 99 ? 170.563 189.763 121.318 1.00 205.61 99 LYS D O 1
ATOM 5766 N N . ARG D 1 100 ? 170.714 188.305 123.072 1.00 193.78 100 ARG D N 1
ATOM 5767 C CA . ARG D 1 100 ? 171.712 187.366 122.483 1.00 200.72 100 ARG D CA 1
ATOM 5768 C C . ARG D 1 100 ? 171.012 186.190 121.777 1.00 189.41 100 ARG D C 1
ATOM 5769 O O . ARG D 1 100 ? 171.622 185.104 121.717 1.00 189.06 100 ARG D O 1
ATOM 5777 N N . GLN D 1 101 ? 169.798 186.396 121.246 1.00 196.40 101 GLN D N 1
ATOM 5778 C CA . GLN D 1 101 ? 169.033 185.428 120.406 1.00 210.18 101 GLN D CA 1
ATOM 5779 C C . GLN D 1 101 ? 169.378 183.986 120.807 1.00 194.27 101 GLN D C 1
ATOM 5780 O O . GLN D 1 101 ? 169.909 183.237 119.961 1.00 199.99 101 GLN D O 1
ATOM 5786 N N . ALA D 1 102 ? 169.107 183.629 122.065 1.00 176.09 102 ALA D N 1
ATOM 5787 C CA . ALA D 1 102 ? 169.286 182.269 122.624 1.00 173.18 102 ALA D CA 1
ATOM 5788 C C . ALA D 1 102 ? 167.958 181.517 122.534 1.00 173.95 102 ALA D C 1
ATOM 5789 O O . ALA D 1 102 ? 166.909 182.131 122.338 1.00 170.47 102 ALA D O 1
ATOM 5791 N N . PRO D 1 103 ? 167.945 180.173 122.684 1.00 181.53 103 PRO D N 1
ATOM 5792 C CA . PRO D 1 103 ? 166.699 179.410 122.607 1.00 192.49 103 PRO D CA 1
ATOM 5793 C C . PRO D 1 103 ? 165.852 179.606 123.874 1.00 188.28 103 PRO D C 1
ATOM 5794 O O . PRO D 1 103 ? 166.416 179.592 124.955 1.00 193.03 103 PRO D O 1
ATOM 5798 N N . THR D 1 104 ? 164.537 179.792 123.704 1.00 191.08 104 THR D N 1
ATOM 5799 C CA . THR D 1 104 ? 163.535 179.962 124.796 1.00 200.67 104 THR D CA 1
ATOM 5800 C C . THR D 1 104 ? 163.909 179.067 125.983 1.00 195.43 104 THR D C 1
ATOM 5801 O O . THR D 1 104 ? 164.140 179.611 127.078 1.00 201.39 104 THR D O 1
ATOM 5805 N N . SER D 1 105 ? 163.999 177.754 125.741 1.00 190.86 105 SER D N 1
ATOM 5806 C CA . SER D 1 105 ? 164.399 176.709 126.724 1.00 194.00 105 SER D CA 1
ATOM 5807 C C . SER D 1 105 ? 165.531 177.227 127.619 1.00 183.02 105 SER D C 1
ATOM 5808 O O . SER D 1 105 ? 165.388 177.153 128.853 1.00 186.58 105 SER D O 1
ATOM 5811 N N . GLN D 1 106 ? 166.605 177.736 127.009 1.00 182.18 106 GLN D N 1
ATOM 5812 C CA . GLN D 1 106 ? 167.778 178.320 127.714 1.00 179.72 106 GLN D CA 1
ATOM 5813 C C . GLN D 1 106 ? 167.336 179.578 128.474 1.00 158.33 106 GLN D C 1
ATOM 5814 O O . GLN D 1 106 ? 167.614 179.640 129.690 1.00 147.99 106 GLN D O 1
ATOM 5820 N N . MET D 1 107 ? 166.655 180.518 127.800 1.00 146.23 107 MET D N 1
ATOM 5821 C CA . MET D 1 107 ? 166.194 181.808 128.396 1.00 138.76 107 MET D CA 1
ATOM 5822 C C . MET D 1 107 ? 165.498 181.532 129.733 1.00 133.56 107 MET D C 1
ATOM 5823 O O . MET D 1 107 ? 165.889 182.159 130.733 1.00 137.99 107 MET D O 1
ATOM 5828 N N . ILE D 1 108 ? 164.529 180.611 129.754 1.00 122.59 108 ILE D N 1
ATOM 5829 C CA . ILE D 1 108 ? 163.763 180.253 130.987 1.00 120.70 108 ILE D CA 1
ATOM 5830 C C . ILE D 1 108 ? 164.738 179.645 132.001 1.00 124.92 108 ILE D C 1
ATOM 5831 O O . ILE D 1 108 ? 164.804 180.192 133.107 1.00 121.16 108 ILE D O 1
ATOM 5836 N N . GLU D 1 109 ? 165.496 178.608 131.628 1.00 142.66 109 GLU D N 1
ATOM 5837 C CA . GLU D 1 109 ? 166.444 177.916 132.547 1.00 154.73 109 GLU D CA 1
ATOM 5838 C C . GLU D 1 109 ? 167.325 178.969 133.228 1.00 142.25 109 GLU D C 1
ATOM 5839 O O . GLU D 1 109 ? 167.372 178.976 134.474 1.00 147.63 109 GLU D O 1
ATOM 5845 N N . GLY D 1 110 ? 167.956 179.840 132.431 1.00 130.95 110 GLY D N 1
ATOM 5846 C CA . GLY D 1 110 ? 168.779 180.971 132.901 1.00 130.46 110 GLY D CA 1
ATOM 5847 C C . GLY D 1 110 ? 168.049 181.808 133.936 1.00 121.79 110 GLY D C 1
ATOM 5848 O O . GLY D 1 110 ? 168.512 181.841 135.086 1.00 126.81 110 GLY D O 1
ATOM 5849 N N . THR D 1 111 ? 166.905 182.397 133.572 1.00 115.50 111 THR D N 1
ATOM 5850 C CA . THR D 1 111 ? 166.123 183.314 134.449 1.00 114.56 111 THR D CA 1
ATOM 5851 C C . THR D 1 111 ? 165.675 182.594 135.728 1.00 107.75 111 THR D C 1
ATOM 5852 O O . THR D 1 111 ? 165.426 183.302 136.709 1.00 113.95 111 THR D O 1
ATOM 5856 N N . GLU D 1 112 ? 165.533 181.266 135.689 1.00 111.25 112 GLU D N 1
ATOM 5857 C CA . GLU D 1 112 ? 165.076 180.421 136.825 1.00 117.80 112 GLU D CA 1
ATOM 5858 C C . GLU D 1 112 ? 166.258 180.103 137.753 1.00 118.87 112 GLU D C 1
ATOM 5859 O O . GLU D 1 112 ? 165.981 179.732 138.915 1.00 131.65 112 GLU D O 1
ATOM 5865 N N . ARG D 1 113 ? 167.509 180.216 137.276 1.00 116.83 113 ARG D N 1
ATOM 5866 C CA . ARG D 1 113 ? 168.730 180.023 138.112 1.00 111.82 113 ARG D CA 1
ATOM 5867 C C . ARG D 1 113 ? 168.984 181.330 138.867 1.00 101.55 113 ARG D C 1
ATOM 5868 O O . ARG D 1 113 ? 169.269 181.257 140.074 1.00 105.95 113 ARG D O 1
ATOM 5876 N N . ILE D 1 114 ? 168.880 182.475 138.191 1.00 96.17 114 ILE D N 1
ATOM 5877 C CA . ILE D 1 114 ? 169.297 183.783 138.769 1.00 96.98 114 ILE D CA 1
ATOM 5878 C C . ILE D 1 114 ? 168.197 184.322 139.684 1.00 100.50 114 ILE D C 1
ATOM 5879 O O . ILE D 1 114 ? 168.425 185.422 140.246 1.00 106.77 114 ILE D O 1
ATOM 5884 N N . LEU D 1 115 ? 167.053 183.634 139.814 1.00 95.12 115 LEU D N 1
ATOM 5885 C CA . LEU D 1 115 ? 166.055 183.976 140.864 1.00 99.46 115 LEU D CA 1
ATOM 5886 C C . LEU D 1 115 ? 165.871 182.824 141.855 1.00 98.29 115 LEU D C 1
ATOM 5887 O O . LEU D 1 115 ? 165.013 182.977 142.715 1.00 120.09 115 LEU D O 1
ATOM 5892 N N . ARG D 1 116 ? 166.633 181.735 141.760 1.00 101.77 116 ARG D N 1
ATOM 5893 C CA . ARG D 1 116 ? 166.928 180.849 142.923 1.00 111.40 116 ARG D CA 1
ATOM 5894 C C . ARG D 1 116 ? 168.163 181.385 143.655 1.00 107.91 116 ARG D C 1
ATOM 5895 O O . ARG D 1 116 ? 168.403 180.953 144.790 1.00 125.97 116 ARG D O 1
ATOM 5903 N N . VAL D 1 117 ? 168.922 182.262 142.992 1.00 97.20 117 VAL D N 1
ATOM 5904 C CA . VAL D 1 117 ? 170.131 182.981 143.488 1.00 88.70 117 VAL D CA 1
ATOM 5905 C C . VAL D 1 117 ? 169.694 184.397 143.878 1.00 89.81 117 VAL D C 1
ATOM 5906 O O . VAL D 1 117 ? 170.532 185.317 143.878 1.00 92.41 117 VAL D O 1
ATOM 5910 N N . GLY D 1 118 ? 168.394 184.579 144.106 1.00 86.96 118 GLY D N 1
ATOM 5911 C CA . GLY D 1 118 ? 167.812 185.809 144.667 1.00 87.67 118 GLY D CA 1
ATOM 5912 C C . GLY D 1 118 ? 166.903 185.497 145.837 1.00 89.78 118 GLY D C 1
ATOM 5913 O O . GLY D 1 118 ? 166.874 186.322 146.766 1.00 99.84 118 GLY D O 1
ATOM 5914 N N . LEU D 1 119 ? 166.191 184.364 145.802 1.00 89.95 119 LEU D N 1
ATOM 5915 C CA . LEU D 1 119 ? 165.315 183.901 146.911 1.00 106.66 119 LEU D CA 1
ATOM 5916 C C . LEU D 1 119 ? 166.151 183.241 148.005 1.00 120.00 119 LEU D C 1
ATOM 5917 O O . LEU D 1 119 ? 165.541 182.816 149.003 1.00 156.88 119 LEU D O 1
ATOM 5922 N N . SER D 1 120 ? 167.449 183.047 147.780 1.00 108.80 120 SER D N 1
ATOM 5923 C CA . SER D 1 120 ? 168.367 182.399 148.742 1.00 105.29 120 SER D CA 1
ATOM 5924 C C . SER D 1 120 ? 169.382 183.404 149.267 1.00 92.80 120 SER D C 1
ATOM 5925 O O . SER D 1 120 ? 169.986 183.119 150.312 1.00 122.10 120 SER D O 1
ATOM 5928 N N . ARG D 1 121 ? 169.577 184.507 148.557 1.00 86.67 121 ARG D N 1
ATOM 5929 C CA . ARG D 1 121 ? 170.493 185.595 148.960 1.00 92.42 121 ARG D CA 1
ATOM 5930 C C . ARG D 1 121 ? 169.665 186.720 149.582 1.00 91.41 121 ARG D C 1
ATOM 5931 O O . ARG D 1 121 ? 170.232 187.820 149.770 1.00 109.26 121 ARG D O 1
ATOM 5939 N N . ASP D 1 122 ? 168.370 186.498 149.831 1.00 84.71 122 ASP D N 1
ATOM 5940 C CA . ASP D 1 122 ? 167.540 187.442 150.626 1.00 89.52 122 ASP D CA 1
ATOM 5941 C C . ASP D 1 122 ? 166.855 186.709 151.771 1.00 93.98 122 ASP D C 1
ATOM 5942 O O . ASP D 1 122 ? 166.364 187.415 152.675 1.00 93.88 122 ASP D O 1
ATOM 5947 N N . GLN D 1 123 ? 166.806 185.372 151.749 1.00 97.83 123 GLN D N 1
ATOM 5948 C CA . GLN D 1 123 ? 166.400 184.581 152.939 1.00 96.02 123 GLN D CA 1
ATOM 5949 C C . GLN D 1 123 ? 167.448 184.846 154.016 1.00 99.07 123 GLN D C 1
ATOM 5950 O O . GLN D 1 123 ? 167.068 185.337 155.091 1.00 117.82 123 GLN D O 1
ATOM 5956 N N . GLY D 1 124 ? 168.720 184.657 153.669 1.00 103.19 124 GLY D N 1
ATOM 5957 C CA . GLY D 1 124 ? 169.890 184.905 154.531 1.00 115.01 124 GLY D CA 1
ATOM 5958 C C . GLY D 1 124 ? 169.888 186.267 155.216 1.00 110.32 124 GLY D C 1
ATOM 5959 O O . GLY D 1 124 ? 170.546 186.372 156.282 1.00 148.11 124 GLY D O 1
ATOM 5960 N N . SER D 1 125 ? 169.243 187.280 154.639 1.00 89.90 125 SER D N 1
ATOM 5961 C CA . SER D 1 125 ? 169.288 188.677 155.139 1.00 110.19 125 SER D CA 1
ATOM 5962 C C . SER D 1 125 ? 168.019 189.031 155.924 1.00 106.54 125 SER D C 1
ATOM 5963 O O . SER D 1 125 ? 167.980 190.142 156.496 1.00 120.96 125 SER D O 1
ATOM 5966 N N . LEU D 1 126 ? 167.009 188.160 155.907 1.00 103.16 126 LEU D N 1
ATOM 5967 C CA . LEU D 1 126 ? 165.796 188.282 156.758 1.00 105.69 126 LEU D CA 1
ATOM 5968 C C . LEU D 1 126 ? 166.082 187.603 158.092 1.00 98.22 126 LEU D C 1
ATOM 5969 O O . LEU D 1 126 ? 165.750 188.194 159.137 1.00 104.05 126 LEU D O 1
ATOM 5974 N N . GLU D 1 127 ? 166.670 186.406 158.023 1.00 85.88 127 GLU D N 1
ATOM 5975 C CA . GLU D 1 127 ? 167.039 185.553 159.174 1.00 83.65 127 GLU D CA 1
ATOM 5976 C C . GLU D 1 127 ? 168.322 186.103 159.806 1.00 93.88 127 GLU D C 1
ATOM 5977 O O . GLU D 1 127 ? 169.292 185.323 159.923 1.00 108.18 127 GLU D O 1
ATOM 5983 N N . TYR D 1 128 ? 168.359 187.390 160.175 1.00 102.47 128 TYR D N 1
ATOM 5984 C CA . TYR D 1 128 ? 169.617 188.103 160.518 1.00 110.61 128 TYR D CA 1
ATOM 5985 C C . TYR D 1 128 ? 170.230 187.457 161.752 1.00 117.14 128 TYR D C 1
ATOM 5986 O O . TYR D 1 128 ? 171.432 187.081 161.690 1.00 147.48 128 TYR D O 1
ATOM 5995 N N . GLY D 1 129 ? 169.436 187.367 162.826 1.00 92.80 129 GLY D N 1
ATOM 5996 C CA . GLY D 1 129 ? 169.890 186.929 164.161 1.00 81.88 129 GLY D CA 1
ATOM 5997 C C . GLY D 1 129 ? 169.247 185.629 164.583 1.00 63.55 129 GLY D C 1
ATOM 5998 O O . GLY D 1 129 ? 169.342 185.268 165.742 1.00 65.67 129 GLY D O 1
ATOM 5999 N N . LEU D 1 130 ? 168.563 184.960 163.679 1.00 63.07 130 LEU D N 1
ATOM 6000 C CA . LEU D 1 130 ? 167.632 183.891 164.083 1.00 68.45 130 LEU D CA 1
ATOM 6001 C C . LEU D 1 130 ? 168.449 182.738 164.676 1.00 67.80 130 LEU D C 1
ATOM 6002 O O . LEU D 1 130 ? 167.930 182.006 165.505 1.00 76.33 130 LEU D O 1
ATOM 6007 N N . GLY D 1 131 ? 169.709 182.607 164.297 1.00 75.15 131 GLY D N 1
ATOM 6008 C CA . GLY D 1 131 ? 170.546 181.500 164.783 1.00 82.65 131 GLY D CA 1
ATOM 6009 C C . GLY D 1 131 ? 171.045 181.761 166.185 1.00 75.79 131 GLY D C 1
ATOM 6010 O O . GLY D 1 131 ? 171.175 180.784 166.933 1.00 87.98 131 GLY D O 1
ATOM 6011 N N . THR D 1 132 ? 171.382 183.013 166.491 1.00 58.60 132 THR D N 1
ATOM 6012 C CA . THR D 1 132 ? 171.739 183.488 167.851 1.00 51.37 132 THR D CA 1
ATOM 6013 C C . THR D 1 132 ? 170.629 183.154 168.864 1.00 50.61 132 THR D C 1
ATOM 6014 O O . THR D 1 132 ? 170.921 182.589 169.919 1.00 57.84 132 THR D O 1
ATOM 6018 N N . LEU D 1 133 ? 169.403 183.567 168.600 1.00 46.51 133 LEU D N 1
ATOM 6019 C CA . LEU D 1 133 ? 168.253 183.192 169.431 1.00 45.32 133 LEU D CA 1
ATOM 6020 C C . LEU D 1 133 ? 168.234 181.683 169.655 1.00 50.48 133 LEU D C 1
ATOM 6021 O O . LEU D 1 133 ? 167.683 181.272 170.674 1.00 67.12 133 LEU D O 1
ATOM 6026 N N . ALA D 1 134 ? 168.678 180.866 168.720 1.00 52.61 134 ALA D N 1
ATOM 6027 C CA . ALA D 1 134 ? 168.648 179.407 168.936 1.00 68.56 134 ALA D CA 1
ATOM 6028 C C . ALA D 1 134 ? 169.685 179.057 170.001 1.00 70.93 134 ALA D C 1
ATOM 6029 O O . ALA D 1 134 ? 169.348 178.237 170.874 1.00 90.52 134 ALA D O 1
ATOM 6031 N N . SER D 1 135 ? 170.897 179.620 169.901 1.00 59.46 135 SER D N 1
ATOM 6032 C CA . SER D 1 135 ? 171.979 179.456 170.901 1.00 61.94 135 SER D CA 1
ATOM 6033 C C . SER D 1 135 ? 171.488 179.982 172.257 1.00 61.37 135 SER D C 1
ATOM 6034 O O . SER D 1 135 ? 171.199 179.145 173.144 1.00 62.83 135 SER D O 1
ATOM 6037 N N . ILE D 1 136 ? 171.332 181.299 172.414 1.00 51.60 136 ILE D N 1
ATOM 6038 C CA . ILE D 1 136 ? 170.777 181.879 173.667 1.00 48.90 136 ILE D CA 1
ATOM 6039 C C . ILE D 1 136 ? 169.737 180.911 174.232 1.00 45.72 136 ILE D C 1
ATOM 6040 O O . ILE D 1 136 ? 169.763 180.593 175.396 1.00 53.78 136 ILE D O 1
ATOM 6045 N N . GLY D 1 137 ? 168.827 180.450 173.422 1.00 51.52 137 GLY D N 1
ATOM 6046 C CA . GLY D 1 137 ? 167.723 179.636 173.930 1.00 57.65 137 GLY D CA 1
ATOM 6047 C C . GLY D 1 137 ? 168.158 178.287 174.437 1.00 53.27 137 GLY D C 1
ATOM 6048 O O . GLY D 1 137 ? 167.410 177.729 175.247 1.00 71.84 137 GLY D O 1
ATOM 6049 N N . SER D 1 138 ? 169.213 177.710 173.885 1.00 61.33 138 SER D N 1
ATOM 6050 C CA . SER D 1 138 ? 169.594 176.308 174.170 1.00 84.61 138 SER D CA 1
ATOM 6051 C C . SER D 1 138 ? 170.618 176.300 175.308 1.00 80.39 138 SER D C 1
ATOM 6052 O O . SER D 1 138 ? 170.384 175.595 176.321 1.00 86.39 138 SER D O 1
ATOM 6055 N N . VAL D 1 139 ? 171.699 177.058 175.139 1.00 64.10 139 VAL D N 1
ATOM 6056 C CA . VAL D 1 139 ? 172.780 177.204 176.147 1.00 63.95 139 VAL D CA 1
ATOM 6057 C C . VAL D 1 139 ? 172.277 177.863 177.441 1.00 66.24 139 VAL D C 1
ATOM 6058 O O . VAL D 1 139 ? 172.574 177.320 178.511 1.00 91.88 139 VAL D O 1
ATOM 6062 N N . ALA D 1 140 ? 171.601 179.001 177.375 1.00 58.81 140 ALA D N 1
ATOM 6063 C CA . ALA D 1 140 ? 171.363 179.885 178.539 1.00 56.52 140 ALA D CA 1
ATOM 6064 C C . ALA D 1 140 ? 170.792 179.125 179.709 1.00 62.37 140 ALA D C 1
ATOM 6065 O O . ALA D 1 140 ? 171.153 179.439 180.835 1.00 61.25 140 ALA D O 1
ATOM 6067 N N . PRO D 1 141 ? 169.864 178.159 179.513 1.00 72.58 141 PRO D N 1
ATOM 6068 C CA . PRO D 1 141 ? 169.363 177.360 180.629 1.00 76.11 141 PRO D CA 1
ATOM 6069 C C . PRO D 1 141 ? 170.528 176.748 181.417 1.00 82.05 141 PRO D C 1
ATOM 6070 O O . PRO D 1 141 ? 170.512 176.895 182.621 1.00 77.27 141 PRO D O 1
ATOM 6074 N N . TYR D 1 142 ? 171.529 176.209 180.709 1.00 65.02 142 TYR D N 1
ATOM 6075 C CA . TYR D 1 142 ? 172.664 175.441 181.268 1.00 65.85 142 TYR D CA 1
ATOM 6076 C C . TYR D 1 142 ? 173.779 176.359 181.789 1.00 58.91 142 TYR D C 1
ATOM 6077 O O . TYR D 1 142 ? 174.498 175.936 182.684 1.00 67.55 142 TYR D O 1
ATOM 6086 N N . ILE D 1 143 ? 173.940 177.575 181.283 1.00 55.57 143 ILE D N 1
ATOM 6087 C CA . ILE D 1 143 ? 174.768 178.618 181.964 1.00 53.34 143 ILE D CA 1
ATOM 6088 C C . ILE D 1 143 ? 174.177 178.878 183.349 1.00 55.07 143 ILE D C 1
ATOM 6089 O O . ILE D 1 143 ? 174.938 178.990 184.323 1.00 58.95 143 ILE D O 1
ATOM 6094 N N . GLY D 1 144 ? 172.859 179.018 183.411 1.00 54.80 144 GLY D N 1
ATOM 6095 C CA . GLY D 1 144 ? 172.147 179.206 184.676 1.00 55.50 144 GLY D CA 1
ATOM 6096 C C . GLY D 1 144 ? 172.452 178.062 185.598 1.00 58.53 144 GLY D C 1
ATOM 6097 O O . GLY D 1 144 ? 172.861 178.324 186.740 1.00 68.19 144 GLY D O 1
ATOM 6098 N N . LEU D 1 145 ? 172.291 176.840 185.106 1.00 57.30 145 LEU D N 1
ATOM 6099 C CA . LEU D 1 145 ? 172.496 175.603 185.908 1.00 64.37 145 LEU D CA 1
ATOM 6100 C C . LEU D 1 145 ? 173.915 175.574 186.464 1.00 58.70 145 LEU D C 1
ATOM 6101 O O . LEU D 1 145 ? 174.074 175.164 187.610 1.00 66.70 145 LEU D O 1
ATOM 6106 N N . PHE D 1 146 ? 174.905 175.971 185.673 1.00 50.70 146 PHE D N 1
ATOM 6107 C CA . PHE D 1 146 ? 176.292 176.073 186.154 1.00 49.42 146 PHE D CA 1
ATOM 6108 C C . PHE D 1 146 ? 176.327 177.030 187.341 1.00 50.63 146 PHE D C 1
ATOM 6109 O O . PHE D 1 146 ? 176.930 176.686 188.368 1.00 62.56 146 PHE D O 1
ATOM 6117 N N . GLY D 1 147 ? 175.679 178.178 187.227 1.00 53.39 147 GLY D N 1
ATOM 6118 C CA . GLY D 1 147 ? 175.554 179.114 188.356 1.00 61.79 147 GLY D CA 1
ATOM 6119 C C . GLY D 1 147 ? 174.923 178.439 189.564 1.00 56.03 147 GLY D C 1
ATOM 6120 O O . GLY D 1 147 ? 175.442 178.597 190.682 1.00 53.33 147 GLY D O 1
ATOM 6121 N N . THR D 1 148 ? 173.852 177.693 189.344 1.00 53.02 148 THR D N 1
ATOM 6122 C CA . THR D 1 148 ? 173.142 176.983 190.429 1.00 65.89 148 THR D CA 1
ATOM 6123 C C . THR D 1 148 ? 174.136 176.059 191.130 1.00 65.31 148 THR D C 1
ATOM 6124 O O . THR D 1 148 ? 174.254 176.139 192.361 1.00 71.47 148 THR D O 1
ATOM 6128 N N . VAL D 1 149 ? 174.801 175.192 190.378 1.00 63.24 149 VAL D N 1
ATOM 6129 C CA . VAL D 1 149 ? 175.738 174.190 190.950 1.00 58.84 149 VAL D CA 1
ATOM 6130 C C . VAL D 1 149 ? 176.849 174.937 191.683 1.00 57.73 149 VAL D C 1
ATOM 6131 O O . VAL D 1 149 ? 177.080 174.605 192.833 1.00 67.39 149 VAL D O 1
ATOM 6135 N N . TRP D 1 150 ? 177.472 175.940 191.089 1.00 57.85 150 TRP D N 1
ATOM 6136 C CA . TRP D 1 150 ? 178.488 176.728 191.827 1.00 66.43 150 TRP D CA 1
ATOM 6137 C C . TRP D 1 150 ? 177.913 177.230 193.144 1.00 71.36 150 TRP D C 1
ATOM 6138 O O . TRP D 1 150 ? 178.664 177.274 194.126 1.00 91.43 150 TRP D O 1
ATOM 6149 N N . GLY D 1 151 ? 176.640 177.611 193.152 1.00 71.99 151 GLY D N 1
ATOM 6150 C CA . GLY D 1 151 ? 175.971 178.158 194.344 1.00 79.87 151 GLY D CA 1
ATOM 6151 C C . GLY D 1 151 ? 175.757 177.108 195.415 1.00 73.90 151 GLY D C 1
ATOM 6152 O O . GLY D 1 151 ? 176.112 177.381 196.575 1.00 85.47 151 GLY D O 1
ATOM 6153 N N . ILE D 1 152 ? 175.190 175.963 195.051 1.00 65.94 152 ILE D N 1
ATOM 6154 C CA . ILE D 1 152 ? 174.923 174.849 196.001 1.00 77.19 152 ILE D CA 1
ATOM 6155 C C . ILE D 1 152 ? 176.263 174.330 196.552 1.00 92.81 152 ILE D C 1
ATOM 6156 O O . ILE D 1 152 ? 176.277 173.743 197.654 1.00 116.07 152 ILE D O 1
ATOM 6161 N N . MET D 1 153 ? 177.349 174.552 195.819 1.00 89.62 153 MET D N 1
ATOM 6162 C CA . MET D 1 153 ? 178.706 174.045 196.107 1.00 85.16 153 MET D CA 1
ATOM 6163 C C . MET D 1 153 ? 179.540 175.134 196.790 1.00 90.21 153 MET D C 1
ATOM 6164 O O . MET D 1 153 ? 180.706 174.858 197.069 1.00 106.03 153 MET D O 1
ATOM 6169 N N . ASN D 1 154 ? 179.000 176.333 197.013 1.00 93.55 154 ASN D N 1
ATOM 6170 C CA . ASN D 1 154 ? 179.614 177.352 197.907 1.00 115.86 154 ASN D CA 1
ATOM 6171 C C . ASN D 1 154 ? 178.702 177.533 199.117 1.00 131.70 154 ASN D C 1
ATOM 6172 O O . ASN D 1 154 ? 178.914 178.495 199.893 1.00 151.80 154 ASN D O 1
ATOM 6177 N N . ALA D 1 155 ? 177.728 176.637 199.261 1.00 123.74 155 ALA D N 1
ATOM 6178 C CA . ALA D 1 155 ? 177.037 176.352 200.532 1.00 140.59 155 ALA D CA 1
ATOM 6179 C C . ALA D 1 155 ? 177.830 175.252 201.234 1.00 142.85 155 ALA D C 1
ATOM 6180 O O . ALA D 1 155 ? 178.555 175.566 202.190 1.00 151.24 155 ALA D O 1
ATOM 6182 N N . PHE D 1 156 ? 177.753 174.032 200.706 1.00 130.74 156 PHE D N 1
ATOM 6183 C CA . PHE D 1 156 ? 178.234 172.798 201.374 1.00 129.96 156 PHE D CA 1
ATOM 6184 C C . PHE D 1 156 ? 179.712 172.982 201.737 1.00 134.18 156 PHE D C 1
ATOM 6185 O O . PHE D 1 156 ? 180.064 172.734 202.901 1.00 154.43 156 PHE D O 1
ATOM 6193 N N . ILE D 1 157 ? 180.531 173.491 200.816 1.00 132.11 157 ILE D N 1
ATOM 6194 C CA . ILE D 1 157 ? 181.949 173.862 201.110 1.00 142.51 157 ILE D CA 1
ATOM 6195 C C . ILE D 1 157 ? 181.984 174.804 202.324 1.00 157.46 157 ILE D C 1
ATOM 6196 O O . ILE D 1 157 ? 182.892 174.634 203.162 1.00 172.23 157 ILE D O 1
ATOM 6201 N N . GLY D 1 158 ? 181.029 175.731 202.437 1.00 169.60 158 GLY D N 1
ATOM 6202 C CA . GLY D 1 158 ? 180.882 176.634 203.598 1.00 194.54 158 GLY D CA 1
ATOM 6203 C C . GLY D 1 158 ? 180.383 175.920 204.850 1.00 207.48 158 GLY D C 1
ATOM 6204 O O . GLY D 1 158 ? 180.959 176.172 205.933 1.00 218.94 158 GLY D O 1
ATOM 6205 N N . LEU D 1 159 ? 179.349 175.077 204.716 1.00 207.40 159 LEU D N 1
ATOM 6206 C CA . LEU D 1 159 ? 178.639 174.368 205.824 1.00 215.24 159 LEU D CA 1
ATOM 6207 C C . LEU D 1 159 ? 179.645 173.691 206.766 1.00 232.70 159 LEU D C 1
ATOM 6208 O O . LEU D 1 159 ? 179.491 173.846 207.990 1.00 247.22 159 LEU D O 1
ATOM 6213 N N . ALA D 1 160 ? 180.619 172.956 206.218 1.00 242.34 160 ALA D N 1
ATOM 6214 C CA . ALA D 1 160 ? 181.661 172.212 206.970 1.00 255.58 160 ALA D CA 1
ATOM 6215 C C . ALA D 1 160 ? 182.249 173.088 208.086 1.00 267.59 160 ALA D C 1
ATOM 6216 O O . ALA D 1 160 ? 182.301 172.614 209.239 1.00 262.83 160 ALA D O 1
ATOM 6218 N N . ALA D 1 161 ? 182.628 174.329 207.756 1.00 284.52 161 ALA D N 1
ATOM 6219 C CA . ALA D 1 161 ? 183.381 175.273 208.621 1.00 301.05 161 ALA D CA 1
ATOM 6220 C C . ALA D 1 161 ? 182.615 175.588 209.915 1.00 319.22 161 ALA D C 1
ATOM 6221 O O . ALA D 1 161 ? 183.262 175.585 210.982 1.00 316.43 161 ALA D O 1
ATOM 6223 N N . VAL D 1 162 ? 181.303 175.853 209.832 1.00 344.86 162 VAL D N 1
ATOM 6224 C CA . VAL D 1 162 ? 180.486 176.397 210.964 1.00 363.98 162 VAL D CA 1
ATOM 6225 C C . VAL D 1 162 ? 180.372 175.348 212.080 1.00 376.58 162 VAL D C 1
ATOM 6226 O O . VAL D 1 162 ? 180.421 174.136 211.776 1.00 372.32 162 VAL D O 1
ATOM 6230 N N . ASP D 1 163 ? 180.215 175.822 213.320 1.00 389.61 163 ASP D N 1
ATOM 6231 C CA . ASP D 1 163 ? 179.982 174.997 214.538 1.00 394.99 163 ASP D CA 1
ATOM 6232 C C . ASP D 1 163 ? 178.674 174.204 214.394 1.00 385.71 163 ASP D C 1
ATOM 6233 O O . ASP D 1 163 ? 178.685 172.998 214.721 1.00 371.10 163 ASP D O 1
ATOM 6238 N N . GLN D 1 164 ? 177.598 174.850 213.924 1.00 379.81 164 GLN D N 1
ATOM 6239 C CA . GLN D 1 164 ? 176.222 174.281 213.917 1.00 372.05 164 GLN D CA 1
ATOM 6240 C C . GLN D 1 164 ? 175.592 174.393 212.523 1.00 351.53 164 GLN D C 1
ATOM 6241 O O . GLN D 1 164 ? 175.507 175.522 211.983 1.00 346.10 164 GLN D O 1
ATOM 6247 N N . VAL D 1 165 ? 175.106 173.258 212.009 1.00 331.88 165 VAL D N 1
ATOM 6248 C CA . VAL D 1 165 ? 174.465 173.124 210.667 1.00 317.54 165 VAL D CA 1
ATOM 6249 C C . VAL D 1 165 ? 172.953 173.369 210.808 1.00 300.40 165 VAL D C 1
ATOM 6250 O O . VAL D 1 165 ? 172.157 172.443 210.541 1.00 281.96 165 VAL D O 1
ATOM 6254 N N . THR D 1 166 ? 172.569 174.584 211.213 1.00 293.55 166 THR D N 1
ATOM 6255 C CA . THR D 1 166 ? 171.167 175.073 211.126 1.00 288.54 166 THR D CA 1
ATOM 6256 C C . THR D 1 166 ? 170.816 175.181 209.640 1.00 270.21 166 THR D C 1
ATOM 6257 O O . THR D 1 166 ? 171.672 175.676 208.877 1.00 267.29 166 THR D O 1
ATOM 6261 N N . LEU D 1 167 ? 169.634 174.711 209.234 1.00 249.22 167 LEU D N 1
ATOM 6262 C CA . LEU D 1 167 ? 169.140 174.908 207.844 1.00 232.70 167 LEU D CA 1
ATOM 6263 C C . LEU D 1 167 ? 169.337 176.392 207.502 1.00 203.62 167 LEU D C 1
ATOM 6264 O O . LEU D 1 167 ? 170.028 176.680 206.517 1.00 206.98 167 LEU D O 1
ATOM 6269 N N . ALA D 1 168 ? 168.890 177.283 208.394 1.00 192.49 168 ALA D N 1
ATOM 6270 C CA . ALA D 1 168 ? 169.057 178.758 208.333 1.00 197.43 168 ALA D CA 1
ATOM 6271 C C . ALA D 1 168 ? 170.486 179.182 207.945 1.00 190.89 168 ALA D C 1
ATOM 6272 O O . ALA D 1 168 ? 170.612 180.274 207.359 1.00 192.06 168 ALA D O 1
ATOM 6274 N N . THR D 1 169 ? 171.523 178.403 208.284 1.00 196.07 169 THR D N 1
ATOM 6275 C CA . THR D 1 169 ? 172.931 178.676 207.871 1.00 205.32 169 THR D CA 1
ATOM 6276 C C . THR D 1 169 ? 173.054 178.595 206.342 1.00 196.55 169 THR D C 1
ATOM 6277 O O . THR D 1 169 ? 173.585 179.554 205.743 1.00 193.07 169 THR D O 1
ATOM 6281 N N . VAL D 1 170 ? 172.603 177.484 205.747 1.00 175.27 170 VAL D N 1
ATOM 6282 C CA . VAL D 1 170 ? 172.804 177.155 204.301 1.00 152.04 170 VAL D CA 1
ATOM 6283 C C . VAL D 1 170 ? 171.848 178.000 203.439 1.00 148.32 170 VAL D C 1
ATOM 6284 O O . VAL D 1 170 ? 172.319 178.559 202.430 1.00 151.40 170 VAL D O 1
ATOM 6288 N N . ALA D 1 171 ? 170.579 178.130 203.855 1.00 150.43 171 ALA D N 1
ATOM 6289 C CA . ALA D 1 171 ? 169.433 178.613 203.041 1.00 148.52 171 ALA D CA 1
ATOM 6290 C C . ALA D 1 171 ? 169.762 179.913 202.313 1.00 147.08 171 ALA D C 1
ATOM 6291 O O . ALA D 1 171 ? 169.458 180.020 201.132 1.00 157.33 171 ALA D O 1
ATOM 6293 N N . PRO D 1 172 ? 170.372 180.940 202.951 1.00 164.72 172 PRO D N 1
ATOM 6294 C CA . PRO D 1 172 ? 170.739 182.162 202.234 1.00 177.36 172 PRO D CA 1
ATOM 6295 C C . PRO D 1 172 ? 171.630 181.884 201.012 1.00 167.25 172 PRO D C 1
ATOM 6296 O O . PRO D 1 172 ? 171.525 182.625 200.060 1.00 167.46 172 PRO D O 1
ATOM 6300 N N . GLY D 1 173 ? 172.462 180.838 201.076 1.00 150.36 173 GLY D N 1
ATOM 6301 C CA . GLY D 1 173 ? 173.340 180.383 199.980 1.00 137.71 173 GLY D CA 1
ATOM 6302 C C . GLY D 1 173 ? 172.617 179.542 198.934 1.00 120.36 173 GLY D C 1
ATOM 6303 O O . GLY D 1 173 ? 173.021 179.617 197.765 1.00 119.13 173 GLY D O 1
ATOM 6304 N N . ILE D 1 174 ? 171.619 178.742 199.323 1.00 109.23 174 ILE D N 1
ATOM 6305 C CA . ILE D 1 174 ? 170.811 177.903 198.385 1.00 104.87 174 ILE D CA 1
ATOM 6306 C C . ILE D 1 174 ? 169.983 178.821 197.479 1.00 105.78 174 ILE D C 1
ATOM 6307 O O . ILE D 1 174 ? 169.961 178.567 196.275 1.00 126.78 174 ILE D O 1
ATOM 6312 N N . ALA D 1 175 ? 169.349 179.859 198.028 1.00 100.58 175 ALA D N 1
ATOM 6313 C CA . ALA D 1 175 ? 168.590 180.876 197.266 1.00 100.59 175 ALA D CA 1
ATOM 6314 C C . ALA D 1 175 ? 169.447 181.406 196.111 1.00 105.55 175 ALA D C 1
ATOM 6315 O O . ALA D 1 175 ? 169.074 181.198 194.945 1.00 108.77 175 ALA D O 1
ATOM 6317 N N . GLU D 1 176 ? 170.594 182.006 196.427 1.00 117.03 176 GLU D N 1
ATOM 6318 C CA . GLU D 1 176 ? 171.497 182.652 195.436 1.00 133.66 176 GLU D CA 1
ATOM 6319 C C . GLU D 1 176 ? 171.908 181.665 194.332 1.00 104.80 176 GLU D C 1
ATOM 6320 O O . GLU D 1 176 ? 172.369 182.142 193.283 1.00 130.73 176 GLU D O 1
ATOM 6326 N N . ALA D 1 177 ? 171.759 180.362 194.541 1.00 79.19 177 ALA D N 1
ATOM 6327 C CA . ALA D 1 177 ? 171.849 179.344 193.472 1.00 93.56 177 ALA D CA 1
ATOM 6328 C C . ALA D 1 177 ? 170.611 179.384 192.575 1.00 96.72 177 ALA D C 1
ATOM 6329 O O . ALA D 1 177 ? 170.778 179.503 191.344 1.00 111.28 177 ALA D O 1
ATOM 6331 N N . LEU D 1 178 ? 169.424 179.202 193.160 1.00 90.87 178 LEU D N 1
ATOM 6332 C CA . LEU D 1 178 ? 168.146 179.131 192.408 1.00 81.13 178 LEU D CA 1
ATOM 6333 C C . LEU D 1 178 ? 167.965 180.417 191.610 1.00 77.40 178 LEU D C 1
ATOM 6334 O O . LEU D 1 178 ? 167.470 180.345 190.492 1.00 80.09 178 LEU D O 1
ATOM 6339 N N . ILE D 1 179 ? 168.358 181.559 192.150 1.00 76.43 179 ILE D N 1
ATOM 6340 C CA . ILE D 1 179 ? 168.244 182.827 191.383 1.00 80.37 179 ILE D CA 1
ATOM 6341 C C . ILE D 1 179 ? 168.896 182.610 190.018 1.00 75.06 179 ILE D C 1
ATOM 6342 O O . ILE D 1 179 ? 168.234 182.880 189.028 1.00 79.75 179 ILE D O 1
ATOM 6347 N N . ALA D 1 180 ? 170.112 182.077 189.974 1.00 80.40 180 ALA D N 1
ATOM 6348 C CA . ALA D 1 180 ? 170.864 181.882 188.716 1.00 79.13 180 ALA D CA 1
ATOM 6349 C C . ALA D 1 180 ? 170.089 180.947 187.789 1.00 69.98 180 ALA D C 1
ATOM 6350 O O . ALA D 1 180 ? 169.956 181.332 186.622 1.00 79.21 180 ALA D O 1
ATOM 6352 N N . THR D 1 181 ? 169.543 179.818 188.252 1.00 60.77 181 THR D N 1
ATOM 6353 C CA . THR D 1 181 ? 168.777 178.932 187.328 1.00 68.42 181 THR D CA 1
ATOM 6354 C C . THR D 1 181 ? 167.486 179.614 186.848 1.00 65.10 181 THR D C 1
ATOM 6355 O O . THR D 1 181 ? 167.113 179.389 185.698 1.00 67.68 181 THR D O 1
ATOM 6359 N N . ALA D 1 182 ? 166.829 180.408 187.686 1.00 63.03 182 ALA D N 1
ATOM 6360 C CA . ALA D 1 182 ? 165.646 181.204 187.300 1.00 58.52 182 ALA D CA 1
ATOM 6361 C C . ALA D 1 182 ? 166.041 182.179 186.195 1.00 55.71 182 ALA D C 1
ATOM 6362 O O . ALA D 1 182 ? 165.363 182.161 185.157 1.00 67.88 182 ALA D O 1
ATOM 6364 N N . ILE D 1 183 ? 167.066 183.007 186.411 1.00 52.15 183 ILE D N 1
ATOM 6365 C CA . ILE D 1 183 ? 167.564 183.975 185.384 1.00 55.03 183 ILE D CA 1
ATOM 6366 C C . ILE D 1 183 ? 167.895 183.173 184.121 1.00 53.43 183 ILE D C 1
ATOM 6367 O O . ILE D 1 183 ? 167.586 183.670 183.019 1.00 57.65 183 ILE D O 1
ATOM 6372 N N . GLY D 1 184 ? 168.459 181.976 184.275 1.00 49.97 184 GLY D N 1
ATOM 6373 C CA . GLY D 1 184 ? 168.824 181.108 183.146 1.00 53.61 184 GLY D CA 1
ATOM 6374 C C . GLY D 1 184 ? 167.633 180.758 182.281 1.00 57.94 184 GLY D C 1
ATOM 6375 O O . GLY D 1 184 ? 167.762 180.873 181.066 1.00 60.59 184 GLY D O 1
ATOM 6376 N N . LEU D 1 185 ? 166.526 180.337 182.906 1.00 63.01 185 LEU D N 1
ATOM 6377 C CA . LEU D 1 185 ? 165.216 180.031 182.266 1.00 54.01 185 LEU D CA 1
ATOM 6378 C C . LEU D 1 185 ? 164.577 181.294 181.706 1.00 54.00 185 LEU D C 1
ATOM 6379 O O . LEU D 1 185 ? 163.741 181.139 180.816 1.00 69.21 185 LEU D O 1
ATOM 6384 N N . PHE D 1 186 ? 164.828 182.463 182.284 1.00 54.33 186 PHE D N 1
ATOM 6385 C CA . PHE D 1 186 ? 164.176 183.717 181.844 1.00 59.56 186 PHE D CA 1
ATOM 6386 C C . PHE D 1 186 ? 164.893 184.287 180.616 1.00 66.85 186 PHE D C 1
ATOM 6387 O O . PHE D 1 186 ? 164.250 185.075 179.886 1.00 79.37 186 PHE D O 1
ATOM 6395 N N . ALA D 1 187 ? 166.177 183.965 180.408 1.00 73.90 187 ALA D N 1
ATOM 6396 C CA . ALA D 1 187 ? 166.943 184.344 179.190 1.00 70.37 187 ALA D CA 1
ATOM 6397 C C . ALA D 1 187 ? 166.499 183.454 178.035 1.00 65.12 187 ALA D C 1
ATOM 6398 O O . ALA D 1 187 ? 166.419 183.950 176.894 1.00 74.93 187 ALA D O 1
ATOM 6400 N N . ALA D 1 188 ? 166.179 182.205 178.354 1.00 57.31 188 ALA D N 1
ATOM 6401 C CA . ALA D 1 188 ? 166.104 181.091 177.396 1.00 59.62 188 ALA D CA 1
ATOM 6402 C C . ALA D 1 188 ? 164.695 180.919 176.848 1.00 60.69 188 ALA D C 1
ATOM 6403 O O . ALA D 1 188 ? 164.591 180.292 175.789 1.00 66.28 188 ALA D O 1
ATOM 6405 N N . ILE D 1 189 ? 163.663 181.350 177.575 1.00 64.40 189 ILE D N 1
ATOM 6406 C CA . ILE D 1 189 ? 162.249 181.066 177.188 1.00 68.14 189 ILE D CA 1
ATOM 6407 C C . ILE D 1 189 ? 161.850 182.045 176.098 1.00 59.09 189 ILE D C 1
ATOM 6408 O O . ILE D 1 189 ? 161.430 181.618 175.032 1.00 60.86 189 ILE D O 1
ATOM 6413 N N . PRO D 1 190 ? 162.046 183.361 176.267 1.00 54.31 190 PRO D N 1
ATOM 6414 C CA . PRO D 1 190 ? 161.748 184.312 175.200 1.00 54.13 190 PRO D CA 1
ATOM 6415 C C . PRO D 1 190 ? 162.503 184.060 173.889 1.00 57.77 190 PRO D C 1
ATOM 6416 O O . PRO D 1 190 ? 162.068 184.541 172.897 1.00 75.99 190 PRO D O 1
ATOM 6420 N N . ALA D 1 191 ? 163.602 183.323 173.924 1.00 59.31 191 ALA D N 1
ATOM 6421 C CA . ALA D 1 191 ? 164.479 183.070 172.767 1.00 55.84 191 ALA D CA 1
ATOM 6422 C C . ALA D 1 191 ? 164.238 181.671 172.204 1.00 65.79 191 ALA D C 1
ATOM 6423 O O . ALA D 1 191 ? 164.951 181.324 171.268 1.00 78.32 191 ALA D O 1
ATOM 6425 N N . VAL D 1 192 ? 163.339 180.861 172.775 1.00 70.75 192 VAL D N 1
ATOM 6426 C CA . VAL D 1 192 ? 162.850 179.622 172.098 1.00 71.69 192 VAL D CA 1
ATOM 6427 C C . VAL D 1 192 ? 161.365 179.747 171.781 1.00 68.57 192 VAL D C 1
ATOM 6428 O O . VAL D 1 192 ? 160.779 178.763 171.322 1.00 84.08 192 VAL D O 1
ATOM 6432 N N . LEU D 1 193 ? 160.793 180.908 172.041 1.00 63.11 193 LEU D N 1
ATOM 6433 C CA . LEU D 1 193 ? 159.483 181.318 171.512 1.00 67.78 193 LEU D CA 1
ATOM 6434 C C . LEU D 1 193 ? 159.698 182.410 170.472 1.00 83.82 193 LEU D C 1
ATOM 6435 O O . LEU D 1 193 ? 158.772 183.239 170.265 1.00 126.10 193 LEU D O 1
ATOM 6440 N N . ALA D 1 194 ? 160.897 182.518 169.931 1.00 65.84 194 ALA D N 1
ATOM 6441 C CA . ALA D 1 194 ? 161.168 183.469 168.840 1.00 55.70 194 ALA D CA 1
ATOM 6442 C C . ALA D 1 194 ? 162.128 182.819 167.853 1.00 64.42 194 ALA D C 1
ATOM 6443 O O . ALA D 1 194 ? 162.079 183.199 166.688 1.00 73.35 194 ALA D O 1
ATOM 6445 N N . PHE D 1 195 ? 162.956 181.864 168.278 1.00 64.54 195 PHE D N 1
ATOM 6446 C CA . PHE D 1 195 ? 163.559 180.934 167.314 1.00 63.24 195 PHE D CA 1
ATOM 6447 C C . PHE D 1 195 ? 162.502 179.950 166.850 1.00 73.92 195 PHE D C 1
ATOM 6448 O O . PHE D 1 195 ? 162.819 179.092 166.047 1.00 97.08 195 PHE D O 1
ATOM 6456 N N . ASN D 1 196 ? 161.292 180.003 167.384 1.00 80.61 196 ASN D N 1
ATOM 6457 C CA . ASN D 1 196 ? 160.220 179.105 166.901 1.00 77.41 196 ASN D CA 1
ATOM 6458 C C . ASN D 1 196 ? 159.288 179.894 166.002 1.00 68.20 196 ASN D C 1
ATOM 6459 O O . ASN D 1 196 ? 158.777 179.292 165.059 1.00 84.84 196 ASN D O 1
ATOM 6464 N N . HIS D 1 197 ? 159.047 181.153 166.339 1.00 63.87 197 HIS D N 1
ATOM 6465 C CA . HIS D 1 197 ? 158.027 182.011 165.699 1.00 66.67 197 HIS D CA 1
ATOM 6466 C C . HIS D 1 197 ? 158.574 182.660 164.437 1.00 66.29 197 HIS D C 1
ATOM 6467 O O . HIS D 1 197 ? 157.769 183.025 163.582 1.00 91.00 197 HIS D O 1
ATOM 6474 N N . PHE D 1 198 ? 159.873 182.895 164.378 1.00 63.91 198 PHE D N 1
ATOM 6475 C CA . PHE D 1 198 ? 160.527 183.567 163.239 1.00 52.96 198 PHE D CA 1
ATOM 6476 C C . PHE D 1 198 ? 161.118 182.515 162.317 1.00 52.11 198 PHE D C 1
ATOM 6477 O O . PHE D 1 198 ? 161.261 182.837 161.136 1.00 53.80 198 PHE D O 1
ATOM 6485 N N . THR D 1 199 ? 161.456 181.327 162.814 1.00 55.08 199 THR D N 1
ATOM 6486 C CA . THR D 1 199 ? 161.800 180.200 161.913 1.00 65.20 199 THR D CA 1
ATOM 6487 C C . THR D 1 199 ? 160.559 179.878 161.070 1.00 67.33 199 THR D C 1
ATOM 6488 O O . THR D 1 199 ? 160.704 179.687 159.850 1.00 73.36 199 THR D O 1
ATOM 6492 N N . ALA D 1 200 ? 159.384 179.880 161.688 1.00 68.79 200 ALA D N 1
ATOM 6493 C CA . ALA D 1 200 ? 158.082 179.738 161.010 1.00 70.61 200 ALA D CA 1
ATOM 6494 C C . ALA D 1 200 ? 157.876 180.873 160.013 1.00 61.92 200 ALA D C 1
ATOM 6495 O O . ALA D 1 200 ? 157.602 180.569 158.849 1.00 71.86 200 ALA D O 1
ATOM 6497 N N . LYS D 1 201 ? 157.944 182.124 160.456 1.00 57.08 201 LYS D N 1
ATOM 6498 C CA . LYS D 1 201 ? 157.720 183.285 159.555 1.00 59.87 201 LYS D CA 1
ATOM 6499 C C . LYS D 1 201 ? 158.755 183.252 158.431 1.00 58.35 201 LYS D C 1
ATOM 6500 O O . LYS D 1 201 ? 158.426 183.723 157.344 1.00 68.31 201 LYS D O 1
ATOM 6506 N N . SER D 1 202 ? 159.938 182.695 158.659 1.00 60.63 202 SER D N 1
ATOM 6507 C CA . SER D 1 202 ? 160.992 182.650 157.628 1.00 70.44 202 SER D CA 1
ATOM 6508 C C . SER D 1 202 ? 160.574 181.662 156.550 1.00 75.01 202 SER D C 1
ATOM 6509 O O . SER D 1 202 ? 160.784 181.989 155.369 1.00 89.11 202 SER D O 1
ATOM 6512 N N . GLU D 1 203 ? 160.039 180.504 156.938 1.00 78.24 203 GLU D N 1
ATOM 6513 C CA . GLU D 1 203 ? 159.651 179.440 155.977 1.00 92.56 203 GLU D CA 1
ATOM 6514 C C . GLU D 1 203 ? 158.412 179.901 155.202 1.00 85.24 203 GLU D C 1
ATOM 6515 O O . GLU D 1 203 ? 158.364 179.657 153.980 1.00 93.77 203 GLU D O 1
ATOM 6521 N N . SER D 1 204 ? 157.480 180.587 155.863 1.00 76.38 204 SER D N 1
ATOM 6522 C CA . SER D 1 204 ? 156.329 181.259 155.210 1.00 78.61 204 SER D CA 1
ATOM 6523 C C . SER D 1 204 ? 156.822 182.169 154.091 1.00 72.40 204 SER D C 1
ATOM 6524 O O . SER D 1 204 ? 156.325 182.016 152.971 1.00 104.98 204 SER D O 1
ATOM 6527 N N . VAL D 1 205 ? 157.740 183.085 154.383 1.00 72.43 205 VAL D N 1
ATOM 6528 C CA . VAL D 1 205 ? 158.202 184.099 153.397 1.00 70.65 205 VAL D CA 1
ATOM 6529 C C . VAL D 1 205 ? 158.970 183.383 152.290 1.00 73.70 205 VAL D C 1
ATOM 6530 O O . VAL D 1 205 ? 158.808 183.789 151.129 1.00 83.36 205 VAL D O 1
ATOM 6534 N N . TYR D 1 206 ? 159.778 182.371 152.600 1.00 78.42 206 TYR D N 1
ATOM 6535 C CA . TYR D 1 206 ? 160.512 181.646 151.536 1.00 86.96 206 TYR D CA 1
ATOM 6536 C C . TYR D 1 206 ? 159.476 181.014 150.617 1.00 96.62 206 TYR D C 1
ATOM 6537 O O . TYR D 1 206 ? 159.572 181.220 149.395 1.00 119.12 206 TYR D O 1
ATOM 6546 N N . SER D 1 207 ? 158.520 180.278 151.187 1.00 90.27 207 SER D N 1
ATOM 6547 C CA . SER D 1 207 ? 157.480 179.562 150.411 1.00 93.00 207 SER D CA 1
ATOM 6548 C C . SER D 1 207 ? 156.674 180.558 149.568 1.00 82.57 207 SER D C 1
ATOM 6549 O O . SER D 1 207 ? 156.588 180.348 148.357 1.00 83.96 207 SER D O 1
ATOM 6552 N N . ASP D 1 208 ? 156.147 181.618 150.168 1.00 82.88 208 ASP D N 1
ATOM 6553 C CA . ASP D 1 208 ? 155.401 182.672 149.438 1.00 94.19 208 ASP D CA 1
ATOM 6554 C C . ASP D 1 208 ? 156.220 183.130 148.228 1.00 86.24 208 ASP D C 1
ATOM 6555 O O . ASP D 1 208 ? 155.648 183.193 147.125 1.00 104.62 208 ASP D O 1
ATOM 6560 N N . ARG D 1 209 ? 157.497 183.449 148.415 1.00 88.43 209 ARG D N 1
ATOM 6561 C CA . ARG D 1 209 ? 158.354 184.000 147.329 1.00 88.86 209 ARG D CA 1
ATOM 6562 C C . ARG D 1 209 ? 158.723 182.894 146.336 1.00 80.93 209 ARG D C 1
ATOM 6563 O O . ARG D 1 209 ? 158.797 183.195 145.135 1.00 77.79 209 ARG D O 1
ATOM 6571 N N . ALA D 1 210 ? 158.958 181.671 146.813 1.00 75.37 210 ALA D N 1
ATOM 6572 C CA . ALA D 1 210 ? 159.305 180.507 145.967 1.00 84.49 210 ALA D CA 1
ATOM 6573 C C . ALA D 1 210 ? 158.150 180.204 145.015 1.00 93.06 210 ALA D C 1
ATOM 6574 O O . ALA D 1 210 ? 158.408 180.005 143.809 1.00 108.31 210 ALA D O 1
ATOM 6576 N N . LEU D 1 211 ? 156.927 180.153 145.547 1.00 96.17 211 LEU D N 1
ATOM 6577 C CA . LEU D 1 211 ? 155.708 179.862 144.750 1.00 92.86 211 LEU D CA 1
ATOM 6578 C C . LEU D 1 211 ? 155.437 181.031 143.805 1.00 85.17 211 LEU D C 1
ATOM 6579 O O . LEU D 1 211 ? 155.027 180.759 142.679 1.00 107.26 211 LEU D O 1
ATOM 6584 N N . PHE D 1 212 ? 155.719 182.269 144.203 1.00 83.43 212 PHE D N 1
ATOM 6585 C CA . PHE D 1 212 ? 155.644 183.420 143.273 1.00 85.98 212 PHE D CA 1
ATOM 6586 C C . PHE D 1 212 ? 156.661 183.245 142.154 1.00 85.42 212 PHE D C 1
ATOM 6587 O O . PHE D 1 212 ? 156.340 183.637 141.025 1.00 109.76 212 PHE D O 1
ATOM 6595 N N . ALA D 1 213 ? 157.858 182.754 142.457 1.00 92.29 213 ALA D N 1
ATOM 6596 C CA . ALA D 1 213 ? 158.911 182.556 141.436 1.00 111.24 213 ALA D CA 1
ATOM 6597 C C . ALA D 1 213 ? 158.408 181.535 140.414 1.00 118.64 213 ALA D C 1
ATOM 6598 O O . ALA D 1 213 ? 158.487 181.845 139.204 1.00 124.67 213 ALA D O 1
ATOM 6600 N N . GLU D 1 214 ? 157.879 180.397 140.886 1.00 116.19 214 GLU D N 1
ATOM 6601 C CA . GLU D 1 214 ? 157.316 179.325 140.020 1.00 112.33 214 GLU D CA 1
ATOM 6602 C C . GLU D 1 214 ? 156.248 179.936 139.115 1.00 104.14 214 GLU D C 1
ATOM 6603 O O . GLU D 1 214 ? 156.347 179.765 137.899 1.00 121.72 214 GLU D O 1
ATOM 6609 N N . GLU D 1 215 ? 155.296 180.665 139.685 1.00 104.55 215 GLU D N 1
ATOM 6610 C CA . GLU D 1 215 ? 154.173 181.252 138.915 1.00 116.04 215 GLU D CA 1
ATOM 6611 C C . GLU D 1 215 ? 154.703 182.302 137.933 1.00 104.55 215 GLU D C 1
ATOM 6612 O O . GLU D 1 215 ? 154.142 182.374 136.838 1.00 132.83 215 GLU D O 1
ATOM 6618 N N . MET D 1 216 ? 155.751 183.056 138.267 1.00 108.41 216 MET D N 1
ATOM 6619 C CA . MET D 1 216 ? 156.347 184.011 137.299 1.00 120.06 216 MET D CA 1
ATOM 6620 C C . MET D 1 216 ? 156.976 183.217 136.154 1.00 120.90 216 MET D C 1
ATOM 6621 O O . MET D 1 216 ? 156.804 183.644 135.011 1.00 132.58 216 MET D O 1
ATOM 6626 N N . ILE D 1 217 ? 157.689 182.121 136.439 1.00 123.70 217 ILE D N 1
ATOM 6627 C CA . ILE D 1 217 ? 158.342 181.296 135.378 1.00 130.14 217 ILE D CA 1
ATOM 6628 C C . ILE D 1 217 ? 157.252 180.909 134.378 1.00 131.66 217 ILE D C 1
ATOM 6629 O O . ILE D 1 217 ? 157.392 181.300 133.209 1.00 145.09 217 ILE D O 1
ATOM 6634 N N . ALA D 1 218 ? 156.181 180.256 134.848 1.00 120.78 218 ALA D N 1
ATOM 6635 C CA . ALA D 1 218 ? 155.019 179.825 134.031 1.00 124.79 218 ALA D CA 1
ATOM 6636 C C . ALA D 1 218 ? 154.631 180.943 133.051 1.00 121.23 218 ALA D C 1
ATOM 6637 O O . ALA D 1 218 ? 154.641 180.676 131.829 1.00 134.93 218 ALA D O 1
ATOM 6639 N N . LEU D 1 219 ? 154.355 182.152 133.551 1.00 109.87 219 LEU D N 1
ATOM 6640 C CA . LEU D 1 219 ? 153.989 183.314 132.701 1.00 113.69 219 LEU D CA 1
ATOM 6641 C C . LEU D 1 219 ? 155.009 183.433 131.565 1.00 125.71 219 LEU D C 1
ATOM 6642 O O . LEU D 1 219 ? 154.577 183.449 130.401 1.00 160.74 219 LEU D O 1
ATOM 6647 N N . LEU D 1 220 ? 156.306 183.469 131.882 1.00 126.79 220 LEU D N 1
ATOM 6648 C CA . LEU D 1 220 ? 157.382 183.717 130.885 1.00 135.21 220 LEU D CA 1
ATOM 6649 C C . LEU D 1 220 ? 157.368 182.628 129.803 1.00 132.27 220 LEU D C 1
ATOM 6650 O O . LEU D 1 220 ? 157.398 183.009 128.619 1.00 132.63 220 LEU D O 1
ATOM 6655 N N . GLN D 1 221 ? 157.264 181.345 130.181 1.00 128.51 221 GLN D N 1
ATOM 6656 C CA . GLN D 1 221 ? 157.196 180.193 129.233 1.00 137.23 221 GLN D CA 1
ATOM 6657 C C . GLN D 1 221 ? 156.052 180.400 128.229 1.00 159.15 221 GLN D C 1
ATOM 6658 O O . GLN D 1 221 ? 156.317 180.301 127.006 1.00 177.62 221 GLN D O 1
ATOM 6664 N N . ARG D 1 222 ? 154.844 180.702 128.716 1.00 157.51 222 ARG D N 1
ATOM 6665 C CA . ARG D 1 222 ? 153.646 180.968 127.869 1.00 161.73 222 ARG D CA 1
ATOM 6666 C C . ARG D 1 222 ? 153.901 182.199 126.987 1.00 164.02 222 ARG D C 1
ATOM 6667 O O . ARG D 1 222 ? 153.857 182.054 125.753 1.00 185.85 222 ARG D O 1
ATOM 6675 N N . GLN D 1 223 ? 154.195 183.352 127.591 1.00 161.10 223 GLN D N 1
ATOM 6676 C CA . GLN D 1 223 ? 154.499 184.616 126.862 1.00 189.32 223 GLN D CA 1
ATOM 6677 C C . GLN D 1 223 ? 155.598 184.391 125.810 1.00 210.78 223 GLN D C 1
ATOM 6678 O O . GLN D 1 223 ? 155.648 185.195 124.857 1.00 210.51 223 GLN D O 1
ATOM 6684 N N . SER D 1 224 ? 156.433 183.350 125.957 1.00 226.60 224 SER D N 1
ATOM 6685 C CA . SER D 1 224 ? 157.432 182.921 124.937 1.00 241.42 224 SER D CA 1
ATOM 6686 C C . SER D 1 224 ? 156.724 182.292 123.727 1.00 249.35 224 SER D C 1
ATOM 6687 O O . SER D 1 224 ? 156.764 182.915 122.643 1.00 253.18 224 SER D O 1
ATOM 6690 N N . VAL D 1 225 ? 156.101 181.119 123.899 1.00 244.61 225 VAL D N 1
ATOM 6691 C CA . VAL D 1 225 ? 155.440 180.338 122.806 1.00 243.87 225 VAL D CA 1
ATOM 6692 C C . VAL D 1 225 ? 154.215 181.120 122.312 1.00 244.52 225 VAL D C 1
ATOM 6693 O O . VAL D 1 225 ? 154.259 181.769 121.264 1.00 227.72 225 VAL D O 1
ATOM 6697 N N . HIS E 1 10 ? 140.388 171.677 197.335 1.00 296.61 10 HIS E N 1
ATOM 6698 C CA . HIS E 1 10 ? 141.411 172.376 198.181 1.00 306.30 10 HIS E CA 1
ATOM 6699 C C . HIS E 1 10 ? 142.514 172.991 197.304 1.00 301.00 10 HIS E C 1
ATOM 6700 O O . HIS E 1 10 ? 142.937 174.124 197.610 1.00 301.06 10 HIS E O 1
ATOM 6707 N N . ILE E 1 11 ? 142.966 172.276 196.265 1.00 289.00 11 ILE E N 1
ATOM 6708 C CA . ILE E 1 11 ? 144.097 172.696 195.375 1.00 273.44 11 ILE E CA 1
ATOM 6709 C C . ILE E 1 11 ? 143.829 174.132 194.906 1.00 262.35 11 ILE E C 1
ATOM 6710 O O . ILE E 1 11 ? 144.738 174.981 195.047 1.00 257.79 11 ILE E O 1
ATOM 6715 N N . SER E 1 12 ? 142.610 174.388 194.411 1.00 257.22 12 SER E N 1
ATOM 6716 C CA . SER E 1 12 ? 142.086 175.725 194.017 1.00 254.12 12 SER E CA 1
ATOM 6717 C C . SER E 1 12 ? 142.581 176.800 194.993 1.00 237.27 12 SER E C 1
ATOM 6718 O O . SER E 1 12 ? 143.094 177.831 194.515 1.00 232.23 12 SER E O 1
ATOM 6721 N N . ASP E 1 13 ? 142.455 176.553 196.304 1.00 234.09 13 ASP E N 1
ATOM 6722 C CA . ASP E 1 13 ? 142.884 177.496 197.374 1.00 237.03 13 ASP E CA 1
ATOM 6723 C C . ASP E 1 13 ? 144.349 177.897 197.153 1.00 222.56 13 ASP E C 1
ATOM 6724 O O . ASP E 1 13 ? 144.604 179.114 197.139 1.00 229.31 13 ASP E O 1
ATOM 6729 N N . LEU E 1 14 ? 145.267 176.933 196.980 1.00 199.75 14 LEU E N 1
ATOM 6730 C CA . LEU E 1 14 ? 146.730 177.220 196.866 1.00 179.00 14 LEU E CA 1
ATOM 6731 C C . LEU E 1 14 ? 146.978 178.225 195.732 1.00 166.93 14 LEU E C 1
ATOM 6732 O O . LEU E 1 14 ? 147.526 179.302 196.031 1.00 168.05 14 LEU E O 1
ATOM 6737 N N . ILE E 1 15 ? 146.539 177.922 194.508 1.00 141.20 15 ILE E N 1
ATOM 6738 C CA . ILE E 1 15 ? 146.706 178.814 193.317 1.00 135.41 15 ILE E CA 1
ATOM 6739 C C . ILE E 1 15 ? 146.241 180.233 193.684 1.00 152.29 15 ILE E C 1
ATOM 6740 O O . ILE E 1 15 ? 146.920 181.190 193.281 1.00 163.77 15 ILE E O 1
ATOM 6745 N N . LEU E 1 16 ? 145.142 180.370 194.433 1.00 177.55 16 LEU E N 1
ATOM 6746 C CA . LEU E 1 16 ? 144.564 181.689 194.814 1.00 194.85 16 LEU E CA 1
ATOM 6747 C C . LEU E 1 16 ? 145.536 182.454 195.724 1.00 195.70 16 LEU E C 1
ATOM 6748 O O . LEU E 1 16 ? 145.631 183.685 195.545 1.00 198.52 16 LEU E O 1
ATOM 6753 N N . GLN E 1 17 ? 146.230 181.767 196.645 1.00 190.63 17 GLN E N 1
ATOM 6754 C CA . GLN E 1 17 ? 147.094 182.401 197.686 1.00 206.31 17 GLN E CA 1
ATOM 6755 C C . GLN E 1 17 ? 148.565 182.051 197.403 1.00 192.70 17 GLN E C 1
ATOM 6756 O O . GLN E 1 17 ? 149.123 181.202 198.122 1.00 192.21 17 GLN E O 1
ATOM 6762 N N . ALA E 1 18 ? 149.165 182.702 196.399 1.00 188.06 18 ALA E N 1
ATOM 6763 C CA . ALA E 1 18 ? 150.573 182.509 195.971 1.00 181.49 18 ALA E CA 1
ATOM 6764 C C . ALA E 1 18 ? 151.218 183.847 195.598 1.00 186.31 18 ALA E C 1
ATOM 6765 O O . ALA E 1 18 ? 150.480 184.841 195.414 1.00 198.55 18 ALA E O 1
ATOM 6767 N N . SER E 1 19 ? 152.550 183.846 195.485 1.00 170.67 19 SER E N 1
ATOM 6768 C CA . SER E 1 19 ? 153.382 184.988 195.022 1.00 166.42 19 SER E CA 1
ATOM 6769 C C . SER E 1 19 ? 152.846 185.498 193.688 1.00 144.91 19 SER E C 1
ATOM 6770 O O . SER E 1 19 ? 152.483 184.690 192.840 1.00 153.99 19 SER E O 1
ATOM 6773 N N . PRO E 1 20 ? 152.789 186.827 193.450 1.00 138.75 20 PRO E N 1
ATOM 6774 C CA . PRO E 1 20 ? 152.336 187.362 192.167 1.00 139.56 20 PRO E CA 1
ATOM 6775 C C . PRO E 1 20 ? 152.972 186.683 190.946 1.00 124.93 20 PRO E C 1
ATOM 6776 O O . PRO E 1 20 ? 152.261 186.429 189.987 1.00 147.03 20 PRO E O 1
ATOM 6780 N N . VAL E 1 21 ? 154.271 186.382 191.020 1.00 109.62 21 VAL E N 1
ATOM 6781 C CA . VAL E 1 21 ? 155.064 185.819 189.889 1.00 99.40 21 VAL E CA 1
ATOM 6782 C C . VAL E 1 21 ? 154.543 184.421 189.564 1.00 94.88 21 VAL E C 1
ATOM 6783 O O . VAL E 1 21 ? 154.287 184.157 188.374 1.00 98.42 21 VAL E O 1
ATOM 6787 N N . VAL E 1 22 ? 154.422 183.546 190.564 1.00 83.30 22 VAL E N 1
ATOM 6788 C CA . VAL E 1 22 ? 153.984 182.152 190.303 1.00 82.08 22 VAL E CA 1
ATOM 6789 C C . VAL E 1 22 ? 152.566 182.231 189.728 1.00 83.44 22 VAL E C 1
ATOM 6790 O O . VAL E 1 22 ? 152.302 181.502 188.771 1.00 98.57 22 VAL E O 1
ATOM 6794 N N . GLN E 1 23 ? 151.726 183.146 190.202 1.00 84.22 23 GLN E N 1
ATOM 6795 C CA . GLN E 1 23 ? 150.338 183.288 189.689 1.00 95.27 23 GLN E CA 1
ATOM 6796 C C . GLN E 1 23 ? 150.371 183.648 188.201 1.00 90.27 23 GLN E C 1
ATOM 6797 O O . GLN E 1 23 ? 149.556 183.070 187.454 1.00 100.20 23 GLN E O 1
ATOM 6803 N N . LEU E 1 24 ? 151.239 184.574 187.782 1.00 88.86 24 LEU E N 1
ATOM 6804 C CA . LEU E 1 24 ? 151.377 184.948 186.345 1.00 80.09 24 LEU E CA 1
ATOM 6805 C C . LEU E 1 24 ? 151.874 183.726 185.553 1.00 77.86 24 LEU E C 1
ATOM 6806 O O . LEU E 1 24 ? 151.309 183.465 184.483 1.00 76.75 24 LEU E O 1
ATOM 6811 N N . VAL E 1 25 ? 152.863 182.980 186.049 1.00 68.35 25 VAL E N 1
ATOM 6812 C CA . VAL E 1 25 ? 153.292 181.714 185.385 1.00 65.40 25 VAL E CA 1
ATOM 6813 C C . VAL E 1 25 ? 152.052 180.834 185.220 1.00 69.04 25 VAL E C 1
ATOM 6814 O O . VAL E 1 25 ? 151.844 180.325 184.125 1.00 75.89 25 VAL E O 1
ATOM 6818 N N . MET E 1 26 ? 151.239 180.687 186.259 1.00 72.39 26 MET E N 1
ATOM 6819 C CA . MET E 1 26 ? 150.065 179.788 186.197 1.00 73.76 26 MET E CA 1
ATOM 6820 C C . MET E 1 26 ? 149.012 180.331 185.221 1.00 72.63 26 MET E C 1
ATOM 6821 O O . MET E 1 26 ? 148.366 179.488 184.597 1.00 83.95 26 MET E O 1
ATOM 6826 N N . LEU E 1 27 ? 148.883 181.640 185.002 1.00 66.83 27 LEU E N 1
ATOM 6827 C CA . LEU E 1 27 ? 147.943 182.133 183.958 1.00 75.44 27 LEU E CA 1
ATOM 6828 C C . LEU E 1 27 ? 148.537 181.909 182.571 1.00 73.38 27 LEU E C 1
ATOM 6829 O O . LEU E 1 27 ? 147.807 181.446 181.690 1.00 83.17 27 LEU E O 1
ATOM 6834 N N . ILE E 1 28 ? 149.795 182.271 182.365 1.00 66.12 28 ILE E N 1
ATOM 6835 C CA . ILE E 1 28 ? 150.479 182.044 181.065 1.00 61.80 28 ILE E CA 1
ATOM 6836 C C . ILE E 1 28 ? 150.270 180.581 180.661 1.00 56.70 28 ILE E C 1
ATOM 6837 O O . ILE E 1 28 ? 150.223 180.321 179.470 1.00 81.80 28 ILE E O 1
ATOM 6842 N N . LEU E 1 29 ? 150.212 179.657 181.606 1.00 58.29 29 LEU E N 1
ATOM 6843 C CA . LEU E 1 29 ? 150.200 178.210 181.313 1.00 57.66 29 LEU E CA 1
ATOM 6844 C C . LEU E 1 29 ? 148.771 177.730 181.150 1.00 61.45 29 LEU E C 1
ATOM 6845 O O . LEU E 1 29 ? 148.575 176.876 180.294 1.00 73.31 29 LEU E O 1
ATOM 6850 N N . LEU E 1 30 ? 147.830 178.205 181.961 1.00 67.83 30 LEU E N 1
ATOM 6851 C CA . LEU E 1 30 ? 146.415 177.802 181.793 1.00 79.63 30 LEU E CA 1
ATOM 6852 C C . LEU E 1 30 ? 145.893 178.389 180.483 1.00 75.13 30 LEU E C 1
ATOM 6853 O O . LEU E 1 30 ? 145.174 177.675 179.788 1.00 89.12 30 LEU E O 1
ATOM 6858 N N . LEU E 1 31 ? 146.348 179.559 180.074 1.00 71.54 31 LEU E N 1
ATOM 6859 C CA . LEU E 1 31 ? 145.991 180.072 178.732 1.00 79.18 31 LEU E CA 1
ATOM 6860 C C . LEU E 1 31 ? 146.633 179.191 177.659 1.00 72.74 31 LEU E C 1
ATOM 6861 O O . LEU E 1 31 ? 145.935 178.894 176.688 1.00 89.78 31 LEU E O 1
ATOM 6866 N N . ALA E 1 32 ? 147.895 178.796 177.791 1.00 65.93 32 ALA E N 1
ATOM 6867 C CA . ALA E 1 32 ? 148.536 177.912 176.789 1.00 64.92 32 ALA E CA 1
ATOM 6868 C C . ALA E 1 32 ? 147.706 176.642 176.689 1.00 57.98 32 ALA E C 1
ATOM 6869 O O . ALA E 1 32 ? 147.430 176.232 175.566 1.00 62.78 32 ALA E O 1
ATOM 6871 N N . SER E 1 33 ? 147.302 176.082 177.828 1.00 57.69 33 SER E N 1
ATOM 6872 C CA . SER E 1 33 ? 146.456 174.872 177.889 1.00 60.99 33 SER E CA 1
ATOM 6873 C C . SER E 1 33 ? 145.221 175.127 177.054 1.00 57.99 33 SER E C 1
ATOM 6874 O O . SER E 1 33 ? 144.969 174.370 176.103 1.00 71.67 33 SER E O 1
ATOM 6877 N N . ILE E 1 34 ? 144.506 176.186 177.368 1.00 62.09 34 ILE E N 1
ATOM 6878 C CA . ILE E 1 34 ? 143.213 176.482 176.694 1.00 69.20 34 ILE E CA 1
ATOM 6879 C C . ILE E 1 34 ? 143.469 176.691 175.200 1.00 59.37 34 ILE E C 1
ATOM 6880 O O . ILE E 1 34 ? 142.724 176.103 174.415 1.00 70.14 34 ILE E O 1
ATOM 6885 N N . PHE E 1 35 ? 144.473 177.463 174.807 1.00 53.79 35 PHE E N 1
ATOM 6886 C CA . PHE E 1 35 ? 144.742 177.679 173.370 1.00 61.55 35 PHE E CA 1
ATOM 6887 C C . PHE E 1 35 ? 145.123 176.354 172.699 1.00 62.52 35 PHE E C 1
ATOM 6888 O O . PHE E 1 35 ? 144.598 176.100 171.609 1.00 71.66 35 PHE E O 1
ATOM 6896 N N . SER E 1 36 ? 146.006 175.551 173.299 1.00 60.77 36 SER E N 1
ATOM 6897 C CA . SER E 1 36 ? 146.321 174.184 172.817 1.00 57.71 36 SER E CA 1
ATOM 6898 C C . SER E 1 36 ? 145.014 173.519 172.422 1.00 60.86 36 SER E C 1
ATOM 6899 O O . SER E 1 36 ? 144.893 173.101 171.262 1.00 67.10 36 SER E O 1
ATOM 6902 N N . TRP E 1 37 ? 144.080 173.444 173.366 1.00 61.32 37 TRP E N 1
ATOM 6903 C CA . TRP E 1 37 ? 142.823 172.694 173.165 1.00 66.77 37 TRP E CA 1
ATOM 6904 C C . TRP E 1 37 ? 142.023 173.301 172.007 1.00 66.19 37 TRP E C 1
ATOM 6905 O O . TRP E 1 37 ? 141.493 172.534 171.206 1.00 73.61 37 TRP E O 1
ATOM 6916 N N . TYR E 1 38 ? 141.991 174.620 171.856 1.00 69.08 38 TYR E N 1
ATOM 6917 C CA . TYR E 1 38 ? 141.260 175.251 170.730 1.00 75.21 38 TYR E CA 1
ATOM 6918 C C . TYR E 1 38 ? 141.927 174.814 169.428 1.00 68.00 38 TYR E C 1
ATOM 6919 O O . TYR E 1 38 ? 141.204 174.351 168.538 1.00 83.24 38 TYR E O 1
ATOM 6928 N N . LEU E 1 39 ? 143.245 174.939 169.311 1.00 62.27 39 LEU E N 1
ATOM 6929 C CA . LEU E 1 39 ? 143.989 174.476 168.110 1.00 59.48 39 LEU E CA 1
ATOM 6930 C C . LEU E 1 39 ? 143.760 172.990 167.851 1.00 61.69 39 LEU E C 1
ATOM 6931 O O . LEU E 1 39 ? 143.751 172.592 166.689 1.00 73.98 39 LEU E O 1
ATOM 6936 N N . ILE E 1 40 ? 143.688 172.174 168.886 1.00 61.99 40 ILE E N 1
ATOM 6937 C CA . ILE E 1 40 ? 143.589 170.706 168.697 1.00 58.48 40 ILE E CA 1
ATOM 6938 C C . ILE E 1 40 ? 142.204 170.416 168.146 1.00 58.24 40 ILE E C 1
ATOM 6939 O O . ILE E 1 40 ? 142.097 169.474 167.374 1.00 76.63 40 ILE E O 1
ATOM 6944 N N . ALA E 1 41 ? 141.214 171.246 168.448 1.00 64.89 41 ALA E N 1
ATOM 6945 C CA . ALA E 1 41 ? 139.869 171.142 167.848 1.00 76.75 41 ALA E CA 1
ATOM 6946 C C . ALA E 1 41 ? 139.916 171.650 166.410 1.00 70.58 41 ALA E C 1
ATOM 6947 O O . ALA E 1 41 ? 139.349 170.959 165.556 1.00 88.16 41 ALA E O 1
ATOM 6949 N N . LYS E 1 42 ? 140.534 172.802 166.145 1.00 67.07 42 LYS E N 1
ATOM 6950 C CA . LYS E 1 42 ? 140.595 173.348 164.763 1.00 80.32 42 LYS E CA 1
ATOM 6951 C C . LYS E 1 42 ? 141.333 172.356 163.865 1.00 71.02 42 LYS E C 1
ATOM 6952 O O . LYS E 1 42 ? 140.809 172.069 162.789 1.00 83.62 42 LYS E O 1
ATOM 6958 N N . LEU E 1 43 ? 142.508 171.885 164.263 1.00 66.18 43 LEU E N 1
ATOM 6959 C CA . LEU E 1 43 ? 143.322 170.967 163.432 1.00 61.04 43 LEU E CA 1
ATOM 6960 C C . LEU E 1 43 ? 142.532 169.694 163.187 1.00 60.26 43 LEU E C 1
ATOM 6961 O O . LEU E 1 43 ? 142.639 169.196 162.072 1.00 81.73 43 LEU E O 1
ATOM 6966 N N . HIS E 1 44 ? 141.792 169.189 164.168 1.00 59.29 44 HIS E N 1
ATOM 6967 C CA . HIS E 1 44 ? 141.005 167.941 164.007 1.00 71.96 44 HIS E CA 1
ATOM 6968 C C . HIS E 1 44 ? 139.883 168.129 162.983 1.00 84.41 44 HIS E C 1
ATOM 6969 O O . HIS E 1 44 ? 139.660 167.197 162.188 1.00 106.06 44 HIS E O 1
ATOM 6976 N N . MET E 1 45 ? 139.183 169.257 163.002 1.00 82.19 45 MET E N 1
ATOM 6977 C CA . MET E 1 45 ? 138.139 169.532 161.991 1.00 92.34 45 MET E CA 1
ATOM 6978 C C . MET E 1 45 ? 138.792 169.625 160.616 1.00 77.92 45 MET E C 1
ATOM 6979 O O . MET E 1 45 ? 138.301 168.953 159.707 1.00 99.93 45 MET E O 1
ATOM 6984 N N . SER E 1 46 ? 139.840 170.433 160.474 1.00 79.90 46 SER E N 1
ATOM 6985 C CA . SER E 1 46 ? 140.532 170.704 159.185 1.00 91.60 46 SER E CA 1
ATOM 6986 C C . SER E 1 46 ? 140.979 169.394 158.538 1.00 84.73 46 SER E C 1
ATOM 6987 O O . SER E 1 46 ? 140.814 169.269 157.317 1.00 101.69 46 SER E O 1
ATOM 6990 N N . TYR E 1 47 ? 141.571 168.489 159.305 1.00 72.48 47 TYR E N 1
ATOM 6991 C CA . TYR E 1 47 ? 142.155 167.252 158.754 1.00 68.11 47 TYR E CA 1
ATOM 6992 C C . TYR E 1 47 ? 141.077 166.197 158.594 1.00 72.79 47 TYR E C 1
ATOM 6993 O O . TYR E 1 47 ? 141.406 165.184 157.973 1.00 103.88 47 TYR E O 1
ATOM 7002 N N . LYS E 1 48 ? 139.871 166.371 159.121 1.00 82.68 48 LYS E N 1
ATOM 7003 C CA . LYS E 1 48 ? 138.798 165.385 158.828 1.00 103.32 48 LYS E CA 1
ATOM 7004 C C . LYS E 1 48 ? 138.097 165.829 157.543 1.00 92.15 48 LYS E C 1
ATOM 7005 O O . LYS E 1 48 ? 137.818 164.946 156.728 1.00 108.36 48 LYS E O 1
ATOM 7011 N N . LYS E 1 49 ? 137.840 167.124 157.353 1.00 89.82 49 LYS E N 1
ATOM 7012 C CA . LYS E 1 49 ? 137.266 167.640 156.084 1.00 95.74 49 LYS E CA 1
ATOM 7013 C C . LYS E 1 49 ? 138.210 167.257 154.940 1.00 94.76 49 LYS E C 1
ATOM 7014 O O . LYS E 1 49 ? 137.715 166.704 153.941 1.00 118.72 49 LYS E O 1
ATOM 7020 N N . ALA E 1 50 ? 139.510 167.516 155.077 1.00 93.20 50 ALA E N 1
ATOM 7021 C CA . ALA E 1 50 ? 140.543 167.166 154.068 1.00 97.57 50 ALA E CA 1
ATOM 7022 C C . ALA E 1 50 ? 140.425 165.693 153.686 1.00 92.90 50 ALA E C 1
ATOM 7023 O O . ALA E 1 50 ? 140.260 165.420 152.494 1.00 120.22 50 ALA E O 1
ATOM 7025 N N . ARG E 1 51 ? 140.533 164.790 154.658 1.00 96.82 51 ARG E N 1
ATOM 7026 C CA . ARG E 1 51 ? 140.540 163.330 154.402 1.00 107.82 51 ARG E CA 1
ATOM 7027 C C . ARG E 1 51 ? 139.237 162.955 153.694 1.00 111.69 51 ARG E C 1
ATOM 7028 O O . ARG E 1 51 ? 139.314 162.133 152.776 1.00 137.08 51 ARG E O 1
ATOM 7036 N N . GLN E 1 52 ? 138.101 163.527 154.105 1.00 115.59 52 GLN E N 1
ATOM 7037 C CA . GLN E 1 52 ? 136.759 163.188 153.561 1.00 129.34 52 GLN E CA 1
ATOM 7038 C C . GLN E 1 52 ? 136.670 163.615 152.100 1.00 121.08 52 GLN E C 1
ATOM 7039 O O . GLN E 1 52 ? 136.247 162.776 151.284 1.00 146.33 52 GLN E O 1
ATOM 7045 N N . ASP E 1 53 ? 137.014 164.865 151.790 1.00 107.65 53 ASP E N 1
ATOM 7046 C CA . ASP E 1 53 ? 136.858 165.414 150.417 1.00 117.61 53 ASP E CA 1
ATOM 7047 C C . ASP E 1 53 ? 137.862 164.728 149.489 1.00 106.79 53 ASP E C 1
ATOM 7048 O O . ASP E 1 53 ? 137.451 164.370 148.382 1.00 114.90 53 ASP E O 1
ATOM 7053 N N . ASP E 1 54 ? 139.087 164.466 149.948 1.00 109.40 54 ASP E N 1
ATOM 7054 C CA . ASP E 1 54 ? 140.112 163.729 149.160 1.00 118.65 54 ASP E CA 1
ATOM 7055 C C . ASP E 1 54 ? 139.537 162.384 148.714 1.00 130.67 54 ASP E C 1
ATOM 7056 O O . ASP E 1 54 ? 139.630 162.106 147.510 1.00 163.09 54 ASP E O 1
ATOM 7061 N N . GLU E 1 55 ? 138.940 161.601 149.618 1.00 132.91 55 GLU E N 1
ATOM 7062 C CA . GLU E 1 55 ? 138.361 160.274 149.270 1.00 146.86 55 GLU E CA 1
ATOM 7063 C C . GLU E 1 55 ? 137.241 160.467 148.242 1.00 134.57 55 GLU E C 1
ATOM 7064 O O . GLU E 1 55 ? 137.227 159.708 147.259 1.00 143.53 55 GLU E O 1
ATOM 7070 N N . HIS E 1 56 ? 136.362 161.451 148.442 1.00 125.61 56 HIS E N 1
ATOM 7071 C CA . HIS E 1 56 ? 135.209 161.721 147.545 1.00 137.76 56 HIS E CA 1
ATOM 7072 C C . HIS E 1 56 ? 135.717 161.972 146.120 1.00 135.88 56 HIS E C 1
ATOM 7073 O O . HIS E 1 56 ? 135.343 161.198 145.210 1.00 156.44 56 HIS E O 1
ATOM 7080 N N . PHE E 1 57 ? 136.552 162.995 145.933 1.00 124.93 57 PHE E N 1
ATOM 7081 C CA . PHE E 1 57 ? 137.128 163.374 144.615 1.00 116.02 57 PHE E CA 1
ATOM 7082 C C . PHE E 1 57 ? 137.912 162.193 144.046 1.00 104.56 57 PHE E C 1
ATOM 7083 O O . PHE E 1 57 ? 137.612 161.768 142.921 1.00 119.28 57 PHE E O 1
ATOM 7091 N N . GLN E 1 58 ? 138.868 161.681 144.816 1.00 102.57 58 GLN E N 1
ATOM 7092 C CA . GLN E 1 58 ? 139.788 160.603 144.375 1.00 117.48 58 GLN E CA 1
ATOM 7093 C C . GLN E 1 58 ? 138.945 159.443 143.825 1.00 128.58 58 GLN E C 1
ATOM 7094 O O . GLN E 1 58 ? 139.206 159.035 142.682 1.00 151.65 58 GLN E O 1
ATOM 7100 N N . LYS E 1 59 ? 137.917 159.002 144.559 1.00 145.01 59 LYS E N 1
ATOM 7101 C CA . LYS E 1 59 ? 136.935 157.975 144.098 1.00 163.24 59 LYS E CA 1
ATOM 7102 C C . LYS E 1 59 ? 136.366 158.394 142.734 1.00 153.64 59 LYS E C 1
ATOM 7103 O O . LYS E 1 59 ? 136.498 157.606 141.767 1.00 170.81 59 LYS E O 1
ATOM 7109 N N . MET E 1 60 ? 135.772 159.587 142.660 1.00 136.02 60 MET E N 1
ATOM 7110 C CA . MET E 1 60 ? 135.045 160.089 141.461 1.00 143.67 60 MET E CA 1
ATOM 7111 C C . MET E 1 60 ? 135.989 160.180 140.247 1.00 146.21 60 MET E C 1
ATOM 7112 O O . MET E 1 60 ? 135.567 159.816 139.134 1.00 154.47 60 MET E O 1
ATOM 7117 N N . PHE E 1 61 ? 137.228 160.632 140.449 1.00 151.32 61 PHE E N 1
ATOM 7118 C CA . PHE E 1 61 ? 138.274 160.751 139.396 1.00 148.63 61 PHE E CA 1
ATOM 7119 C C . PHE E 1 61 ? 138.616 159.366 138.835 1.00 139.01 61 PHE E C 1
ATOM 7120 O O . PHE E 1 61 ? 138.592 159.205 137.604 1.00 151.98 61 PHE E O 1
ATOM 7128 N N . TRP E 1 62 ? 138.920 158.402 139.703 1.00 136.53 62 TRP E N 1
ATOM 7129 C CA . TRP E 1 62 ? 139.251 157.012 139.288 1.00 163.42 62 TRP E CA 1
ATOM 7130 C C . TRP E 1 62 ? 137.968 156.257 138.914 1.00 177.06 62 TRP E C 1
ATOM 7131 O O . TRP E 1 62 ? 138.094 155.128 138.402 1.00 182.97 62 TRP E O 1
ATOM 7142 N N . SER E 1 63 ? 136.784 156.854 139.122 1.00 185.80 63 SER E N 1
ATOM 7143 C CA . SER E 1 63 ? 135.510 156.417 138.488 1.00 200.21 63 SER E CA 1
ATOM 7144 C C . SER E 1 63 ? 135.553 156.711 136.981 1.00 207.80 63 SER E C 1
ATOM 7145 O O . SER E 1 63 ? 136.417 157.502 136.548 1.00 223.25 63 SER E O 1
ATOM 7148 N N . GLY E 1 64 ? 134.640 156.097 136.221 1.00 213.39 64 GLY E N 1
ATOM 7149 C CA . GLY E 1 64 ? 134.656 156.036 134.744 1.00 222.78 64 GLY E CA 1
ATOM 7150 C C . GLY E 1 64 ? 134.783 157.398 134.076 1.00 227.45 64 GLY E C 1
ATOM 7151 O O . GLY E 1 64 ? 135.593 157.512 133.129 1.00 230.41 64 GLY E O 1
ATOM 7152 N N . ALA E 1 65 ? 134.021 158.391 134.549 1.00 221.41 65 ALA E N 1
ATOM 7153 C CA . ALA E 1 65 ? 133.858 159.733 133.935 1.00 226.43 65 ALA E CA 1
ATOM 7154 C C . ALA E 1 65 ? 135.214 160.314 133.503 1.00 237.15 65 ALA E C 1
ATOM 7155 O O . ALA E 1 65 ? 136.174 160.254 134.303 1.00 250.64 65 ALA E O 1
ATOM 7157 N N . GLU E 1 66 ? 135.274 160.863 132.283 1.00 235.34 66 GLU E N 1
ATOM 7158 C CA . GLU E 1 66 ? 136.493 161.428 131.632 1.00 232.92 66 GLU E CA 1
ATOM 7159 C C . GLU E 1 66 ? 136.972 162.691 132.369 1.00 210.65 66 GLU E C 1
ATOM 7160 O O . GLU E 1 66 ? 136.145 163.345 133.061 1.00 206.51 66 GLU E O 1
ATOM 7166 N N . LEU E 1 67 ? 138.243 163.061 132.163 1.00 188.66 67 LEU E N 1
ATOM 7167 C CA . LEU E 1 67 ? 138.858 164.311 132.690 1.00 178.03 67 LEU E CA 1
ATOM 7168 C C . LEU E 1 67 ? 137.962 165.513 132.366 1.00 177.04 67 LEU E C 1
ATOM 7169 O O . LEU E 1 67 ? 137.608 166.250 133.313 1.00 189.12 67 LEU E O 1
ATOM 7174 N N . ASN E 1 68 ? 137.594 165.692 131.093 1.00 174.62 68 ASN E N 1
ATOM 7175 C CA . ASN E 1 68 ? 136.799 166.863 130.631 1.00 179.03 68 ASN E CA 1
ATOM 7176 C C . ASN E 1 68 ? 135.542 166.981 131.507 1.00 176.30 68 ASN E C 1
ATOM 7177 O O . ASN E 1 68 ? 135.356 168.065 132.091 1.00 177.39 68 ASN E O 1
ATOM 7182 N N . THR E 1 69 ? 134.740 165.915 131.624 1.00 180.20 69 THR E N 1
ATOM 7183 C CA . THR E 1 69 ? 133.541 165.837 132.505 1.00 186.14 69 THR E CA 1
ATOM 7184 C C . THR E 1 69 ? 133.891 166.413 133.883 1.00 179.16 69 THR E C 1
ATOM 7185 O O . THR E 1 69 ? 133.274 167.432 134.273 1.00 169.81 69 THR E O 1
ATOM 7189 N N . LEU E 1 70 ? 134.866 165.801 134.567 1.00 163.88 70 LEU E N 1
ATOM 7190 C CA . LEU E 1 70 ? 135.306 166.210 135.928 1.00 149.52 70 LEU E CA 1
ATOM 7191 C C . LEU E 1 70 ? 135.614 167.712 135.914 1.00 146.60 70 LEU E C 1
ATOM 7192 O O . LEU E 1 70 ? 134.995 168.430 136.720 1.00 161.26 70 LEU E O 1
ATOM 7197 N N . TYR E 1 71 ? 136.463 168.178 134.989 1.00 139.98 71 TYR E N 1
ATOM 7198 C CA . TYR E 1 71 ? 136.855 169.611 134.878 1.00 145.20 71 TYR E CA 1
ATOM 7199 C C . TYR E 1 71 ? 135.599 170.488 134.823 1.00 155.50 71 TYR E C 1
ATOM 7200 O O . TYR E 1 71 ? 135.579 171.512 135.527 1.00 154.90 71 TYR E O 1
ATOM 7209 N N . ASN E 1 72 ? 134.582 170.084 134.051 1.00 179.96 72 ASN E N 1
ATOM 7210 C CA . ASN E 1 72 ? 133.311 170.844 133.899 1.00 202.34 72 ASN E CA 1
ATOM 7211 C C . ASN E 1 72 ? 132.752 171.118 135.301 1.00 203.73 72 ASN E C 1
ATOM 7212 O O . ASN E 1 72 ? 132.620 172.305 135.664 1.00 197.43 72 ASN E O 1
ATOM 7217 N N . ASN E 1 73 ? 132.530 170.052 136.075 1.00 197.68 73 ASN E N 1
ATOM 7218 C CA . ASN E 1 73 ? 131.864 170.086 137.406 1.00 199.66 73 ASN E CA 1
ATOM 7219 C C . ASN E 1 73 ? 132.629 171.049 138.324 1.00 193.66 73 ASN E C 1
ATOM 7220 O O . ASN E 1 73 ? 132.000 171.997 138.842 1.00 199.01 73 ASN E O 1
ATOM 7225 N N . ALA E 1 74 ? 133.940 170.833 138.476 1.00 178.20 74 ALA E N 1
ATOM 7226 C CA . ALA E 1 74 ? 134.852 171.648 139.315 1.00 171.16 74 ALA E CA 1
ATOM 7227 C C . ALA E 1 74 ? 134.684 173.136 138.976 1.00 178.76 74 ALA E C 1
ATOM 7228 O O . ALA E 1 74 ? 134.458 173.930 139.910 1.00 183.73 74 ALA E O 1
ATOM 7230 N N . GLN E 1 75 ? 134.764 173.496 137.691 1.00 199.30 75 GLN E N 1
ATOM 7231 C CA . GLN E 1 75 ? 134.560 174.889 137.205 1.00 213.93 75 GLN E CA 1
ATOM 7232 C C . GLN E 1 75 ? 133.204 175.401 137.710 1.00 214.78 75 GLN E C 1
ATOM 7233 O O . GLN E 1 75 ? 133.162 176.551 138.186 1.00 199.82 75 GLN E O 1
ATOM 7239 N N . LEU E 1 76 ? 132.159 174.563 137.660 1.00 227.11 76 LEU E N 1
ATOM 7240 C CA . LEU E 1 76 ? 130.782 174.921 138.108 1.00 246.54 76 LEU E CA 1
ATOM 7241 C C . LEU E 1 76 ? 130.785 175.209 139.616 1.00 249.00 76 LEU E C 1
ATOM 7242 O O . LEU E 1 76 ? 130.214 176.248 140.009 1.00 244.24 76 LEU E O 1
ATOM 7247 N N . ASN E 1 77 ? 131.403 174.338 140.424 1.00 251.05 77 ASN E N 1
ATOM 7248 C CA . ASN E 1 77 ? 131.408 174.450 141.911 1.00 253.64 77 ASN E CA 1
ATOM 7249 C C . ASN E 1 77 ? 132.210 175.691 142.330 1.00 259.75 77 ASN E C 1
ATOM 7250 O O . ASN E 1 77 ? 133.344 175.859 141.839 1.00 275.14 77 ASN E O 1
ATOM 7255 N N . SER E 1 78 ? 131.637 176.510 143.218 1.00 257.16 78 SER E N 1
ATOM 7256 C CA . SER E 1 78 ? 132.292 177.680 143.865 1.00 256.16 78 SER E CA 1
ATOM 7257 C C . SER E 1 78 ? 132.898 177.280 145.220 1.00 250.88 78 SER E C 1
ATOM 7258 O O . SER E 1 78 ? 133.608 178.120 145.813 1.00 242.18 78 SER E O 1
ATOM 7261 N N . LYS E 1 79 ? 132.623 176.055 145.687 1.00 246.03 79 LYS E N 1
ATOM 7262 C CA . LYS E 1 79 ? 133.130 175.476 146.963 1.00 241.63 79 LYS E CA 1
ATOM 7263 C C . LYS E 1 79 ? 134.348 174.572 146.714 1.00 219.99 79 LYS E C 1
ATOM 7264 O O . LYS E 1 79 ? 134.694 173.802 147.637 1.00 214.18 79 LYS E O 1
ATOM 7270 N N . ARG E 1 80 ? 134.986 174.662 145.538 1.00 201.95 80 ARG E N 1
ATOM 7271 C CA . ARG E 1 80 ? 136.265 173.966 145.224 1.00 183.38 80 ARG E CA 1
ATOM 7272 C C . ARG E 1 80 ? 137.219 174.106 146.414 1.00 171.99 80 ARG E C 1
ATOM 7273 O O . ARG E 1 80 ? 137.499 175.257 146.816 1.00 154.90 80 ARG E O 1
ATOM 7281 N N . SER E 1 81 ? 137.672 172.974 146.955 1.00 162.04 81 SER E N 1
ATOM 7282 C CA . SER E 1 81 ? 138.596 172.881 148.113 1.00 150.59 81 SER E CA 1
ATOM 7283 C C . SER E 1 81 ? 139.463 171.625 147.982 1.00 128.05 81 SER E C 1
ATOM 7284 O O . SER E 1 81 ? 138.935 170.588 147.529 1.00 115.79 81 SER E O 1
ATOM 7287 N N . GLY E 1 82 ? 140.729 171.712 148.394 1.00 123.17 82 GLY E N 1
ATOM 7288 C CA . GLY E 1 82 ? 141.638 170.552 148.500 1.00 128.26 82 GLY E CA 1
ATOM 7289 C C . GLY E 1 82 ? 141.971 169.994 147.133 1.00 116.80 82 GLY E C 1
ATOM 7290 O O . GLY E 1 82 ? 142.202 170.809 146.223 1.00 126.86 82 GLY E O 1
ATOM 7291 N N . LEU E 1 83 ? 141.972 168.666 146.972 1.00 110.76 83 LEU E N 1
ATOM 7292 C CA . LEU E 1 83 ? 142.330 168.025 145.680 1.00 94.82 83 LEU E CA 1
ATOM 7293 C C . LEU E 1 83 ? 141.513 168.670 144.564 1.00 94.13 83 LEU E C 1
ATOM 7294 O O . LEU E 1 83 ? 142.154 169.105 143.601 1.00 97.41 83 LEU E O 1
ATOM 7299 N N . GLU E 1 84 ? 140.194 168.819 144.718 1.00 94.14 84 GLU E N 1
ATOM 7300 C CA . GLU E 1 84 ? 139.336 169.349 143.625 1.00 105.54 84 GLU E CA 1
ATOM 7301 C C . GLU E 1 84 ? 139.900 170.684 143.111 1.00 102.29 84 GLU E C 1
ATOM 7302 O O . GLU E 1 84 ? 139.972 170.831 141.884 1.00 120.25 84 GLU E O 1
ATOM 7308 N N . ASP E 1 85 ? 140.319 171.607 143.978 1.00 100.15 85 ASP E N 1
ATOM 7309 C CA . ASP E 1 85 ? 140.911 172.899 143.537 1.00 106.61 85 ASP E CA 1
ATOM 7310 C C . ASP E 1 85 ? 142.308 172.640 142.964 1.00 96.91 85 ASP E C 1
ATOM 7311 O O . ASP E 1 85 ? 142.637 173.285 141.962 1.00 119.21 85 ASP E O 1
ATOM 7316 N N . ILE E 1 86 ? 143.096 171.734 143.544 1.00 84.62 86 ILE E N 1
ATOM 7317 C CA . ILE E 1 86 ? 144.480 171.453 143.054 1.00 86.47 86 ILE E CA 1
ATOM 7318 C C . ILE E 1 86 ? 144.375 170.897 141.629 1.00 95.00 86 ILE E C 1
ATOM 7319 O O . ILE E 1 86 ? 145.205 171.288 140.789 1.00 103.75 86 ILE E O 1
ATOM 7324 N N . PHE E 1 87 ? 143.381 170.041 141.375 1.00 98.29 87 PHE E N 1
ATOM 7325 C CA . PHE E 1 87 ? 143.050 169.478 140.038 1.00 101.74 87 PHE E CA 1
ATOM 7326 C C . PHE E 1 87 ? 142.615 170.607 139.094 1.00 93.74 87 PHE E C 1
ATOM 7327 O O . PHE E 1 87 ? 143.175 170.687 137.988 1.00 105.42 87 PHE E O 1
ATOM 7335 N N . TYR E 1 88 ? 141.655 171.442 139.487 1.00 84.19 88 TYR E N 1
ATOM 7336 C CA . TYR E 1 88 ? 141.152 172.523 138.608 1.00 98.48 88 TYR E CA 1
ATOM 7337 C C . TYR E 1 88 ? 142.328 173.398 138.176 1.00 99.18 88 TYR E C 1
ATOM 7338 O O . TYR E 1 88 ? 142.404 173.708 136.979 1.00 116.16 88 TYR E O 1
ATOM 7347 N N . GLN E 1 89 ? 143.187 173.797 139.113 1.00 103.57 89 GLN E N 1
ATOM 7348 C CA . GLN E 1 89 ? 144.335 174.696 138.828 1.00 126.20 89 GLN E CA 1
ATOM 7349 C C . GLN E 1 89 ? 145.314 173.981 137.893 1.00 119.56 89 GLN E C 1
ATOM 7350 O O . GLN E 1 89 ? 145.845 174.651 136.991 1.00 122.18 89 GLN E O 1
ATOM 7356 N N . GLY E 1 90 ? 145.527 172.677 138.101 1.00 115.36 90 GLY E N 1
ATOM 7357 C CA . GLY E 1 90 ? 146.377 171.818 137.256 1.00 115.39 90 GLY E CA 1
ATOM 7358 C C . GLY E 1 90 ? 145.889 171.785 135.819 1.00 118.99 90 GLY E C 1
ATOM 7359 O O . GLY E 1 90 ? 146.637 172.239 134.938 1.00 126.50 90 GLY E O 1
ATOM 7360 N N . LEU E 1 91 ? 144.680 171.266 135.582 1.00 123.32 91 LEU E N 1
ATOM 7361 C CA . LEU E 1 91 ? 144.109 171.122 134.214 1.00 124.49 91 LEU E CA 1
ATOM 7362 C C . LEU E 1 91 ? 143.908 172.507 133.590 1.00 125.98 91 LEU E C 1
ATOM 7363 O O . LEU E 1 91 ? 144.190 172.632 132.386 1.00 151.64 91 LEU E O 1
ATOM 7368 N N . SER E 1 92 ? 143.470 173.508 134.361 1.00 117.00 92 SER E N 1
ATOM 7369 C CA . SER E 1 92 ? 143.317 174.896 133.861 1.00 125.41 92 SER E CA 1
ATOM 7370 C C . SER E 1 92 ? 144.593 175.286 133.113 1.00 130.60 92 SER E C 1
ATOM 7371 O O . SER E 1 92 ? 144.464 175.801 131.988 1.00 150.39 92 SER E O 1
ATOM 7374 N N . GLU E 1 93 ? 145.768 175.000 133.686 1.00 121.02 93 GLU E N 1
ATOM 7375 C CA . GLU E 1 93 ? 147.077 175.261 133.030 1.00 125.99 93 GLU E CA 1
ATOM 7376 C C . GLU E 1 93 ? 147.146 174.458 131.732 1.00 134.10 93 GLU E C 1
ATOM 7377 O O . GLU E 1 93 ? 147.406 175.076 130.684 1.00 149.87 93 GLU E O 1
ATOM 7383 N N . PHE E 1 94 ? 146.892 173.149 131.806 1.00 128.99 94 PHE E N 1
ATOM 7384 C CA . PHE E 1 94 ? 146.994 172.187 130.674 1.00 131.02 94 PHE E CA 1
ATOM 7385 C C . PHE E 1 94 ? 146.102 172.647 129.511 1.00 126.61 94 PHE E C 1
ATOM 7386 O O . PHE E 1 94 ? 146.616 172.740 128.388 1.00 139.73 94 PHE E O 1
ATOM 7394 N N . PHE E 1 95 ? 144.831 172.960 129.768 1.00 134.73 95 PHE E N 1
ATOM 7395 C CA . PHE E 1 95 ? 143.880 173.460 128.736 1.00 158.68 95 PHE E CA 1
ATOM 7396 C C . PHE E 1 95 ? 144.370 174.805 128.186 1.00 155.91 95 PHE E C 1
ATOM 7397 O O . PHE E 1 95 ? 144.336 174.983 126.957 1.00 168.19 95 PHE E O 1
ATOM 7405 N N . LYS E 1 96 ? 144.857 175.691 129.056 1.00 156.47 96 LYS E N 1
ATOM 7406 C CA . LYS E 1 96 ? 145.345 177.045 128.680 1.00 165.92 96 LYS E CA 1
ATOM 7407 C C . LYS E 1 96 ? 146.552 176.920 127.739 1.00 153.08 96 LYS E C 1
ATOM 7408 O O . LYS E 1 96 ? 146.652 177.751 126.814 1.00 163.06 96 LYS E O 1
ATOM 7414 N N . LEU E 1 97 ? 147.418 175.920 127.941 1.00 137.45 97 LEU E N 1
ATOM 7415 C CA . LEU E 1 97 ? 148.601 175.677 127.066 1.00 141.56 97 LEU E CA 1
ATOM 7416 C C . LEU E 1 97 ? 148.148 175.078 125.729 1.00 158.67 97 LEU E C 1
ATOM 7417 O O . LEU E 1 97 ? 148.450 175.706 124.689 1.00 175.21 97 LEU E O 1
ATOM 7422 N N . LYS E 1 98 ? 147.442 173.940 125.744 1.00 163.05 98 LYS E N 1
ATOM 7423 C CA . LYS E 1 98 ? 147.002 173.218 124.514 1.00 177.67 98 LYS E CA 1
ATOM 7424 C C . LYS E 1 98 ? 146.432 174.221 123.501 1.00 185.45 98 LYS E C 1
ATOM 7425 O O . LYS E 1 98 ? 146.827 174.148 122.321 1.00 200.76 98 LYS E O 1
ATOM 7431 N N . LYS E 1 99 ? 145.579 175.143 123.962 1.00 185.34 99 LYS E N 1
ATOM 7432 C CA . LYS E 1 99 ? 144.966 176.225 123.140 1.00 194.45 99 LYS E CA 1
ATOM 7433 C C . LYS E 1 99 ? 146.058 177.053 122.442 1.00 194.82 99 LYS E C 1
ATOM 7434 O O . LYS E 1 99 ? 145.795 177.527 121.318 1.00 205.61 99 LYS E O 1
ATOM 7440 N N . ARG E 1 100 ? 147.228 177.220 123.072 1.00 193.78 100 ARG E N 1
ATOM 7441 C CA . ARG E 1 100 ? 148.430 177.879 122.483 1.00 200.72 100 ARG E CA 1
ATOM 7442 C C . ARG E 1 100 ? 149.333 176.850 121.777 1.00 189.41 100 ARG E C 1
ATOM 7443 O O . ARG E 1 100 ? 150.554 177.094 121.717 1.00 189.06 100 ARG E O 1
ATOM 7451 N N . GLN E 1 101 ? 148.762 175.759 121.246 1.00 196.40 101 GLN E N 1
ATOM 7452 C CA . GLN E 1 101 ? 149.446 174.732 120.406 1.00 210.18 101 GLN E CA 1
ATOM 7453 C C . GLN E 1 101 ? 150.923 174.615 120.807 1.00 194.27 101 GLN E C 1
ATOM 7454 O O . GLN E 1 101 ? 151.799 174.888 119.961 1.00 199.99 101 GLN E O 1
ATOM 7460 N N . ALA E 1 102 ? 151.179 174.247 122.065 1.00 176.09 102 ALA E N 1
ATOM 7461 C CA . ALA E 1 102 ? 152.528 173.996 122.624 1.00 173.18 102 ALA E CA 1
ATOM 7462 C C . ALA E 1 102 ? 152.833 172.501 122.534 1.00 173.95 102 ALA E C 1
ATOM 7463 O O . ALA E 1 102 ? 151.925 171.693 122.338 1.00 170.47 102 ALA E O 1
ATOM 7465 N N . PRO E 1 103 ? 154.107 172.073 122.684 1.00 181.53 103 PRO E N 1
ATOM 7466 C CA . PRO E 1 103 ? 154.448 170.653 122.607 1.00 192.49 103 PRO E CA 1
ATOM 7467 C C . PRO E 1 103 ? 153.999 169.908 123.874 1.00 188.28 103 PRO E C 1
ATOM 7468 O O . PRO E 1 103 ? 154.187 170.440 124.955 1.00 193.03 103 PRO E O 1
ATOM 7472 N N . THR E 1 104 ? 153.416 168.714 123.704 1.00 191.08 104 THR E N 1
ATOM 7473 C CA . THR E 1 104 ? 152.945 167.814 124.796 1.00 200.67 104 THR E CA 1
ATOM 7474 C C . THR E 1 104 ? 153.911 167.893 125.983 1.00 195.43 104 THR E C 1
ATOM 7475 O O . THR E 1 104 ? 153.466 168.282 127.078 1.00 201.39 104 THR E O 1
ATOM 7479 N N . SER E 1 105 ? 155.189 167.573 125.741 1.00 190.86 105 SER E N 1
ATOM 7480 C CA . SER E 1 105 ? 156.306 167.630 126.724 1.00 194.00 105 SER E CA 1
ATOM 7481 C C . SER E 1 105 ? 156.162 168.868 127.619 1.00 183.02 105 SER E C 1
ATOM 7482 O O . SER E 1 105 ? 156.189 168.709 128.853 1.00 186.58 105 SER E O 1
ATOM 7485 N N . GLN E 1 106 ? 156.011 170.046 127.009 1.00 182.18 106 GLN E N 1
ATOM 7486 C CA . GLN E 1 106 ? 155.818 171.342 127.714 1.00 179.72 106 GLN E CA 1
ATOM 7487 C C . GLN E 1 106 ? 154.484 171.311 128.474 1.00 158.33 106 GLN E C 1
ATOM 7488 O O . GLN E 1 106 ? 154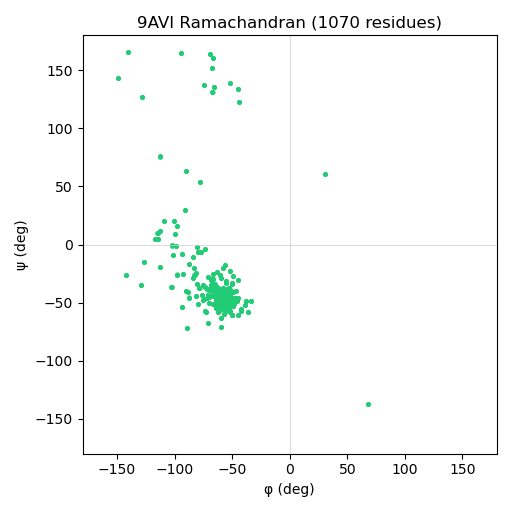.512 171.594 129.690 1.00 147.99 106 GLN E O 1
ATOM 7494 N N . MET E 1 107 ? 153.380 170.953 127.800 1.00 146.23 107 MET E N 1
ATOM 7495 C CA . MET E 1 107 ? 152.011 170.914 128.396 1.00 138.76 107 MET E CA 1
ATOM 7496 C C . MET E 1 107 ? 152.058 170.166 129.733 1.00 133.56 107 MET E C 1
ATOM 7497 O O . MET E 1 107 ? 151.582 170.731 130.733 1.00 137.99 107 MET E O 1
ATOM 7502 N N . ILE E 1 108 ? 152.634 168.960 129.754 1.00 122.59 108 ILE E N 1
ATOM 7503 C CA . ILE E 1 108 ? 152.739 168.121 130.987 1.00 120.70 108 ILE E CA 1
ATOM 7504 C C . ILE E 1 108 ? 153.618 168.860 132.001 1.00 124.92 108 ILE E C 1
ATOM 7505 O O . ILE E 1 108 ? 153.118 169.092 133.107 1.00 121.16 108 ILE E O 1
ATOM 7510 N N . GLU E 1 109 ? 154.838 169.261 131.628 1.00 142.66 109 GLU E N 1
ATOM 7511 C CA . GLU E 1 109 ? 155.789 169.948 132.547 1.00 154.73 109 GLU E CA 1
ATOM 7512 C C . GLU E 1 109 ? 155.060 171.112 133.228 1.00 142.25 109 GLU E C 1
ATOM 7513 O O . GLU E 1 109 ? 155.069 171.159 134.474 1.00 147.63 109 GLU E O 1
ATOM 7519 N N . GLY E 1 110 ? 154.427 171.981 132.431 1.00 130.95 110 GLY E N 1
ATOM 7520 C CA . GLY E 1 110 ? 153.605 173.113 132.901 1.00 130.46 110 GLY E CA 1
ATOM 7521 C C . GLY E 1 110 ? 152.584 172.677 133.936 1.00 121.79 110 GLY E C 1
ATOM 7522 O O . GLY E 1 110 ? 152.696 173.128 135.086 1.00 126.81 110 GLY E O 1
ATOM 7523 N N . THR E 1 111 ? 151.670 171.772 133.572 1.00 115.50 111 THR E N 1
ATOM 7524 C CA . THR E 1 111 ? 150.557 171.311 134.449 1.00 114.56 111 THR E CA 1
ATOM 7525 C C . THR E 1 111 ? 151.103 170.663 135.728 1.00 107.75 111 THR E C 1
ATOM 7526 O O . THR E 1 111 ? 150.353 170.644 136.709 1.00 113.95 111 THR E O 1
ATOM 7530 N N . GLU E 1 112 ? 152.322 170.117 135.689 1.00 111.25 112 GLU E N 1
ATOM 7531 C CA . GLU E 1 112 ? 152.985 169.422 136.825 1.00 117.80 112 GLU E CA 1
ATOM 7532 C C . GLU E 1 112 ? 153.652 170.447 137.753 1.00 118.87 112 GLU E C 1
ATOM 7533 O O . GLU E 1 112 ? 153.919 170.069 138.915 1.00 131.65 112 GLU E O 1
ATOM 7539 N N . ARG E 1 113 ? 153.931 171.672 137.276 1.00 116.83 113 ARG E N 1
ATOM 7540 C CA . ARG E 1 113 ? 154.492 172.773 138.112 1.00 111.82 113 ARG E CA 1
ATOM 7541 C C . ARG E 1 113 ? 153.328 173.420 138.867 1.00 101.55 113 ARG E C 1
ATOM 7542 O O . ARG E 1 113 ? 153.485 173.667 140.074 1.00 105.95 113 ARG E O 1
ATOM 7550 N N . ILE E 1 114 ? 152.206 173.674 138.191 1.00 96.17 114 ILE E N 1
ATOM 7551 C CA . ILE E 1 114 ? 151.091 174.475 138.769 1.00 96.98 114 ILE E CA 1
ATOM 7552 C C . ILE E 1 114 ? 150.239 173.595 139.684 1.00 100.50 114 ILE E C 1
ATOM 7553 O O . ILE E 1 114 ? 149.263 174.152 140.246 1.00 106.77 114 ILE E O 1
ATOM 7558 N N . LEU E 1 115 ? 150.540 172.295 139.814 1.00 95.12 115 LEU E N 1
ATOM 7559 C CA . LEU E 1 115 ? 149.906 171.451 140.864 1.00 99.46 115 LEU E CA 1
ATOM 7560 C C . LEU E 1 115 ? 150.945 170.921 141.855 1.00 98.29 115 LEU E C 1
ATOM 7561 O O . LEU E 1 115 ? 150.534 170.151 142.715 1.00 120.09 115 LEU E O 1
ATOM 7566 N N . ARG E 1 116 ? 152.216 171.309 141.760 1.00 101.77 116 ARG E N 1
ATOM 7567 C CA . ARG E 1 116 ? 153.150 171.315 142.923 1.00 111.40 116 ARG E CA 1
ATOM 7568 C C . ARG E 1 116 ? 153.021 172.655 143.655 1.00 107.91 116 ARG E C 1
ATOM 7569 O O . ARG E 1 116 ? 153.507 172.750 144.790 1.00 125.97 116 ARG E O 1
ATOM 7577 N N . VAL E 1 117 ? 152.422 173.648 142.992 1.00 97.20 117 VAL E N 1
ATOM 7578 C CA . VAL E 1 117 ? 152.112 175.020 143.488 1.00 88.70 117 VAL E CA 1
ATOM 7579 C C . VAL E 1 117 ? 150.631 175.042 143.878 1.00 89.81 117 VAL E C 1
ATOM 7580 O O . VAL E 1 117 ? 150.014 176.124 143.878 1.00 92.41 117 VAL E O 1
ATOM 7584 N N . GLY E 1 118 ? 150.055 173.862 144.106 1.00 86.96 118 GLY E N 1
ATOM 7585 C CA . GLY E 1 118 ? 148.706 173.688 144.667 1.00 87.67 118 GLY E CA 1
ATOM 7586 C C . GLY E 1 118 ? 148.721 172.728 145.837 1.00 89.78 118 GLY E C 1
ATOM 7587 O O . GLY E 1 118 ? 147.928 172.955 146.766 1.00 99.84 118 GLY E O 1
ATOM 7588 N N . LEU E 1 119 ? 149.579 171.701 145.802 1.00 89.95 119 LEU E N 1
ATOM 7589 C CA . LEU E 1 119 ? 149.749 170.725 146.911 1.00 106.66 119 LEU E CA 1
ATOM 7590 C C . LEU E 1 119 ? 150.635 171.315 148.005 1.00 120.00 119 LEU E C 1
ATOM 7591 O O . LEU E 1 119 ? 150.851 170.604 149.003 1.00 156.88 119 LEU E O 1
ATOM 7596 N N . SER E 1 120 ? 151.220 172.490 147.780 1.00 108.80 120 SER E N 1
ATOM 7597 C CA . SER E 1 120 ? 152.120 173.163 148.742 1.00 105.29 120 SER E CA 1
ATOM 7598 C C . SER E 1 120 ? 151.479 174.439 149.267 1.00 92.80 120 SER E C 1
ATOM 7599 O O . SER E 1 120 ? 151.936 174.925 150.312 1.00 122.10 120 SER E O 1
ATOM 7602 N N . ARG E 1 121 ? 150.490 174.965 148.557 1.00 86.67 121 ARG E N 1
ATOM 7603 C CA . ARG E 1 121 ? 149.738 176.172 148.960 1.00 92.42 121 ARG E CA 1
ATOM 7604 C C . ARG E 1 121 ? 148.412 175.732 149.582 1.00 91.41 121 ARG E C 1
ATOM 7605 O O . ARG E 1 121 ? 147.541 176.611 149.770 1.00 109.26 121 ARG E O 1
ATOM 7613 N N . ASP E 1 122 ? 148.223 174.433 149.831 1.00 84.71 122 ASP E N 1
ATOM 7614 C CA . ASP E 1 122 ? 147.069 173.934 150.626 1.00 89.52 122 ASP E CA 1
ATOM 7615 C C . ASP E 1 122 ? 147.554 173.056 151.771 1.00 93.98 122 ASP E C 1
ATOM 7616 O O . ASP E 1 122 ? 146.731 172.808 152.675 1.00 93.88 122 ASP E O 1
ATOM 7621 N N . GLN E 1 123 ? 148.810 172.597 151.749 1.00 97.83 123 GLN E N 1
ATOM 7622 C CA . GLN E 1 123 ? 149.438 171.966 152.939 1.00 96.02 123 GLN E CA 1
ATOM 7623 C C . GLN E 1 123 ? 149.509 173.045 154.016 1.00 99.07 123 GLN E C 1
ATOM 7624 O O . GLN E 1 123 ? 148.924 172.835 155.091 1.00 117.82 123 GLN E O 1
ATOM 7630 N N . GLY E 1 124 ? 150.082 174.196 153.669 1.00 103.19 124 GLY E N 1
ATOM 7631 C CA . GLY E 1 124 ? 150.208 175.386 154.531 1.00 115.01 124 GLY E CA 1
ATOM 7632 C C . GLY E 1 124 ? 148.912 175.805 155.216 1.00 110.32 124 GLY E C 1
ATOM 7633 O O . GLY E 1 124 ? 149.016 176.463 156.282 1.00 148.11 124 GLY E O 1
ATOM 7634 N N . SER E 1 125 ? 147.749 175.504 154.639 1.00 89.90 125 SER E N 1
ATOM 7635 C CA . SER E 1 125 ? 146.434 175.978 155.139 1.00 110.19 125 SER E CA 1
ATOM 7636 C C . SER E 1 125 ? 145.706 174.881 155.924 1.00 106.54 125 SER E C 1
ATOM 7637 O O . SER E 1 125 ? 144.636 175.187 156.496 1.00 120.96 125 SER E O 1
ATOM 7640 N N . LEU E 1 126 ? 146.221 173.652 155.907 1.00 103.16 126 LEU E N 1
ATOM 7641 C CA . LEU E 1 126 ? 145.731 172.536 156.758 1.00 105.69 126 LEU E CA 1
ATOM 7642 C C . LEU E 1 126 ? 146.465 172.598 158.092 1.00 98.22 126 LEU E C 1
ATOM 7643 O O . LEU E 1 126 ? 145.800 172.464 159.137 1.00 104.05 126 LEU E O 1
ATOM 7648 N N . GLU E 1 127 ? 147.785 172.787 158.023 1.00 85.88 127 GLU E N 1
ATOM 7649 C CA . GLU E 1 127 ? 148.711 172.874 159.174 1.00 83.65 127 GLU E CA 1
ATOM 7650 C C . GLU E 1 127 ? 148.584 174.265 159.806 1.00 93.88 127 GLU E C 1
ATOM 7651 O O . GLU E 1 127 ? 149.625 174.946 159.923 1.00 108.18 127 GLU E O 1
ATOM 7657 N N . TYR E 1 128 ? 147.371 174.697 160.175 1.00 102.47 128 TYR E N 1
ATOM 7658 C CA . TYR E 1 128 ? 147.082 176.114 160.518 1.00 110.61 128 TYR E CA 1
ATOM 7659 C C . TYR E 1 128 ? 147.886 176.497 161.752 1.00 117.14 128 TYR E C 1
ATOM 7660 O O . TYR E 1 128 ? 148.615 177.525 161.690 1.00 147.48 128 TYR E O 1
ATOM 7669 N N . GLY E 1 129 ? 147.726 175.715 162.826 1.00 92.80 129 GLY E N 1
ATOM 7670 C CA . GLY E 1 129 ? 148.282 176.011 164.161 1.00 81.88 129 GLY E CA 1
ATOM 7671 C C . GLY E 1 129 ? 149.320 174.998 164.583 1.00 63.55 129 GLY E C 1
ATOM 7672 O O . GLY E 1 129 ? 149.693 174.976 165.742 1.00 65.67 129 GLY E O 1
ATOM 7673 N N . LEU E 1 130 ? 149.745 174.141 163.679 1.00 63.07 130 LEU E N 1
ATOM 7674 C CA . LEU E 1 130 ? 150.474 172.924 164.083 1.00 68.45 130 LEU E CA 1
ATOM 7675 C C . LEU E 1 130 ? 151.823 173.346 164.676 1.00 67.80 130 LEU E C 1
ATOM 7676 O O . LEU E 1 130 ? 152.359 172.626 165.505 1.00 76.33 130 LEU E O 1
ATOM 7681 N N . GLY E 1 131 ? 152.338 174.503 164.297 1.00 75.15 131 GLY E N 1
ATOM 7682 C CA . GLY E 1 131 ? 153.648 174.958 164.783 1.00 82.65 131 GLY E CA 1
ATOM 7683 C C . GLY E 1 131 ? 153.554 175.513 166.185 1.00 75.79 131 GLY E C 1
ATOM 7684 O O . GLY E 1 131 ? 154.524 175.334 166.933 1.00 87.98 131 GLY E O 1
ATOM 7685 N N . THR E 1 132 ? 152.468 176.220 166.491 1.00 58.60 132 THR E N 1
ATOM 7686 C CA . THR E 1 132 ? 152.127 176.706 167.851 1.00 51.37 132 THR E CA 1
ATOM 7687 C C . THR E 1 132 ? 152.101 175.548 168.864 1.00 50.61 132 THR E C 1
ATOM 7688 O O . THR E 1 132 ? 152.728 175.650 169.919 1.00 57.84 132 THR E O 1
ATOM 7692 N N . LEU E 1 133 ? 151.330 174.509 168.600 1.00 46.51 133 LEU E N 1
ATOM 7693 C CA . LEU E 1 133 ? 151.331 173.300 169.431 1.00 45.32 133 LEU E CA 1
ATOM 7694 C C . LEU E 1 133 ? 152.760 172.815 169.655 1.00 50.48 133 LEU E C 1
ATOM 7695 O O . LEU E 1 133 ? 152.981 172.164 170.674 1.00 67.12 133 LEU E O 1
ATOM 7700 N N . ALA E 1 134 ? 153.674 172.985 168.720 1.00 52.61 134 ALA E N 1
ATOM 7701 C CA . ALA E 1 134 ? 155.053 172.506 168.936 1.00 68.56 134 ALA E CA 1
ATOM 7702 C C . ALA E 1 134 ? 155.707 173.384 170.001 1.00 70.93 134 ALA E C 1
ATOM 7703 O O . ALA E 1 134 ? 156.382 172.809 170.874 1.00 90.52 134 ALA E O 1
ATOM 7705 N N . SER E 1 135 ? 155.545 174.710 169.901 1.00 59.46 135 SER E N 1
ATOM 7706 C CA . SER E 1 135 ? 156.036 175.688 170.901 1.00 61.94 135 SER E CA 1
ATOM 7707 C C . SER E 1 135 ? 155.384 175.384 172.257 1.00 61.37 135 SER E C 1
ATOM 7708 O O . SER E 1 135 ? 156.090 174.850 173.144 1.00 62.83 135 SER E O 1
ATOM 7711 N N . ILE E 1 136 ? 154.083 175.643 172.414 1.00 51.60 136 ILE E N 1
ATOM 7712 C CA . ILE E 1 136 ? 153.359 175.294 173.667 1.00 48.90 136 ILE E CA 1
ATOM 7713 C C . ILE E 1 136 ? 153.959 174.006 174.232 1.00 45.72 136 ILE E C 1
ATOM 7714 O O . ILE E 1 136 ? 154.270 173.933 175.396 1.00 53.78 136 ILE E O 1
ATOM 7719 N N . GLY E 1 137 ? 154.116 172.998 173.422 1.00 51.52 137 GLY E N 1
ATOM 7720 C CA . GLY E 1 137 ? 154.549 171.697 173.930 1.00 57.65 137 GLY E CA 1
ATOM 7721 C C . GLY E 1 137 ? 155.967 171.693 174.437 1.00 53.27 137 GLY E C 1
ATOM 7722 O O . GLY E 1 137 ? 156.266 170.810 175.247 1.00 71.84 137 GLY E O 1
ATOM 7723 N N . SER E 1 138 ? 156.842 172.518 173.885 1.00 61.33 138 SER E N 1
ATOM 7724 C CA . SER E 1 138 ? 158.293 172.447 174.170 1.00 84.61 138 SER E CA 1
ATOM 7725 C C . SER E 1 138 ? 158.616 173.419 175.308 1.00 80.39 138 SER E C 1
ATOM 7726 O O . SER E 1 138 ? 159.214 172.979 176.321 1.00 86.39 138 SER E O 1
ATOM 7729 N N . VAL E 1 139 ? 158.229 174.681 175.139 1.00 64.10 139 VAL E N 1
ATOM 7730 C CA . VAL E 1 139 ? 158.425 175.755 176.147 1.00 63.95 139 VAL E CA 1
ATOM 7731 C C . VAL E 1 139 ? 157.643 175.480 177.441 1.00 66.24 139 VAL E C 1
ATOM 7732 O O . VAL E 1 139 ? 158.251 175.594 178.511 1.00 91.88 139 VAL E O 1
ATOM 7736 N N . ALA E 1 140 ? 156.351 175.188 177.375 1.00 58.81 140 ALA E N 1
ATOM 7737 C CA . ALA E 1 140 ? 155.437 175.235 178.539 1.00 56.52 140 ALA E CA 1
ATOM 7738 C C . ALA E 1 140 ? 155.984 174.457 179.709 1.00 62.37 140 ALA E C 1
ATOM 7739 O O . ALA E 1 140 ? 155.796 174.898 180.835 1.00 61.25 140 ALA E O 1
ATOM 7741 N N . PRO E 1 141 ? 156.615 173.276 179.513 1.00 72.58 141 PRO E N 1
ATOM 7742 C CA . PRO E 1 141 ? 157.220 172.553 180.629 1.00 76.11 141 PRO E CA 1
ATOM 7743 C C . PRO E 1 141 ? 158.163 173.471 181.417 1.00 82.05 141 PRO E C 1
ATOM 7744 O O . PRO E 1 141 ? 158.017 173.502 182.621 1.00 77.27 141 PRO E O 1
ATOM 7748 N N . TYR E 1 142 ? 158.984 174.257 180.709 1.00 65.02 142 TYR E N 1
ATOM 7749 C CA . TYR E 1 142 ? 160.066 175.099 181.268 1.00 65.85 142 TYR E CA 1
ATOM 7750 C C . TYR E 1 142 ? 159.537 176.443 181.789 1.00 58.91 142 TYR E C 1
ATOM 7751 O O . TYR E 1 142 ? 160.161 176.996 182.684 1.00 67.55 142 TYR E O 1
ATOM 7760 N N . ILE E 1 143 ? 158.430 176.972 181.283 1.00 55.57 143 ILE E N 1
ATOM 7761 C CA . ILE E 1 143 ? 157.694 178.082 181.964 1.00 53.34 143 ILE E CA 1
ATOM 7762 C C . ILE E 1 143 ? 157.265 177.601 183.349 1.00 55.07 143 ILE E C 1
ATOM 7763 O O . ILE E 1 143 ? 157.393 178.358 184.323 1.00 58.95 143 ILE E O 1
ATOM 7768 N N . GLY E 1 144 ? 156.724 176.390 183.411 1.00 54.80 144 GLY E N 1
ATOM 7769 C CA . GLY E 1 144 ? 156.325 175.771 184.676 1.00 55.50 144 GLY E CA 1
ATOM 7770 C C . GLY E 1 144 ? 157.507 175.708 185.598 1.00 58.53 144 GLY E C 1
ATOM 7771 O O . GLY E 1 144 ? 157.385 176.177 186.740 1.00 68.19 144 GLY E O 1
ATOM 7772 N N . LEU E 1 145 ? 158.620 175.177 185.106 1.00 57.30 145 LEU E N 1
ATOM 7773 C CA . LEU E 1 145 ? 159.860 174.990 185.908 1.00 64.37 145 LEU E CA 1
ATOM 7774 C C . LEU E 1 145 ? 160.326 176.330 186.464 1.00 58.70 145 LEU E C 1
ATOM 7775 O O . LEU E 1 145 ? 160.765 176.354 187.610 1.00 66.70 145 LEU E O 1
ATOM 7780 N N . PHE E 1 146 ? 160.254 177.394 185.673 1.00 50.70 146 PHE E N 1
ATOM 7781 C CA . PHE E 1 146 ? 160.586 178.745 186.154 1.00 49.42 146 PHE E CA 1
ATOM 7782 C C . PHE E 1 146 ? 159.687 179.074 187.341 1.00 50.63 146 PHE E C 1
ATOM 7783 O O . PHE E 1 146 ? 160.200 179.542 188.368 1.00 62.56 146 PHE E O 1
ATOM 7791 N N . GLY E 1 147 ? 158.395 178.812 187.227 1.00 53.39 147 GLY E N 1
ATOM 7792 C CA . GLY E 1 147 ? 157.465 178.983 188.356 1.00 61.79 147 GLY E CA 1
ATOM 7793 C C . GLY E 1 147 ? 157.912 178.174 189.564 1.00 56.03 147 GLY E C 1
ATOM 7794 O O . GLY E 1 147 ? 157.923 178.717 190.682 1.00 53.33 147 GLY E O 1
ATOM 7795 N N . THR E 1 148 ? 158.291 176.925 189.344 1.00 53.02 148 THR E N 1
ATOM 7796 C CA . THR E 1 148 ? 158.746 176.031 190.429 1.00 65.89 148 THR E CA 1
ATOM 7797 C C . THR E 1 148 ? 159.933 176.690 191.130 1.00 65.31 148 THR E C 1
ATOM 7798 O O . THR E 1 148 ? 159.893 176.827 192.361 1.00 71.47 148 THR E O 1
ATOM 7802 N N . VAL E 1 149 ? 160.962 177.055 190.378 1.00 63.24 149 VAL E N 1
ATOM 7803 C CA . VAL E 1 149 ? 162.206 177.636 190.950 1.00 58.84 149 VAL E CA 1
ATOM 7804 C C . VAL E 1 149 ? 161.838 178.924 191.683 1.00 57.73 149 VAL E C 1
ATOM 7805 O O . VAL E 1 149 ? 162.225 179.041 192.833 1.00 67.39 149 VAL E O 1
ATOM 7809 N N . TRP E 1 150 ? 161.076 179.826 191.089 1.00 57.85 150 TRP E N 1
ATOM 7810 C CA . TRP E 1 150 ? 160.642 181.035 191.827 1.00 66.43 150 TRP E CA 1
ATOM 7811 C C . TRP E 1 150 ? 159.986 180.645 193.144 1.00 71.36 150 TRP E C 1
ATOM 7812 O O . TRP E 1 150 ? 160.176 181.372 194.126 1.00 91.43 150 TRP E O 1
ATOM 7823 N N . GLY E 1 151 ? 159.230 179.551 193.152 1.00 71.99 151 GLY E N 1
ATOM 7824 C CA . GLY E 1 151 ? 158.504 179.084 194.344 1.00 79.87 151 GLY E CA 1
ATOM 7825 C C . GLY E 1 151 ? 159.436 178.556 195.415 1.00 73.90 151 GLY E C 1
ATOM 7826 O O . GLY E 1 151 ? 159.286 178.978 196.575 1.00 85.47 151 GLY E O 1
ATOM 7827 N N . ILE E 1 152 ? 160.349 177.663 195.051 1.00 65.94 152 ILE E N 1
ATOM 7828 C CA . ILE E 1 152 ? 161.326 177.064 196.001 1.00 77.19 152 ILE E CA 1
ATOM 7829 C C . ILE E 1 152 ? 162.234 178.179 196.552 1.00 92.81 152 ILE E C 1
ATOM 7830 O O . ILE E 1 152 ? 162.797 178.010 197.654 1.00 116.07 152 ILE E O 1
ATOM 7835 N N . MET E 1 153 ? 162.359 179.280 195.819 1.00 89.62 153 MET E N 1
ATOM 7836 C CA . MET E 1 153 ? 163.261 180.414 196.107 1.00 85.16 153 MET E CA 1
ATOM 7837 C C . MET E 1 153 ? 162.483 181.544 196.790 1.00 90.21 153 MET E C 1
ATOM 7838 O O . MET E 1 153 ? 163.105 182.567 197.069 1.00 106.03 153 MET E O 1
ATOM 7843 N N . ASN E 1 154 ? 161.175 181.401 197.013 1.00 93.55 154 ASN E N 1
ATOM 7844 C CA . ASN E 1 154 ? 160.396 182.299 197.907 1.00 115.86 154 ASN E CA 1
ATOM 7845 C C . ASN E 1 154 ? 159.941 181.488 199.117 1.00 131.70 154 ASN E C 1
ATOM 7846 O O . ASN E 1 154 ? 159.093 181.987 199.893 1.00 151.80 154 ASN E O 1
ATOM 7851 N N . ALA E 1 155 ? 160.493 180.285 199.261 1.00 123.74 155 ALA E N 1
ATOM 7852 C CA . ALA E 1 155 ? 160.550 179.540 200.532 1.00 140.59 155 ALA E CA 1
ATOM 7853 C C . ALA E 1 155 ? 161.841 179.954 201.234 1.00 142.85 155 ALA E C 1
ATOM 7854 O O . ALA E 1 155 ? 161.768 180.741 202.190 1.00 151.24 155 ALA E O 1
ATOM 7856 N N . PHE E 1 156 ? 162.978 179.503 200.706 1.00 130.74 156 PHE E N 1
ATOM 7857 C CA . PHE E 1 156 ? 164.301 179.580 201.374 1.00 129.96 156 PHE E CA 1
ATOM 7858 C C . PHE E 1 156 ? 164.582 181.042 201.737 1.00 134.18 156 PHE E C 1
ATOM 7859 O O . PHE E 1 156 ? 164.926 181.300 202.901 1.00 154.43 156 PHE E O 1
ATOM 7867 N N . ILE E 1 157 ? 164.352 181.979 200.816 1.00 132.11 157 ILE E N 1
ATOM 7868 C CA . ILE E 1 157 ? 164.437 183.442 201.110 1.00 142.51 157 ILE E CA 1
ATOM 7869 C C . ILE E 1 157 ? 163.551 183.766 202.324 1.00 157.46 157 ILE E C 1
ATOM 7870 O O . ILE E 1 157 ? 163.994 184.578 203.162 1.00 172.23 157 ILE E O 1
ATOM 7875 N N . GLY E 1 158 ? 162.375 183.144 202.437 1.00 169.60 158 GLY E N 1
ATOM 7876 C CA . GLY E 1 158 ? 161.471 183.283 203.598 1.00 194.54 158 GLY E CA 1
ATOM 7877 C C . GLY E 1 158 ? 161.996 182.589 204.850 1.00 207.48 158 GLY E C 1
ATOM 7878 O O . GLY E 1 158 ? 161.934 183.214 205.933 1.00 218.94 158 GLY E O 1
ATOM 7879 N N . LEU E 1 159 ? 162.478 181.345 204.716 1.00 207.40 159 LEU E N 1
ATOM 7880 C CA . LEU E 1 159 ? 162.932 180.451 205.824 1.00 215.24 159 LEU E CA 1
ATOM 7881 C C . LEU E 1 159 ? 163.887 181.198 206.766 1.00 232.70 159 LEU E C 1
ATOM 7882 O O . LEU E 1 159 ? 163.692 181.099 207.990 1.00 247.22 159 LEU E O 1
ATOM 7887 N N . ALA E 1 160 ? 164.887 181.897 206.218 1.00 242.34 160 ALA E N 1
ATOM 7888 C CA . ALA E 1 160 ? 165.916 182.658 206.970 1.00 255.58 160 ALA E CA 1
ATOM 7889 C C . ALA E 1 160 ? 165.265 183.488 208.086 1.00 267.59 160 ALA E C 1
ATOM 7890 O O . ALA E 1 160 ? 165.732 183.391 209.239 1.00 262.83 160 ALA E O 1
ATOM 7892 N N . ALA E 1 161 ? 164.202 184.232 207.756 1.00 284.52 161 ALA E N 1
ATOM 7893 C CA . ALA E 1 161 ? 163.537 185.240 208.621 1.00 301.05 161 ALA E CA 1
ATOM 7894 C C . ALA E 1 161 ? 163.001 184.608 209.915 1.00 319.22 161 ALA E C 1
ATOM 7895 O O . ALA E 1 161 ? 163.204 185.223 210.982 1.00 316.43 161 ALA E O 1
ATOM 7897 N N . VAL E 1 162 ? 162.343 183.443 209.832 1.00 344.86 162 VAL E N 1
ATOM 7898 C CA . VAL E 1 162 ? 161.574 182.833 210.964 1.00 363.98 162 VAL E CA 1
ATOM 7899 C C . VAL E 1 162 ? 162.536 182.402 212.080 1.00 376.58 162 VAL E C 1
ATOM 7900 O O . VAL E 1 162 ? 163.704 182.073 211.776 1.00 372.32 162 VAL E O 1
ATOM 7904 N N . ASP E 1 163 ? 162.037 182.398 213.320 1.00 389.61 163 ASP E N 1
ATOM 7905 C CA . ASP E 1 163 ? 162.749 181.922 214.538 1.00 394.99 163 ASP E CA 1
ATOM 7906 C C . ASP E 1 163 ? 163.099 180.433 214.394 1.00 385.71 163 ASP E C 1
ATOM 7907 O O . ASP E 1 163 ? 164.249 180.071 214.721 1.00 371.10 163 ASP E O 1
ATOM 7912 N N . GLN E 1 164 ? 162.152 179.609 213.924 1.00 379.81 164 GLN E N 1
ATOM 7913 C CA . GLN E 1 164 ? 162.269 178.125 213.917 1.00 372.05 164 GLN E CA 1
ATOM 7914 C C . GLN E 1 164 ? 161.968 177.560 212.523 1.00 351.53 164 GLN E C 1
ATOM 7915 O O . GLN E 1 164 ? 160.867 177.828 211.983 1.00 346.10 164 GLN E O 1
ATOM 7921 N N . VAL E 1 165 ? 162.896 176.747 212.009 1.00 331.88 165 VAL E N 1
ATOM 7922 C CA . VAL E 1 165 ? 162.826 176.096 210.667 1.00 317.54 165 VAL E CA 1
ATOM 7923 C C . VAL E 1 165 ? 162.125 174.734 210.808 1.00 300.40 165 VAL E C 1
ATOM 7924 O O . VAL E 1 165 ? 162.760 173.690 210.541 1.00 281.96 165 VAL E O 1
ATOM 7928 N N . THR E 1 166 ? 160.852 174.744 211.213 1.00 293.55 166 THR E N 1
ATOM 7929 C CA . THR E 1 166 ? 159.953 173.562 211.126 1.00 288.54 166 THR E CA 1
ATOM 7930 C C . THR E 1 166 ? 159.742 173.262 209.640 1.00 270.21 166 THR E C 1
ATOM 7931 O O . THR E 1 166 ? 159.535 174.228 208.877 1.00 267.29 166 THR E O 1
ATOM 7935 N N . LEU E 1 167 ? 159.823 171.992 209.234 1.00 249.22 167 LEU E N 1
ATOM 7936 C CA . LEU E 1 167 ? 159.484 171.583 207.844 1.00 232.70 167 LEU E CA 1
ATOM 7937 C C . LEU E 1 167 ? 158.133 172.229 207.502 1.00 203.62 167 LEU E C 1
ATOM 7938 O O . LEU E 1 167 ? 158.073 172.975 206.517 1.00 206.98 167 LEU E O 1
ATOM 7943 N N . ALA E 1 168 ? 157.147 172.079 208.394 1.00 192.49 168 ALA E N 1
ATOM 7944 C CA . ALA E 1 168 ? 155.796 172.694 208.333 1.00 197.43 168 ALA E CA 1
ATOM 7945 C C . ALA E 1 168 ? 155.835 174.183 207.945 1.00 190.89 168 ALA E C 1
ATOM 7946 O O . ALA E 1 168 ? 154.835 174.641 207.359 1.00 192.06 168 ALA E O 1
ATOM 7948 N N . THR E 1 169 ? 156.896 174.929 208.284 1.00 196.07 169 THR E N 1
ATOM 7949 C CA . THR E 1 169 ? 157.072 176.353 207.871 1.00 205.32 169 THR E CA 1
ATOM 7950 C C . THR E 1 169 ? 157.187 176.445 206.342 1.00 196.55 169 THR E C 1
ATOM 7951 O O . THR E 1 169 ? 156.439 177.246 205.743 1.00 193.07 169 THR E O 1
ATOM 7955 N N . VAL E 1 170 ? 158.104 175.672 205.747 1.00 175.27 170 VAL E N 1
ATOM 7956 C CA . VAL E 1 170 ? 158.478 175.762 204.301 1.00 152.04 170 VAL E CA 1
ATOM 7957 C C . VAL E 1 170 ? 157.380 175.114 203.439 1.00 148.32 170 VAL E C 1
ATOM 7958 O O . VAL E 1 170 ? 156.993 175.734 202.430 1.00 151.40 170 VAL E O 1
ATOM 7962 N N . ALA E 1 171 ? 156.864 173.947 203.855 1.00 150.43 171 ALA E N 1
ATOM 7963 C CA . ALA E 1 171 ? 156.050 173.006 203.041 1.00 148.52 171 ALA E CA 1
ATOM 7964 C C . ALA E 1 171 ? 154.916 173.721 202.313 1.00 147.08 171 ALA E C 1
ATOM 7965 O O . ALA E 1 171 ? 154.720 173.465 201.132 1.00 157.33 171 ALA E O 1
ATOM 7967 N N . PRO E 1 172 ? 154.128 174.618 202.951 1.00 164.72 172 PRO E N 1
ATOM 7968 C CA . PRO E 1 172 ? 153.079 175.346 202.234 1.00 177.36 172 PRO E CA 1
ATOM 7969 C C . PRO E 1 172 ? 153.618 176.107 201.012 1.00 167.25 172 PRO E C 1
ATOM 7970 O O . PRO E 1 172 ? 152.881 176.236 200.060 1.00 167.46 172 PRO E O 1
ATOM 7974 N N . GLY E 1 173 ? 154.871 176.575 201.076 1.00 150.36 173 GLY E N 1
ATOM 7975 C CA . GLY E 1 173 ? 155.574 177.269 199.980 1.00 137.71 173 GLY E CA 1
ATOM 7976 C C . GLY E 1 173 ? 156.151 176.322 198.934 1.00 120.36 173 GLY E C 1
ATOM 7977 O O . GLY E 1 173 ? 156.204 176.729 197.765 1.00 119.13 173 GLY E O 1
ATOM 7978 N N . ILE E 1 174 ? 156.603 175.125 199.323 1.00 109.23 174 ILE E N 1
ATOM 7979 C CA . ILE E 1 174 ? 157.152 174.097 198.385 1.00 104.87 174 ILE E CA 1
ATOM 7980 C C . ILE E 1 174 ? 156.022 173.594 197.479 1.00 105.78 174 ILE E C 1
ATOM 7981 O O . ILE E 1 174 ? 156.257 173.494 196.275 1.00 126.78 174 ILE E O 1
ATOM 7986 N N . ALA E 1 175 ? 154.839 173.312 198.028 1.00 100.58 175 ALA E N 1
ATOM 7987 C CA . ALA E 1 175 ? 153.638 172.904 197.266 1.00 100.59 175 ALA E CA 1
ATOM 7988 C C . ALA E 1 175 ? 153.398 173.883 196.111 1.00 105.55 175 ALA E C 1
ATOM 7989 O O . ALA E 1 175 ? 153.481 173.464 194.945 1.00 108.77 175 ALA E O 1
ATOM 7991 N N . GLU E 1 176 ? 153.183 175.159 196.427 1.00 117.03 176 GLU E N 1
ATOM 7992 C CA . GLU E 1 176 ? 152.847 176.218 195.436 1.00 133.66 176 GLU E CA 1
ATOM 7993 C C . GLU E 1 176 ? 153.913 176.303 194.332 1.00 104.80 176 GLU E C 1
ATOM 7994 O O . GLU E 1 176 ? 153.601 176.890 193.283 1.00 130.73 176 GLU E O 1
ATOM 8000 N N . ALA E 1 177 ? 155.106 175.759 194.541 1.00 79.19 177 ALA E N 1
ATOM 8001 C CA . ALA E 1 177 ? 156.102 175.530 193.472 1.00 93.56 177 ALA E CA 1
ATOM 8002 C C . ALA E 1 177 ? 155.681 174.365 192.575 1.00 96.72 177 ALA E C 1
ATOM 8003 O O . ALA E 1 177 ? 155.620 174.560 191.344 1.00 111.28 177 ALA E O 1
ATOM 8005 N N . LEU E 1 178 ? 155.488 173.180 193.160 1.00 90.87 178 LEU E N 1
ATOM 8006 C CA . LEU E 1 178 ? 155.160 171.942 192.408 1.00 81.13 178 LEU E CA 1
ATOM 8007 C C . LEU E 1 178 ? 153.881 172.168 191.610 1.00 77.40 178 LEU E C 1
ATOM 8008 O O . LEU E 1 178 ? 153.797 171.675 190.492 1.00 80.09 178 LEU E O 1
ATOM 8013 N N . ILE E 1 179 ? 152.916 172.895 192.150 1.00 76.43 179 ILE E N 1
ATOM 8014 C CA . ILE E 1 179 ? 151.676 173.178 191.383 1.00 80.37 179 ILE E CA 1
ATOM 8015 C C . ILE E 1 179 ? 152.083 173.731 190.018 1.00 75.06 179 ILE E C 1
ATOM 8016 O O . ILE E 1 179 ? 151.622 173.185 189.028 1.00 79.75 179 ILE E O 1
ATOM 8021 N N . ALA E 1 180 ? 152.966 174.722 189.974 1.00 80.40 180 ALA E N 1
ATOM 8022 C CA . ALA E 1 180 ? 153.384 175.378 188.716 1.00 79.13 180 ALA E CA 1
ATOM 8023 C C . ALA E 1 180 ? 154.033 174.352 187.789 1.00 69.98 180 ALA E C 1
ATOM 8024 O O . ALA E 1 180 ? 153.626 174.344 186.622 1.00 79.21 180 ALA E O 1
ATOM 8026 N N . THR E 1 181 ? 154.938 173.483 188.252 1.00 60.77 181 THR E N 1
ATOM 8027 C CA . THR E 1 181 ? 155.544 172.481 187.328 1.00 68.42 181 THR E CA 1
ATOM 8028 C C . THR E 1 181 ? 154.497 171.464 186.848 1.00 65.10 181 THR E C 1
ATOM 8029 O O . THR E 1 181 ? 154.596 171.040 185.698 1.00 67.68 181 THR E O 1
ATOM 8033 N N . ALA E 1 182 ? 153.539 171.084 187.686 1.00 63.03 182 ALA E N 1
ATOM 8034 C CA . ALA E 1 182 ? 152.416 170.205 187.300 1.00 58.52 182 ALA E CA 1
ATOM 8035 C C . ALA E 1 182 ? 151.611 170.883 186.195 1.00 55.71 182 ALA E C 1
ATOM 8036 O O . ALA E 1 182 ? 151.418 170.232 185.157 1.00 67.88 182 ALA E O 1
ATOM 8038 N N . ILE E 1 183 ? 151.140 172.113 186.411 1.00 52.15 183 ILE E N 1
ATOM 8039 C CA . ILE E 1 183 ? 150.373 172.886 185.384 1.00 55.03 183 ILE E CA 1
ATOM 8040 C C . ILE E 1 183 ? 151.238 172.953 184.121 1.00 53.43 183 ILE E C 1
ATOM 8041 O O . ILE E 1 183 ? 150.671 172.813 183.019 1.00 57.65 183 ILE E O 1
ATOM 8046 N N . GLY E 1 184 ? 152.551 173.120 184.275 1.00 49.97 184 GLY E N 1
ATOM 8047 C CA . GLY E 1 184 ? 153.489 173.198 183.146 1.00 53.61 184 GLY E CA 1
ATOM 8048 C C . GLY E 1 184 ? 153.454 171.958 182.281 1.00 57.94 184 GLY E C 1
ATOM 8049 O O . GLY E 1 184 ? 153.385 172.116 181.066 1.00 60.59 184 GLY E O 1
ATOM 8050 N N . LEU E 1 185 ? 153.512 170.775 182.906 1.00 63.01 185 LEU E N 1
ATOM 8051 C CA . LEU E 1 185 ? 153.399 169.434 182.266 1.00 54.01 185 LEU E CA 1
ATOM 8052 C C . LEU E 1 185 ? 152.000 169.216 181.706 1.00 54.00 185 LEU E C 1
ATOM 8053 O O . LEU E 1 185 ? 151.889 168.374 180.816 1.00 69.21 185 LEU E O 1
ATOM 8058 N N . PHE E 1 186 ? 150.966 169.816 182.284 1.00 54.33 186 PHE E N 1
ATOM 8059 C CA . PHE E 1 186 ? 149.571 169.584 181.844 1.00 59.56 186 PHE E CA 1
ATOM 8060 C C . PHE E 1 186 ? 149.252 170.442 180.616 1.00 66.85 186 PHE E C 1
ATOM 8061 O O . PHE E 1 186 ? 148.303 170.074 179.886 1.00 79.37 186 PHE E O 1
ATOM 8069 N N . ALA E 1 187 ? 149.954 171.564 180.408 1.00 73.90 187 ALA E N 1
ATOM 8070 C CA . ALA E 1 187 ? 149.830 172.409 179.190 1.00 70.37 187 ALA E CA 1
ATOM 8071 C C . ALA E 1 187 ? 150.540 171.712 178.035 1.00 65.12 187 ALA E C 1
ATOM 8072 O O . ALA E 1 187 ? 150.043 171.790 176.894 1.00 74.93 187 ALA E O 1
ATOM 8074 N N . ALA E 1 188 ? 151.629 171.022 178.354 1.00 57.31 188 ALA E N 1
ATOM 8075 C CA . ALA E 1 188 ? 152.665 170.606 177.396 1.00 59.62 188 ALA E CA 1
ATOM 8076 C C . ALA E 1 188 ? 152.393 169.213 176.848 1.00 60.69 188 ALA E C 1
ATOM 8077 O O . ALA E 1 188 ? 152.957 168.921 175.789 1.00 66.28 188 ALA E O 1
ATOM 8079 N N . ILE E 1 189 ? 151.665 168.365 177.575 1.00 64.40 189 ILE E N 1
ATOM 8080 C CA . ILE E 1 189 ? 151.497 166.932 177.188 1.00 68.14 189 ILE E CA 1
ATOM 8081 C C . ILE E 1 189 ? 150.444 166.855 176.098 1.00 59.09 189 ILE E C 1
ATOM 8082 O O . ILE E 1 189 ? 150.719 166.324 175.032 1.00 60.86 189 ILE E O 1
ATOM 8087 N N . PRO E 1 190 ? 149.252 167.449 176.267 1.00 54.31 190 PRO E N 1
ATOM 8088 C CA . PRO E 1 190 ? 148.256 167.458 175.200 1.00 54.13 190 PRO E CA 1
ATOM 8089 C C . PRO E 1 190 ? 148.728 168.099 173.889 1.00 57.77 190 PRO E C 1
ATOM 8090 O O . PRO E 1 190 ? 148.137 167.834 172.897 1.00 75.99 190 PRO E O 1
ATOM 8094 N N . ALA E 1 191 ? 149.769 168.916 173.924 1.00 59.31 191 ALA E N 1
ATOM 8095 C CA . ALA E 1 191 ? 150.281 169.672 172.767 1.00 55.84 191 ALA E CA 1
ATOM 8096 C C . ALA E 1 191 ? 151.537 169.010 172.204 1.00 65.79 191 ALA E C 1
ATOM 8097 O O . ALA E 1 191 ? 152.087 169.581 171.268 1.00 78.32 191 ALA E O 1
ATOM 8099 N N . VAL E 1 192 ? 152.030 167.905 172.775 1.00 70.75 192 VAL E N 1
ATOM 8100 C CA . VAL E 1 192 ? 153.057 167.057 172.098 1.00 71.69 192 VAL E CA 1
ATOM 8101 C C . VAL E 1 192 ? 152.479 165.684 171.781 1.00 68.57 192 VAL E C 1
ATOM 8102 O O . VAL E 1 192 ? 153.233 164.822 171.322 1.00 84.08 192 VAL E O 1
ATOM 8106 N N . LEU E 1 193 ? 151.198 165.498 172.041 1.00 63.11 193 LEU E N 1
ATOM 8107 C CA . LEU E 1 193 ? 150.404 164.379 171.512 1.00 67.78 193 LEU E CA 1
ATOM 8108 C C . LEU E 1 193 ? 149.431 164.921 170.472 1.00 83.82 193 LEU E C 1
ATOM 8109 O O . LEU E 1 193 ? 148.357 164.297 170.265 1.00 126.10 193 LEU E O 1
ATOM 8114 N N . ALA E 1 194 ? 149.699 166.095 169.931 1.00 65.84 194 ALA E N 1
ATOM 8115 C CA . ALA E 1 194 ? 148.878 166.647 168.840 1.00 55.70 194 ALA E CA 1
ATOM 8116 C C . ALA E 1 194 ? 149.793 167.358 167.853 1.00 64.42 194 ALA E C 1
ATOM 8117 O O . ALA E 1 194 ? 149.417 167.430 166.688 1.00 73.35 194 ALA E O 1
ATOM 8119 N N . PHE E 1 195 ? 150.957 167.851 168.278 1.00 64.54 195 PHE E N 1
ATOM 8120 C CA . PHE E 1 195 ? 152.028 168.137 167.314 1.00 63.24 195 PHE E CA 1
ATOM 8121 C C . PHE E 1 195 ? 152.637 166.827 166.850 1.00 73.92 195 PHE E C 1
ATOM 8122 O O . PHE E 1 195 ? 153.551 166.864 166.047 1.00 97.08 195 PHE E O 1
ATOM 8130 N N . ASN E 1 196 ? 152.213 165.694 167.384 1.00 80.61 196 ASN E N 1
ATOM 8131 C CA . ASN E 1 196 ? 152.735 164.397 166.901 1.00 77.41 196 ASN E CA 1
ATOM 8132 C C . ASN E 1 196 ? 151.697 163.754 166.002 1.00 68.20 196 ASN E C 1
ATOM 8133 O O . ASN E 1 196 ? 152.112 163.082 165.059 1.00 84.84 196 ASN E O 1
ATOM 8138 N N . HIS E 1 197 ? 150.426 163.913 166.339 1.00 63.87 197 HIS E N 1
ATOM 8139 C CA . HIS E 1 197 ? 149.294 163.209 165.699 1.00 66.67 197 HIS E CA 1
ATOM 8140 C C . HIS E 1 197 ? 148.846 163.930 164.437 1.00 66.29 197 HIS E C 1
ATOM 8141 O O . HIS E 1 197 ? 148.250 163.277 163.582 1.00 91.00 197 HIS E O 1
ATOM 8148 N N . PHE E 1 198 ? 149.024 165.238 164.378 1.00 63.91 198 PHE E N 1
ATOM 8149 C CA . PHE E 1 198 ? 148.587 166.068 163.239 1.00 52.96 198 PHE E CA 1
ATOM 8150 C C . PHE E 1 198 ? 149.770 166.305 162.317 1.00 52.11 198 PHE E C 1
ATOM 8151 O O . PHE E 1 198 ? 149.508 166.540 161.136 1.00 53.80 198 PHE E O 1
ATOM 8159 N N . THR E 1 199 ? 151.004 166.259 162.814 1.00 55.08 199 THR E N 1
ATOM 8160 C CA . THR E 1 199 ? 152.182 166.238 161.913 1.00 65.20 199 THR E CA 1
ATOM 8161 C C . THR E 1 199 ? 152.105 164.957 161.070 1.00 67.33 199 THR E C 1
ATOM 8162 O O . THR E 1 199 ? 152.332 165.036 159.850 1.00 73.36 199 THR E O 1
ATOM 8166 N N . ALA E 1 200 ? 151.740 163.841 161.688 1.00 68.79 200 ALA E N 1
ATOM 8167 C CA . ALA E 1 200 ? 151.473 162.559 161.010 1.00 70.61 200 ALA E CA 1
ATOM 8168 C C . ALA E 1 200 ? 150.330 162.714 160.013 1.00 61.92 200 ALA E C 1
ATOM 8169 O O . ALA E 1 200 ? 150.534 162.359 158.849 1.00 71.86 200 ALA E O 1
ATOM 8171 N N . LYS E 1 201 ? 149.161 163.165 160.456 1.00 57.08 201 LYS E N 1
ATOM 8172 C CA . LYS E 1 201 ? 147.988 163.310 159.555 1.00 59.87 201 LYS E CA 1
ATOM 8173 C C . LYS E 1 201 ? 148.339 164.285 158.431 1.00 58.35 201 LYS E C 1
ATOM 8174 O O . LYS E 1 201 ? 147.789 164.118 157.344 1.00 68.31 201 LYS E O 1
ATOM 8180 N N . SER E 1 202 ? 149.234 165.238 158.659 1.00 60.63 202 SER E N 1
ATOM 8181 C CA . SER E 1 202 ? 149.603 166.226 157.628 1.00 70.44 202 SER E CA 1
ATOM 8182 C C . SER E 1 202 ? 150.413 165.523 156.550 1.00 75.01 202 SER E C 1
ATOM 8183 O O . SER E 1 202 ? 150.167 165.824 155.369 1.00 89.11 202 SER E O 1
ATOM 8186 N N . GLU E 1 203 ? 151.349 164.657 156.938 1.00 78.24 203 GLU E N 1
ATOM 8187 C CA . GLU E 1 203 ? 152.241 163.959 155.977 1.00 92.56 203 GLU E CA 1
ATOM 8188 C C . GLU E 1 203 ? 151.419 162.923 155.202 1.00 85.24 203 GLU E C 1
ATOM 8189 O O . GLU E 1 203 ? 151.637 162.802 153.980 1.00 93.77 203 GLU E O 1
ATOM 8195 N N . SER E 1 204 ? 150.480 162.249 155.863 1.00 76.38 204 SER E N 1
ATOM 8196 C CA . SER E 1 204 ? 149.484 161.361 155.210 1.00 78.61 204 SER E CA 1
ATOM 8197 C C . SER E 1 204 ? 148.771 162.112 154.091 1.00 72.40 204 SER E C 1
ATOM 8198 O O . SER E 1 204 ? 148.764 161.592 152.971 1.00 104.98 204 SER E O 1
ATOM 8201 N N . VAL E 1 205 ? 148.184 163.268 154.383 1.00 72.43 205 VAL E N 1
ATOM 8202 C CA . VAL E 1 205 ? 147.362 164.021 153.397 1.00 70.65 205 VAL E CA 1
ATOM 8203 C C . VAL E 1 205 ? 148.281 164.530 152.290 1.00 73.70 205 VAL E C 1
ATOM 8204 O O . VAL E 1 205 ? 147.845 164.502 151.129 1.00 83.36 205 VAL E O 1
ATOM 8208 N N . TYR E 1 206 ? 149.493 164.985 152.600 1.00 78.42 206 TYR E N 1
ATOM 8209 C CA . TYR E 1 206 ? 150.409 165.459 151.536 1.00 86.96 206 TYR E CA 1
ATOM 8210 C C . TYR E 1 206 ? 150.690 164.279 150.617 1.00 96.62 206 TYR E C 1
ATOM 8211 O O . TYR E 1 206 ? 150.523 164.434 149.395 1.00 119.12 206 TYR E O 1
ATOM 8220 N N . SER E 1 207 ? 151.095 163.142 151.187 1.00 90.27 207 SER E N 1
ATOM 8221 C CA . SER E 1 207 ? 151.454 161.931 150.411 1.00 93.00 207 SER E CA 1
ATOM 8222 C C . SER E 1 207 ? 150.258 161.473 149.568 1.00 82.57 207 SER E C 1
ATOM 8223 O O . SER E 1 207 ? 150.431 161.326 148.357 1.00 83.96 207 SER E O 1
ATOM 8226 N N . ASP E 1 208 ? 149.087 161.300 150.168 1.00 82.88 208 ASP E N 1
ATOM 8227 C CA . ASP E 1 208 ? 147.854 160.916 149.438 1.00 94.19 208 ASP E CA 1
ATOM 8228 C C . ASP E 1 208 ? 147.672 161.836 148.228 1.00 86.24 208 ASP E C 1
ATOM 8229 O O . ASP E 1 208 ? 147.435 161.312 147.125 1.00 104.62 208 ASP E O 1
ATOM 8234 N N . ARG E 1 209 ? 147.762 163.149 148.415 1.00 88.43 209 ARG E N 1
ATOM 8235 C CA . ARG E 1 209 ? 147.503 164.134 147.329 1.00 88.86 209 ARG E CA 1
ATOM 8236 C C . ARG E 1 209 ? 148.669 164.144 146.336 1.00 80.93 209 ARG E C 1
ATOM 8237 O O . ARG E 1 209 ? 148.406 164.308 145.135 1.00 77.79 209 ARG E O 1
ATOM 8245 N N . ALA E 1 210 ? 149.906 163.989 146.813 1.00 75.37 210 ALA E N 1
ATOM 8246 C CA . ALA E 1 210 ? 151.119 163.960 145.967 1.00 84.49 210 ALA E CA 1
ATOM 8247 C C . ALA E 1 210 ? 151.050 162.767 145.015 1.00 93.06 210 ALA E C 1
ATOM 8248 O O . ALA E 1 210 ? 151.320 162.951 143.809 1.00 108.31 210 ALA E O 1
ATOM 8250 N N . LEU E 1 211 ? 150.721 161.589 145.547 1.00 96.17 211 LEU E N 1
ATOM 8251 C CA . LEU E 1 211 ? 150.622 160.339 144.750 1.00 92.86 211 LEU E CA 1
ATOM 8252 C C . LEU E 1 211 ? 149.426 160.443 143.805 1.00 85.17 211 LEU E C 1
ATOM 8253 O O . LEU E 1 211 ? 149.558 159.969 142.679 1.00 107.26 211 LEU E O 1
ATOM 8258 N N . PHE E 1 212 ? 148.336 161.093 144.203 1.00 83.43 212 PHE E N 1
ATOM 8259 C CA . PHE E 1 212 ? 147.218 161.378 143.273 1.00 85.98 212 PHE E CA 1
ATOM 8260 C C . PHE E 1 212 ? 147.698 162.291 142.154 1.00 85.42 212 PHE E C 1
ATOM 8261 O O . PHE E 1 212 ? 147.226 162.107 141.025 1.00 109.76 212 PHE E O 1
ATOM 8269 N N . ALA E 1 213 ? 148.535 163.278 142.457 1.00 92.29 213 ALA E N 1
ATOM 8270 C CA . ALA E 1 213 ? 149.049 164.218 141.436 1.00 111.24 213 ALA E CA 1
ATOM 8271 C C . ALA E 1 213 ? 149.864 163.424 140.414 1.00 118.64 213 ALA E C 1
ATOM 8272 O O . ALA E 1 213 ? 149.594 163.595 139.204 1.00 124.67 213 ALA E O 1
ATOM 8274 N N . GLU E 1 214 ? 150.784 162.569 140.886 1.00 116.19 214 GLU E N 1
ATOM 8275 C CA . GLU E 1 214 ? 151.629 161.703 140.020 1.00 112.33 214 GLU E CA 1
ATOM 8276 C C . GLU E 1 214 ? 150.718 160.876 139.115 1.00 104.14 214 GLU E C 1
ATOM 8277 O O . GLU E 1 214 ? 150.911 160.917 137.899 1.00 121.72 214 GLU E O 1
ATOM 8283 N N . GLU E 1 215 ? 149.730 160.196 139.685 1.00 104.55 215 GLU E N 1
ATOM 8284 C CA . GLU E 1 215 ? 148.825 159.309 138.915 1.00 116.04 215 GLU E CA 1
ATOM 8285 C C . GLU E 1 215 ? 147.990 160.138 137.933 1.00 104.55 215 GLU E C 1
ATOM 8286 O O . GLU E 1 215 ? 147.748 159.626 136.838 1.00 132.83 215 GLU E O 1
ATOM 8292 N N . MET E 1 216 ? 147.597 161.367 138.267 1.00 108.41 216 MET E N 1
ATOM 8293 C CA . MET E 1 216 ? 146.872 162.229 137.299 1.00 120.06 216 MET E CA 1
ATOM 8294 C C . MET E 1 216 ? 147.823 162.582 136.154 1.00 120.90 216 MET E C 1
ATOM 8295 O O . MET E 1 216 ? 147.363 162.550 135.011 1.00 132.58 216 MET E O 1
ATOM 8300 N N . ILE E 1 217 ? 149.085 162.921 136.439 1.00 123.70 217 ILE E N 1
ATOM 8301 C CA . ILE E 1 217 ? 150.072 163.287 135.378 1.00 130.14 217 ILE E CA 1
ATOM 8302 C C . ILE E 1 217 ? 150.102 162.131 134.378 1.00 131.66 217 ILE E C 1
ATOM 8303 O O . ILE E 1 217 ? 149.774 162.385 133.209 1.00 145.09 217 ILE E O 1
ATOM 8308 N N . ALA E 1 218 ? 150.393 160.911 134.848 1.00 120.78 218 ALA E N 1
ATOM 8309 C CA . ALA E 1 218 ? 150.444 159.672 134.031 1.00 124.79 218 ALA E CA 1
ATOM 8310 C C . ALA E 1 218 ? 149.260 159.649 133.051 1.00 121.23 218 ALA E C 1
ATOM 8311 O O . ALA E 1 218 ? 149.517 159.576 131.829 1.00 134.93 218 ALA E O 1
ATOM 8313 N N . LEU E 1 219 ? 148.025 159.760 133.551 1.00 109.87 219 LEU E N 1
ATOM 8314 C CA . LEU E 1 219 ? 146.807 159.772 132.701 1.00 113.69 219 LEU E CA 1
ATOM 8315 C C . LEU E 1 219 ? 147.009 160.778 131.565 1.00 125.71 219 LEU E C 1
ATOM 8316 O O . LEU E 1 219 ? 146.860 160.372 130.401 1.00 160.74 219 LEU E O 1
ATOM 8321 N N . LEU E 1 220 ? 147.376 162.022 131.882 1.00 126.79 220 LEU E N 1
ATOM 8322 C CA . LEU E 1 220 ? 147.472 163.123 130.885 1.00 135.21 220 LEU E CA 1
ATOM 8323 C C . LEU E 1 220 ? 148.504 162.773 129.803 1.00 132.27 220 LEU E C 1
ATOM 8324 O O . LEU E 1 220 ? 148.150 162.920 128.619 1.00 132.63 220 LEU E O 1
ATOM 8329 N N . GLN E 1 221 ? 149.692 162.278 130.181 1.00 128.51 221 GLN E N 1
ATOM 8330 C CA . GLN E 1 221 ? 150.767 161.857 129.233 1.00 137.23 221 GLN E CA 1
ATOM 8331 C C . GLN E 1 221 ? 150.216 160.833 128.229 1.00 159.15 221 GLN E C 1
ATOM 8332 O O . GLN E 1 221 ? 150.392 161.054 127.006 1.00 177.62 221 GLN E O 1
ATOM 8338 N N . ARG E 1 222 ? 149.555 159.777 128.716 1.00 157.51 222 ARG E N 1
ATOM 8339 C CA . ARG E 1 222 ? 148.932 158.720 127.869 1.00 161.73 222 ARG E CA 1
ATOM 8340 C C . ARG E 1 222 ? 147.840 159.343 126.987 1.00 164.02 222 ARG E C 1
ATOM 8341 O O . ARG E 1 222 ? 147.964 159.256 125.753 1.00 185.85 222 ARG E O 1
ATOM 8349 N N . GLN E 1 223 ? 146.835 159.979 127.591 1.00 161.10 223 GLN E N 1
ATOM 8350 C CA . GLN E 1 223 ? 145.726 160.659 126.862 1.00 189.32 223 GLN E CA 1
ATOM 8351 C C . GLN E 1 223 ? 146.280 161.635 125.810 1.00 210.78 223 GLN E C 1
ATOM 8352 O O . GLN E 1 223 ? 145.531 161.931 124.857 1.00 210.51 223 GLN E O 1
ATOM 8358 N N . SER E 1 224 ? 147.528 162.107 125.957 1.00 226.60 224 SER E N 1
ATOM 8359 C CA . SER E 1 224 ? 148.245 162.924 124.937 1.00 241.42 224 SER E CA 1
ATOM 8360 C C . SER E 1 224 ? 148.624 162.057 123.727 1.00 249.35 224 SER E C 1
ATOM 8361 O O . SER E 1 224 ? 148.044 162.287 122.643 1.00 253.18 224 SER E O 1
ATOM 8364 N N . VAL E 1 225 ? 149.548 161.101 123.899 1.00 244.61 225 VAL E N 1
ATOM 8365 C CA . VAL E 1 225 ? 150.086 160.232 122.806 1.00 243.87 225 VAL E CA 1
ATOM 8366 C C . VAL E 1 225 ? 148.963 159.308 122.312 1.00 244.52 225 VAL E C 1
ATOM 8367 O O . VAL E 1 225 ? 148.360 159.550 121.264 1.00 227.72 225 VAL E O 1
#

Nearest PDB structures (foldseek):
  8odt-assembly1_E  TM=9.306E-01  e=6.080E-14  Escherichia coli K-12
  5sv0-assembly1_B  TM=9.173E-01  e=5.939E-09  Escherichia coli DH1
  6tyi-assembly1_D  TM=9.273E-01  e=8.214E-09  Escherichia coli K-12
  5sv0-assembly2_J  TM=9.088E-01  e=6.220E-09  Escherichia coli DH1
  5zfu-assembly1_F  TM=9.145E-01  e=1.593E-07  Escherichia coli K-12

Solvent-accessible surface area: 50116 Å² total; per-residue (Å²): 160,48,76,55,20,46,118,107,23,30,115,51,2,61,108,6,2,106,73,1,65,110,20,6,120,91,0,129,96,2,26,52,95,0,82,117,39,0,97,132,5,98,111,56,1,94,104,13,25,128,65,9,117,62,81,46,98,15,78,50,6,28,66,53,0,107,145,52,101,162,78,51,11,4,42,49,10,1,40,73,0,0,26,3,18,71,92,5,105,139,102,160,14,79,69,88,27,12,12,94,1,0,50,21,25,2,112,6,11,7,49,121,32,22,53,74,14,64,150,6,9,46,51,0,28,20,20,5,57,8,3,27,113,20,0,67,30,0,12,13,46,7,48,0,62,9,44,42,37,8,48,95,61,144,105,46,63,75,42,60,17,0,59,25,21,1,32,0,20,4,0,19,1,19,0,7,99,0,3,23,21,0,40,71,4,68,50,89,4,40,52,40,2,116,54,3,88,55,40,5,23,20,5,6,40,41,2,5,6,37,3,29,44,116,38,88,159,47,75,55,19,46,119,108,22,32,114,49,3,61,109,6,2,108,75,1,66,110,19,5,120,91,0,128,97,2,27,51,93,1,84,119,39,0,98,131,5,98,111,58,1,93,104,13,26,128,66,8,115,62,81,47,99,14,79,50,5,30,66,54,0,106,146,51,101,161,77,50,12,4,42,49,10,2,39,73,0,0,26,3,18,72,92,4,104,140,102,160,13,78,69,89,26,12,12,94,2,0,51,20,27,2,110,6,11,7,50,120,32,21,54,72,15,64,153,5,7,46,50,0,29,19,20,5,57,7,3,26,113,20,0,68,29,0,12,13,46,7,49,0,64,9,44,42,37,8,48,97,60,144,108,46,62,76,41,59,17,0,59,27,21,0,33,0,20,4,0,19,1,19,0,6,97,0,3,22,21,0,41,70,4,64,52,89,6,41,51,39,2,116,55,4,89,56,40,5,22,20,4,6,40,42,2,6,6,38,4,29,43,114,39,89,162,46,75,54,20,47,118,108,22,32,115,51,2,62,107,5,1,106,75,1,65,110,20,6,121,91,0,126,98,2,26,52,95,0,83,119,38,0,96,135,6,98,110,58,1,94,105,14,27,127,67,10,117,61,81,47,98,16,79,50,5,29,66,54,0,106,145,53,103,160,75,51,13,4,42,48,9,2,39,72,0,0,27,4,18,71,90,4,104,140,102,161,13,79,70,89,27,12,12,94,2,0,51,23,28,2,112,5,10,7,49,120,32,21,54,72,14,63,151,6,7,48,50,0,28,19,20,5,57,5,2,26,113,21,0,66,30,0,12,14,44,7,49,0,64,9,44,42,38,7,48,97,60,144,108,44,61,76,42,60,16,1,57,25,22,1,32,0,20,5,0,20,1,18,0,6,94,0,3,23,20,0,41,71,3,64,48,88,6,40,51,39,2,116,54,4,89,55,39,5,23,20,4,6,39,42,1,5,6,37,4,29,44,116,39,87,160,48,76,55,20,46,118,109,22,32,114,49,2,62,108,5,1,106,76,1,63,112,20,5,120,93,0,127,98,2,26,50,95,0,83,119,36,0,96,135,6,97,111,56,1,94,103,13,26,130,69,10,120,61,81,47,98,15,79,49,5,28,66,52,0,107,143,55,100,160,77,50,12,4,41,48,10,2,39,72,0,0,27,3,18,69,94,4,103,139,103,160,14,78,69,88,27,12,12,94,2,0,50,22,25,1,111,5,10,7,49,119,31,22,54,72,15,64,152,6,8,48,51,0,29,21,20,5,58,6,2,25,112,20,0,66,31,0,12,13,45,7,48,0,63,8,44,42,38,8,48,97,60,144,104,45,60,74,42,59,17,0,59,25,20,0,34,0,20,3,0,20,1,19,0,7,96,0,4,22,20,0,41,70,4,66,50,90,6,41,51,39,2,116,54,3,89,56,40,5,23,21,4,5,41,42,2,6,6,37,4,28,45,115,37,88,161,48,75,55,20,48,119,108,23,29,117,49,3,61,108,6,1,107,74,0,66,111,20,6,118,94,0,129,97,2,25,51,94,1,82,121,38,0,96,134,5,97,110,58,1,95,102,13,26,128,68,9,118,61,81,47,98,14,79,50,6,29,65,52,0,108,144,53,100,161,77,51,11,3,42,50,9,1,38,72,0,0,27,3,18,72,90,4,102,139,102,160,14,79,69,87,26,13,11,94,2,0,49,22,26,2,110,5,10,6,49,119,31,22,55,73,15,65,151,6,8,47,50,0,28,19,20,5,56,7,3,26,112,21,0,67,29,0,12,14,46,7,48,0,64,8,43,42,37,7,48,95,60,145,108,47,63,75,42,59,18,0,58,25,21,0,33,0,21,5,0,19,0,19,0,7,95,1,3,22,20,0,40,72,4,65,50,89,5,40,52,38,3,114,54,3,89,56,39,5,23,20,5,6,40,40,2,5,7,36,4,30,45,116,38,89

B-factor: mean 138.52, std 68.59, range [45.32, 413.85]

Organism: Acinetobacter baumannii (NCBI:txid470)

Sequence (1080 aa):
HISDLILQASPVVQLVMLILLLASIFSWYLIAKLHMSYKKARQDDEHFQKMFWSGAELNTLYNNAQLNSKRSGLEDIFYQGLSEFFKLKKRQAPTSQMIEGTERILRVGLSRDQGSLEYGLGTLASIGSVAPYIGLFGTVWGIMNAFIGLAAVDQVTLATVAPGIAEALIATAIGLFAAIPAVLAFNHFTAKSESVYSDRALFAEEMIALLQRQSVHISDLILQASPVVQLVMLILLLASIFSWYLIAKLHMSYKKARQDDEHFQKMFWSGAELNTLYNNAQLNSKRSGLEDIFYQGLSEFFKLKKRQAPTSQMIEGTERILRVGLSRDQGSLEYGLGTLASIGSVAPYIGLFGTVWGIMNAFIGLAAVDQVTLATVAPGIAEALIATAIGLFAAIPAVLAFNHFTAKSESVYSDRALFAEEMIALLQRQSVHISDLILQASPVVQLVMLILLLASIFSWYLIAKLHMSYKKARQDDEHFQKMFWSGAELNTLYNNAQLNSKRSGLEDIFYQGLSEFFKLKKRQAPTSQMIEGTERILRVGLSRDQGSLEYGLGTLASIGSVAPYIGLFGTVWGIMNAFIGLAAVDQVTLATVAPGIAEALIATAIGLFAAIPAVLAFNHFTAKSESVYSDRALFAEEMIALLQRQSVHISDLILQASPVVQLVMLILLLASIFSWYLIAKLHMSYKKARQDDEHFQKMFWSGAELNTLYNNAQLNSKRSGLEDIFYQGLSEFFKLKKRQAPTSQMIEGTERILRVGLSRDQGSLEYGLGTLASIGSVAPYIGLFGTVWGIMNAFIGLAAVDQVTLATVAPGIAEALIATAIGLFAAIPAVLAFNHFTAKSESVYSDRALFAEEMIALLQRQSVHISDLILQASPVVQLVMLILLLASIFSWYLIAKLHMSYKKARQDDEHFQKMFWSGAELNTLYNNAQLNSKRSGLEDIFYQGLSEFFKLKKRQAPTSQMIEGTERILRVGLSRDQGSLEYGLGTLASIGSVAPYIGLFGTVWGIMNAFIGLAAVDQVTLATVAPGIAEALIATAIGLFAAIPAVLAFNHFTAKSESVYSDRALFAEEMIALLQRQSV

Radius of gyration: 33.25 Å; Cα contacts (8 Å, |Δi|>4): 1293; chains: 5; bounding box: 70×70×94 Å

Foldseek 3Di:
DLVVLLVPADPLLVVLLVVLVVLLVVLVVVLVLLVVLLVVLVVVLCVLLVVPVPPDDLVRLLVVLVVDPPQDHLSVLSNQLVVQLVVVVVVVDDLVVSLVRSLVSSVVVLVVRLCVSCPCLVVLVCQQPCLLVSLQVSLVVQLVVQVVVQVPDPDNDVVSRVSSNSSSVVSNVSSNSSNVSSCVRNVVSVVSSVVSSVSSVVSSVVVSVVSSVVPD/DLVVLLVPADPLLVVLLVVLVVLLVVLVVVLVLLVVLLVVLVVVLCVLLVVPVPPDDLVRLLVVLVVDPPQDHLSVLSNQLVVQLVVVVVVVDDLVVSLVRSLVRSVVVLVVRLCVSCPCLVVLVCQQPCLLVSLQVSLVVQLVVQVVVQVPDPDNDVVSRVSSNSSSVVSNVSSNSSNVSSCVRNVVSVVSSVVSSVSSVVSSVVVSVVSSVVPD/DLVVLLVPADPLLVVLLVVLVVLLVVLVVVLVLLVVLLVVLVVVLCVLLVVPVPPDDLVRLLVVLVVDPPQDHLSVLSNQLVVQLVVVVVVVDDLVVSLVRSLVSSVVVLVVRLCVSCPCLVVLVCQQPCLLVSLQVSLVVQLVVQVVVQVPDPDNDVVSRVSSNSSSVVSNVSSNSSNVSSCVRNVVSVVSSVVSSVSSVVSSVVVSVVSSVVPD/DLVVLLVPADPLLVVLLVVLVVLLVVLVVVLVLLVVLLVVLVVVLCVLLVVPVPPDDLVRLLVVLVVDPPQDHLSVLSNQLVVQLVVVVVVVDDLVVSLVRSLVRSVVVLVVRLCVSCPCLVVLVCQQPCLLVSLQVSLVVQLVVQVVVQVPDPDNDVVSRVSSNSSSVVSNVSSNSSNVSSCVRNVVSVVSSVVSSVSSVVSSVVVSVVSSVVPD/DLVVLLVPADPLLVVLLVVLVVLLVVLVVVLVLLVVLLVVLVVVLCVLLVVPVPPDDLVRLLVVLVVDPPQDHLSVLSNQLVVQLVVVVVVVDDLVVSLVRSLVSSVVVLVVRLCVSCPCLVVLVCQQPCLLVSLQVSLVVQLVVQVVVQVPDPDNDVVSRVSSNSSSVVSNVSSNSSNVSSCVRNVVSVVSSVVSSVSSVVSSVVVSVVSSVVPD